Protein AF-0000000074491320 (afdb_homodimer)

Foldseek 3Di:
DDPPPPPPPPPPPPPPPPPPPPPPPPPPPQDLLLQLFQLHAQPQQQDLDFDDDDDDDPQKDFFAKEKEWAFFHAAAALVLLVLVVVLLVLCVVCVVFWQDDPVSVVDDRPGDNVRHGAAAPSRLSRLLSVLQNVLVVPCVPCPLDADDCQAEAAEEEPDNRLVSSRQSSQCNNNFQRADDDPRRGGDDDYDYDHLLPCLQFNLCSVFQVLCVDFVPHPVLVVQLVLLLVPQQVVLQVVLQVNTGDPPGDTRPDDSSSLLSLSVVQSSCCRNVVDNPHSVVSDDSVRSLSSQLSSLSNCCCSQAVVDPVNLLSNLVNLQVVLVVLVCSVVVNGNYRYYYYYHHLSSQRSQCRVLVHQDFPDRDGSPDDPCCSVPGSRGSSQQNHGGWMKMKIKMWGQPVPPVVPPPDDPRPIWMWIAMDTSSHTDDGPPAPDNTRTSVSSSCSNPPSHPDDSCVVSVCPDDSPPPPPPPPDPPPPPPDPPPPPPPPPPDD/DDDDPPPPPPPPPPPPPPPPPPPPPPPPPQDLLLQLFQLHAQPQQQDLDFDDDDDDDPQKDFFAKEKEWAFFHAAAALVLLVLVVVLLVLCVVCVVFWQDDPVSVVDDRPGDNVRHGAAAPSRLSRLLSVLQNVLVVCCVPCPLDADDCQAEAAEEEPDNRLVSSRQSSQCNNNFQRADDDPRRGGDDDYDYDHLLPCLQFNLCRVFQVLCVDAVPHPVLVVQLVLLLVPQQVVLQVVLQVNTGDPPGDTRPDDSSSLLSLSVVQSSCCRNVVDNPHSVVSDDSVRSLSSQLSSLSNCCCSQAVVDPVNLLSNLVNLQVVLVVLVCSVVVNGNYRYYYYYHHLSSQRSQCRVLVHQDFPDRDGSPDDPCCSVPGSRGSSQQNHGGWMKMKIKMWGQPVPPVVPPPDDPRPIWMWIAMDTSSHTDDGPPAPDNGRTSVSSSCSNPPSHPDDNCVVSVCPDDSPPPPPPPPDPPPPPPDPPPDPPPPPPDD

Solvent-accessible surface area (backbone atoms only — not comparable to full-atom values): 52831 Å² total; per-residue (Å²): 139,79,82,75,78,76,79,75,76,75,74,78,73,77,75,74,74,72,72,70,72,70,70,71,73,69,69,78,76,86,61,66,64,64,41,31,16,56,50,10,43,44,92,58,34,87,43,81,68,69,62,80,71,83,77,75,60,87,61,46,40,82,60,33,40,35,35,47,26,25,23,29,36,50,38,59,44,50,70,54,42,52,43,48,52,50,51,53,48,56,50,60,76,38,47,90,30,37,51,65,62,75,64,66,80,70,60,66,84,86,67,55,66,91,50,37,53,32,54,32,65,56,10,36,27,27,23,18,27,49,15,37,41,48,34,63,74,43,36,86,76,50,56,85,62,60,85,44,80,62,34,38,46,37,35,24,37,76,46,55,29,15,22,18,20,44,39,16,18,45,43,25,40,36,57,61,47,28,75,27,68,95,61,13,46,43,52,54,42,51,44,26,46,55,56,63,71,25,43,48,43,34,33,74,73,38,19,61,47,50,51,71,61,43,75,75,30,64,65,60,53,48,36,54,49,53,34,44,68,66,50,34,59,59,53,33,54,52,49,27,58,66,31,22,33,88,92,45,64,61,56,89,69,43,58,68,48,53,53,36,35,54,50,51,19,23,48,35,33,44,66,66,72,40,64,87,56,53,38,66,73,51,51,71,70,55,41,44,52,52,23,40,52,50,28,47,52,42,33,42,62,30,23,78,59,35,74,62,26,24,56,51,15,11,46,36,45,26,50,54,51,49,55,52,50,27,52,77,70,59,58,69,66,58,33,36,38,41,37,17,22,33,58,64,35,54,38,12,39,35,30,32,45,61,55,58,65,52,96,61,82,81,53,53,86,53,52,72,58,54,64,74,66,48,54,64,39,31,31,77,67,32,14,22,48,20,34,36,40,42,35,36,28,45,25,60,57,75,70,71,61,85,71,70,78,79,71,69,84,66,72,45,43,32,32,34,42,21,57,66,65,28,75,39,73,48,82,92,41,94,40,48,65,16,48,45,69,56,49,54,52,37,41,35,90,31,45,75,55,59,57,44,61,73,29,69,41,67,68,65,70,62,76,71,78,67,77,78,62,72,72,70,58,73,72,56,71,75,75,75,76,79,78,72,78,74,76,70,134,140,78,81,79,79,80,77,75,77,77,76,78,73,75,74,73,73,72,72,70,70,70,70,70,74,68,69,77,76,86,60,64,63,64,42,31,16,58,50,10,42,45,91,59,34,86,43,80,68,69,60,82,72,81,77,73,60,88,62,46,41,80,60,33,40,35,37,48,25,26,23,28,36,51,37,58,45,50,70,53,42,51,42,49,52,51,52,52,49,56,50,61,76,38,50,90,29,37,51,66,63,72,65,66,80,69,62,68,85,86,66,54,66,91,50,38,53,33,55,31,65,56,10,36,28,27,24,18,27,49,15,37,43,48,34,63,75,43,38,84,75,48,56,87,62,59,84,44,78,66,35,37,45,38,36,24,35,75,47,56,30,15,22,19,20,44,41,15,18,46,43,25,40,37,58,62,46,27,73,28,68,94,60,13,45,43,53,54,43,50,42,28,44,55,56,63,73,24,43,47,43,34,30,74,73,37,20,60,48,49,51,72,62,43,76,73,31,64,65,61,53,50,37,53,49,53,31,44,68,66,50,35,58,60,52,34,52,49,47,27,58,66,31,21,33,89,93,45,62,63,57,88,68,42,60,68,50,53,53,35,36,53,50,51,19,25,47,34,33,44,65,66,73,37,64,87,57,53,39,66,76,50,51,72,69,54,40,45,52,52,24,39,53,50,29,48,53,43,32,41,63,31,24,78,59,35,74,63,26,24,56,50,16,10,46,36,44,25,51,53,50,49,54,50,51,26,52,75,68,58,59,67,66,58,34,38,39,40,36,18,23,33,58,63,34,54,38,13,38,36,31,32,46,62,55,57,66,51,97,59,84,81,52,54,85,53,51,71,59,54,62,76,64,48,55,63,37,33,31,77,65,33,14,21,49,21,33,36,39,41,34,35,29,45,26,60,57,76,71,70,63,85,72,72,78,80,72,69,85,66,70,46,46,31,32,34,42,19,56,66,66,27,77,40,73,48,83,90,41,93,40,48,65,16,46,47,72,55,48,54,51,37,42,34,90,32,46,76,55,57,58,46,61,74,30,68,42,67,68,65,71,63,77,71,79,64,76,82,59,75,74,70,58,74,72,57,71,73,76,73,74,79,77,73,78,73,76,72,133

pLDDT: mean 84.87, std 22.29, range [22.19, 98.94]

Structure (mmCIF, N/CA/C/O backbone):
data_AF-0000000074491320-model_v1
#
loop_
_entity.id
_entity.type
_entity.pdbx_description
1 polymer 'Multiple inositol polyphosphate phosphatase 1'
#
loop_
_atom_site.group_PDB
_atom_site.id
_atom_site.type_symbol
_atom_site.label_atom_id
_atom_site.label_alt_id
_atom_site.label_comp_id
_atom_site.label_asym_id
_atom_site.label_entity_id
_atom_site.label_seq_id
_atom_site.pdbx_PDB_ins_code
_atom_site.Cartn_x
_atom_site.Cartn_y
_atom_site.Cartn_z
_atom_site.occupancy
_atom_site.B_iso_or_equiv
_atom_site.auth_seq_id
_atom_site.auth_comp_id
_atom_site.auth_asym_id
_atom_site.auth_atom_id
_atom_site.pdbx_PDB_model_num
ATOM 1 N N . MET A 1 1 ? 58.688 92.875 -22.109 1 28.19 1 MET A N 1
ATOM 2 C CA . MET A 1 1 ? 58.562 91.938 -21.016 1 28.19 1 MET A CA 1
ATOM 3 C C . MET A 1 1 ? 57.094 91.688 -20.672 1 28.19 1 MET A C 1
ATOM 5 O O . MET A 1 1 ? 56.688 91.75 -19.5 1 28.19 1 MET A O 1
ATOM 9 N N . GLY A 1 2 ? 56.188 91.812 -21.703 1 28.5 2 GLY A N 1
ATOM 10 C CA . GLY A 1 2 ? 54.75 91.938 -21.797 1 28.5 2 GLY A CA 1
ATOM 11 C C . GLY A 1 2 ? 54 90.75 -21.234 1 28.5 2 GLY A C 1
ATOM 12 O O . GLY A 1 2 ? 54.531 89.625 -21.25 1 28.5 2 GLY A O 1
ATOM 13 N N . PRO A 1 3 ? 53.156 91 -20.281 1 31.7 3 PRO A N 1
ATOM 14 C CA . PRO A 1 3 ? 52.312 90.25 -19.344 1 31.7 3 PRO A CA 1
ATOM 15 C C . PRO A 1 3 ? 51.312 89.312 -20.047 1 31.7 3 PRO A C 1
ATOM 17 O O . PRO A 1 3 ? 50.375 89.812 -20.719 1 31.7 3 PRO A O 1
ATOM 20 N N . MET A 1 4 ? 51.812 88.438 -20.938 1 29.59 4 MET A N 1
ATOM 21 C CA . MET A 1 4 ? 50.906 87.625 -21.734 1 29.59 4 MET A CA 1
ATOM 22 C C . MET A 1 4 ? 49.938 86.875 -20.828 1 29.59 4 MET A C 1
ATOM 24 O O . MET A 1 4 ? 50.375 86.125 -19.953 1 29.59 4 MET A O 1
ATOM 28 N N . VAL A 1 5 ? 48.781 87.438 -20.516 1 29.88 5 VAL A N 1
ATOM 29 C CA . VAL A 1 5 ? 47.625 87.062 -19.703 1 29.88 5 VAL A CA 1
ATOM 30 C C . VAL A 1 5 ? 47.094 85.688 -20.172 1 29.88 5 VAL A C 1
ATOM 32 O O . VAL A 1 5 ? 46.719 85.562 -21.344 1 29.88 5 VAL A O 1
ATOM 35 N N . VAL A 1 6 ? 47.719 84.562 -19.75 1 29.39 6 VAL A N 1
ATOM 36 C CA . VAL A 1 6 ? 47.375 83.188 -20.031 1 29.39 6 VAL A CA 1
ATOM 37 C C . VAL A 1 6 ? 45.938 82.938 -19.672 1 29.39 6 VAL A C 1
ATOM 39 O O . VAL A 1 6 ? 45.5 83.188 -18.547 1 29.39 6 VAL A O 1
ATOM 42 N N . LEU A 1 7 ? 45.031 83.125 -20.656 1 27.45 7 LEU A N 1
ATOM 43 C CA . LEU A 1 7 ? 43.594 82.812 -20.688 1 27.45 7 LEU A CA 1
ATOM 44 C C . LEU A 1 7 ? 43.281 81.438 -20.203 1 27.45 7 LEU A C 1
ATOM 46 O O . LEU A 1 7 ? 43.75 80.438 -20.781 1 27.45 7 LEU A O 1
ATOM 50 N N . PHE A 1 8 ? 43.344 81.25 -18.859 1 27.58 8 PHE A N 1
ATOM 51 C CA . PHE A 1 8 ? 43.031 80 -18.156 1 27.58 8 PHE A CA 1
ATOM 52 C C . PHE A 1 8 ? 41.625 79.562 -18.453 1 27.58 8 PHE A C 1
ATOM 54 O O . PHE A 1 8 ? 40.656 80.188 -18.078 1 27.58 8 PHE A O 1
ATOM 61 N N . LYS A 1 9 ? 41.344 79.125 -19.766 1 25.66 9 LYS A N 1
ATOM 62 C CA . LYS A 1 9 ? 40.031 78.562 -20.078 1 25.66 9 LYS A CA 1
ATOM 63 C C . LYS A 1 9 ? 39.625 77.438 -19.078 1 25.66 9 LYS A C 1
ATOM 65 O O . LYS A 1 9 ? 40.344 76.438 -18.969 1 25.66 9 LYS A O 1
ATOM 70 N N . LEU A 1 10 ? 38.969 77.812 -18 1 26.75 10 LEU A N 1
ATOM 71 C CA . LEU A 1 10 ? 38.281 77 -16.984 1 26.75 10 LEU A CA 1
ATOM 72 C C . LEU A 1 10 ? 37.281 76.062 -17.625 1 26.75 10 LEU A C 1
ATOM 74 O O . LEU A 1 10 ? 36.312 76.5 -18.25 1 26.75 10 LEU A O 1
ATOM 78 N N . ALA A 1 11 ? 37.812 75.062 -18.406 1 27.05 11 ALA A N 1
ATOM 79 C CA . ALA A 1 11 ? 36.875 74.062 -18.922 1 27.05 11 ALA A CA 1
ATOM 80 C C . ALA A 1 11 ? 36.031 73.5 -17.812 1 27.05 11 ALA A C 1
ATOM 82 O O . ALA A 1 11 ? 36.562 73 -16.812 1 27.05 11 ALA A O 1
ATOM 83 N N . LEU A 1 12 ? 34.812 74 -17.641 1 27.59 12 LEU A N 1
ATOM 84 C CA . LEU A 1 12 ? 33.656 73.562 -16.844 1 27.59 12 LEU A CA 1
ATOM 85 C C . LEU A 1 12 ? 33.344 72.062 -17.141 1 27.59 12 LEU A C 1
ATOM 87 O O . LEU A 1 12 ? 32.906 71.75 -18.25 1 27.59 12 LEU A O 1
ATOM 91 N N . LEU A 1 13 ? 34.312 71.188 -16.922 1 28.48 13 LEU A N 1
ATOM 92 C CA . LEU A 1 13 ? 33.875 69.812 -17.031 1 28.48 13 LEU A CA 1
ATOM 93 C C . LEU A 1 13 ? 32.625 69.562 -16.203 1 28.48 13 LEU A C 1
ATOM 95 O O . LEU A 1 13 ? 32.625 69.75 -14.984 1 28.48 13 LEU A O 1
ATOM 99 N N . TRP A 1 14 ? 31.438 69.688 -16.859 1 28.95 14 TRP A N 1
ATOM 100 C CA . TRP A 1 14 ? 30.109 69.312 -16.391 1 28.95 14 TRP A CA 1
ATOM 101 C C . TRP A 1 14 ? 30.125 67.875 -15.891 1 28.95 14 TRP A C 1
ATOM 103 O O . TRP A 1 14 ? 30.406 66.938 -16.656 1 28.95 14 TRP A O 1
ATOM 113 N N . LEU A 1 15 ? 30.656 67.688 -14.625 1 28.55 15 LEU A N 1
ATOM 114 C CA . LEU A 1 15 ? 30.422 66.438 -13.906 1 28.55 15 LEU A CA 1
ATOM 115 C C . LEU A 1 15 ? 28.969 66.062 -13.977 1 28.55 15 LEU A C 1
ATOM 117 O O . LEU A 1 15 ? 28.094 66.75 -13.43 1 28.55 15 LEU A O 1
ATOM 121 N N . LEU A 1 16 ? 28.5 65.625 -15.172 1 32.03 16 LEU A N 1
ATOM 122 C CA . LEU A 1 16 ? 27.219 64.875 -15.18 1 32.03 16 LEU A CA 1
ATOM 123 C C . LEU A 1 16 ? 27.172 63.875 -14.047 1 32.03 16 LEU A C 1
ATOM 125 O O . LEU A 1 16 ? 27.984 62.938 -14.008 1 32.03 16 LEU A O 1
ATOM 129 N N . GLY A 1 17 ? 26.875 64.312 -12.812 1 29.28 17 GLY A N 1
ATOM 130 C CA . GLY A 1 17 ? 26.453 63.469 -11.727 1 29.28 17 GLY A CA 1
ATOM 131 C C . GLY A 1 17 ? 25.422 62.438 -12.148 1 29.28 17 GLY A C 1
ATOM 132 O O . GLY A 1 17 ? 24.297 62.781 -12.531 1 29.28 17 GLY A O 1
ATOM 133 N N . GLY A 1 18 ? 25.859 61.438 -12.93 1 31.81 18 GLY A N 1
ATOM 134 C CA . GLY A 1 18 ? 24.984 60.281 -13.086 1 31.81 18 GLY A CA 1
ATOM 135 C C . GLY A 1 18 ? 24.391 59.812 -11.773 1 31.81 18 GLY A C 1
ATOM 136 O O . GLY A 1 18 ? 25.109 59.5 -10.828 1 31.81 18 GLY A O 1
ATOM 137 N N . SER A 1 19 ? 23.25 60.406 -11.445 1 31.86 19 SER A N 1
ATOM 138 C CA . SER A 1 19 ? 22.422 59.812 -10.406 1 31.86 19 SER A CA 1
ATOM 139 C C . SER A 1 19 ? 22.281 58.312 -10.617 1 31.86 19 SER A C 1
ATOM 141 O O . SER A 1 19 ? 21.766 57.875 -11.656 1 31.86 19 SER A O 1
ATOM 143 N N . SER A 1 20 ? 23.266 57.656 -10.156 1 32.31 20 SER A N 1
ATOM 144 C CA . SER A 1 20 ? 22.984 56.219 -10 1 32.31 20 SER A CA 1
ATOM 145 C C . SER A 1 20 ? 21.625 56 -9.352 1 32.31 20 SER A C 1
ATOM 147 O O . SER A 1 20 ? 21.375 56.469 -8.242 1 32.31 20 SER A O 1
ATOM 149 N N . ALA A 1 21 ? 20.578 55.969 -10.172 1 34.62 21 ALA A N 1
ATOM 150 C CA . ALA A 1 21 ? 19.328 55.375 -9.656 1 34.62 21 ALA A CA 1
ATOM 151 C C . ALA A 1 21 ? 19.609 54.188 -8.766 1 34.62 21 ALA A C 1
ATOM 153 O O . ALA A 1 21 ? 20.141 53.156 -9.234 1 34.62 21 ALA A O 1
ATOM 154 N N . GLU A 1 22 ? 19.984 54.531 -7.539 1 30.23 22 GLU A N 1
ATOM 155 C CA . GLU A 1 22 ? 19.906 53.406 -6.613 1 30.23 22 GLU A CA 1
ATOM 156 C C . GLU A 1 22 ? 18.703 52.531 -6.918 1 30.23 22 GLU A C 1
ATOM 158 O O . GLU A 1 22 ? 17.562 53 -6.938 1 30.23 22 GLU A O 1
ATOM 163 N N . GLN A 1 23 ? 18.859 51.688 -7.84 1 33.72 23 GLN A N 1
ATOM 164 C CA . GLN A 1 23 ? 17.859 50.625 -7.914 1 33.72 23 GLN A CA 1
ATOM 165 C C . GLN A 1 23 ? 17.375 50.219 -6.52 1 33.72 23 GLN A C 1
ATOM 167 O O . GLN A 1 23 ? 18.156 49.75 -5.699 1 33.72 23 GLN A O 1
ATOM 172 N N . GLY A 1 24 ? 16.422 50.969 -5.992 1 32.56 24 GLY A N 1
ATOM 173 C CA . GLY A 1 24 ? 15.766 50.531 -4.773 1 32.56 24 GLY A CA 1
ATOM 174 C C . GLY A 1 24 ? 15.672 49.031 -4.656 1 32.56 24 GLY A C 1
ATOM 175 O O . GLY A 1 24 ? 15.203 48.375 -5.578 1 32.56 24 GLY A O 1
ATOM 176 N N . HIS A 1 25 ? 16.625 48.438 -4.039 1 33.75 25 HIS A N 1
ATOM 177 C CA . HIS A 1 25 ? 16.422 47.062 -3.592 1 33.75 25 HIS A CA 1
ATOM 178 C C . HIS A 1 25 ? 14.977 46.844 -3.141 1 33.75 25 HIS A C 1
ATOM 180 O O . HIS A 1 25 ? 14.547 47.406 -2.119 1 33.75 25 HIS A O 1
ATOM 186 N N . LYS A 1 26 ? 14.008 46.781 -3.982 1 36.06 26 LYS A N 1
ATOM 187 C CA . LYS A 1 26 ? 12.695 46.312 -3.545 1 36.06 26 LYS A CA 1
ATOM 188 C C . LYS A 1 26 ? 12.836 45.25 -2.461 1 36.06 26 LYS A C 1
ATOM 190 O O . LYS A 1 26 ? 13.562 44.281 -2.631 1 36.06 26 LYS A O 1
ATOM 195 N N . ASP A 1 27 ? 12.914 45.594 -1.285 1 40.47 27 ASP A N 1
ATOM 196 C CA . ASP A 1 27 ? 12.789 44.656 -0.187 1 40.47 27 ASP A CA 1
ATOM 197 C C . ASP A 1 27 ? 12.016 43.406 -0.625 1 40.47 27 ASP A C 1
ATOM 199 O O . ASP A 1 27 ? 10.914 43.5 -1.181 1 40.47 27 ASP A O 1
ATOM 203 N N . PRO A 1 28 ? 12.602 42.312 -0.851 1 55.78 28 PRO A N 1
ATOM 204 C CA . PRO A 1 28 ? 11.875 41.125 -1.364 1 55.78 28 PRO A CA 1
ATOM 205 C C . PRO A 1 28 ? 10.531 40.938 -0.666 1 55.78 28 PRO A C 1
ATOM 207 O O . PRO A 1 28 ? 10.414 41.156 0.541 1 55.78 28 PRO A O 1
ATOM 210 N N . ALA A 1 29 ? 9.367 41.125 -1.331 1 76.69 29 ALA A N 1
ATOM 211 C CA . ALA A 1 29 ? 7.969 40.969 -0.928 1 76.69 29 ALA A CA 1
ATOM 212 C C . ALA A 1 29 ? 7.812 39.781 0.012 1 76.69 29 ALA A C 1
ATOM 214 O O . ALA A 1 29 ? 8.461 38.75 -0.173 1 76.69 29 ALA A O 1
ATOM 215 N N . PHE A 1 30 ? 7.398 39.938 1.311 1 91.75 30 PHE A N 1
ATOM 216 C CA . PHE A 1 30 ? 7.105 38.938 2.326 1 91.75 30 PHE A CA 1
ATOM 217 C C . PHE A 1 30 ? 6.328 37.781 1.728 1 91.75 30 PHE A C 1
ATOM 219 O O . PHE A 1 30 ? 5.215 37.969 1.229 1 91.75 30 PHE A O 1
ATOM 226 N N . ASP A 1 31 ? 7.012 36.625 1.617 1 94.31 31 ASP A N 1
ATOM 227 C CA . ASP A 1 31 ? 6.363 35.438 1.11 1 94.31 31 ASP A CA 1
ATOM 228 C C . ASP A 1 31 ? 5.734 34.625 2.246 1 94.31 31 ASP A C 1
ATOM 230 O O . ASP A 1 31 ? 6.406 33.812 2.883 1 94.31 31 ASP A O 1
ATOM 234 N N . VAL A 1 32 ? 4.492 34.75 2.441 1 96.69 32 VAL A N 1
ATOM 235 C CA . VAL A 1 32 ? 3.773 34.125 3.561 1 96.69 32 VAL A CA 1
ATOM 236 C C . VAL A 1 32 ? 3.932 32.625 3.518 1 96.69 32 VAL A C 1
ATOM 238 O O . VAL A 1 32 ? 3.969 31.953 4.559 1 96.69 32 VAL A O 1
ATOM 241 N N . SER A 1 33 ? 4.113 32 2.352 1 96.25 33 SER A N 1
ATOM 242 C CA . SER A 1 33 ? 4.188 30.547 2.197 1 96.25 33 SER A CA 1
ATOM 243 C C . SER A 1 33 ? 5.426 29.984 2.879 1 96.25 33 SER A C 1
ATOM 245 O O . SER A 1 33 ? 5.488 28.781 3.172 1 96.25 33 SER A O 1
ATOM 247 N N . ARG A 1 34 ? 6.355 30.828 3.211 1 95 34 ARG A N 1
ATOM 248 C CA . ARG A 1 34 ? 7.605 30.391 3.826 1 95 34 ARG A CA 1
ATOM 249 C C . ARG A 1 34 ? 7.57 30.594 5.336 1 95 34 ARG A C 1
ATOM 251 O O . ARG A 1 34 ? 8.586 30.422 6.016 1 95 34 ARG A O 1
ATOM 258 N N . HIS A 1 35 ? 6.43 30.906 5.828 1 96.94 35 HIS A N 1
ATOM 259 C CA . HIS A 1 35 ? 6.324 31.219 7.25 1 96.94 35 HIS A CA 1
ATOM 260 C C . HIS A 1 35 ? 5.066 30.609 7.859 1 96.94 35 HIS A C 1
ATOM 262 O O . HIS A 1 35 ? 4.434 31.203 8.727 1 96.94 35 HIS A O 1
ATOM 268 N N . LEU A 1 36 ? 4.73 29.422 7.395 1 98.31 36 LEU A N 1
ATOM 269 C CA . LEU A 1 36 ? 3.498 28.797 7.855 1 98.31 36 LEU A CA 1
ATOM 270 C C . LEU A 1 36 ? 3.803 27.547 8.672 1 98.31 36 LEU A C 1
ATOM 272 O O . LEU A 1 36 ? 2.975 26.641 8.758 1 98.31 36 LEU A O 1
ATOM 276 N N . GLY A 1 37 ? 5.016 27.453 9.219 1 96.88 37 GLY A N 1
ATOM 277 C CA . GLY A 1 37 ? 5.387 26.344 10.07 1 96.88 37 GLY A CA 1
ATOM 278 C C . GLY A 1 37 ? 5.266 25 9.367 1 96.88 37 GLY A C 1
ATOM 279 O O . GLY A 1 37 ? 5.637 24.859 8.203 1 96.88 37 GLY A O 1
ATOM 280 N N . SER A 1 38 ? 4.805 24 10.109 1 97.38 38 SER A N 1
ATOM 281 C CA . SER A 1 38 ? 4.676 22.656 9.578 1 97.38 38 SER A CA 1
ATOM 282 C C . SER A 1 38 ? 3.477 22.547 8.641 1 97.38 38 SER A C 1
ATOM 284 O O . SER A 1 38 ? 3.285 21.516 7.984 1 97.38 38 SER A O 1
ATOM 286 N N . LYS A 1 39 ? 2.686 23.625 8.523 1 98.38 39 LYS A N 1
ATOM 287 C CA . LYS A 1 39 ? 1.502 23.609 7.672 1 98.38 39 LYS A CA 1
ATOM 288 C C . LYS A 1 39 ? 1.753 24.344 6.363 1 98.38 39 LYS A C 1
ATOM 290 O O . LYS A 1 39 ? 0.814 24.641 5.621 1 98.38 39 LYS A O 1
ATOM 295 N N . GLY A 1 40 ? 2.959 24.656 6.148 1 97.94 40 GLY A N 1
ATOM 296 C CA . GLY A 1 40 ? 3.322 25.328 4.91 1 97.94 40 GLY A CA 1
ATOM 297 C C . GLY A 1 40 ? 3.492 24.375 3.74 1 97.94 40 GLY A C 1
ATOM 298 O O . GLY A 1 40 ? 3.676 23.172 3.938 1 97.94 40 GLY A O 1
ATOM 299 N N . PRO A 1 41 ? 3.439 24.859 2.562 1 97.44 41 PRO A N 1
ATOM 300 C CA . PRO A 1 41 ? 3.611 24.047 1.355 1 97.44 41 PRO A CA 1
ATOM 301 C C . PRO A 1 41 ? 5.074 23.734 1.058 1 97.44 41 PRO A C 1
ATOM 303 O O . PRO A 1 41 ? 5.965 24.5 1.436 1 97.44 41 PRO A O 1
ATOM 306 N N . TYR A 1 42 ? 5.262 22.609 0.417 1 96.56 42 TYR A N 1
ATOM 307 C CA . TYR A 1 42 ? 6.594 22.281 -0.08 1 96.56 42 TYR A CA 1
ATOM 308 C C . TYR A 1 42 ? 7.051 23.297 -1.117 1 96.56 42 TYR A C 1
ATOM 310 O O . TYR A 1 42 ? 6.262 23.734 -1.966 1 96.56 42 TYR A O 1
ATOM 318 N N . PRO A 1 43 ? 8.258 23.719 -1.112 1 92.69 43 PRO A N 1
ATOM 319 C CA . PRO A 1 43 ? 8.703 24.781 -2.018 1 92.69 43 PRO A CA 1
ATOM 320 C C . PRO A 1 43 ? 8.703 24.344 -3.48 1 92.69 43 PRO A C 1
ATOM 322 O O . PRO A 1 43 ? 8.508 25.172 -4.375 1 92.69 43 PRO A O 1
ATOM 325 N N . TYR A 1 44 ? 8.945 23.078 -3.799 1 91.44 44 TYR A N 1
ATOM 326 C CA . TYR A 1 44 ? 8.961 22.562 -5.164 1 91.44 44 TYR A CA 1
ATOM 327 C C . TYR A 1 44 ? 7.754 21.672 -5.422 1 91.44 44 TYR A C 1
ATOM 329 O O . TYR A 1 44 ? 7.902 20.5 -5.801 1 91.44 44 TYR A O 1
ATOM 337 N N . ARG A 1 45 ? 6.629 22.094 -5.348 1 88.88 45 ARG A N 1
ATOM 338 C CA . ARG A 1 45 ? 5.395 21.312 -5.289 1 88.88 45 ARG A CA 1
ATOM 339 C C . ARG A 1 45 ? 5.113 20.625 -6.621 1 88.88 45 ARG A C 1
ATOM 341 O O . ARG A 1 45 ? 5.199 19.406 -6.727 1 88.88 45 ARG A O 1
ATOM 348 N N . THR A 1 46 ? 4.73 21.344 -7.715 1 89.75 46 THR A N 1
ATOM 349 C CA . THR A 1 46 ? 4.289 20.766 -8.969 1 89.75 46 THR A CA 1
ATOM 350 C C . THR A 1 46 ? 5.168 21.219 -10.125 1 89.75 46 THR A C 1
ATOM 352 O O . THR A 1 46 ? 4.672 21.797 -11.102 1 89.75 46 THR A O 1
ATOM 355 N N . THR A 1 47 ? 6.465 20.922 -9.867 1 91.25 47 THR A N 1
ATOM 356 C CA . THR A 1 47 ? 7.434 21.375 -10.852 1 91.25 47 THR A CA 1
ATOM 357 C C . THR A 1 47 ? 8.586 20.375 -10.984 1 91.25 47 THR A C 1
ATOM 359 O O . THR A 1 47 ? 8.766 19.516 -10.125 1 91.25 47 THR A O 1
ATOM 362 N N . MET A 1 48 ? 9.312 20.516 -12.109 1 94.19 48 MET A N 1
ATOM 363 C CA . MET A 1 48 ? 10.516 19.703 -12.305 1 94.19 48 MET A CA 1
ATOM 364 C C . MET A 1 48 ? 11.75 20.453 -11.812 1 94.19 48 MET A C 1
ATOM 366 O O . MET A 1 48 ? 12.852 19.906 -11.789 1 94.19 48 MET A O 1
ATOM 370 N N . LYS A 1 49 ? 11.562 21.656 -11.32 1 92.19 49 LYS A N 1
ATOM 371 C CA . LYS A 1 49 ? 12.68 22.422 -10.789 1 92.19 49 LYS A CA 1
ATOM 372 C C . LYS A 1 49 ? 13.195 21.828 -9.484 1 92.19 49 LYS A C 1
ATOM 374 O O . LYS A 1 49 ? 12.414 21.359 -8.656 1 92.19 49 LYS A O 1
ATOM 379 N N . THR A 1 50 ? 14.461 21.719 -9.359 1 90.5 50 THR A N 1
ATOM 380 C CA . THR A 1 50 ? 15.125 21.234 -8.156 1 90.5 50 THR A CA 1
ATOM 381 C C . THR A 1 50 ? 16.281 22.156 -7.77 1 90.5 50 THR A C 1
ATOM 383 O O . THR A 1 50 ? 16.797 22.906 -8.602 1 90.5 50 THR A O 1
ATOM 386 N N . PRO A 1 51 ? 16.609 22.172 -6.48 1 91.62 51 PRO A N 1
ATOM 387 C CA . PRO A 1 51 ? 17.859 22.859 -6.129 1 91.62 51 PRO A CA 1
ATOM 388 C C . PRO A 1 51 ? 19.078 22.281 -6.852 1 91.62 51 PRO A C 1
ATOM 390 O O . PRO A 1 51 ? 19.062 21.125 -7.25 1 91.62 51 PRO A O 1
ATOM 393 N N . PRO A 1 52 ? 20.031 23.156 -7.043 1 92.62 52 PRO A N 1
ATOM 394 C CA . PRO A 1 52 ? 21.25 22.641 -7.656 1 92.62 52 PRO A CA 1
ATOM 395 C C . PRO A 1 52 ? 21.969 21.625 -6.773 1 92.62 52 PRO A C 1
ATOM 397 O O . PRO A 1 52 ? 22 21.781 -5.551 1 92.62 52 PRO A O 1
ATOM 400 N N . LEU A 1 53 ? 22.469 20.609 -7.367 1 94.94 53 LEU A N 1
ATOM 401 C CA . LEU A 1 53 ? 23.219 19.578 -6.664 1 94.94 53 LEU A CA 1
ATOM 402 C C . LEU A 1 53 ? 24.641 19.453 -7.219 1 94.94 53 LEU A C 1
ATOM 404 O O . LEU A 1 53 ? 24.844 19.578 -8.43 1 94.94 53 LEU A O 1
ATOM 408 N N . SER A 1 54 ? 25.531 19.234 -6.359 1 95.12 54 SER A N 1
ATOM 409 C CA . SER A 1 54 ? 26.922 19 -6.773 1 95.12 54 SER A CA 1
ATOM 410 C C . SER A 1 54 ? 27.062 17.641 -7.441 1 95.12 54 SER A C 1
ATOM 412 O O . SER A 1 54 ? 26.375 16.688 -7.094 1 95.12 54 SER A O 1
ATOM 414 N N . ASP A 1 55 ? 27.969 17.625 -8.406 1 93.56 55 ASP A N 1
ATOM 415 C CA . ASP A 1 55 ? 28.312 16.328 -8.992 1 93.56 55 ASP A CA 1
ATOM 416 C C . ASP A 1 55 ? 29.109 15.477 -8.016 1 93.56 55 ASP A C 1
ATOM 418 O O . ASP A 1 55 ? 29.922 15.992 -7.246 1 93.56 55 ASP A O 1
ATOM 422 N N . PRO A 1 56 ? 28.828 14.211 -8.148 1 93.06 56 PRO A N 1
ATOM 423 C CA . PRO A 1 56 ? 29.672 13.352 -7.324 1 93.06 56 PRO A CA 1
ATOM 424 C C . PRO A 1 56 ? 31.141 13.406 -7.73 1 93.06 56 PRO A C 1
ATOM 426 O O . PRO A 1 56 ? 31.453 13.727 -8.883 1 93.06 56 PRO A O 1
ATOM 429 N N . PRO A 1 57 ? 32.031 13.109 -6.781 1 93.56 57 PRO A N 1
ATOM 430 C CA . PRO A 1 57 ? 33.438 13.078 -7.137 1 93.56 57 PRO A CA 1
ATOM 431 C C . PRO A 1 57 ? 33.75 12.094 -8.258 1 93.56 57 PRO A C 1
ATOM 433 O O . PRO A 1 57 ? 33.031 11.094 -8.422 1 93.56 57 PRO A O 1
ATOM 436 N N . LYS A 1 58 ? 34.812 12.383 -8.977 1 91.75 58 LYS A N 1
ATOM 437 C CA . LYS A 1 58 ? 35.219 11.5 -10.062 1 91.75 58 LYS A CA 1
ATOM 438 C C . LYS A 1 58 ? 35.469 10.078 -9.562 1 91.75 58 LYS A C 1
ATOM 440 O O . LYS A 1 58 ? 36.031 9.883 -8.484 1 91.75 58 LYS A O 1
ATOM 445 N N . GLY A 1 59 ? 35.031 9.148 -10.328 1 91.94 59 GLY A N 1
ATOM 446 C CA . GLY A 1 59 ? 35.219 7.746 -9.984 1 91.94 59 GLY A CA 1
ATOM 447 C C . GLY A 1 59 ? 34.156 7.203 -9.062 1 91.94 59 GLY A C 1
ATOM 448 O O . GLY A 1 59 ? 34.156 6.016 -8.719 1 91.94 59 GLY A O 1
ATOM 449 N N . CYS A 1 60 ? 33.281 8.047 -8.641 1 93.88 60 CYS A N 1
ATOM 450 C CA . CYS A 1 60 ? 32.188 7.609 -7.754 1 93.88 60 CYS A CA 1
ATOM 451 C C . CYS A 1 60 ? 30.922 7.316 -8.539 1 93.88 60 CYS A C 1
ATOM 453 O O . CYS A 1 60 ? 30.578 8.047 -9.469 1 93.88 60 CYS A O 1
ATOM 455 N N . ARG A 1 61 ? 30.281 6.207 -8.141 1 92.12 61 ARG A N 1
ATOM 456 C CA . ARG A 1 61 ? 29.031 5.824 -8.789 1 92.12 61 ARG A CA 1
ATOM 457 C C . ARG A 1 61 ? 27.906 5.707 -7.766 1 92.12 61 ARG A C 1
ATOM 459 O O . ARG A 1 61 ? 28.125 5.242 -6.645 1 92.12 61 ARG A O 1
ATOM 466 N N . PHE A 1 62 ? 26.781 6.055 -8.219 1 92.44 62 PHE A N 1
ATOM 467 C CA . PHE A 1 62 ? 25.578 5.984 -7.391 1 92.44 62 PHE A CA 1
ATOM 468 C C . PHE A 1 62 ? 25.203 4.535 -7.113 1 92.44 62 PHE A C 1
ATOM 470 O O . PHE A 1 62 ? 25.172 3.709 -8.031 1 92.44 62 PHE A O 1
ATOM 477 N N . GLN A 1 63 ? 24.891 4.168 -5.852 1 94.31 63 GLN A N 1
ATOM 478 C CA . GLN A 1 63 ? 24.656 2.773 -5.504 1 94.31 63 GLN A CA 1
ATOM 479 C C . GLN A 1 63 ? 23.25 2.586 -4.926 1 94.31 63 GLN A C 1
ATOM 481 O O . GLN A 1 63 ? 22.578 1.591 -5.215 1 94.31 63 GLN A O 1
ATOM 486 N N . GLN A 1 64 ? 22.797 3.477 -4.039 1 96.69 64 GLN A N 1
ATOM 487 C CA . GLN A 1 64 ? 21.547 3.301 -3.326 1 96.69 64 GLN A CA 1
ATOM 488 C C . GLN A 1 64 ? 20.969 4.645 -2.893 1 96.69 64 GLN A C 1
ATOM 490 O O . GLN A 1 64 ? 21.703 5.594 -2.637 1 96.69 64 GLN A O 1
ATOM 495 N N . VAL A 1 65 ? 19.688 4.691 -2.783 1 97.94 65 VAL A N 1
ATOM 496 C CA . VAL A 1 65 ? 19.031 5.875 -2.246 1 97.94 65 VAL A CA 1
ATOM 497 C C . VAL A 1 65 ? 17.969 5.457 -1.238 1 97.94 65 VAL A C 1
ATOM 499 O O . VAL A 1 65 ? 17.266 4.457 -1.437 1 97.94 65 VAL A O 1
ATOM 502 N N . GLN A 1 66 ? 17.891 6.148 -0.161 1 98.5 66 GLN A N 1
ATOM 503 C CA . GLN A 1 66 ? 16.828 6.031 0.82 1 98.5 66 GLN A CA 1
ATOM 504 C C . GLN A 1 66 ? 16.062 7.352 0.967 1 98.5 66 GLN A C 1
ATOM 506 O O . GLN A 1 66 ? 16.672 8.422 0.99 1 98.5 66 GLN A O 1
ATOM 511 N N . LEU A 1 67 ? 14.758 7.227 0.968 1 98.88 67 LEU A N 1
ATOM 512 C CA . LEU A 1 67 ? 13.898 8.391 1.156 1 98.88 67 LEU A CA 1
ATOM 513 C C . LEU A 1 67 ? 13.117 8.281 2.461 1 98.88 67 LEU A C 1
ATOM 515 O O . LEU A 1 67 ? 12.586 7.211 2.783 1 98.88 67 LEU A O 1
ATOM 519 N N . ILE A 1 68 ? 13.125 9.281 3.232 1 98.81 68 ILE A N 1
ATOM 520 C CA . ILE A 1 68 ? 12.195 9.516 4.332 1 98.81 68 ILE A CA 1
ATOM 521 C C . ILE A 1 68 ? 11.344 10.75 4.031 1 98.81 68 ILE A C 1
ATOM 523 O O . ILE A 1 68 ? 11.844 11.875 4.07 1 98.81 68 ILE A O 1
ATOM 527 N N . ALA A 1 69 ? 10.094 10.484 3.736 1 98.88 69 ALA A N 1
ATOM 528 C CA . ALA A 1 69 ? 9.25 11.609 3.314 1 98.88 69 ALA A CA 1
ATOM 529 C C . ALA A 1 69 ? 8.031 11.75 4.227 1 98.88 69 ALA A C 1
ATOM 531 O O . ALA A 1 69 ? 7.43 10.758 4.629 1 98.88 69 ALA A O 1
ATOM 532 N N . ARG A 1 70 ? 7.781 12.984 4.59 1 98.81 70 ARG A N 1
ATOM 533 C CA . ARG A 1 70 ? 6.488 13.344 5.16 1 98.81 70 ARG A CA 1
ATOM 534 C C . ARG A 1 70 ? 5.391 13.297 4.102 1 98.81 70 ARG A C 1
ATOM 536 O O . ARG A 1 70 ? 5.652 13.508 2.916 1 98.81 70 ARG A O 1
ATOM 543 N N . HIS A 1 71 ? 4.207 12.938 4.473 1 98.88 71 HIS A N 1
ATOM 544 C CA . HIS A 1 71 ? 3.08 12.945 3.547 1 98.88 71 HIS A CA 1
ATOM 545 C C . HIS A 1 71 ? 2.902 14.312 2.904 1 98.88 71 HIS A C 1
ATOM 547 O O . HIS A 1 71 ? 3.393 15.32 3.43 1 98.88 71 HIS A O 1
ATOM 553 N N . GLY A 1 72 ? 2.18 14.375 1.793 1 98.75 72 GLY A N 1
ATOM 554 C CA . GLY A 1 72 ? 1.836 15.625 1.132 1 98.75 72 GLY A CA 1
ATOM 555 C C . GLY A 1 72 ? 0.816 16.438 1.899 1 98.75 72 GLY A C 1
ATOM 556 O O . GLY A 1 72 ? 0.413 16.062 3.002 1 98.75 72 GLY A O 1
ATOM 557 N N . THR A 1 73 ? 0.423 17.516 1.306 1 98.81 73 THR A N 1
ATOM 558 C CA . THR A 1 73 ? -0.535 18.422 1.932 1 98.81 73 THR A CA 1
ATOM 559 C C . THR A 1 73 ? -1.838 17.703 2.252 1 98.81 73 THR A C 1
ATOM 561 O O . THR A 1 73 ? -2.404 17.016 1.392 1 98.81 73 THR A O 1
ATOM 564 N N . ARG A 1 74 ? -2.242 17.734 3.449 1 98.75 74 ARG A N 1
ATOM 565 C CA . ARG A 1 74 ? -3.514 17.172 3.885 1 98.75 74 ARG A CA 1
ATOM 566 C C . ARG A 1 74 ? -4.539 18.266 4.152 1 98.75 74 ARG A C 1
ATOM 568 O O . ARG A 1 74 ? -4.188 19.438 4.242 1 98.75 74 ARG A O 1
ATOM 575 N N . TYR A 1 75 ? -5.766 17.875 4.309 1 98.62 75 TYR A N 1
ATOM 576 C CA . TYR A 1 75 ? -6.805 18.797 4.77 1 98.62 75 TYR A CA 1
ATOM 577 C C . TYR A 1 75 ? -6.699 19.031 6.273 1 98.62 75 TYR A C 1
ATOM 579 O O . TYR A 1 75 ? -6.023 18.266 6.977 1 98.62 75 TYR A O 1
ATOM 587 N N . PRO A 1 76 ? -7.293 20.141 6.762 1 98.69 76 PRO A N 1
ATOM 588 C CA . PRO A 1 76 ? -7.211 20.453 8.195 1 98.69 76 PRO A CA 1
ATOM 589 C C . PRO A 1 76 ? -7.918 19.406 9.055 1 98.69 76 PRO A C 1
ATOM 591 O O . PRO A 1 76 ? -8.703 18.594 8.547 1 98.69 76 PRO A O 1
ATOM 594 N N . SER A 1 77 ? -7.582 19.375 10.32 1 98.19 77 SER A N 1
ATOM 595 C CA . SER A 1 77 ? -8.281 18.531 11.289 1 98.19 77 SER A CA 1
ATOM 596 C C . SER A 1 77 ? -9.703 19.031 11.523 1 98.19 77 SER A C 1
ATOM 598 O O . SER A 1 77 ? -10.039 20.156 11.164 1 98.19 77 SER A O 1
ATOM 600 N N . VAL A 1 78 ? -10.477 18.234 12.141 1 97.94 78 VAL A N 1
ATOM 601 C CA . VAL A 1 78 ? -11.859 18.594 12.438 1 97.94 78 VAL A CA 1
ATOM 602 C C . VAL A 1 78 ? -11.883 19.812 13.359 1 97.94 78 VAL A C 1
ATOM 604 O O . VAL A 1 78 ? -12.688 20.734 13.164 1 97.94 78 VAL A O 1
ATOM 607 N N . LYS A 1 79 ? -11.039 19.844 14.344 1 97.75 79 LYS A N 1
ATOM 608 C CA . LYS A 1 79 ? -10.961 20.984 15.258 1 97.75 79 LYS A CA 1
ATOM 609 C C . LYS A 1 79 ? -10.664 22.281 14.516 1 97.75 79 LYS A C 1
ATOM 611 O O . LYS A 1 79 ? -11.266 23.312 14.797 1 97.75 79 LYS A O 1
ATOM 616 N N . GLU A 1 80 ? -9.773 22.219 13.594 1 98.31 80 GLU A N 1
ATOM 617 C CA . GLU A 1 80 ? -9.422 23.391 12.797 1 98.31 80 GLU A CA 1
ATOM 618 C C . GLU A 1 80 ? -10.578 23.828 11.898 1 98.31 80 GLU A C 1
ATOM 620 O O . GLU A 1 80 ? -10.891 25.016 11.812 1 98.31 80 GLU A O 1
ATOM 625 N N . ILE A 1 81 ? -11.164 22.859 11.25 1 98.56 81 ILE A N 1
ATOM 626 C CA . ILE A 1 81 ? -12.281 23.156 10.359 1 98.56 81 ILE A CA 1
ATOM 627 C C . ILE A 1 81 ? -13.391 23.875 11.133 1 98.56 81 ILE A C 1
ATOM 629 O O . ILE A 1 81 ? -13.914 24.891 10.672 1 98.56 81 ILE A O 1
ATOM 633 N N . LEU A 1 82 ? -13.68 23.375 12.289 1 97.94 82 LEU A N 1
ATOM 634 C CA . LEU A 1 82 ? -14.719 23.969 13.125 1 97.94 82 LEU A CA 1
ATOM 635 C C . LEU A 1 82 ? -14.305 25.359 13.578 1 97.94 82 LEU A C 1
ATOM 637 O O . LEU A 1 82 ? -15.156 26.25 13.727 1 97.94 82 LEU A O 1
ATOM 641 N N . SER A 1 83 ? -13.055 25.562 13.859 1 98 83 SER A N 1
ATOM 642 C CA . SER A 1 83 ? -12.578 26.891 14.242 1 98 83 SER A CA 1
ATOM 643 C C . SER A 1 83 ? -12.75 27.891 13.109 1 98 83 SER A C 1
ATOM 645 O O . SER A 1 83 ? -12.992 29.062 13.352 1 98 83 SER A O 1
ATOM 647 N N . PHE A 1 84 ? -12.609 27.469 11.859 1 98.12 84 PHE A N 1
ATOM 648 C CA . PHE A 1 84 ? -12.844 28.328 10.711 1 98.12 84 PHE A CA 1
ATOM 649 C C . PHE A 1 84 ? -14.312 28.734 10.625 1 98.12 84 PHE A C 1
ATOM 651 O O . PHE A 1 84 ? -14.633 29.875 10.297 1 98.12 84 PHE A O 1
ATOM 658 N N . ASP A 1 85 ? -15.133 27.75 10.891 1 96.94 85 ASP A N 1
ATOM 659 C CA . ASP A 1 85 ? -16.562 28.047 10.906 1 96.94 85 ASP A CA 1
ATOM 660 C C . ASP A 1 85 ? -16.906 29.094 11.961 1 96.94 85 ASP A C 1
ATOM 662 O O . ASP A 1 85 ? -17.719 29.984 11.703 1 96.94 85 ASP A O 1
ATOM 666 N N . LYS A 1 86 ? -16.328 28.969 13.094 1 95.88 86 LYS A N 1
ATOM 667 C CA . LYS A 1 86 ? -16.562 29.922 14.18 1 95.88 86 LYS A CA 1
ATOM 668 C C . LYS A 1 86 ? -16.094 31.312 13.797 1 95.88 86 LYS A C 1
ATOM 670 O O . LYS A 1 86 ? -16.703 32.312 14.172 1 95.88 86 LYS A O 1
ATOM 675 N N . LEU A 1 87 ? -14.984 31.359 13.094 1 94.44 87 LEU A N 1
ATOM 676 C CA . LEU A 1 87 ? -14.469 32.625 12.617 1 94.44 87 LEU A CA 1
ATOM 677 C C . LEU A 1 87 ? -15.477 33.312 11.711 1 94.44 87 LEU A C 1
ATOM 679 O O . LEU A 1 87 ? -15.75 34.531 11.867 1 94.44 87 LEU A O 1
ATOM 683 N N . VAL A 1 88 ? -15.977 32.594 10.82 1 92.38 88 VAL A N 1
ATOM 684 C CA . VAL A 1 88 ? -16.938 33.156 9.875 1 92.38 88 VAL A CA 1
ATOM 685 C C . VAL A 1 88 ? -18.203 33.594 10.609 1 92.38 88 VAL A C 1
ATOM 687 O O . VAL A 1 88 ? -18.781 34.625 10.32 1 92.38 88 VAL A O 1
ATOM 690 N N . GLN A 1 89 ? -18.609 32.781 11.531 1 93.56 89 GLN A N 1
ATOM 691 C CA . GLN A 1 89 ? -19.812 33.062 12.297 1 93.56 89 GLN A CA 1
ATOM 692 C C . GLN A 1 89 ? -19.688 34.375 13.078 1 93.56 89 GLN A C 1
ATOM 694 O O . GLN A 1 89 ? -20.625 35.156 13.117 1 93.56 89 GLN A O 1
ATOM 699 N N . ILE A 1 90 ? -18.578 34.594 13.703 1 92.38 90 ILE A N 1
ATOM 700 C CA . ILE A 1 90 ? -18.391 35.812 14.516 1 92.38 90 ILE A CA 1
ATOM 701 C C . ILE A 1 90 ? -18.422 37.031 13.617 1 92.38 90 ILE A C 1
ATOM 703 O O . ILE A 1 90 ? -18.984 38.062 14 1 92.38 90 ILE A O 1
ATOM 707 N N . PHE A 1 91 ? -17.844 36.969 12.469 1 89.69 91 PHE A N 1
ATOM 708 C CA . PHE A 1 91 ? -17.844 38.094 11.547 1 89.69 91 PHE A CA 1
ATOM 709 C C . PHE A 1 91 ? -19.234 38.344 10.992 1 89.69 91 PHE A C 1
ATOM 711 O O . PHE A 1 91 ? -19.641 39.5 10.828 1 89.69 91 PHE A O 1
ATOM 718 N N . HIS A 1 92 ? -19.922 37.344 10.766 1 89.19 92 HIS A N 1
ATOM 719 C CA . HIS A 1 92 ? -21.281 37.469 10.266 1 89.19 92 HIS A CA 1
ATOM 720 C C . HIS A 1 92 ? -22.188 38.094 11.328 1 89.19 92 HIS A C 1
ATOM 722 O O . HIS A 1 92 ? -23.047 38.906 11.016 1 89.19 92 HIS A O 1
ATOM 728 N N . GLN A 1 93 ? -22.047 37.625 12.523 1 91.19 93 GLN A N 1
ATOM 729 C CA . GLN A 1 93 ? -22.859 38.094 13.633 1 91.19 93 GLN A CA 1
ATOM 730 C C . GLN A 1 93 ? -22.641 39.594 13.867 1 91.19 93 GLN A C 1
ATOM 732 O O . GLN A 1 93 ? -23.531 40.312 14.344 1 91.19 93 GLN A O 1
ATOM 737 N N . HIS A 1 94 ? -21.5 40.094 13.508 1 91.31 94 HIS A N 1
ATOM 738 C CA . HIS A 1 94 ? -21.156 41.469 13.773 1 91.31 94 HIS A CA 1
ATOM 739 C C . HIS A 1 94 ? -20.953 42.25 12.484 1 91.31 94 HIS A C 1
ATOM 741 O O . HIS A 1 94 ? -20.172 43.219 12.438 1 91.31 94 HIS A O 1
ATOM 747 N N . ARG A 1 95 ? -21.531 41.781 11.453 1 87.94 95 ARG A N 1
ATOM 748 C CA . ARG A 1 95 ? -21.344 42.312 10.109 1 87.94 95 ARG A CA 1
ATOM 749 C C . ARG A 1 95 ? -21.594 43.812 10.078 1 87.94 95 ARG A C 1
ATOM 751 O O . ARG A 1 95 ? -20.969 44.562 9.305 1 87.94 95 ARG A O 1
ATOM 758 N N . ASP A 1 96 ? -22.5 44.344 10.883 1 87.31 96 ASP A N 1
ATOM 759 C CA . ASP A 1 96 ? -22.859 45.75 10.891 1 87.31 96 ASP A CA 1
ATOM 760 C C . ASP A 1 96 ? -21.797 46.594 11.578 1 87.31 96 ASP A C 1
ATOM 762 O O . ASP A 1 96 ? -21.688 47.812 11.328 1 87.31 96 ASP A O 1
ATOM 766 N N . ASP A 1 97 ? -21.047 45.969 12.367 1 87.88 97 ASP A N 1
ATOM 767 C CA . ASP A 1 97 ? -20.062 46.688 13.172 1 87.88 97 ASP A CA 1
ATOM 768 C C . ASP A 1 97 ? -18.672 46.594 12.539 1 87.88 97 ASP A C 1
ATOM 770 O O . ASP A 1 97 ? -17.766 47.344 12.891 1 87.88 97 ASP A O 1
ATOM 774 N N . VAL A 1 98 ? -18.562 45.688 11.633 1 85.88 98 VAL A N 1
ATOM 775 C CA . VAL A 1 98 ? -17.219 45.344 11.172 1 85.88 98 VAL A CA 1
ATOM 776 C C . VAL A 1 98 ? -16.938 46.031 9.828 1 85.88 98 VAL A C 1
ATOM 778 O O . VAL A 1 98 ? -17.828 46.125 8.992 1 85.88 98 VAL A O 1
ATOM 781 N N . ARG A 1 99 ? -15.773 46.594 9.703 1 86.06 99 ARG A N 1
ATOM 782 C CA . ARG A 1 99 ? -15.211 46.969 8.414 1 86.06 99 ARG A CA 1
ATOM 783 C C . ARG A 1 99 ? -14.5 45.781 7.754 1 86.06 99 ARG A C 1
ATOM 785 O O . ARG A 1 99 ? -13.266 45.75 7.668 1 86.06 99 ARG A O 1
ATOM 792 N N . ALA A 1 100 ? -15.25 44.875 7.375 1 79.12 100 ALA A N 1
ATOM 793 C CA . ALA A 1 100 ? -14.68 43.625 6.871 1 79.12 100 ALA A CA 1
ATOM 794 C C . ALA A 1 100 ? -14.289 43.75 5.402 1 79.12 100 ALA A C 1
ATOM 796 O O . ALA A 1 100 ? -14.977 44.438 4.629 1 79.12 100 ALA A O 1
ATOM 797 N N . PRO A 1 101 ? -13.117 43.188 5.07 1 89.31 101 PRO A N 1
ATOM 798 C CA . PRO A 1 101 ? -12.805 43.125 3.641 1 89.31 101 PRO A CA 1
ATOM 799 C C . PRO A 1 101 ? -13.906 42.438 2.832 1 89.31 101 PRO A C 1
ATOM 801 O O . PRO A 1 101 ? -14.641 41.594 3.363 1 89.31 101 PRO A O 1
ATOM 804 N N . SER A 1 102 ? -14.016 42.75 1.566 1 89 102 SER A N 1
ATOM 805 C CA . SER A 1 102 ? -15.109 42.281 0.72 1 89 102 SER A CA 1
ATOM 806 C C . SER A 1 102 ? -15.141 40.781 0.613 1 89 102 SER A C 1
ATOM 808 O O . SER A 1 102 ? -16.219 40.156 0.566 1 89 102 SER A O 1
ATOM 810 N N . TRP A 1 103 ? -13.961 40.125 0.605 1 92.88 103 TRP A N 1
ATOM 811 C CA . TRP A 1 103 ? -13.891 38.688 0.423 1 92.88 103 TRP A CA 1
ATOM 812 C C . TRP A 1 103 ? -14.586 37.969 1.57 1 92.88 103 TRP A C 1
ATOM 814 O O . TRP A 1 103 ? -15.062 36.844 1.403 1 92.88 103 TRP A O 1
ATOM 824 N N . LEU A 1 104 ? -14.586 38.531 2.754 1 90.81 104 LEU A N 1
ATOM 825 C CA . LEU A 1 104 ? -15.125 37.875 3.943 1 90.81 104 LEU A CA 1
ATOM 826 C C . LEU A 1 104 ? -16.641 37.688 3.836 1 90.81 104 LEU A C 1
ATOM 828 O O . LEU A 1 104 ? -17.188 36.75 4.398 1 90.81 104 LEU A O 1
ATOM 832 N N . ASN A 1 105 ? -17.266 38.625 3.109 1 86.81 105 ASN A N 1
ATOM 833 C CA . ASN A 1 105 ? -18.719 38.531 2.912 1 86.81 105 ASN A CA 1
ATOM 834 C C . ASN A 1 105 ? -19.109 37.312 2.086 1 86.81 105 ASN A C 1
ATOM 836 O O . ASN A 1 105 ? -20.203 36.781 2.246 1 86.81 105 ASN A O 1
ATOM 840 N N . ASP A 1 106 ? -18.172 36.906 1.275 1 89.25 106 ASP A N 1
ATOM 841 C CA . ASP A 1 106 ? -18.469 35.812 0.337 1 89.25 106 ASP A CA 1
ATOM 842 C C . ASP A 1 106 ? -17.734 34.531 0.708 1 89.25 106 ASP A C 1
ATOM 844 O O . ASP A 1 106 ? -17.891 33.5 0.039 1 89.25 106 ASP A O 1
ATOM 848 N N . TRP A 1 107 ? -17.047 34.594 1.778 1 94.19 107 TRP A N 1
ATOM 849 C CA . TRP A 1 107 ? -16.203 33.469 2.098 1 94.19 107 TRP A CA 1
ATOM 850 C C . TRP A 1 107 ? -17.031 32.312 2.65 1 94.19 107 TRP A C 1
ATOM 852 O O . TRP A 1 107 ? -17.812 32.5 3.59 1 94.19 107 TRP A O 1
ATOM 862 N N . VAL A 1 108 ? -16.922 31.141 2.006 1 94.69 108 VAL A N 1
ATOM 863 C CA . VAL A 1 108 ? -17.5 29.875 2.473 1 94.69 108 VAL A CA 1
ATOM 864 C C . VAL A 1 108 ? -16.375 28.891 2.783 1 94.69 108 VAL A C 1
ATOM 866 O O . VAL A 1 108 ? -15.453 28.719 1.986 1 94.69 108 VAL A O 1
ATOM 869 N N . ASN A 1 109 ? -16.516 28.328 4.027 1 97.19 109 ASN A N 1
ATOM 870 C CA . ASN A 1 109 ? -15.484 27.375 4.426 1 97.19 109 ASN A CA 1
ATOM 871 C C . ASN A 1 109 ? -15.359 26.234 3.416 1 97.19 109 ASN A C 1
ATOM 873 O O . ASN A 1 109 ? -16.266 25.406 3.279 1 97.19 109 ASN A O 1
ATOM 877 N N . PRO A 1 110 ? -14.242 26.203 2.721 1 97.38 110 PRO A N 1
ATOM 878 C CA . PRO A 1 110 ? -14.086 25.172 1.692 1 97.38 110 PRO A CA 1
ATOM 879 C C . PRO A 1 110 ? -13.672 23.812 2.268 1 97.38 110 PRO A C 1
ATOM 881 O O . PRO A 1 110 ? -13.602 22.828 1.538 1 97.38 110 PRO A O 1
ATOM 884 N N . PHE A 1 111 ? -13.367 23.703 3.525 1 98 111 PHE A N 1
ATOM 885 C CA . PHE A 1 111 ? -12.938 22.484 4.188 1 98 111 PHE A CA 1
ATOM 886 C C . PHE A 1 111 ? -14.117 21.797 4.863 1 98 111 PHE A C 1
ATOM 888 O O . PHE A 1 111 ? -14.852 22.422 5.633 1 98 111 PHE A O 1
ATOM 895 N N . ILE A 1 112 ? -14.281 20.547 4.57 1 95.5 112 ILE A N 1
ATOM 896 C CA . ILE A 1 112 ? -15.422 19.828 5.125 1 95.5 112 ILE A CA 1
ATOM 897 C C . ILE A 1 112 ? -14.93 18.797 6.148 1 95.5 112 ILE A C 1
ATOM 899 O O . ILE A 1 112 ? -13.891 18.156 5.949 1 95.5 112 ILE A O 1
ATOM 903 N N . PRO A 1 113 ? -15.602 18.641 7.301 1 96.12 113 PRO A N 1
ATOM 904 C CA . PRO A 1 113 ? -15.172 17.75 8.383 1 96.12 113 PRO A CA 1
ATOM 905 C C . PRO A 1 113 ? -14.977 16.312 7.926 1 96.12 113 PRO A C 1
ATOM 907 O O . PRO A 1 113 ? -14.094 15.609 8.438 1 96.12 113 PRO A O 1
ATOM 910 N N . GLU A 1 114 ? -15.688 15.883 6.891 1 92.69 114 GLU A N 1
ATOM 911 C CA . GLU A 1 114 ? -15.602 14.508 6.398 1 92.69 114 GLU A CA 1
ATOM 912 C C . GLU A 1 114 ? -14.234 14.227 5.789 1 92.69 114 GLU A C 1
ATOM 914 O O . GLU A 1 114 ? -13.781 13.078 5.762 1 92.69 114 GLU A O 1
ATOM 919 N N . ASP A 1 115 ? -13.602 15.258 5.379 1 95.12 115 ASP A N 1
ATOM 920 C CA . ASP A 1 115 ? -12.32 15.086 4.699 1 95.12 115 ASP A CA 1
ATOM 921 C C . ASP A 1 115 ? -11.156 15.438 5.625 1 95.12 115 ASP A C 1
ATOM 923 O O . ASP A 1 115 ? -10.023 15.625 5.168 1 95.12 115 ASP A O 1
ATOM 927 N N . ASN A 1 116 ? -11.422 15.5 6.938 1 97.5 116 ASN A N 1
ATOM 928 C CA . ASN A 1 116 ? -10.391 15.93 7.871 1 97.5 116 ASN A CA 1
ATOM 929 C C . ASN A 1 116 ? -9.164 15.023 7.805 1 97.5 116 ASN A C 1
ATOM 931 O O . ASN A 1 116 ? -9.289 13.805 7.785 1 97.5 116 ASN A O 1
ATOM 935 N N . ASN A 1 117 ? -8.039 15.602 7.664 1 97.94 117 ASN A N 1
ATOM 936 C CA . ASN A 1 117 ? -6.727 14.984 7.832 1 97.94 117 ASN A CA 1
ATOM 937 C C . ASN A 1 117 ? -6.406 14.023 6.688 1 97.94 117 ASN A C 1
ATOM 939 O O . ASN A 1 117 ? -5.359 13.375 6.695 1 97.94 117 ASN A O 1
ATOM 943 N N . ILE A 1 118 ? -7.242 13.875 5.695 1 97.88 118 ILE A N 1
ATOM 944 C CA . ILE A 1 118 ? -6.883 13.031 4.562 1 97.88 118 ILE A CA 1
ATOM 945 C C . ILE A 1 118 ? -6.047 13.836 3.568 1 97.88 118 ILE A C 1
ATOM 947 O O . ILE A 1 118 ? -5.973 15.062 3.654 1 97.88 118 ILE A O 1
ATOM 951 N N . LEU A 1 119 ? -5.348 13.133 2.74 1 98.5 119 LEU A N 1
ATOM 952 C CA . LEU A 1 119 ? -4.488 13.766 1.75 1 98.5 119 LEU A CA 1
ATOM 953 C C . LEU A 1 119 ? -5.305 14.625 0.787 1 98.5 119 LEU A C 1
ATOM 955 O O . LEU A 1 119 ? -6.332 14.18 0.273 1 98.5 119 LEU A O 1
ATOM 959 N N . ALA A 1 120 ? -4.926 15.891 0.647 1 97.75 120 ALA A N 1
ATOM 960 C CA . ALA A 1 120 ? -5.578 16.766 -0.322 1 97.75 120 ALA A CA 1
ATOM 961 C C . ALA A 1 120 ? -5.133 16.438 -1.744 1 97.75 120 ALA A C 1
ATOM 963 O O . ALA A 1 120 ? -4.105 15.789 -1.944 1 97.75 120 ALA A O 1
ATOM 964 N N . LEU A 1 121 ? -5.867 16.906 -2.76 1 95.75 121 LEU A N 1
ATOM 965 C CA . LEU A 1 121 ? -5.531 16.641 -4.156 1 95.75 121 LEU A CA 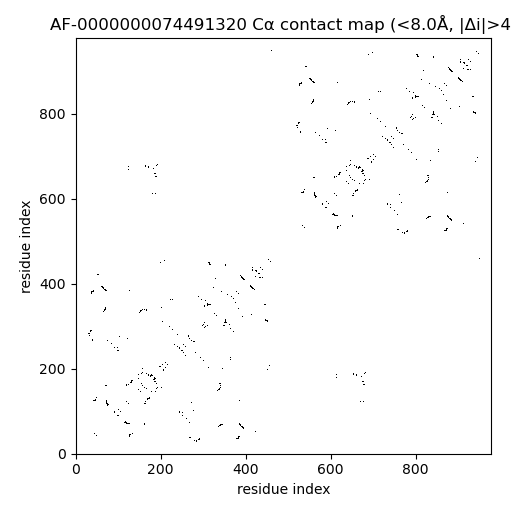1
ATOM 966 C C . LEU A 1 121 ? -4.145 17.188 -4.492 1 95.75 121 LEU A C 1
ATOM 968 O O . LEU A 1 121 ? -3.354 16.5 -5.145 1 95.75 121 LEU A O 1
ATOM 972 N N . ILE A 1 122 ? -3.855 18.375 -3.979 1 97 122 ILE A N 1
ATOM 973 C CA . ILE A 1 122 ? -2.557 18.984 -4.246 1 97 122 ILE A CA 1
ATOM 974 C C . ILE A 1 122 ? -1.456 18.1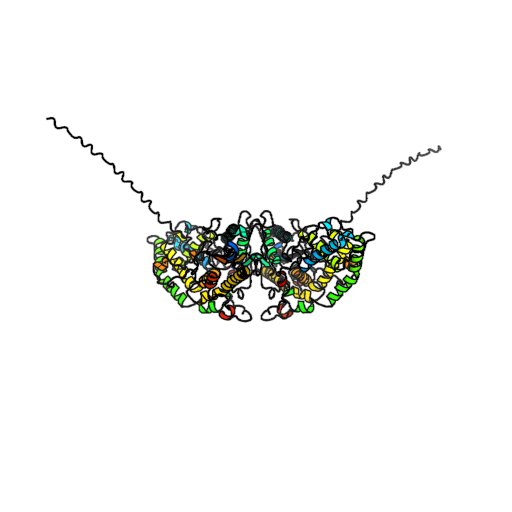56 -3.58 1 97 122 ILE A C 1
ATOM 976 O O . ILE A 1 122 ? -0.336 18.078 -4.09 1 97 122 ILE A O 1
ATOM 980 N N . GLY A 1 123 ? -1.769 17.531 -2.408 1 98.06 123 GLY A N 1
ATOM 981 C CA . GLY A 1 123 ? -0.802 16.688 -1.736 1 98.06 123 GLY A CA 1
ATOM 982 C C . GLY A 1 123 ? -0.396 15.477 -2.562 1 98.06 123 GLY A C 1
ATOM 983 O O . GLY A 1 123 ? 0.769 15.07 -2.551 1 98.06 123 GLY A O 1
ATOM 984 N N . GLU A 1 124 ? -1.341 14.891 -3.27 1 97.5 124 GLU A N 1
ATOM 985 C CA . GLU A 1 124 ? -1.037 13.805 -4.195 1 97.5 124 GLU A CA 1
ATOM 986 C C . GLU A 1 124 ? -0.096 14.266 -5.301 1 97.5 124 GLU A C 1
ATOM 988 O O . GLU A 1 124 ? 0.882 13.586 -5.617 1 97.5 124 GLU A O 1
ATOM 993 N N . ASP A 1 125 ? -0.41 15.367 -5.797 1 96.69 125 ASP A N 1
ATOM 994 C CA . ASP A 1 125 ? 0.368 15.922 -6.902 1 96.69 125 ASP A CA 1
ATOM 995 C C . ASP A 1 125 ? 1.797 16.234 -6.461 1 96.69 125 ASP A C 1
ATOM 997 O O . ASP A 1 125 ? 2.748 15.984 -7.203 1 96.69 125 ASP A O 1
ATOM 1001 N N . GLU A 1 126 ? 1.886 16.812 -5.27 1 97.44 126 GLU A N 1
ATOM 1002 C CA . GLU A 1 126 ? 3.197 17.109 -4.703 1 97.44 126 GLU A CA 1
ATOM 1003 C C . GLU A 1 126 ? 4.074 15.859 -4.668 1 97.44 126 GLU A C 1
ATOM 1005 O O . GLU A 1 126 ? 5.242 15.906 -5.066 1 97.44 126 GLU A O 1
ATOM 1010 N N . MET A 1 127 ? 3.514 14.82 -4.246 1 98.62 127 MET A N 1
ATOM 1011 C CA . MET A 1 127 ? 4.277 13.594 -4.078 1 98.62 127 MET A CA 1
ATOM 1012 C C . MET A 1 127 ? 4.594 12.953 -5.43 1 98.62 127 MET A C 1
ATOM 1014 O O . MET A 1 127 ? 5.672 12.391 -5.617 1 98.62 127 MET A O 1
ATOM 1018 N N . TYR A 1 128 ? 3.643 13.031 -6.363 1 98.25 128 TYR A N 1
ATOM 1019 C CA . TYR A 1 128 ? 3.875 12.578 -7.727 1 98.25 128 TYR A CA 1
ATOM 1020 C C . TYR A 1 128 ? 5.066 13.297 -8.352 1 98.25 128 TYR A C 1
ATOM 1022 O O . TYR A 1 128 ? 5.957 12.656 -8.922 1 98.25 128 TYR A O 1
ATOM 1030 N N . TRP A 1 129 ? 5.121 14.555 -8.18 1 97.94 129 TRP A N 1
ATOM 1031 C CA . TRP A 1 129 ? 6.188 15.352 -8.781 1 97.94 129 TRP A CA 1
ATOM 1032 C C . TRP A 1 129 ? 7.508 15.141 -8.047 1 97.94 129 TRP A C 1
ATOM 1034 O O . TRP A 1 129 ? 8.578 15.195 -8.656 1 97.94 129 TRP A O 1
ATOM 1044 N N . LEU A 1 130 ? 7.418 14.945 -6.746 1 98.44 130 LEU A N 1
ATOM 1045 C CA . LEU A 1 130 ? 8.625 14.539 -6.039 1 98.44 130 LEU A CA 1
ATOM 1046 C C . LEU A 1 130 ? 9.195 13.25 -6.633 1 98.44 130 LEU A C 1
ATOM 1048 O O . LEU A 1 130 ? 10.406 13.133 -6.812 1 98.44 130 LEU A O 1
ATOM 1052 N N . GLY A 1 131 ? 8.281 12.297 -6.934 1 97.88 131 GLY A N 1
ATOM 1053 C CA . GLY A 1 131 ? 8.695 11.07 -7.602 1 97.88 131 GLY A CA 1
ATOM 1054 C C . GLY A 1 131 ? 9.336 11.312 -8.953 1 97.88 131 GLY A C 1
ATOM 1055 O O . GLY A 1 131 ? 10.367 10.719 -9.281 1 97.88 131 GLY A O 1
ATOM 1056 N N . LYS A 1 132 ? 8.773 12.18 -9.719 1 97 132 LYS A N 1
ATOM 1057 C CA . LYS A 1 132 ? 9.297 12.516 -11.039 1 97 132 LYS A CA 1
ATOM 1058 C C . LYS A 1 132 ? 10.703 13.109 -10.938 1 97 132 LYS A C 1
ATOM 1060 O O . LYS A 1 132 ? 11.586 12.75 -11.711 1 97 132 LYS A O 1
ATOM 1065 N N . ARG A 1 133 ? 10.844 14.016 -9.984 1 97.19 133 ARG A N 1
ATOM 1066 C CA . ARG A 1 133 ? 12.148 14.641 -9.805 1 97.19 133 ARG A CA 1
ATOM 1067 C C . ARG A 1 133 ? 13.18 13.617 -9.328 1 97.19 133 ARG A C 1
ATOM 1069 O O . ARG A 1 133 ? 14.328 13.633 -9.789 1 97.19 133 ARG A O 1
ATOM 1076 N N . ALA A 1 134 ? 12.773 12.719 -8.484 1 96.81 134 ALA A N 1
ATOM 1077 C CA . ALA A 1 134 ? 13.672 11.656 -8.047 1 96.81 134 ALA A CA 1
ATOM 1078 C C . ALA A 1 134 ? 14.07 10.758 -9.211 1 96.81 134 ALA A C 1
ATOM 1080 O O . ALA A 1 134 ? 15.234 10.383 -9.344 1 96.81 134 ALA A O 1
ATOM 1081 N N . ALA A 1 135 ? 13.094 10.375 -10.039 1 95.25 135 ALA A N 1
ATOM 1082 C CA . ALA A 1 135 ? 13.359 9.547 -11.211 1 95.25 135 ALA A CA 1
ATOM 1083 C C . ALA A 1 135 ? 14.406 10.188 -12.117 1 95.25 135 ALA A C 1
ATOM 1085 O O . ALA A 1 135 ? 15.305 9.516 -12.617 1 95.25 135 ALA A O 1
ATOM 1086 N N . LYS A 1 136 ? 14.242 11.453 -12.297 1 94.06 136 LYS A N 1
ATOM 1087 C CA . LYS A 1 136 ? 15.195 12.188 -13.125 1 94.06 136 LYS A CA 1
ATOM 1088 C C . LYS A 1 136 ? 16.578 12.219 -12.477 1 94.06 136 LYS A C 1
ATOM 1090 O O . LYS A 1 136 ? 17.594 12 -13.148 1 94.06 136 LYS A O 1
ATOM 1095 N N . ARG A 1 137 ? 16.609 12.461 -11.219 1 93.81 137 ARG A N 1
ATOM 1096 C CA . ARG A 1 137 ? 17.859 12.578 -10.477 1 93.81 137 ARG A CA 1
ATOM 1097 C C . ARG A 1 137 ? 18.625 11.266 -10.5 1 93.81 137 ARG A C 1
ATOM 1099 O O . ARG A 1 137 ? 19.859 11.266 -10.625 1 93.81 137 ARG A O 1
ATOM 1106 N N . TYR A 1 138 ? 17.906 10.164 -10.438 1 93.44 138 TYR A N 1
ATOM 1107 C CA . TYR A 1 138 ? 18.562 8.867 -10.281 1 93.44 138 TYR A CA 1
ATOM 1108 C C . TYR A 1 138 ? 18.422 8.031 -11.547 1 93.44 138 TYR A C 1
ATOM 1110 O O . TYR A 1 138 ? 18.406 6.797 -11.477 1 93.44 138 TYR A O 1
ATOM 1118 N N . LYS A 1 139 ? 18.25 8.562 -12.641 1 89.19 139 LYS A N 1
ATOM 1119 C CA . LYS A 1 139 ? 18 7.898 -13.914 1 89.19 139 LYS A CA 1
ATOM 1120 C C . LYS A 1 139 ? 19.109 6.914 -14.25 1 89.19 139 LYS A C 1
ATOM 1122 O O . LYS A 1 139 ? 18.859 5.891 -14.891 1 89.19 139 LYS A O 1
ATOM 1127 N N . GLU A 1 140 ? 20.312 7.215 -13.82 1 83.19 140 GLU A N 1
ATOM 1128 C CA . GLU A 1 140 ? 21.438 6.355 -14.133 1 83.19 140 GLU A CA 1
ATOM 1129 C C . GLU A 1 140 ? 21.328 5.008 -13.43 1 83.19 140 GLU A C 1
ATOM 1131 O O . GLU A 1 140 ? 21.781 3.984 -13.953 1 83.19 140 GLU A O 1
ATOM 1136 N N . LEU A 1 141 ? 20.812 4.988 -12.258 1 79.94 141 LEU A N 1
ATOM 1137 C CA . LEU A 1 141 ? 20.656 3.764 -11.484 1 79.94 141 LEU A CA 1
ATOM 1138 C C . LEU A 1 141 ? 19.406 2.994 -11.922 1 79.94 141 LEU A C 1
ATOM 1140 O O . LEU A 1 141 ? 19.438 1.766 -12.023 1 79.94 141 LEU A O 1
ATOM 1144 N N . PHE A 1 142 ? 18.391 3.709 -12.086 1 76.38 142 PHE A N 1
ATOM 1145 C CA . PHE A 1 142 ? 17.094 3.055 -12.258 1 76.38 142 PHE A CA 1
ATOM 1146 C C . PHE A 1 142 ? 16.734 2.951 -13.727 1 76.38 142 PHE A C 1
ATOM 1148 O O . PHE A 1 142 ? 15.828 2.205 -14.102 1 76.38 142 PHE A O 1
ATOM 1155 N N . GLY A 1 143 ? 17.594 3.244 -14.578 1 68.81 143 GLY A N 1
ATOM 1156 C CA . GLY A 1 143 ? 17.375 3.176 -16.016 1 68.81 143 GLY A CA 1
ATOM 1157 C C . GLY A 1 143 ? 15.914 2.977 -16.375 1 68.81 143 GLY A C 1
ATOM 1158 O O . GLY A 1 143 ? 15.023 3.48 -15.688 1 68.81 143 GLY A O 1
ATOM 1159 N N . SER A 1 144 ? 15.578 2.322 -17.375 1 67.88 144 SER A N 1
ATOM 1160 C CA . SER A 1 144 ? 14.242 2.031 -17.891 1 67.88 144 SER A CA 1
ATOM 1161 C C . SER A 1 144 ? 13.719 0.704 -17.359 1 67.88 144 SER A C 1
ATOM 1163 O O . SER A 1 144 ? 12.719 0.182 -17.844 1 67.88 144 SER A O 1
ATOM 1165 N N . LYS A 1 145 ? 14.266 0.321 -16.203 1 75.06 145 LYS A N 1
ATOM 1166 C CA . LYS A 1 145 ? 13.828 -0.988 -15.727 1 75.06 145 LYS A CA 1
ATOM 1167 C C . LYS A 1 145 ? 12.523 -0.883 -14.945 1 75.06 145 LYS A C 1
ATOM 1169 O O . LYS A 1 145 ? 12.312 0.084 -14.211 1 75.06 145 LYS A O 1
ATOM 1174 N N . PRO A 1 146 ? 11.727 -1.895 -15.195 1 82.44 146 PRO A N 1
ATOM 1175 C CA . PRO A 1 146 ? 10.477 -1.917 -14.438 1 82.44 146 PRO A CA 1
ATOM 1176 C C . PRO A 1 146 ? 10.695 -2.189 -12.945 1 82.44 146 PRO A C 1
ATOM 1178 O O . PRO A 1 146 ? 11.805 -2.547 -12.539 1 82.44 146 PRO A O 1
ATOM 1181 N N . TYR A 1 147 ? 9.773 -1.945 -12.211 1 94.44 147 TYR A N 1
ATOM 1182 C CA . TYR A 1 147 ? 9.758 -2.168 -10.773 1 94.44 147 TYR A CA 1
ATOM 1183 C C . TYR A 1 147 ? 10.062 -3.623 -10.438 1 94.44 147 TYR A C 1
ATOM 1185 O O . TYR A 1 147 ? 9.633 -4.531 -11.148 1 94.44 147 TYR A O 1
ATOM 1193 N N . SER A 1 148 ? 10.844 -3.832 -9.469 1 94.75 148 SER A N 1
ATOM 1194 C CA . SER A 1 148 ? 11.055 -5.109 -8.797 1 94.75 148 SER A CA 1
ATOM 1195 C C . SER A 1 148 ? 11.055 -4.949 -7.281 1 94.75 148 SER A C 1
ATOM 1197 O O . SER A 1 148 ? 11.734 -4.07 -6.75 1 94.75 148 SER A O 1
ATOM 1199 N N . PRO A 1 149 ? 10.297 -5.805 -6.656 1 96.25 149 PRO A N 1
ATOM 1200 C CA . PRO A 1 149 ? 10.281 -5.695 -5.195 1 96.25 149 PRO A CA 1
ATOM 1201 C C . PRO A 1 149 ? 11.641 -6.008 -4.57 1 96.25 149 PRO A C 1
ATOM 1203 O O . PRO A 1 149 ? 11.867 -5.703 -3.396 1 96.25 149 PRO A O 1
ATOM 1206 N N . HIS A 1 150 ? 12.57 -6.605 -5.32 1 94.38 150 HIS A N 1
ATOM 1207 C CA . HIS A 1 150 ? 13.898 -6.914 -4.812 1 94.38 150 HIS A CA 1
ATOM 1208 C C . HIS A 1 150 ? 14.812 -5.699 -4.891 1 94.38 150 HIS A C 1
ATOM 1210 O O . HIS A 1 150 ? 15.805 -5.613 -4.16 1 94.38 150 HIS A O 1
ATOM 1216 N N . LEU A 1 151 ? 14.469 -4.781 -5.762 1 94.56 151 LEU A N 1
ATOM 1217 C CA . LEU A 1 151 ? 15.312 -3.613 -5.984 1 94.56 151 LEU A CA 1
ATOM 1218 C C . LEU A 1 151 ? 14.781 -2.404 -5.223 1 94.56 151 LEU A C 1
ATOM 1220 O O . LEU A 1 151 ? 15.547 -1.519 -4.836 1 94.56 151 LEU A O 1
ATOM 1224 N N . TYR A 1 152 ? 13.461 -2.375 -5.031 1 96.56 152 TYR A N 1
ATOM 1225 C CA . TYR A 1 152 ? 12.82 -1.202 -4.449 1 96.56 152 TYR A CA 1
ATOM 1226 C C . TYR A 1 152 ? 11.906 -1.599 -3.299 1 96.56 152 TYR A C 1
ATOM 1228 O O . TYR A 1 152 ? 11.086 -2.514 -3.434 1 96.56 152 TYR A O 1
ATOM 1236 N N . LYS A 1 153 ? 12.047 -0.909 -2.211 1 97.69 153 LYS A N 1
ATOM 1237 C CA . LYS A 1 153 ? 11.164 -1.077 -1.059 1 97.69 153 LYS A CA 1
ATOM 1238 C C . LYS A 1 153 ? 10.312 0.169 -0.831 1 97.69 153 LYS A C 1
ATOM 1240 O O . LYS A 1 153 ? 10.836 1.287 -0.81 1 97.69 153 LYS A O 1
ATOM 1245 N N . PHE A 1 154 ? 9.039 -0.044 -0.775 1 98.69 154 PHE A N 1
ATOM 1246 C CA . PHE A 1 154 ? 8.109 1.024 -0.435 1 98.69 154 PHE A CA 1
ATOM 1247 C C . PHE A 1 154 ? 7.383 0.714 0.868 1 98.69 154 PHE A C 1
ATOM 1249 O O . PHE A 1 154 ? 6.852 -0.385 1.044 1 98.69 154 PHE A O 1
ATOM 1256 N N . ARG A 1 155 ? 7.375 1.671 1.75 1 98.44 155 ARG A N 1
ATOM 1257 C CA . ARG A 1 155 ? 6.711 1.508 3.039 1 98.44 155 ARG A CA 1
ATOM 1258 C C . ARG A 1 155 ? 6.062 2.814 3.488 1 98.44 155 ARG A C 1
ATOM 1260 O O . ARG A 1 155 ? 6.613 3.895 3.266 1 98.44 155 ARG A O 1
ATOM 1267 N N . SER A 1 156 ? 4.891 2.719 4.031 1 98.81 156 SER A N 1
ATOM 1268 C CA . SER A 1 156 ? 4.254 3.865 4.672 1 98.81 156 SER A CA 1
ATOM 1269 C C . SER A 1 156 ? 3.729 3.506 6.055 1 98.81 156 SER A C 1
ATOM 1271 O O . SER A 1 156 ? 3.682 2.33 6.422 1 98.81 156 SER A O 1
ATOM 1273 N N . SER A 1 157 ? 3.471 4.547 6.844 1 98.56 157 SER A N 1
ATOM 1274 C CA . SER A 1 157 ? 2.717 4.285 8.062 1 98.56 157 SER A CA 1
ATOM 1275 C C . SER A 1 157 ? 1.297 3.828 7.75 1 98.56 157 SER A C 1
ATOM 1277 O O . SER A 1 157 ? 0.926 3.695 6.582 1 98.56 157 SER A O 1
ATOM 1279 N N . THR A 1 158 ? 0.504 3.602 8.766 1 97.62 158 THR A N 1
ATOM 1280 C CA . THR A 1 158 ? -0.831 3.045 8.578 1 97.62 158 THR A CA 1
ATOM 1281 C C . THR A 1 158 ? -1.866 4.156 8.438 1 97.62 158 THR A C 1
ATOM 1283 O O . THR A 1 158 ? -3.068 3.91 8.555 1 97.62 158 THR A O 1
ATOM 1286 N N . THR A 1 159 ? -1.433 5.375 8.273 1 98.12 159 THR A N 1
ATOM 1287 C CA . THR A 1 159 ? -2.363 6.469 8.008 1 98.12 159 THR A CA 1
ATOM 1288 C C . THR A 1 159 ? -2.615 6.609 6.508 1 98.12 159 THR A C 1
ATOM 1290 O O . THR A 1 159 ? -1.688 6.488 5.703 1 98.12 159 THR A O 1
ATOM 1293 N N . SER A 1 160 ? -3.826 6.883 6.113 1 98.38 160 SER A N 1
ATOM 1294 C CA . SER A 1 160 ? -4.199 6.902 4.703 1 98.38 160 SER A CA 1
ATOM 1295 C C . SER A 1 160 ? -3.379 7.93 3.93 1 98.38 160 SER A C 1
ATOM 1297 O O . SER A 1 160 ? -2.957 7.668 2.801 1 98.38 160 SER A O 1
ATOM 1299 N N . ARG A 1 161 ? -3.17 9.102 4.527 1 98.69 161 ARG A N 1
ATOM 1300 C CA . ARG A 1 161 ? -2.484 10.172 3.807 1 98.69 161 ARG A CA 1
ATOM 1301 C C . ARG A 1 161 ? -1.038 9.789 3.51 1 98.69 161 ARG A C 1
ATOM 1303 O O . ARG A 1 161 ? -0.486 10.18 2.48 1 98.69 161 ARG A O 1
ATOM 1310 N N . THR A 1 162 ? -0.376 8.984 4.395 1 98.88 162 THR A N 1
ATOM 1311 C CA . THR A 1 162 ? 0.993 8.547 4.141 1 98.88 162 THR A CA 1
ATOM 1312 C C . THR A 1 162 ? 1.026 7.477 3.057 1 98.88 162 THR A C 1
ATOM 1314 O O . THR A 1 162 ? 1.896 7.496 2.184 1 98.88 162 THR A O 1
ATOM 1317 N N . GLY A 1 163 ? 0.085 6.555 3.15 1 98.75 163 GLY A N 1
ATOM 1318 C CA . GLY A 1 163 ? 0.002 5.523 2.129 1 98.75 163 GLY A CA 1
ATOM 1319 C C . GLY A 1 163 ? -0.268 6.078 0.743 1 98.75 163 GLY A C 1
ATOM 1320 O O . GLY A 1 163 ? 0.38 5.68 -0.227 1 98.75 163 GLY A O 1
ATOM 1321 N N . GLN A 1 164 ? -1.188 6.996 0.646 1 98.69 164 GLN A N 1
ATOM 1322 C CA . GLN A 1 164 ? -1.497 7.648 -0.623 1 98.69 164 GLN A CA 1
ATOM 1323 C C . GLN A 1 164 ? -0.295 8.43 -1.148 1 98.69 164 GLN A C 1
ATOM 1325 O O . GLN A 1 164 ? -0.062 8.477 -2.357 1 98.69 164 GLN A O 1
ATOM 1330 N N . SER A 1 165 ? 0.397 9.047 -0.218 1 98.88 165 SER A N 1
ATOM 1331 C CA . SER A 1 165 ? 1.587 9.797 -0.61 1 98.88 165 SER A CA 1
ATOM 1332 C C . SER A 1 165 ? 2.639 8.883 -1.227 1 98.88 165 SER A C 1
ATOM 1334 O O . SER A 1 165 ? 3.262 9.234 -2.23 1 98.88 165 SER A O 1
ATOM 1336 N N . GLY A 1 166 ? 2.809 7.723 -0.608 1 98.88 166 GLY A N 1
ATOM 1337 C CA . GLY A 1 166 ? 3.732 6.75 -1.173 1 98.88 166 GLY A CA 1
ATOM 1338 C C . GLY A 1 166 ? 3.324 6.27 -2.551 1 98.88 166 GLY A C 1
ATOM 1339 O O . GLY A 1 166 ? 4.16 6.168 -3.453 1 98.88 166 GLY A O 1
ATOM 1340 N N . SER A 1 167 ? 2.068 5.977 -2.693 1 98.44 167 SER A N 1
ATOM 1341 C CA . SER A 1 167 ? 1.539 5.527 -3.977 1 98.44 167 SER A CA 1
ATOM 1342 C C . SER A 1 167 ? 1.711 6.598 -5.051 1 98.44 167 SER A C 1
ATOM 1344 O O . SER A 1 167 ? 2.057 6.293 -6.191 1 98.44 167 SER A O 1
ATOM 1346 N N . ALA A 1 168 ? 1.475 7.84 -4.723 1 98.5 168 ALA A N 1
ATOM 1347 C CA . ALA A 1 168 ? 1.636 8.945 -5.668 1 98.5 168 ALA A CA 1
ATOM 1348 C C . ALA A 1 168 ? 3.098 9.109 -6.074 1 98.5 168 ALA A C 1
ATOM 1350 O O . ALA A 1 168 ? 3.4 9.289 -7.254 1 98.5 168 ALA A O 1
ATOM 1351 N N . PHE A 1 169 ? 3.951 9.047 -5.055 1 98.69 169 PHE A N 1
ATOM 1352 C CA . PHE A 1 169 ? 5.379 9.125 -5.34 1 98.69 169 PHE A CA 1
ATOM 1353 C C . PHE A 1 169 ? 5.801 8.031 -6.312 1 98.69 169 PHE A C 1
ATOM 1355 O O . PHE A 1 169 ? 6.52 8.297 -7.277 1 98.69 169 PHE A O 1
ATOM 1362 N N . ALA A 1 170 ? 5.371 6.809 -6.051 1 98.19 170 ALA A N 1
ATOM 1363 C CA . ALA A 1 170 ? 5.719 5.668 -6.895 1 98.19 170 ALA A CA 1
ATOM 1364 C C . ALA A 1 170 ? 5.246 5.879 -8.328 1 98.19 170 ALA A C 1
ATOM 1366 O O . ALA A 1 170 ? 5.969 5.57 -9.281 1 98.19 170 ALA A O 1
ATOM 1367 N N . ALA A 1 171 ? 4.055 6.402 -8.469 1 97 171 ALA A N 1
ATOM 1368 C CA . ALA A 1 171 ? 3.51 6.66 -9.805 1 97 171 ALA A CA 1
ATOM 1369 C C . ALA A 1 171 ? 4.375 7.66 -10.562 1 97 171 ALA A C 1
ATOM 1371 O O . ALA A 1 171 ? 4.59 7.508 -11.773 1 97 171 ALA A O 1
ATOM 1372 N N . GLY A 1 172 ? 4.836 8.664 -9.867 1 96.75 172 GLY A N 1
ATOM 1373 C CA . GLY A 1 172 ? 5.734 9.625 -10.492 1 96.75 172 GLY A CA 1
ATOM 1374 C C . GL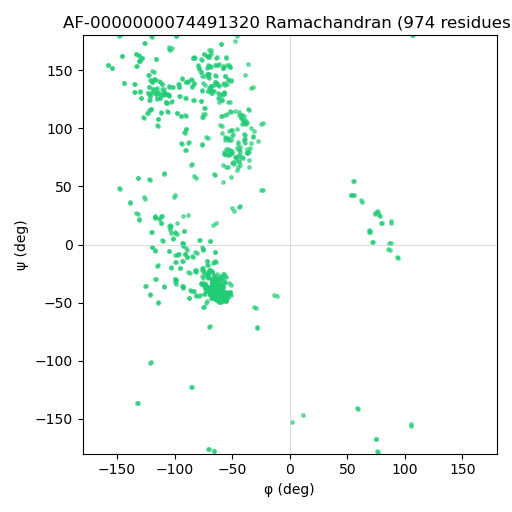Y A 1 172 ? 7.102 9.047 -10.805 1 96.75 172 GLY A C 1
ATOM 1375 O O . GLY A 1 172 ? 7.648 9.266 -11.883 1 96.75 172 GLY A O 1
ATOM 1376 N N . PHE A 1 173 ? 7.613 8.281 -9.844 1 96.56 173 PHE A N 1
ATOM 1377 C CA . PHE A 1 173 ? 8.961 7.73 -9.93 1 96.56 173 PHE A CA 1
ATOM 1378 C C . PHE A 1 173 ? 9.07 6.746 -11.086 1 96.56 173 PHE A C 1
ATOM 1380 O O . PHE A 1 173 ? 10.094 6.684 -11.766 1 96.56 173 PHE A O 1
ATOM 1387 N N . PHE A 1 174 ? 7.973 6.004 -11.344 1 95.69 174 PHE A N 1
ATOM 1388 C CA . PHE A 1 174 ? 7.992 4.977 -12.375 1 95.69 174 PHE A CA 1
ATOM 1389 C C . PHE A 1 174 ? 7.102 5.363 -13.547 1 95.69 174 PHE A C 1
ATOM 1391 O O . PHE A 1 174 ? 6.637 4.5 -14.289 1 95.69 174 PHE A O 1
ATOM 1398 N N . ASP A 1 175 ? 6.805 6.641 -13.617 1 93.25 175 ASP A N 1
ATOM 1399 C CA . ASP A 1 175 ? 5.891 7.129 -14.648 1 93.25 175 ASP A CA 1
ATOM 1400 C C . ASP A 1 175 ? 6.328 6.668 -16.031 1 93.25 175 ASP A C 1
ATOM 1402 O O . ASP A 1 175 ? 7.453 6.945 -16.469 1 93.25 175 ASP A O 1
ATOM 1406 N N . GLY A 1 176 ? 5.391 5.941 -16.719 1 91.5 176 GLY A N 1
ATOM 1407 C CA . GLY A 1 176 ? 5.621 5.516 -18.094 1 91.5 176 GLY A CA 1
ATOM 1408 C C . GLY A 1 176 ? 6.5 4.281 -18.188 1 91.5 176 GLY A C 1
ATOM 1409 O O . GLY A 1 176 ? 6.973 3.938 -19.266 1 91.5 176 GLY A O 1
ATOM 1410 N N . LYS A 1 177 ? 6.652 3.555 -17.172 1 92.06 177 LYS A N 1
ATOM 1411 C CA . LYS A 1 177 ? 7.617 2.463 -17.203 1 92.06 177 LYS A CA 1
ATOM 1412 C C . LYS A 1 177 ? 6.926 1.111 -17.031 1 92.06 177 LYS A C 1
ATOM 1414 O O . LYS A 1 177 ? 7.574 0.065 -17.094 1 92.06 177 LYS A O 1
ATOM 1419 N N . GLY A 1 178 ? 5.633 1.143 -16.797 1 92.5 178 GLY A N 1
ATOM 1420 C CA . GLY A 1 178 ? 4.914 -0.096 -16.547 1 92.5 178 GLY A CA 1
ATOM 1421 C C . GLY A 1 178 ? 4.184 -0.618 -17.766 1 92.5 178 GLY A C 1
ATOM 1422 O O . GLY A 1 178 ? 4.262 -0.023 -18.844 1 92.5 178 GLY A O 1
ATOM 1423 N N . PRO A 1 179 ? 3.514 -1.765 -17.594 1 91.19 179 PRO A N 1
ATOM 1424 C CA . PRO A 1 179 ? 2.848 -2.418 -18.719 1 91.19 179 PRO A CA 1
ATOM 1425 C C . PRO A 1 179 ? 1.398 -1.968 -18.891 1 91.19 179 PRO A C 1
ATOM 1427 O O . PRO A 1 179 ? 0.769 -2.273 -19.906 1 91.19 179 PRO A O 1
ATOM 1430 N N . SER A 1 180 ? 0.88 -1.235 -18 1 90.56 180 SER A N 1
ATOM 1431 C CA . SER A 1 180 ? -0.575 -1.197 -17.891 1 90.56 180 SER A CA 1
ATOM 1432 C C . SER A 1 180 ? -1.138 0.082 -18.5 1 90.56 180 SER A C 1
ATOM 1434 O O . SER A 1 180 ? -0.778 1.186 -18.094 1 90.56 180 SER A O 1
ATOM 1436 N N . GLY A 1 181 ? -2.016 -0.12 -19.453 1 88.62 181 GLY A N 1
ATOM 1437 C CA . GLY A 1 181 ? -2.777 0.989 -20 1 88.62 181 GLY A CA 1
ATOM 1438 C C . GLY A 1 181 ? -1.971 1.847 -20.953 1 88.62 181 GLY A C 1
ATOM 1439 O O . GLY A 1 181 ? -0.788 1.588 -21.188 1 88.62 181 GLY A O 1
ATOM 1440 N N . THR A 1 182 ? -2.668 2.855 -21.406 1 90.19 182 THR A N 1
ATOM 1441 C CA . THR A 1 182 ? -2.078 3.768 -22.391 1 90.19 182 THR A CA 1
ATOM 1442 C C . THR A 1 182 ? -1 4.629 -21.734 1 90.19 182 THR A C 1
ATOM 1444 O O . THR A 1 182 ? -0.044 5.043 -22.391 1 90.19 182 THR A O 1
ATOM 1447 N N . CYS A 1 183 ? -1.095 4.836 -20.438 1 91.94 183 CYS A N 1
ATOM 1448 C CA . CYS A 1 183 ? -0.154 5.691 -19.719 1 91.94 183 CYS A CA 1
ATOM 1449 C C . CYS A 1 183 ? 1.005 4.875 -19.156 1 91.94 183 CYS A C 1
ATOM 1451 O O . CYS A 1 183 ? 1.879 5.414 -18.484 1 91.94 183 CYS A O 1
ATOM 1453 N N . LYS A 1 184 ? 0.958 3.578 -19.438 1 93.44 184 LYS A N 1
ATOM 1454 C CA . LYS A 1 184 ? 2.027 2.67 -19.031 1 93.44 184 LYS A CA 1
ATOM 1455 C C . LYS A 1 184 ? 2.279 2.75 -17.531 1 93.44 184 LYS A C 1
ATOM 1457 O O . LYS A 1 184 ? 3.416 2.953 -17.109 1 93.44 184 LYS A O 1
ATOM 1462 N N . TYR A 1 185 ? 1.292 2.562 -16.766 1 94.06 185 TYR A N 1
ATOM 1463 C CA . TYR A 1 185 ? 1.356 2.605 -15.312 1 94.06 185 TYR A CA 1
ATOM 1464 C C . TYR A 1 185 ? 2.162 1.432 -14.773 1 94.06 185 TYR A C 1
ATOM 1466 O O . TYR A 1 185 ? 2.041 0.307 -15.258 1 94.06 185 TYR A O 1
ATOM 1474 N N . GLN A 1 186 ? 3.01 1.715 -13.812 1 96.31 186 GLN A N 1
ATOM 1475 C CA . GLN A 1 186 ? 3.76 0.707 -13.07 1 96.31 186 GLN A CA 1
ATOM 1476 C C . GLN A 1 186 ? 3.205 0.537 -11.656 1 96.31 186 GLN A C 1
ATOM 1478 O O . GLN A 1 186 ? 3.244 1.471 -10.852 1 96.31 186 GLN A O 1
ATOM 1483 N N . SER A 1 187 ? 2.652 -0.644 -11.367 1 97.38 187 SER A N 1
ATOM 1484 C CA . SER A 1 187 ? 2.219 -0.936 -10.008 1 97.38 187 SER A CA 1
ATOM 1485 C C . SER A 1 187 ? 3.404 -1.285 -9.109 1 97.38 187 SER A C 1
ATOM 1487 O O . SER A 1 187 ? 4.418 -1.798 -9.586 1 97.38 187 SER A O 1
ATOM 1489 N N . VAL A 1 188 ? 3.305 -0.95 -7.781 1 98.12 188 VAL A N 1
ATOM 1490 C CA . VAL A 1 188 ? 4.348 -1.258 -6.809 1 98.12 188 VAL A CA 1
ATOM 1491 C C . VAL A 1 188 ? 3.732 -1.926 -5.582 1 98.12 188 VAL A C 1
ATOM 1493 O O . VAL A 1 188 ? 2.518 -1.872 -5.383 1 98.12 188 VAL A O 1
ATOM 1496 N N . TYR A 1 189 ? 4.57 -2.617 -4.914 1 98.44 189 TYR A N 1
ATOM 1497 C CA . TYR A 1 189 ? 4.203 -3.158 -3.609 1 98.44 189 TYR A CA 1
ATOM 1498 C C . TYR A 1 189 ? 4.641 -2.223 -2.488 1 98.44 189 TYR A C 1
ATOM 1500 O O . TYR A 1 189 ? 5.836 -2.002 -2.287 1 98.44 189 TYR A O 1
ATOM 1508 N N . GLN A 1 190 ? 3.668 -1.625 -1.848 1 98.69 190 GLN A N 1
ATOM 1509 C CA . GLN A 1 190 ? 3.879 -0.819 -0.65 1 98.69 190 GLN A CA 1
ATOM 1510 C C . GLN A 1 190 ? 3.266 -1.486 0.578 1 98.69 190 GLN A C 1
ATOM 1512 O O . GLN A 1 190 ? 2.096 -1.873 0.56 1 98.69 190 GLN A O 1
ATOM 1517 N N . TYR A 1 191 ? 4.066 -1.628 1.668 1 98.25 191 TYR A N 1
ATOM 1518 C CA . TYR A 1 191 ? 3.518 -2.332 2.822 1 98.25 191 TYR A CA 1
ATOM 1519 C C . TYR A 1 191 ? 3.408 -1.404 4.027 1 98.25 191 TYR A C 1
ATOM 1521 O O . TYR A 1 191 ? 4.004 -0.323 4.039 1 98.25 191 TYR A O 1
ATOM 1529 N N . THR A 1 192 ? 2.59 -1.772 4.945 1 98.44 192 THR A N 1
ATOM 1530 C CA . THR A 1 192 ? 2.402 -1.137 6.242 1 98.44 192 THR A CA 1
ATOM 1531 C C . THR A 1 192 ? 2.494 -2.166 7.367 1 98.44 192 THR A C 1
ATOM 1533 O O . THR A 1 192 ? 2.43 -3.371 7.121 1 98.44 192 THR A O 1
ATOM 1536 N N . ILE A 1 193 ? 2.727 -1.708 8.547 1 95.81 193 ILE A N 1
ATOM 1537 C CA . ILE A 1 193 ? 2.613 -2.525 9.75 1 95.81 193 ILE A CA 1
ATOM 1538 C C . ILE A 1 193 ? 1.771 -1.794 10.789 1 95.81 193 ILE A C 1
ATOM 1540 O O . ILE A 1 193 ? 1.613 -0.573 10.727 1 95.81 193 ILE A O 1
ATOM 1544 N N . PRO A 1 194 ? 1.232 -2.516 11.695 1 94.31 194 PRO A N 1
ATOM 1545 C CA . PRO A 1 194 ? 0.385 -1.875 12.703 1 94.31 194 PRO A CA 1
ATOM 1546 C C . PRO A 1 194 ? 1.108 -0.765 13.469 1 94.31 194 PRO A C 1
ATOM 1548 O O . PRO A 1 194 ? 2.297 -0.892 13.766 1 94.31 194 PRO A O 1
ATOM 1551 N N . GLN A 1 195 ? 0.353 0.249 13.797 1 94.62 195 GLN A N 1
ATOM 1552 C CA . GLN A 1 195 ? 0.863 1.461 14.43 1 94.62 195 GLN A CA 1
ATOM 1553 C C . GLN A 1 195 ? 1.698 1.129 15.664 1 94.62 195 GLN A C 1
ATOM 1555 O O . GLN A 1 195 ? 2.787 1.677 15.852 1 94.62 195 GLN A O 1
ATOM 1560 N N . VAL A 1 196 ? 1.305 0.211 16.469 1 90 196 VAL A N 1
ATOM 1561 C CA . VAL A 1 196 ? 1.928 -0.096 17.75 1 90 196 VAL A CA 1
ATOM 1562 C C . VAL A 1 196 ? 3.281 -0.765 17.531 1 90 196 VAL A C 1
ATOM 1564 O O . VAL A 1 196 ? 4.145 -0.75 18.406 1 90 196 VAL A O 1
ATOM 1567 N N . MET A 1 197 ? 3.461 -1.267 16.312 1 91.56 197 MET A N 1
ATOM 1568 C CA . MET A 1 197 ? 4.695 -1.975 15.984 1 91.56 197 MET A CA 1
ATOM 1569 C C . MET A 1 197 ? 5.602 -1.11 15.117 1 91.56 197 MET A C 1
ATOM 1571 O O . MET A 1 197 ? 6.73 -1.499 14.812 1 91.56 197 MET A O 1
ATOM 1575 N N . ASP A 1 198 ? 5.125 0.003 14.734 1 95.56 198 ASP A N 1
ATOM 1576 C CA . ASP A 1 198 ? 5.848 0.82 13.766 1 95.56 198 ASP A CA 1
ATOM 1577 C C . ASP A 1 198 ? 6.797 1.791 14.469 1 95.56 198 ASP A C 1
ATOM 1579 O O . ASP A 1 198 ? 6.566 3.002 14.461 1 95.56 198 ASP A O 1
ATOM 1583 N N . TYR A 1 199 ? 7.973 1.329 14.875 1 95 199 TYR A N 1
ATOM 1584 C CA . TYR A 1 199 ? 8.945 2.088 15.648 1 95 199 TYR A CA 1
ATOM 1585 C C . TYR A 1 199 ? 9.656 3.113 14.773 1 95 199 TYR A C 1
ATOM 1587 O O . TYR A 1 199 ? 10.203 4.098 15.281 1 95 199 TYR A O 1
ATOM 1595 N N . GLU A 1 200 ? 9.672 2.854 13.484 1 97.12 200 GLU A N 1
ATOM 1596 C CA . GLU A 1 200 ? 10.453 3.688 12.57 1 97.12 200 GLU A CA 1
ATOM 1597 C C . GLU A 1 200 ? 9.641 4.887 12.094 1 97.12 200 GLU A C 1
ATOM 1599 O O . GLU A 1 200 ? 10.125 6.023 12.125 1 97.12 200 GLU A O 1
ATOM 1604 N N . LEU A 1 201 ? 8.352 4.621 11.688 1 98.38 201 LEU A N 1
ATOM 1605 C CA . LEU A 1 201 ? 7.613 5.688 11.016 1 98.38 201 LEU A CA 1
ATOM 1606 C C . LEU A 1 201 ? 6.609 6.336 11.961 1 98.38 201 LEU A C 1
ATOM 1608 O O . LEU A 1 201 ? 6.137 7.445 11.703 1 98.38 201 LEU A O 1
ATOM 1612 N N . MET A 1 202 ? 6.277 5.582 13.047 1 97 202 MET A N 1
ATOM 1613 C CA . MET A 1 202 ? 5.305 6.133 13.992 1 97 202 MET A CA 1
ATOM 1614 C C . MET A 1 202 ? 5.805 6.012 15.422 1 97 202 MET A C 1
ATOM 1616 O O . MET A 1 202 ? 5.094 5.504 16.297 1 97 202 MET A O 1
ATOM 1620 N N . PRO A 1 203 ? 6.953 6.566 15.695 1 93.88 203 PRO A N 1
ATOM 1621 C CA . PRO A 1 203 ? 7.551 6.371 17.016 1 93.88 203 PRO A CA 1
ATOM 1622 C C . PRO A 1 203 ? 6.754 7.043 18.125 1 93.88 203 PRO A C 1
ATOM 1624 O O . PRO A 1 203 ? 6.715 6.547 19.25 1 93.88 203 PRO A O 1
ATOM 1627 N N . LYS A 1 204 ? 6.113 8.148 17.828 1 92.06 204 LYS A N 1
ATOM 1628 C CA . LYS A 1 204 ? 5.297 8.852 18.812 1 92.06 204 LYS A CA 1
ATOM 1629 C C . LYS A 1 204 ? 4.172 7.965 19.328 1 92.06 204 LYS A C 1
ATOM 1631 O O . LYS A 1 204 ? 3.836 8.008 20.516 1 92.06 204 LYS A O 1
ATOM 1636 N N . TRP A 1 205 ? 3.648 7.164 18.531 1 91 205 TRP A N 1
ATOM 1637 C CA . TRP A 1 205 ? 2.479 6.359 18.859 1 91 205 TRP A CA 1
ATOM 1638 C C . TRP A 1 205 ? 2.891 4.973 19.344 1 91 205 TRP A C 1
ATOM 1640 O O . TRP A 1 205 ? 2.129 4.297 20.031 1 91 205 TRP A O 1
ATOM 1650 N N . SER A 1 206 ? 4.086 4.605 19.016 1 92.12 206 SER A N 1
ATOM 1651 C CA . SER A 1 206 ? 4.523 3.254 19.359 1 92.12 206 SER A CA 1
ATOM 1652 C C . SER A 1 206 ? 5.324 3.242 20.656 1 92.12 206 SER A C 1
ATOM 1654 O O . SER A 1 206 ? 5.652 2.176 21.172 1 92.12 206 SER A O 1
ATOM 1656 N N . CYS A 1 207 ? 5.664 4.43 21.219 1 92.81 207 CYS A N 1
ATOM 1657 C CA . CYS A 1 207 ? 6.438 4.523 22.453 1 92.81 207 CYS A CA 1
ATOM 1658 C C . CYS A 1 207 ? 5.609 5.145 23.562 1 92.81 207 CYS A C 1
ATOM 1660 O O . CYS A 1 207 ? 5.547 6.367 23.703 1 92.81 207 CYS A O 1
ATOM 1662 N N . PRO A 1 208 ? 5.117 4.359 24.453 1 90.44 208 PRO A N 1
ATOM 1663 C CA . PRO A 1 208 ? 4.332 4.891 25.562 1 90.44 208 PRO A CA 1
ATOM 1664 C C . PRO A 1 208 ? 5.141 5.824 26.469 1 90.44 208 PRO A C 1
ATOM 1666 O O . PRO A 1 208 ? 4.59 6.766 27.031 1 90.44 208 PRO A O 1
ATOM 1669 N N . LEU A 1 209 ? 6.395 5.594 26.547 1 91.75 209 LEU A N 1
ATOM 1670 C CA . LEU A 1 209 ? 7.25 6.457 27.359 1 91.75 209 LEU A CA 1
ATOM 1671 C C . LEU A 1 209 ? 7.211 7.895 26.859 1 91.75 209 LEU A C 1
ATOM 1673 O O . LEU A 1 209 ? 7.211 8.836 27.641 1 91.75 209 LEU A O 1
ATOM 1677 N N . TRP A 1 210 ? 7.199 8.094 25.609 1 93.75 210 TRP A N 1
ATOM 1678 C CA . TRP A 1 210 ? 7.152 9.438 25.031 1 93.75 210 TRP A CA 1
ATOM 1679 C C . TRP A 1 210 ? 5.867 10.148 25.422 1 93.75 210 TRP A C 1
ATOM 1681 O O . TRP A 1 210 ? 5.895 11.328 25.812 1 93.75 210 TRP A O 1
ATOM 1691 N N . SER A 1 211 ? 4.77 9.445 25.266 1 89.81 211 SER A N 1
ATOM 1692 C CA . SER A 1 211 ? 3.48 10.023 25.625 1 89.81 211 SER A CA 1
ATOM 1693 C C . SER A 1 211 ? 3.449 10.438 27.094 1 89.81 211 SER A C 1
ATOM 1695 O O . SER A 1 211 ? 2.863 11.469 27.438 1 89.81 211 SER A O 1
ATOM 1697 N N . GLU A 1 212 ? 4.051 9.703 27.875 1 89.44 212 GLU A N 1
ATOM 1698 C CA . GLU A 1 212 ? 4.051 9.953 29.312 1 89.44 212 GLU A CA 1
ATOM 1699 C C . GLU A 1 212 ? 4.945 11.133 29.672 1 89.44 212 GLU A C 1
ATOM 1701 O O . GLU A 1 212 ? 4.598 11.945 30.531 1 89.44 212 GLU A O 1
ATOM 1706 N N . VAL A 1 213 ? 6.02 11.25 28.953 1 90.88 213 VAL A N 1
ATOM 1707 C CA . VAL A 1 213 ? 7.062 12.172 29.406 1 90.88 213 VAL A CA 1
ATOM 1708 C C . VAL A 1 213 ? 6.941 13.492 28.641 1 90.88 213 VAL A C 1
ATOM 1710 O O . VAL A 1 213 ? 7.215 14.562 29.203 1 90.88 213 VAL A O 1
ATOM 1713 N N . VAL A 1 214 ? 6.473 13.461 27.422 1 92 214 VAL A N 1
ATOM 1714 C CA . VAL A 1 214 ? 6.648 14.633 26.562 1 92 214 VAL A CA 1
ATOM 1715 C C . VAL A 1 214 ? 5.285 15.242 26.25 1 92 214 VAL A C 1
ATOM 1717 O O . VAL A 1 214 ? 5.094 16.453 26.375 1 92 214 VAL A O 1
ATOM 1720 N N . GLU A 1 215 ? 4.289 14.469 25.797 1 85.81 215 GLU A N 1
ATOM 1721 C CA . GLU A 1 215 ? 3.049 14.922 25.172 1 85.81 215 GLU A CA 1
ATOM 1722 C C . GLU A 1 215 ? 2.355 15.977 26.031 1 85.81 215 GLU A C 1
ATOM 1724 O O . GLU A 1 215 ? 1.929 17.016 25.516 1 85.81 215 GLU A O 1
ATOM 1729 N N . ASP A 1 216 ? 2.311 15.844 27.312 1 84.88 216 ASP A N 1
ATOM 1730 C CA . ASP A 1 216 ? 1.617 16.797 28.188 1 84.88 216 ASP A CA 1
ATOM 1731 C C . ASP A 1 216 ? 2.543 17.297 29.297 1 84.88 216 ASP A C 1
ATOM 1733 O O . ASP A 1 216 ? 2.115 17.484 30.438 1 84.88 216 ASP A O 1
ATOM 1737 N N . HIS A 1 217 ? 3.703 17.516 28.859 1 91.69 217 HIS A N 1
ATOM 1738 C CA . HIS A 1 217 ? 4.637 18 29.875 1 91.69 217 HIS A CA 1
ATOM 1739 C C . HIS A 1 217 ? 4.285 19.406 30.328 1 91.69 217 HIS A C 1
ATOM 1741 O O . HIS A 1 217 ? 4.082 20.297 29.484 1 91.69 217 HIS A O 1
ATOM 1747 N N . PRO A 1 218 ? 4.289 19.672 31.562 1 93.81 218 PRO A N 1
ATOM 1748 C CA . PRO A 1 218 ? 3.869 20.969 32.062 1 93.81 218 PRO A CA 1
ATOM 1749 C C . PRO A 1 218 ? 4.766 22.109 31.609 1 93.81 218 PRO A C 1
ATOM 1751 O O . PRO A 1 218 ? 4.293 23.234 31.406 1 93.81 218 PRO A O 1
ATOM 1754 N N . PHE A 1 219 ? 5.965 21.812 31.469 1 94.69 219 PHE A N 1
ATOM 1755 C CA . PHE A 1 219 ? 6.895 22.859 31.031 1 94.69 219 PHE A CA 1
ATOM 1756 C C . PHE A 1 219 ? 6.53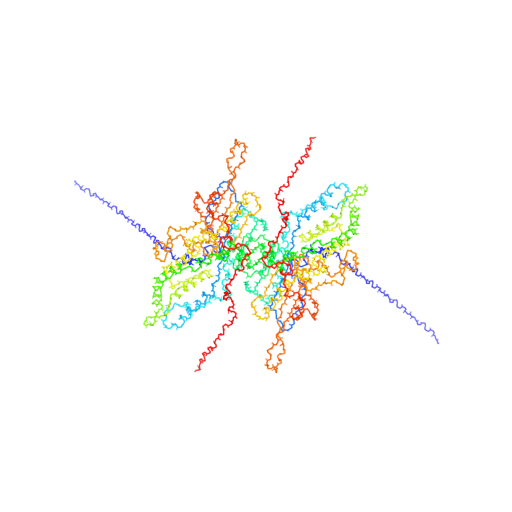5 23.344 29.625 1 94.69 219 PHE A C 1
ATOM 1758 O O . PHE A 1 219 ? 6.562 24.547 29.359 1 94.69 219 PHE A O 1
ATOM 1765 N N . LEU A 1 220 ? 6.305 22.453 28.734 1 94.38 220 LEU A N 1
ATOM 1766 C CA . LEU A 1 220 ? 5.898 22.828 27.391 1 94.38 220 LEU A CA 1
ATOM 1767 C C . LEU A 1 220 ? 4.645 23.703 27.422 1 94.38 220 LEU A C 1
ATOM 1769 O O . LEU A 1 220 ? 4.598 24.75 26.781 1 94.38 220 LEU A O 1
ATOM 1773 N N . SER A 1 221 ? 3.689 23.266 28.188 1 94.38 221 SER A N 1
ATOM 1774 C CA . SER A 1 221 ? 2.455 24.047 28.297 1 94.38 221 SER A CA 1
ATOM 1775 C C . SER A 1 221 ? 2.725 25.438 28.844 1 94.38 221 SER A C 1
ATOM 1777 O O . SER A 1 221 ? 2.129 26.422 28.375 1 94.38 221 SER A O 1
ATOM 1779 N N . SER A 1 222 ? 3.547 25.516 29.812 1 96.31 222 SER A N 1
ATOM 1780 C CA . SER A 1 222 ? 3.867 26.797 30.422 1 96.31 222 SER A CA 1
ATOM 1781 C C . SER A 1 222 ? 4.535 27.734 29.406 1 96.31 222 SER A C 1
ATOM 1783 O O . SER A 1 222 ? 4.266 28.938 29.391 1 96.31 222 SER A O 1
ATOM 1785 N N . GLN A 1 223 ? 5.48 27.188 28.609 1 95.5 223 GLN A N 1
ATOM 1786 C CA . GLN A 1 223 ? 6.148 27.984 27.578 1 95.5 223 GLN A CA 1
ATOM 1787 C C . GLN A 1 223 ? 5.148 28.516 26.562 1 95.5 223 GLN A C 1
ATOM 1789 O O . GLN A 1 223 ? 5.219 29.688 26.172 1 95.5 223 GLN A O 1
ATOM 1794 N N . LEU A 1 224 ? 4.215 27.734 26.188 1 95.56 224 LEU A N 1
ATOM 1795 C CA . LEU A 1 224 ? 3.213 28.141 25.203 1 95.56 224 LEU A CA 1
ATOM 1796 C C . LEU A 1 224 ? 2.273 29.188 25.797 1 95.56 224 LEU A C 1
ATOM 1798 O O . LEU A 1 224 ? 1.91 30.156 25.109 1 95.56 224 LEU A O 1
ATOM 1802 N N . ASP A 1 225 ? 1.926 29.016 27.016 1 95.88 225 ASP A N 1
ATOM 1803 C CA . ASP A 1 225 ? 1.048 29.969 27.688 1 95.88 225 ASP A CA 1
ATOM 1804 C C . ASP A 1 225 ? 1.728 31.328 27.844 1 95.88 225 ASP A C 1
ATOM 1806 O O . ASP A 1 225 ? 1.1 32.375 27.641 1 95.88 225 ASP A O 1
ATOM 1810 N N . GLU A 1 226 ? 2.928 31.234 28.266 1 96.44 226 GLU A N 1
ATOM 1811 C CA . GLU A 1 226 ? 3.68 32.469 28.453 1 96.44 226 GLU A CA 1
ATOM 1812 C C . GLU A 1 226 ? 3.797 33.25 27.141 1 96.44 226 GLU A C 1
ATOM 1814 O O . GLU A 1 226 ? 3.578 34.469 27.109 1 96.44 226 GLU A O 1
ATOM 1819 N N . TRP A 1 227 ? 4.191 32.562 26.094 1 95.5 227 TRP A N 1
ATOM 1820 C CA . TRP A 1 227 ? 4.285 33.219 24.797 1 95.5 227 TRP A CA 1
ATOM 1821 C C . TRP A 1 227 ? 2.943 33.812 24.375 1 95.5 227 TRP A C 1
ATOM 1823 O O . TRP A 1 227 ? 2.877 34.938 23.906 1 95.5 227 TRP A O 1
ATOM 1833 N N . THR A 1 228 ? 1.882 33.062 24.516 1 96.12 228 THR A N 1
ATOM 1834 C CA . THR A 1 228 ? 0.53 33.469 24.125 1 96.12 228 THR A CA 1
ATOM 1835 C C . THR A 1 228 ? 0.094 34.719 24.891 1 96.12 228 THR A C 1
ATOM 1837 O O . THR A 1 228 ? -0.459 35.656 24.297 1 96.12 228 THR A O 1
ATOM 1840 N N . ALA A 1 229 ? 0.351 34.75 26.156 1 95.56 229 ALA A N 1
ATOM 1841 C CA . ALA A 1 229 ? -0.041 35.875 27.016 1 95.56 229 ALA A CA 1
ATOM 1842 C C . ALA A 1 229 ? 0.7 37.156 26.609 1 95.56 229 ALA A C 1
ATOM 1844 O O . ALA A 1 229 ? 0.166 38.25 26.75 1 95.56 229 ALA A O 1
ATOM 1845 N N . GLU A 1 230 ? 1.806 36.938 26.125 1 94.19 230 GLU A N 1
ATOM 1846 C CA . GLU A 1 230 ? 2.639 38.094 25.781 1 94.19 230 GLU A CA 1
ATOM 1847 C C . GLU A 1 230 ? 2.268 38.656 24.422 1 94.19 230 GLU A C 1
ATOM 1849 O O . GLU A 1 230 ? 2.23 39.875 24.25 1 94.19 230 GLU A O 1
ATOM 1854 N N . HIS A 1 231 ? 1.993 37.844 23.469 1 94.62 231 HIS A N 1
ATOM 1855 C CA . HIS A 1 231 ? 1.996 38.312 22.094 1 94.62 231 HIS A CA 1
ATOM 1856 C C . HIS A 1 231 ? 0.579 38.375 21.531 1 94.62 231 HIS A C 1
ATOM 1858 O O . HIS A 1 231 ? 0.251 39.312 20.781 1 94.62 231 HIS A O 1
ATOM 1864 N N . LEU A 1 232 ? -0.337 37.469 21.844 1 97.5 232 LEU A N 1
ATOM 1865 C CA . LEU A 1 232 ? -1.622 37.344 21.156 1 97.5 232 LEU A CA 1
ATOM 1866 C C . LEU A 1 232 ? -2.537 38.531 21.516 1 97.5 232 LEU A C 1
ATOM 1868 O O . LEU A 1 232 ? -3.277 39 20.656 1 97.5 232 LEU A O 1
ATOM 1872 N N . PRO A 1 233 ? -2.527 39.031 22.812 1 97.56 233 PRO A N 1
ATOM 1873 C CA . PRO A 1 233 ? -3.406 40.156 23.125 1 97.56 233 PRO A CA 1
ATOM 1874 C C . PRO A 1 233 ? -3.123 41.375 22.25 1 97.56 233 PRO A C 1
ATOM 1876 O O . PRO A 1 233 ? -4.051 42.094 21.859 1 97.56 233 PRO A O 1
ATOM 1879 N N . LYS A 1 234 ? -1.889 41.594 21.953 1 97.19 234 LYS A N 1
ATOM 1880 C CA . LYS A 1 234 ? -1.526 42.719 21.078 1 97.19 234 LYS A CA 1
ATOM 1881 C C . LYS A 1 234 ? -2.094 42.531 19.672 1 97.19 234 LYS A C 1
ATOM 1883 O O . LYS A 1 234 ? -2.559 43.469 19.047 1 97.19 234 LYS A O 1
ATOM 1888 N N . MET A 1 235 ? -2.043 41.344 19.156 1 97.75 235 MET A N 1
ATOM 1889 C CA . MET A 1 235 ? -2.588 41.031 17.844 1 97.75 235 MET A CA 1
ATOM 1890 C C . MET A 1 235 ? -4.109 41.156 17.828 1 97.75 235 MET A C 1
ATOM 1892 O O . MET A 1 235 ? -4.684 41.688 16.875 1 97.75 235 MET A O 1
ATOM 1896 N N . VAL A 1 236 ? -4.699 40.656 18.906 1 97.94 236 VAL A N 1
ATOM 1897 C CA . VAL A 1 236 ? -6.152 40.719 19.047 1 97.94 236 VAL A CA 1
ATOM 1898 C C . VAL A 1 236 ? -6.59 42.188 19.047 1 97.94 236 VAL A C 1
ATOM 1900 O O . VAL A 1 236 ? -7.52 42.562 18.328 1 97.94 236 VAL A O 1
ATOM 1903 N N . SER A 1 237 ? -5.906 43.031 19.859 1 97.12 237 SER A N 1
ATOM 1904 C CA . SER A 1 237 ? -6.242 44.469 19.938 1 97.12 237 SER A CA 1
ATOM 1905 C C . SER A 1 237 ? -6.125 45.156 18.594 1 97.12 237 SER A C 1
ATOM 1907 O O . SER A 1 237 ? -7.008 45.906 18.188 1 97.12 237 SER A O 1
ATOM 1909 N N . ARG A 1 238 ? -5.086 44.844 17.891 1 96.69 238 ARG A N 1
ATOM 1910 C CA . ARG A 1 238 ? -4.887 45.438 16.578 1 96.69 238 ARG A CA 1
ATOM 1911 C C . ARG A 1 238 ? -5.992 45.031 15.609 1 96.69 238 ARG A C 1
ATOM 1913 O O . ARG A 1 238 ? -6.527 45.875 14.875 1 96.69 238 ARG A O 1
ATOM 1920 N N . LEU A 1 239 ? -6.309 43.781 15.539 1 95.75 239 LEU A N 1
ATOM 1921 C CA . LEU A 1 239 ? -7.312 43.25 14.617 1 95.75 239 LEU A CA 1
ATOM 1922 C C . LEU A 1 239 ? -8.688 43.812 14.938 1 95.75 239 LEU A C 1
ATOM 1924 O O . LEU A 1 239 ? -9.461 44.125 14.023 1 95.75 239 LEU A O 1
ATOM 1928 N N . ARG A 1 240 ? -8.961 43.906 16.266 1 94.88 240 ARG A N 1
ATOM 1929 C CA . ARG A 1 240 ? -10.234 44.469 16.672 1 94.88 240 ARG A CA 1
ATOM 1930 C C . ARG A 1 240 ? -10.367 45.906 16.172 1 94.88 240 ARG A C 1
ATOM 1932 O O . ARG A 1 240 ? -11.398 46.281 15.625 1 94.88 240 ARG A O 1
ATOM 1939 N N . LYS A 1 241 ? -9.359 46.656 16.344 1 93.56 241 LYS A N 1
ATOM 1940 C CA . LYS A 1 241 ? -9.375 48.062 15.922 1 93.56 241 LYS A CA 1
ATOM 1941 C C . LYS A 1 241 ? -9.461 48.156 14.398 1 93.56 241 LYS A C 1
ATOM 1943 O O . LYS A 1 241 ? -10.203 48.969 13.867 1 93.56 241 LYS A O 1
ATOM 1948 N N . ALA A 1 242 ? -8.734 47.344 13.75 1 91.69 242 ALA A N 1
ATOM 1949 C CA . ALA A 1 242 ? -8.664 47.375 12.297 1 91.69 242 ALA A CA 1
ATOM 1950 C C . ALA A 1 242 ? -9.984 46.969 11.664 1 91.69 242 ALA A C 1
ATOM 1952 O O . ALA A 1 242 ? -10.367 47.469 10.602 1 91.69 242 ALA A O 1
ATOM 1953 N N . MET A 1 243 ? -10.695 46.062 12.352 1 91.25 243 MET A N 1
ATOM 1954 C CA . MET A 1 243 ? -11.852 45.438 11.727 1 91.25 243 MET A CA 1
ATOM 1955 C C . MET A 1 243 ? -13.148 46.125 12.164 1 91.25 243 MET A C 1
ATOM 1957 O O . MET A 1 243 ? -14.219 45.844 11.633 1 91.25 243 MET A O 1
ATOM 1961 N N . THR A 1 244 ? -13.031 46.969 13.109 1 90.56 244 THR A N 1
ATOM 1962 C CA . THR A 1 244 ? -14.234 47.625 13.641 1 90.56 244 THR A CA 1
ATOM 1963 C C . THR A 1 244 ? -14.445 48.969 12.992 1 90.56 244 THR A C 1
ATOM 1965 O O . THR A 1 244 ? -13.5 49.75 12.836 1 90.56 244 THR A O 1
ATOM 1968 N N . LYS A 1 245 ? -15.672 49.25 12.617 1 90.5 245 LYS A N 1
ATOM 1969 C CA . LYS A 1 245 ? -16.047 50.562 12.102 1 90.5 245 LYS A CA 1
ATOM 1970 C C . LYS A 1 245 ? -15.891 51.625 13.164 1 90.5 245 LYS A C 1
ATOM 1972 O O . LYS A 1 245 ? -16.141 51.375 14.344 1 90.5 245 LYS A O 1
ATOM 1977 N N . PRO A 1 246 ? -15.516 52.781 12.641 1 89.12 246 PRO A N 1
ATOM 1978 C CA . PRO A 1 246 ? -15.414 53.875 13.609 1 89.12 246 PRO A CA 1
ATOM 1979 C C . PRO A 1 246 ? -16.719 54.125 14.359 1 89.12 246 PRO A C 1
ATOM 1981 O O . PRO A 1 246 ? -17.781 54.188 13.75 1 89.12 246 PRO A O 1
ATOM 1984 N N . GLY A 1 247 ? -16.656 54.219 15.602 1 89.44 247 GLY A N 1
ATOM 1985 C CA . GLY A 1 247 ? -17.797 54.531 16.422 1 89.44 247 GLY A CA 1
ATOM 1986 C C . GLY A 1 247 ? -18.625 53.344 16.812 1 89.44 247 GLY A C 1
ATOM 1987 O O . GLY A 1 247 ? -19.609 53.469 17.547 1 89.44 247 GLY A O 1
ATOM 1988 N N . HIS A 1 248 ? -18.172 52.281 16.375 1 91.25 248 HIS A N 1
ATOM 1989 C CA . HIS A 1 248 ? -18.938 51.062 16.672 1 91.25 248 HIS A CA 1
ATOM 1990 C C . HIS A 1 248 ? -18.25 50.25 17.766 1 91.25 248 HIS A C 1
ATOM 1992 O O . HIS A 1 248 ? -17.094 50.531 18.125 1 91.25 248 HIS A O 1
ATOM 1998 N N . GLU A 1 249 ? -18.938 49.281 18.234 1 90.38 249 GLU A N 1
ATOM 1999 C CA . GLU A 1 249 ? -18.375 48.375 19.219 1 90.38 249 GLU A CA 1
ATOM 2000 C C . GLU A 1 249 ? -17.391 47.406 18.562 1 90.38 249 GLU A C 1
ATOM 2002 O O . GLU A 1 249 ? -17.625 46.906 17.453 1 90.38 249 GLU A O 1
ATOM 2007 N N . GLU A 1 250 ? -16.375 47.219 19.25 1 91.31 250 GLU A N 1
ATOM 2008 C CA . GLU A 1 250 ? -15.336 46.344 18.719 1 91.31 250 GLU A CA 1
ATOM 2009 C C . GLU A 1 250 ? -15.828 44.906 18.609 1 91.31 250 GLU A C 1
ATOM 2011 O O . GLU A 1 250 ? -16.547 44.438 19.484 1 91.31 250 GLU A O 1
ATOM 2016 N N . ILE A 1 251 ? -15.5 44.281 17.531 1 91.38 251 ILE A N 1
ATOM 2017 C CA . ILE A 1 251 ? -15.805 42.844 17.344 1 91.38 251 ILE A CA 1
ATOM 2018 C C . ILE A 1 251 ? -15.086 42.031 18.422 1 91.38 251 ILE A C 1
ATOM 2020 O O . ILE A 1 251 ? -13.93 42.312 18.734 1 91.38 251 ILE A O 1
ATOM 2024 N N . PRO A 1 252 ? -15.727 41.031 19.062 1 93.56 252 PRO A N 1
ATOM 2025 C CA . PRO A 1 252 ? -15.156 40.312 20.203 1 93.56 252 PRO A CA 1
ATOM 2026 C C . PRO A 1 252 ? -14.203 39.188 19.766 1 93.56 252 PRO A C 1
ATOM 2028 O O . PRO A 1 252 ? -14.414 38.031 20.109 1 93.56 252 PRO A O 1
ATOM 2031 N N . LEU A 1 253 ? -13.195 39.531 19.062 1 95.19 253 LEU A N 1
ATOM 2032 C CA . LEU A 1 253 ? -12.156 38.562 18.703 1 95.19 253 LEU A CA 1
ATOM 2033 C C . LEU A 1 253 ? -11.32 38.188 19.922 1 95.19 253 LEU A C 1
ATOM 2035 O O . LEU A 1 253 ? -11.094 39.031 20.812 1 95.19 253 LEU A O 1
ATOM 2039 N N . THR A 1 254 ? -10.922 36.938 19.953 1 96.56 254 THR A N 1
ATOM 2040 C CA . THR A 1 254 ? -10.078 36.438 21.031 1 96.56 254 THR A CA 1
ATOM 2041 C C . THR A 1 254 ? -8.758 35.906 20.469 1 96.56 254 THR A C 1
ATOM 2043 O O . THR A 1 254 ? -8.539 35.938 19.25 1 96.56 254 THR A O 1
ATOM 2046 N N . SER A 1 255 ? -7.898 35.438 21.406 1 96.69 255 SER A N 1
ATOM 2047 C CA . SER A 1 255 ? -6.625 34.844 21.016 1 96.69 255 SER A CA 1
ATOM 2048 C C . SER A 1 255 ? -6.836 33.594 20.141 1 96.69 255 SER A C 1
ATOM 2050 O O . SER A 1 255 ? -6.07 33.375 19.188 1 96.69 255 SER A O 1
ATOM 2052 N N . SER A 1 256 ? -7.859 32.844 20.422 1 96.25 256 SER A N 1
ATOM 2053 C CA . SER A 1 256 ? -8.164 31.641 19.656 1 96.25 256 SER A CA 1
ATOM 2054 C C . SER A 1 256 ? -8.531 31.984 18.219 1 96.25 256 SER A C 1
ATOM 2056 O O . SER A 1 256 ? -8.219 31.234 17.281 1 96.25 256 SER A O 1
ATOM 2058 N N . HIS A 1 257 ? -9.141 33.125 18.062 1 97.06 257 HIS A N 1
ATOM 2059 C CA . HIS A 1 257 ? -9.508 33.562 16.719 1 97.06 257 HIS A CA 1
ATOM 2060 C C . HIS A 1 257 ? -8.273 33.938 15.906 1 97.06 257 HIS A C 1
ATOM 2062 O O . HIS A 1 257 ? -8.219 33.656 14.703 1 97.06 257 HIS A O 1
ATOM 2068 N N . VAL A 1 258 ? -7.344 34.562 16.562 1 97.81 258 VAL A N 1
ATOM 2069 C CA . VAL A 1 258 ? -6.113 34.938 15.883 1 97.81 258 VAL A CA 1
ATOM 2070 C C . VAL A 1 258 ? -5.387 33.688 15.406 1 97.81 258 VAL A C 1
ATOM 2072 O O . VAL A 1 258 ? -4.914 33.625 14.266 1 97.81 258 VAL A O 1
ATOM 2075 N N . LYS A 1 259 ? -5.301 32.656 16.25 1 97.88 259 LYS A N 1
ATOM 2076 C CA . LYS A 1 259 ? -4.688 31.406 15.875 1 97.88 259 LYS A CA 1
ATOM 2077 C C . LYS A 1 259 ? -5.434 30.75 14.719 1 97.88 259 LYS A C 1
ATOM 2079 O O . LYS A 1 259 ? -4.812 30.203 13.805 1 97.88 259 LYS A O 1
ATOM 2084 N N . ALA A 1 260 ? -6.715 30.781 14.797 1 98.31 260 ALA A N 1
ATOM 2085 C CA . ALA A 1 260 ? -7.539 30.219 13.734 1 98.31 260 ALA A CA 1
ATOM 2086 C C . ALA A 1 260 ? -7.316 30.938 12.414 1 98.31 260 ALA A C 1
ATOM 2088 O O . ALA A 1 260 ? -7.332 30.328 11.344 1 98.31 260 ALA A O 1
ATOM 2089 N N . ILE A 1 261 ? -7.191 32.281 12.477 1 98.25 261 ILE A N 1
ATOM 2090 C CA . ILE A 1 261 ? -6.926 33.062 11.281 1 98.25 261 ILE A CA 1
ATOM 2091 C C . ILE A 1 261 ? -5.617 32.625 10.641 1 98.25 261 ILE A C 1
ATOM 2093 O O . ILE A 1 261 ? -5.551 32.406 9.43 1 98.25 261 ILE A O 1
ATOM 2097 N N . TYR A 1 262 ? -4.605 32.438 11.453 1 98.56 262 TYR A N 1
ATOM 2098 C CA . TYR A 1 262 ? -3.307 31.969 10.961 1 98.56 262 TYR A CA 1
ATOM 2099 C C . TYR A 1 262 ? -3.414 30.578 10.344 1 98.56 262 TYR A C 1
ATOM 2101 O O . TYR A 1 262 ? -2.83 30.312 9.289 1 98.56 262 TYR A O 1
ATOM 2109 N N . ARG A 1 263 ? -4.164 29.75 10.953 1 98.69 263 ARG A N 1
ATOM 2110 C CA . ARG A 1 263 ? -4.34 28.391 10.453 1 98.69 263 ARG A CA 1
ATOM 2111 C C . ARG A 1 263 ? -5.141 28.375 9.156 1 98.69 263 ARG A C 1
ATOM 2113 O O . ARG A 1 263 ? -4.828 27.625 8.234 1 98.69 263 ARG A O 1
ATOM 2120 N N . ALA A 1 264 ? -6.172 29.156 9.125 1 98.62 264 ALA A N 1
ATOM 2121 C CA . ALA A 1 264 ? -6.941 29.281 7.891 1 98.62 264 ALA A CA 1
ATOM 2122 C C . ALA A 1 264 ? -6.066 29.781 6.746 1 98.62 264 ALA A C 1
ATOM 2124 O O . ALA A 1 264 ? -6.156 29.297 5.621 1 98.62 264 ALA A O 1
ATOM 2125 N N . CYS A 1 265 ? -5.277 30.812 7.105 1 98.56 265 CYS A N 1
ATOM 2126 C CA . CYS A 1 265 ? -4.312 31.328 6.137 1 98.56 265 CYS A CA 1
ATOM 2127 C C . CYS A 1 265 ? -3.4 30.203 5.637 1 98.56 265 CYS A C 1
ATOM 2129 O O . CYS A 1 265 ? -3.256 30.016 4.43 1 98.56 265 CYS A O 1
ATOM 2131 N N . ALA A 1 266 ? -2.842 29.406 6.508 1 98.81 266 ALA A N 1
ATOM 2132 C CA . ALA A 1 266 ? -1.9 28.328 6.172 1 98.81 266 ALA A CA 1
ATOM 2133 C C . ALA A 1 266 ? -2.543 27.312 5.246 1 98.81 266 ALA A C 1
ATOM 2135 O O . ALA A 1 266 ? -1.964 26.938 4.223 1 98.81 266 ALA A O 1
ATOM 2136 N N . PHE A 1 267 ? -3.709 26.891 5.516 1 98.81 267 PHE A N 1
ATOM 2137 C CA . PHE A 1 267 ? -4.336 25.828 4.75 1 98.81 267 PHE A CA 1
ATOM 2138 C C . PHE A 1 267 ? -4.836 26.344 3.406 1 98.81 267 PHE A C 1
ATOM 2140 O O . PHE A 1 267 ? -4.82 25.609 2.412 1 98.81 267 PHE A O 1
ATOM 2147 N N . GLU A 1 268 ? -5.266 27.609 3.385 1 98.5 268 GLU A N 1
ATOM 2148 C CA . GLU A 1 268 ? -5.645 28.156 2.082 1 98.5 268 GLU A CA 1
ATOM 2149 C C . GLU A 1 268 ? -4.434 28.266 1.16 1 98.5 268 GLU A C 1
ATOM 2151 O O . GLU A 1 268 ? -4.531 28.016 -0.041 1 98.5 268 GLU A O 1
ATOM 2156 N N . VAL A 1 269 ? -3.334 28.656 1.765 1 98.5 269 VAL A N 1
ATOM 2157 C CA . VAL A 1 269 ? -2.105 28.734 0.98 1 98.5 269 VAL A CA 1
ATOM 2158 C C . VAL A 1 269 ? -1.679 27.344 0.528 1 98.5 269 VAL A C 1
ATOM 2160 O O . VAL A 1 269 ? -1.396 27.125 -0.653 1 98.5 269 VAL A O 1
ATOM 2163 N N . SER A 1 270 ? -1.691 26.406 1.395 1 98.56 270 SER A N 1
ATOM 2164 C CA . SER A 1 270 ? -1.122 25.094 1.133 1 98.56 270 SER A CA 1
ATOM 2165 C C . SER A 1 270 ? -2.043 24.266 0.25 1 98.56 270 SER A C 1
ATOM 2167 O O . SER A 1 270 ? -1.575 23.469 -0.569 1 98.56 270 SER A O 1
ATOM 2169 N N . VAL A 1 271 ? -3.354 24.391 0.357 1 98.31 271 VAL A N 1
ATOM 2170 C CA . VAL A 1 271 ? -4.285 23.531 -0.375 1 98.31 271 VAL A CA 1
ATOM 2171 C C . VAL A 1 271 ? -4.676 24.203 -1.69 1 98.31 271 VAL A C 1
ATOM 2173 O O . VAL A 1 271 ? -4.793 23.531 -2.723 1 98.31 271 VAL A O 1
ATOM 2176 N N . PHE A 1 272 ? -4.801 25.609 -1.667 1 97.44 272 PHE A N 1
ATOM 2177 C CA . PHE A 1 272 ? -5.391 26.281 -2.822 1 97.44 272 PHE A CA 1
ATOM 2178 C C . PHE A 1 272 ? -4.406 27.266 -3.439 1 97.44 272 PHE A C 1
ATOM 2180 O O . PHE A 1 272 ? -4.711 27.906 -4.445 1 97.44 272 PHE A O 1
ATOM 2187 N N . SER A 1 273 ? -3.254 27.422 -2.885 1 96.12 273 SER A N 1
ATOM 2188 C CA . SER A 1 273 ? -2.289 28.438 -3.32 1 96.12 273 SER A CA 1
ATOM 2189 C C . SER A 1 273 ? -2.9 29.828 -3.297 1 96.12 273 SER A C 1
ATOM 2191 O O . SER A 1 273 ? -2.719 30.609 -4.234 1 96.12 273 SER A O 1
ATOM 2193 N N . ARG A 1 274 ? -3.615 30.047 -2.244 1 95.94 274 ARG A N 1
ATOM 2194 C CA . ARG A 1 274 ? -4.324 31.312 -2.074 1 95.94 274 ARG A CA 1
ATOM 2195 C C . ARG A 1 274 ? -3.883 32.031 -0.798 1 95.94 274 ARG A C 1
ATOM 2197 O O . ARG A 1 274 ? -3.887 31.438 0.281 1 95.94 274 ARG A O 1
ATOM 2204 N N . ASN A 1 275 ? -3.492 33.312 -0.908 1 96.5 275 ASN A N 1
ATOM 2205 C CA . ASN A 1 275 ? -3.094 34.094 0.271 1 96.5 275 ASN A CA 1
ATOM 2206 C C . ASN A 1 275 ? -3.789 35.438 0.323 1 96.5 275 ASN A C 1
ATOM 2208 O O . ASN A 1 275 ? -3.322 36.344 1 1 96.5 275 ASN A O 1
ATOM 2212 N N . ASP A 1 276 ? -4.918 35.656 -0.35 1 96.56 276 ASP A N 1
ATOM 2213 C CA . ASP A 1 276 ? -5.59 36.938 -0.487 1 96.56 276 ASP A CA 1
ATOM 2214 C C . ASP A 1 276 ? -6.824 37.031 0.408 1 96.56 276 ASP A C 1
ATOM 2216 O O . ASP A 1 276 ? -7.676 37.875 0.23 1 96.56 276 ASP A O 1
ATOM 2220 N N . THR A 1 277 ? -6.949 36.125 1.343 1 96.69 277 THR A N 1
ATOM 2221 C CA . THR A 1 277 ? -8.07 36.156 2.277 1 96.69 277 THR A CA 1
ATOM 2222 C C . THR A 1 277 ? -7.574 36.281 3.715 1 96.69 277 THR A C 1
ATOM 2224 O O . THR A 1 277 ? -7.168 37.344 4.145 1 96.69 277 THR A O 1
ATOM 2227 N N . TRP A 1 278 ? -7.559 35.156 4.426 1 97.44 278 TRP A N 1
ATOM 2228 C CA . TRP A 1 278 ? -7.266 35.188 5.855 1 97.44 278 TRP A CA 1
ATOM 2229 C C . TRP A 1 278 ? -5.859 35.688 6.121 1 97.44 278 TRP A C 1
ATOM 2231 O O . TRP A 1 278 ? -5.605 36.344 7.148 1 97.44 278 TRP A O 1
ATOM 2241 N N . CYS A 1 279 ? -4.969 35.438 5.242 1 97.94 279 CYS A N 1
ATOM 2242 C CA . CYS A 1 279 ? -3.59 35.875 5.41 1 97.94 279 CYS A CA 1
ATOM 2243 C C . CYS A 1 279 ? -3.508 37.406 5.441 1 97.94 279 CYS A C 1
ATOM 2245 O O . CYS A 1 279 ? -2.619 37.969 6.086 1 97.94 279 CYS A O 1
ATOM 2247 N N . THR A 1 280 ? -4.395 38.125 4.801 1 96.56 280 THR A N 1
ATOM 2248 C CA . THR A 1 280 ? -4.355 39.562 4.68 1 96.56 280 THR A CA 1
ATOM 2249 C C . THR A 1 280 ? -4.695 40.219 6.012 1 96.56 280 THR A C 1
ATOM 2251 O O . THR A 1 280 ? -4.465 41.438 6.188 1 96.56 280 THR A O 1
ATOM 2254 N N . LEU A 1 281 ? -5.23 39.469 6.91 1 96.12 281 LEU A N 1
ATOM 2255 C CA . LEU A 1 281 ? -5.641 40.031 8.188 1 96.12 281 LEU A CA 1
ATOM 2256 C C . LEU A 1 281 ? -4.465 40.094 9.156 1 96.12 281 LEU A C 1
ATOM 2258 O O . LEU A 1 281 ? -4.543 40.781 10.188 1 96.12 281 LEU A O 1
ATOM 2262 N N . LEU A 1 282 ? -3.412 39.469 8.773 1 97.56 282 LEU A N 1
ATOM 2263 C CA . LEU A 1 282 ? -2.242 39.438 9.648 1 97.56 282 LEU A CA 1
ATOM 2264 C C . LEU A 1 282 ? -1.087 40.219 9.031 1 97.56 282 LEU A C 1
ATOM 2266 O O . LEU A 1 282 ? -0.871 40.188 7.816 1 97.56 282 LEU A O 1
ATOM 2270 N N . GLU A 1 283 ? -0.376 40.938 9.828 1 96.38 283 GLU A N 1
ATOM 2271 C CA . GLU A 1 283 ? 0.843 41.625 9.398 1 96.38 283 GLU A CA 1
ATOM 2272 C C . GLU A 1 283 ? 2.023 40.656 9.352 1 96.38 283 GLU A C 1
ATOM 2274 O O . GLU A 1 283 ? 2.039 39.656 10.055 1 96.38 283 GLU A O 1
ATOM 2279 N N . PRO A 1 284 ? 3.025 40.938 8.5 1 95.38 284 PRO A N 1
ATOM 2280 C CA . PRO A 1 284 ? 4.184 40.062 8.375 1 95.38 284 PRO A CA 1
ATOM 2281 C C . PRO A 1 284 ? 4.824 39.719 9.727 1 95.38 284 PRO A C 1
ATOM 2283 O O . PRO A 1 284 ? 5.172 38.562 9.977 1 95.38 284 PRO A O 1
ATOM 2286 N N . GLY A 1 285 ? 4.961 40.719 10.555 1 94 285 GLY A N 1
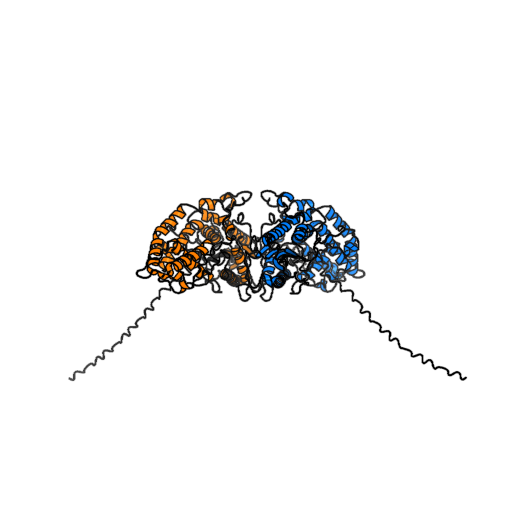ATOM 2287 C CA . GLY A 1 285 ? 5.523 40.469 11.867 1 94 285 GLY A CA 1
ATOM 2288 C C . GLY A 1 285 ? 4.699 39.5 12.703 1 94 285 GLY A C 1
ATOM 2289 O O . GLY A 1 285 ? 5.25 38.688 13.453 1 94 285 GLY A O 1
ATOM 2290 N N . GLU A 1 286 ? 3.371 39.656 12.609 1 96.12 286 GLU A N 1
ATOM 2291 C CA . GLU A 1 286 ? 2.473 38.75 13.344 1 96.12 286 GLU A CA 1
ATOM 2292 C C . GLU A 1 286 ? 2.578 37.312 12.828 1 96.12 286 GLU A C 1
ATOM 2294 O O . GLU A 1 286 ? 2.561 36.375 13.609 1 96.12 286 GLU A O 1
ATOM 2299 N N . ILE A 1 287 ? 2.715 37.188 11.531 1 96.88 287 ILE A N 1
ATOM 2300 C CA . ILE A 1 287 ? 2.875 35.875 10.914 1 96.88 287 ILE A CA 1
ATOM 2301 C C . ILE A 1 287 ? 4.156 35.219 11.43 1 96.88 287 ILE A C 1
ATOM 2303 O O . ILE A 1 287 ? 4.156 34.031 11.781 1 96.88 287 ILE A O 1
ATOM 2307 N N . MET A 1 288 ? 5.199 35.938 11.484 1 95.75 288 MET A N 1
ATOM 2308 C CA . MET A 1 288 ? 6.477 35.406 11.945 1 95.75 288 MET A CA 1
ATOM 2309 C C . MET A 1 288 ? 6.402 35 13.422 1 95.75 288 MET A C 1
ATOM 2311 O O . MET A 1 288 ? 7.008 34 13.828 1 95.75 288 MET A O 1
ATOM 2315 N N . LEU A 1 289 ? 5.688 35.812 14.195 1 95.06 289 LEU A N 1
ATOM 2316 C CA . LEU A 1 289 ? 5.508 35.469 15.609 1 95.06 289 LEU A CA 1
ATOM 2317 C C . LEU A 1 289 ? 4.684 34.219 15.758 1 95.06 289 LEU A C 1
ATOM 2319 O O . LEU A 1 289 ? 4.992 33.344 16.594 1 95.06 289 LEU A O 1
ATOM 2323 N N . LEU A 1 290 ? 3.674 34.062 14.977 1 96.88 290 LEU A N 1
ATOM 2324 C CA . LEU A 1 290 ? 2.832 32.875 15.039 1 96.88 290 LEU A CA 1
ATOM 2325 C C . LEU A 1 290 ? 3.59 31.656 14.539 1 96.88 290 LEU A C 1
ATOM 2327 O O . LEU A 1 290 ? 3.402 30.562 15.055 1 96.88 290 LEU A O 1
ATOM 2331 N N . GLU A 1 291 ? 4.402 31.828 13.547 1 97.06 291 GLU A N 1
ATOM 2332 C CA . GLU A 1 291 ? 5.305 30.766 13.117 1 97.06 291 GLU A CA 1
ATOM 2333 C C . GLU A 1 291 ? 6.184 30.297 14.273 1 97.06 291 GLU A C 1
ATOM 2335 O O . GLU A 1 291 ? 6.387 29.094 14.445 1 97.06 291 GLU A O 1
ATOM 2340 N N . TYR A 1 292 ? 6.691 31.25 14.992 1 96.69 292 TYR A N 1
ATOM 2341 C CA . TYR A 1 292 ? 7.543 30.906 16.125 1 96.69 292 TYR A CA 1
ATOM 2342 C C . TYR A 1 292 ? 6.773 30.078 17.156 1 96.69 292 TYR A C 1
ATOM 2344 O O . TYR A 1 292 ? 7.336 29.188 17.797 1 96.69 292 TYR A O 1
ATOM 2352 N N . LEU A 1 293 ? 5.535 30.422 17.359 1 96.25 293 LEU A N 1
ATOM 2353 C CA . LEU A 1 293 ? 4.73 29.656 18.297 1 96.25 293 LEU A CA 1
ATOM 2354 C C . LEU A 1 293 ? 4.688 28.172 17.891 1 96.25 293 LEU A C 1
ATOM 2356 O O . LEU A 1 293 ? 4.82 27.297 18.75 1 96.25 293 LEU A O 1
ATOM 2360 N N . ASP A 1 294 ? 4.492 27.938 16.594 1 95.88 294 ASP A N 1
ATOM 2361 C CA . ASP A 1 294 ? 4.504 26.578 16.078 1 95.88 294 ASP A CA 1
ATOM 2362 C C . ASP A 1 294 ? 5.859 25.906 16.312 1 95.88 294 ASP A C 1
ATOM 2364 O O . ASP A 1 294 ? 5.93 24.75 16.734 1 95.88 294 ASP A O 1
ATOM 2368 N N . ASP A 1 295 ? 6.906 26.625 16.031 1 97.12 295 ASP A N 1
ATOM 2369 C CA . ASP A 1 295 ? 8.258 26.109 16.188 1 97.12 295 ASP A CA 1
ATOM 2370 C C . ASP A 1 295 ? 8.57 25.828 17.656 1 97.12 295 ASP A C 1
ATOM 2372 O O . ASP A 1 295 ? 9.227 24.844 17.984 1 97.12 295 ASP A O 1
ATOM 2376 N N . LEU A 1 296 ? 8.102 26.766 18.516 1 96.19 296 LEU A N 1
ATOM 2377 C CA . LEU A 1 296 ? 8.297 26.594 19.953 1 96.19 296 LEU A CA 1
ATOM 2378 C C . LEU A 1 296 ? 7.668 25.297 20.438 1 96.19 296 LEU A C 1
ATOM 2380 O O . LEU A 1 296 ? 8.297 24.531 21.172 1 96.19 296 LEU A O 1
ATOM 2384 N N . LYS A 1 297 ? 6.535 25.062 20.031 1 96.62 297 LYS A N 1
ATOM 2385 C CA . LYS A 1 297 ? 5.84 23.828 20.422 1 96.62 297 LYS A CA 1
ATOM 2386 C C . LYS A 1 297 ? 6.605 22.594 19.969 1 96.62 297 LYS A C 1
ATOM 2388 O O . LYS A 1 297 ? 6.891 21.703 20.766 1 96.62 297 LYS A O 1
ATOM 2393 N N . HIS A 1 298 ? 6.996 22.578 18.703 1 97.06 298 HIS A N 1
ATOM 2394 C CA . HIS A 1 298 ? 7.547 21.359 18.125 1 97.06 298 HIS A CA 1
ATOM 2395 C C . HIS A 1 298 ? 9.023 21.203 18.469 1 97.06 298 HIS A C 1
ATOM 2397 O O . HIS A 1 298 ? 9.562 20.094 18.422 1 97.06 298 HIS A O 1
ATOM 2403 N N . TYR A 1 299 ? 9.664 22.312 18.781 1 96.5 299 TYR A N 1
ATOM 2404 C CA . TYR A 1 299 ? 11 22.203 19.344 1 96.5 299 TYR A CA 1
ATOM 2405 C C . TYR A 1 299 ? 10.984 21.344 20.609 1 96.5 299 TYR A C 1
ATOM 2407 O O . TYR A 1 299 ? 11.867 20.516 20.812 1 96.5 299 TYR A O 1
ATOM 2415 N N . TRP A 1 300 ? 10.016 21.516 21.391 1 96.12 300 TRP A N 1
ATOM 2416 C CA . TRP A 1 300 ? 9.961 20.844 22.688 1 96.12 300 TRP A CA 1
ATOM 2417 C C . TRP A 1 300 ? 9.344 19.453 22.547 1 96.12 300 TRP A C 1
ATOM 2419 O O . TRP A 1 300 ? 9.836 18.484 23.125 1 96.12 300 TRP A O 1
ATOM 2429 N N . ASP A 1 301 ? 8.336 19.297 21.766 1 96.19 301 ASP A N 1
ATOM 2430 C CA . ASP A 1 301 ? 7.676 18 21.75 1 96.19 301 ASP A CA 1
ATOM 2431 C C . ASP A 1 301 ? 8.336 17.047 20.766 1 96.19 301 ASP A C 1
ATOM 2433 O O . ASP A 1 301 ? 8.234 15.828 20.906 1 96.19 301 ASP A O 1
ATOM 2437 N N . LEU A 1 302 ? 9.031 17.562 19.734 1 96.62 302 LEU A N 1
ATOM 2438 C CA . LEU A 1 302 ? 9.586 16.672 18.719 1 96.62 302 LEU A CA 1
ATOM 2439 C C . LEU A 1 302 ? 11.086 16.906 18.562 1 96.62 302 LEU A C 1
ATOM 2441 O O . LEU A 1 302 ? 11.82 15.977 18.203 1 96.62 302 LEU A O 1
ATOM 2445 N N . GLY A 1 303 ? 11.492 18.094 18.688 1 96.5 303 GLY A N 1
ATOM 2446 C CA . GLY A 1 303 ? 12.875 18.469 18.406 1 96.5 303 GLY A CA 1
ATOM 2447 C C . GLY A 1 303 ? 13.805 18.25 19.594 1 96.5 303 GLY A C 1
ATOM 2448 O O . GLY A 1 303 ? 13.852 17.156 20.156 1 96.5 303 GLY A O 1
ATOM 2449 N N . TYR A 1 304 ? 14.492 19.344 20.031 1 95.69 304 TYR A N 1
ATOM 2450 C CA . TYR A 1 304 ? 15.609 19.219 20.969 1 95.69 304 TYR A CA 1
ATOM 2451 C C . TYR A 1 304 ? 15.164 19.578 22.391 1 95.69 304 TYR A C 1
ATOM 2453 O O . TYR A 1 304 ? 15.984 19.609 23.312 1 95.69 304 TYR A O 1
ATOM 2461 N N . GLY A 1 305 ? 13.906 19.812 22.594 1 94.94 305 GLY A N 1
ATOM 2462 C CA . GLY A 1 305 ? 13.406 20.219 23.891 1 94.94 305 GLY A CA 1
ATOM 2463 C C . GLY A 1 305 ? 13.625 19.172 24.969 1 94.94 305 GLY A C 1
ATOM 2464 O O . GLY A 1 305 ? 14.031 19.484 26.094 1 94.94 305 GLY A O 1
ATOM 2465 N N . PHE A 1 306 ? 13.305 17.969 24.641 1 94.5 306 PHE A N 1
ATOM 2466 C CA . PHE A 1 306 ? 13.523 16.859 25.547 1 94.5 306 PHE A CA 1
ATOM 2467 C C . PHE A 1 306 ? 14.492 15.852 24.938 1 94.5 306 PHE A C 1
ATOM 2469 O O . PHE A 1 306 ? 14.398 15.523 23.75 1 94.5 306 PHE A O 1
ATOM 2476 N N . ASP A 1 307 ? 15.328 15.289 25.75 1 90.5 307 ASP A N 1
ATOM 2477 C CA . ASP A 1 307 ? 16.344 14.352 25.297 1 90.5 307 ASP A CA 1
ATOM 2478 C C . ASP A 1 307 ? 15.719 13.102 24.688 1 90.5 307 ASP A C 1
ATOM 2480 O O . ASP A 1 307 ? 16.266 12.516 23.75 1 90.5 307 ASP A O 1
ATOM 2484 N N . LEU A 1 308 ? 14.609 12.758 25.188 1 92.38 308 LEU A N 1
ATOM 2485 C CA . LEU A 1 308 ? 13.914 11.562 24.734 1 92.38 308 LEU A CA 1
ATOM 2486 C C . LEU A 1 308 ? 13.562 11.656 23.25 1 92.38 308 LEU A C 1
ATOM 2488 O O . LEU A 1 308 ? 13.5 10.641 22.562 1 92.38 308 LEU A O 1
ATOM 2492 N N . ASN A 1 309 ? 13.352 12.883 22.766 1 93.31 309 ASN A N 1
ATOM 2493 C CA . ASN A 1 309 ? 12.953 13.07 21.375 1 93.31 309 ASN A CA 1
ATOM 2494 C C . ASN A 1 309 ? 14 12.523 20.406 1 93.31 309 ASN A C 1
ATOM 2496 O O . ASN A 1 309 ? 13.656 11.859 19.438 1 93.31 309 ASN A O 1
ATOM 2500 N N . ALA A 1 310 ? 15.242 12.773 20.688 1 90.19 310 ALA A N 1
ATOM 2501 C CA . ALA A 1 310 ? 16.312 12.25 19.859 1 90.19 310 ALA A CA 1
ATOM 2502 C C . ALA A 1 310 ? 16.406 10.727 19.953 1 90.19 310 ALA A C 1
ATOM 2504 O O . ALA A 1 310 ? 16.703 10.047 18.969 1 90.19 310 ALA A O 1
ATOM 2505 N N . LYS A 1 311 ? 16.078 10.195 21.078 1 91.19 311 LYS A N 1
ATOM 2506 C CA . LYS A 1 311 ? 16.172 8.758 21.328 1 91.19 311 LYS A CA 1
ATOM 2507 C C . LYS A 1 311 ? 15.062 8.008 20.594 1 91.19 311 LYS A C 1
ATOM 2509 O O . LYS A 1 311 ? 15.266 6.883 20.125 1 91.19 311 LYS A O 1
ATOM 2514 N N . VAL A 1 312 ? 14 8.609 20.516 1 92.38 312 VAL A N 1
ATOM 2515 C CA . VAL A 1 312 ? 12.852 7.965 19.906 1 92.38 312 VAL A CA 1
ATOM 2516 C C . VAL A 1 312 ? 13.078 7.832 18.391 1 92.38 312 VAL A C 1
ATOM 2518 O O . VAL A 1 312 ? 12.492 6.961 17.75 1 92.38 312 VAL A O 1
ATOM 2521 N N . GLY A 1 313 ? 13.93 8.633 17.812 1 93 313 GLY A N 1
ATOM 2522 C CA . GLY A 1 313 ? 14.289 8.523 16.406 1 93 313 GLY A CA 1
ATOM 2523 C C . GLY A 1 313 ? 15.281 7.418 16.125 1 93 313 GLY A C 1
ATOM 2524 O O . GLY A 1 313 ? 15.641 7.172 14.977 1 93 313 GLY A O 1
ATOM 2525 N N . CYS A 1 314 ? 15.648 6.637 17.109 1 92.12 314 CYS A N 1
ATOM 2526 C CA . CYS A 1 314 ? 16.766 5.691 17.016 1 92.12 314 CYS A CA 1
ATOM 2527 C C . CYS A 1 314 ? 16.406 4.512 16.125 1 92.12 314 CYS A C 1
ATOM 2529 O O . CYS A 1 314 ? 17.25 3.98 15.414 1 92.12 314 CYS A O 1
ATOM 2531 N N . ALA A 1 315 ? 15.125 4.098 16.188 1 94 315 ALA A N 1
ATOM 2532 C CA . ALA A 1 315 ? 14.727 2.941 15.375 1 94 315 ALA A CA 1
ATOM 2533 C C . ALA A 1 315 ? 14.906 3.223 13.891 1 94 315 ALA A C 1
ATOM 2535 O O . ALA A 1 315 ? 15.445 2.393 13.148 1 94 315 ALA A O 1
ATOM 2536 N N . LEU A 1 316 ? 14.453 4.371 13.43 1 96.44 316 LEU A N 1
ATOM 2537 C CA . LEU A 1 316 ? 14.586 4.746 12.031 1 96.44 316 LEU A CA 1
ATOM 2538 C C . LEU A 1 316 ? 16.062 4.926 11.656 1 96.44 316 LEU A C 1
ATOM 2540 O O . LEU A 1 316 ? 16.484 4.488 10.586 1 96.44 316 LEU A O 1
ATOM 2544 N N . ALA A 1 317 ? 16.828 5.566 12.523 1 95.12 317 ALA A N 1
ATOM 2545 C CA . ALA A 1 317 ? 18.266 5.734 12.289 1 95.12 317 ALA A CA 1
ATOM 2546 C C . ALA A 1 317 ? 18.953 4.383 12.133 1 95.12 317 ALA A C 1
ATOM 2548 O O . ALA A 1 317 ? 19.812 4.215 11.266 1 95.12 317 ALA A O 1
ATOM 2549 N N . THR A 1 318 ? 18.578 3.475 12.977 1 94.75 318 THR A N 1
ATOM 2550 C CA . THR A 1 318 ? 19.141 2.131 12.93 1 94.75 318 THR A CA 1
ATOM 2551 C C . THR A 1 318 ? 18.797 1.444 11.617 1 94.75 318 THR A C 1
ATOM 2553 O O . THR A 1 318 ? 19.641 0.785 11.016 1 94.75 318 THR A O 1
ATOM 2556 N N . ASP A 1 319 ? 17.578 1.576 11.242 1 95.75 319 ASP A N 1
ATOM 2557 C CA . ASP A 1 319 ? 17.141 0.977 9.984 1 95.75 319 ASP A CA 1
ATOM 2558 C C . ASP A 1 319 ? 17.891 1.565 8.797 1 95.75 319 ASP A C 1
ATOM 2560 O O . ASP A 1 319 ? 18.297 0.838 7.883 1 95.75 319 ASP A O 1
ATOM 2564 N N . VAL A 1 320 ? 18.078 2.855 8.727 1 96.88 320 VAL A N 1
ATOM 2565 C CA . VAL A 1 320 ? 18.828 3.533 7.68 1 96.88 320 VAL A CA 1
ATOM 2566 C C . VAL A 1 320 ? 20.266 2.998 7.648 1 96.88 320 VAL A C 1
ATOM 2568 O O . VAL A 1 320 ? 20.781 2.66 6.582 1 96.88 320 VAL A O 1
ATOM 2571 N N . ALA A 1 321 ? 20.875 2.906 8.789 1 95.38 321 ALA A N 1
ATOM 2572 C CA . ALA A 1 321 ? 22.25 2.418 8.883 1 95.38 321 ALA A CA 1
ATOM 2573 C C . ALA A 1 321 ? 22.359 0.977 8.391 1 95.38 321 ALA A C 1
ATOM 2575 O O . ALA A 1 321 ? 23.312 0.619 7.699 1 95.38 321 ALA A O 1
ATOM 2576 N N . LYS A 1 322 ? 21.406 0.201 8.781 1 95.38 322 LYS A N 1
ATOM 2577 C CA . LYS A 1 322 ? 21.406 -1.203 8.383 1 95.38 322 LYS A CA 1
ATOM 2578 C C . LYS A 1 322 ? 21.328 -1.34 6.863 1 95.38 322 LYS A C 1
ATOM 2580 O O . LYS A 1 322 ? 22.031 -2.154 6.27 1 95.38 322 LYS A O 1
ATOM 2585 N N . GLU A 1 323 ? 20.469 -0.574 6.234 1 96.62 323 GLU A N 1
ATOM 2586 C CA . GLU A 1 323 ? 20.328 -0.627 4.781 1 96.62 323 GLU A CA 1
ATOM 2587 C C . GLU A 1 323 ? 21.609 -0.197 4.082 1 96.62 323 GLU A C 1
ATOM 2589 O O . GLU A 1 323 ? 21.969 -0.756 3.047 1 96.62 323 GLU A O 1
ATOM 2594 N N . LEU A 1 324 ? 22.266 0.784 4.625 1 96.31 324 LEU A N 1
ATOM 2595 C CA . LEU A 1 324 ? 23.547 1.216 4.066 1 96.31 324 LEU A CA 1
ATOM 2596 C C . LEU A 1 324 ? 24.594 0.11 4.184 1 96.31 324 LEU A C 1
ATOM 2598 O O . LEU A 1 324 ? 25.297 -0.193 3.213 1 96.31 324 LEU A O 1
ATOM 2602 N N . THR A 1 325 ? 24.656 -0.47 5.348 1 94.56 325 THR A N 1
ATOM 2603 C CA . THR A 1 325 ? 25.609 -1.536 5.59 1 94.56 325 THR A CA 1
ATOM 2604 C C . THR A 1 325 ? 25.359 -2.723 4.664 1 94.56 325 THR A C 1
ATOM 2606 O O . THR A 1 325 ? 26.281 -3.277 4.082 1 94.56 325 THR A O 1
ATOM 2609 N N . ASP A 1 326 ? 24.094 -3.084 4.566 1 96.12 326 ASP A N 1
ATOM 2610 C CA . ASP A 1 326 ? 23.719 -4.195 3.695 1 96.12 326 ASP A CA 1
ATOM 2611 C C . ASP A 1 326 ? 24.125 -3.92 2.25 1 96.12 326 ASP A C 1
ATOM 2613 O O . ASP A 1 326 ? 24.625 -4.812 1.556 1 96.12 326 ASP A O 1
ATOM 2617 N N . ALA A 1 327 ? 23.938 -2.727 1.786 1 95.75 327 ALA A N 1
ATOM 2618 C CA . ALA A 1 327 ? 24.312 -2.352 0.426 1 95.75 327 ALA A CA 1
ATOM 2619 C C . ALA A 1 327 ? 25.828 -2.422 0.235 1 95.75 327 ALA A C 1
ATOM 2621 O O . ALA A 1 327 ? 26.312 -2.934 -0.779 1 95.75 327 ALA A O 1
ATOM 2622 N N . ILE A 1 328 ? 26.578 -1.978 1.165 1 95.06 328 ILE A N 1
ATOM 2623 C CA . ILE A 1 328 ? 28.031 -1.928 1.1 1 95.06 328 ILE A CA 1
ATOM 2624 C C . ILE A 1 328 ? 28.594 -3.346 1.105 1 95.06 328 ILE A C 1
ATOM 2626 O O . ILE A 1 328 ? 29.531 -3.65 0.363 1 95.06 328 ILE A O 1
ATOM 2630 N N . GLU A 1 329 ? 27.938 -4.164 1.88 1 94.75 329 GLU A N 1
ATOM 2631 C CA . GLU A 1 329 ? 28.453 -5.523 2.045 1 94.75 329 GLU A CA 1
ATOM 2632 C C . GLU A 1 329 ? 27.859 -6.457 0.989 1 94.75 329 GLU A C 1
ATOM 2634 O O . GLU A 1 329 ? 28.156 -7.656 0.985 1 94.75 329 GLU A O 1
ATOM 2639 N N . GLY A 1 330 ? 27.031 -5.961 0.227 1 92.44 330 GLY A N 1
ATOM 2640 C CA . GLY A 1 330 ? 26.469 -6.754 -0.853 1 92.44 330 GLY A CA 1
ATOM 2641 C C . GLY A 1 330 ? 25.406 -7.734 -0.382 1 92.44 330 GLY A C 1
ATOM 2642 O O . GLY A 1 330 ? 25.234 -8.805 -0.972 1 92.44 330 GLY A O 1
ATOM 2643 N N . ARG A 1 331 ? 24.812 -7.312 0.776 1 91.94 331 ARG A N 1
ATOM 2644 C CA . ARG A 1 331 ? 23.734 -8.141 1.297 1 91.94 331 ARG A CA 1
ATOM 2645 C C . ARG A 1 331 ? 22.391 -7.73 0.701 1 91.94 331 ARG A C 1
ATOM 2647 O O . ARG A 1 331 ? 21.75 -6.801 1.193 1 91.94 331 ARG A O 1
ATOM 2654 N N . GLY A 1 332 ? 22.078 -8.289 -0.413 1 86.06 332 GLY A N 1
ATOM 2655 C CA . GLY A 1 332 ? 20.828 -7.98 -1.092 1 86.06 332 GLY A CA 1
ATOM 2656 C C . GLY A 1 332 ? 21.016 -7.125 -2.33 1 86.06 332 GLY A C 1
ATOM 2657 O O . GLY A 1 332 ? 22.141 -6.75 -2.664 1 86.06 332 GLY A O 1
ATOM 2658 N N . ARG A 1 333 ? 19.906 -6.809 -2.998 1 89.06 333 ARG A N 1
ATOM 2659 C CA . ARG A 1 333 ? 19.969 -6.098 -4.273 1 89.06 333 ARG A CA 1
ATOM 2660 C C . ARG A 1 333 ? 19.234 -4.766 -4.195 1 89.06 333 ARG A C 1
ATOM 2662 O O . ARG A 1 333 ? 19.078 -4.078 -5.203 1 89.06 333 ARG A O 1
ATOM 2669 N N . THR A 1 334 ? 18.875 -4.371 -2.982 1 94.38 334 THR A N 1
ATOM 2670 C CA . THR A 1 334 ? 18.016 -3.197 -2.838 1 94.38 334 THR A CA 1
ATOM 2671 C C . THR A 1 334 ? 18.766 -1.929 -3.236 1 94.38 334 THR A C 1
ATOM 2673 O O . THR A 1 334 ? 19.875 -1.682 -2.762 1 94.38 334 THR A O 1
ATOM 2676 N N . GLN A 1 335 ? 18.172 -1.131 -4.074 1 94.62 335 GLN A N 1
ATOM 2677 C CA . GLN A 1 335 ? 18.781 0.1 -4.566 1 94.62 335 GLN A CA 1
ATOM 2678 C C . GLN A 1 335 ? 17.984 1.323 -4.125 1 94.62 335 GLN A C 1
ATOM 2680 O O . GLN A 1 335 ? 18.531 2.424 -4.023 1 94.62 335 GLN A O 1
ATOM 2685 N N . GLY A 1 336 ? 16.688 1.156 -3.953 1 96.62 336 GLY A N 1
ATOM 2686 C CA . GLY A 1 336 ? 15.828 2.23 -3.494 1 96.62 336 GLY A CA 1
ATOM 2687 C C . GLY A 1 336 ? 14.953 1.83 -2.322 1 96.62 336 GLY A C 1
ATOM 2688 O O . GLY A 1 336 ? 14.297 0.786 -2.357 1 96.62 336 GLY A O 1
ATOM 2689 N N . ILE A 1 337 ? 15.008 2.592 -1.259 1 98.44 337 ILE A N 1
ATOM 2690 C CA . ILE A 1 337 ? 14.156 2.402 -0.09 1 98.44 337 ILE A CA 1
ATOM 2691 C C . ILE A 1 337 ? 13.344 3.668 0.168 1 98.44 337 ILE A C 1
ATOM 2693 O O . ILE A 1 337 ? 13.906 4.73 0.449 1 98.44 337 ILE A O 1
ATOM 2697 N N . PHE A 1 338 ? 12.086 3.582 0.061 1 98.88 338 PHE A N 1
ATOM 2698 C CA . PHE A 1 338 ? 11.227 4.754 0.14 1 98.88 338 PHE A CA 1
ATOM 2699 C C . PHE A 1 338 ? 10.234 4.625 1.291 1 98.88 338 PHE A C 1
ATOM 2701 O O . PHE A 1 338 ? 9.406 3.713 1.302 1 98.88 338 PHE A O 1
ATOM 2708 N N . ARG A 1 339 ? 10.359 5.535 2.262 1 98.94 339 ARG A N 1
ATOM 2709 C CA . ARG A 1 339 ? 9.531 5.539 3.463 1 98.94 339 ARG A CA 1
ATOM 2710 C C . ARG A 1 339 ? 8.664 6.789 3.527 1 98.94 339 ARG A C 1
ATOM 2712 O O . ARG A 1 339 ? 9.148 7.902 3.311 1 98.94 339 ARG A O 1
ATOM 2719 N N . PHE A 1 340 ? 7.395 6.586 3.85 1 98.94 340 PHE A N 1
ATOM 2720 C CA . PHE A 1 340 ? 6.465 7.707 3.912 1 98.94 340 PHE A CA 1
ATOM 2721 C C . PHE A 1 340 ? 5.801 7.785 5.281 1 98.94 340 PHE A C 1
ATOM 2723 O O . PHE A 1 340 ? 5.066 6.875 5.676 1 98.94 340 PHE A O 1
ATOM 2730 N N . GLY A 1 341 ? 6.117 8.797 5.973 1 98.75 341 GLY A N 1
ATOM 2731 C CA . GLY A 1 341 ? 5.621 8.977 7.328 1 98.75 341 GLY A CA 1
ATOM 2732 C C . GLY A 1 341 ? 5.059 10.359 7.582 1 98.75 341 GLY A C 1
ATOM 2733 O O . GLY A 1 341 ? 4.293 10.883 6.77 1 98.75 341 GLY A O 1
ATOM 2734 N N . HIS A 1 342 ? 5.414 10.891 8.711 1 98.56 342 HIS A N 1
ATOM 2735 C CA . HIS A 1 342 ? 4.816 12.125 9.219 1 98.56 342 HIS A CA 1
ATOM 2736 C C . HIS A 1 342 ? 5.883 13.156 9.562 1 98.56 342 HIS A C 1
ATOM 2738 O O . HIS A 1 342 ? 7.078 12.883 9.43 1 98.56 342 HIS A O 1
ATOM 2744 N N . ALA A 1 343 ? 5.363 14.359 9.898 1 98 343 ALA A N 1
ATOM 2745 C CA . ALA A 1 343 ? 6.289 15.391 10.367 1 98 343 ALA A CA 1
ATOM 2746 C C . ALA A 1 343 ? 7.121 14.891 11.539 1 98 343 ALA A C 1
ATOM 2748 O O . ALA A 1 343 ? 8.32 15.164 11.625 1 98 343 ALA A O 1
ATOM 2749 N N . GLU A 1 344 ? 6.465 14.164 12.43 1 97.12 344 GLU A N 1
ATOM 2750 C CA . GLU A 1 344 ? 7.152 13.633 13.602 1 97.12 344 GLU A CA 1
ATOM 2751 C C . GLU A 1 344 ? 8.273 12.68 13.195 1 97.12 344 GLU A C 1
ATOM 2753 O O . GLU A 1 344 ? 9.344 12.688 13.805 1 97.12 344 GLU A O 1
ATOM 2758 N N . THR A 1 345 ? 7.984 11.844 12.148 1 97.88 345 THR A N 1
ATOM 2759 C CA . THR A 1 345 ? 9 10.93 11.641 1 97.88 345 THR A CA 1
ATOM 2760 C C . THR A 1 345 ? 10.266 11.695 11.242 1 97.88 345 THR A C 1
ATOM 2762 O O . THR A 1 345 ? 11.367 11.344 11.672 1 97.88 345 THR A O 1
ATOM 2765 N N . ASN A 1 346 ? 10.062 12.758 10.523 1 97.75 346 ASN A N 1
ATOM 2766 C CA . ASN A 1 346 ? 11.172 13.555 10.016 1 97.75 346 ASN A CA 1
ATOM 2767 C C . ASN A 1 346 ? 11.906 14.273 11.148 1 97.75 346 ASN A C 1
ATOM 2769 O O . ASN A 1 346 ? 13.133 14.242 11.211 1 97.75 346 ASN A O 1
ATOM 2773 N N . VAL A 1 347 ? 11.18 14.875 12.039 1 97.75 347 VAL A N 1
ATOM 2774 C CA . VAL A 1 347 ? 11.781 15.75 13.047 1 97.75 347 VAL A CA 1
ATOM 2775 C C . VAL A 1 347 ? 12.516 14.906 14.086 1 97.75 347 VAL A C 1
ATOM 2777 O O . VAL A 1 347 ? 13.602 15.273 14.547 1 97.75 347 VAL A O 1
ATOM 2780 N N . PHE A 1 348 ? 11.938 13.742 14.492 1 96.44 348 PHE A N 1
ATOM 2781 C CA . PHE A 1 348 ? 12.641 12.836 15.391 1 96.44 348 PHE A CA 1
ATOM 2782 C C . PHE A 1 348 ? 13.953 12.367 14.773 1 96.44 348 PHE A C 1
ATOM 2784 O O . PHE A 1 348 ? 14.969 12.281 15.461 1 96.44 348 PHE A O 1
ATOM 2791 N N . PHE A 1 349 ? 13.906 12.023 13.5 1 96.12 349 PHE A N 1
ATOM 2792 C CA . PHE A 1 349 ? 15.109 11.586 12.812 1 96.12 349 PHE A CA 1
ATOM 2793 C C . PHE A 1 349 ? 16.141 12.703 12.758 1 96.12 349 PHE A C 1
ATOM 2795 O O . PHE A 1 349 ? 17.328 12.469 13.008 1 96.12 349 PHE A O 1
ATOM 2802 N N . MET A 1 350 ? 15.68 13.867 12.438 1 94.88 350 MET A N 1
ATOM 2803 C CA . MET A 1 350 ? 16.547 15.047 12.406 1 94.88 350 MET A CA 1
ATOM 2804 C C . MET A 1 350 ? 17.203 15.273 13.766 1 94.88 350 MET A C 1
ATOM 2806 O O . MET A 1 350 ? 18.406 15.531 13.844 1 94.88 350 MET A O 1
ATOM 2810 N N . ALA A 1 351 ? 16.375 15.203 14.781 1 93.81 351 ALA A N 1
ATOM 2811 C CA . ALA A 1 351 ? 16.891 15.391 16.141 1 93.81 351 ALA A CA 1
ATOM 2812 C C . ALA A 1 351 ? 17.906 14.305 16.484 1 93.81 351 ALA A C 1
ATOM 2814 O O . ALA A 1 351 ? 18.922 14.586 17.141 1 93.81 351 ALA A O 1
ATOM 2815 N N . ALA A 1 352 ? 17.578 13.102 16.062 1 92.12 352 ALA A N 1
ATOM 2816 C CA . ALA A 1 352 ? 18.5 11.992 16.312 1 92.12 352 ALA A CA 1
ATOM 2817 C C . ALA A 1 352 ? 19.859 12.25 15.648 1 92.12 352 ALA A C 1
ATOM 2819 O O . ALA A 1 352 ? 20.891 11.844 16.172 1 92.12 352 ALA A O 1
ATOM 2820 N N . MET A 1 353 ? 19.844 12.969 14.555 1 91.19 353 MET A N 1
ATOM 2821 C CA . MET A 1 353 ? 21.078 13.242 13.805 1 91.19 353 MET A CA 1
ATOM 2822 C C . MET A 1 353 ? 21.75 14.508 14.312 1 91.19 353 MET A C 1
ATOM 2824 O O . MET A 1 353 ? 22.875 14.828 13.898 1 91.19 353 MET A O 1
ATOM 2828 N N . GLY A 1 354 ? 21.062 15.25 15.133 1 89.75 354 GLY A N 1
ATOM 2829 C CA . GLY A 1 354 ? 21.641 16.469 15.664 1 89.75 354 GLY A CA 1
ATOM 2830 C C . GLY A 1 354 ? 21.656 17.609 14.664 1 89.75 354 GLY A C 1
ATOM 2831 O O . GLY A 1 354 ? 22.516 18.5 14.742 1 89.75 354 GLY A O 1
ATOM 2832 N N . LEU A 1 355 ? 20.703 17.562 13.75 1 93.19 355 LEU A N 1
ATOM 2833 C CA . LEU A 1 355 ? 20.688 18.562 12.688 1 93.19 355 LEU A CA 1
ATOM 2834 C C . LEU A 1 355 ? 19.859 19.781 13.094 1 93.19 355 LEU A C 1
ATOM 2836 O O . LEU A 1 355 ? 18.828 19.641 13.766 1 93.19 355 LEU A O 1
ATOM 2840 N N . TYR A 1 356 ? 20.375 21.016 12.727 1 94.62 356 TYR A N 1
ATOM 2841 C CA . TYR A 1 356 ? 19.672 22.281 12.859 1 94.62 356 TYR A CA 1
ATOM 2842 C C . TYR A 1 356 ? 19.344 22.578 14.32 1 94.62 356 TYR A C 1
ATOM 2844 O O . TYR A 1 356 ? 18.234 23.016 14.641 1 94.62 356 TYR A O 1
ATOM 2852 N N . ARG A 1 357 ? 20.234 22.25 15.125 1 93.25 357 ARG A N 1
ATOM 2853 C CA . ARG A 1 357 ? 20.109 22.547 16.547 1 93.25 357 ARG A CA 1
ATOM 2854 C C . ARG A 1 357 ? 20.578 23.969 16.859 1 93.25 357 ARG A C 1
ATOM 2856 O O . ARG A 1 357 ? 21.734 24.312 16.562 1 93.25 357 ARG A O 1
ATOM 2863 N N . ASP A 1 358 ? 19.734 24.688 17.453 1 93.44 358 ASP A N 1
ATOM 2864 C CA . ASP A 1 358 ? 20.125 26.031 17.875 1 93.44 358 ASP A CA 1
ATOM 2865 C C . ASP A 1 358 ? 21.094 25.984 19.031 1 93.44 358 ASP A C 1
ATOM 2867 O O . ASP A 1 358 ? 21.094 25.031 19.812 1 93.44 358 ASP A O 1
ATOM 2871 N N . LYS A 1 359 ? 21.891 27.047 19.141 1 90.56 359 LYS A N 1
ATOM 2872 C CA . LYS A 1 359 ? 22.828 27.156 20.25 1 90.56 359 LYS A CA 1
ATOM 2873 C C . LYS A 1 359 ? 22.109 27.328 21.578 1 90.56 359 LYS A C 1
ATOM 2875 O O . LYS A 1 359 ? 22.562 26.844 22.609 1 90.56 359 LYS A O 1
ATOM 2880 N N . VAL A 1 360 ? 21 28.016 21.453 1 91.5 360 VAL A N 1
ATOM 2881 C CA . VAL A 1 360 ? 20.156 28.219 22.609 1 91.5 360 VAL A CA 1
ATOM 2882 C C . VAL A 1 360 ? 18.781 27.625 22.359 1 91.5 360 VAL A C 1
ATOM 2884 O O . VAL A 1 360 ? 18.234 27.734 21.25 1 91.5 360 VAL A O 1
ATOM 2887 N N . PRO A 1 361 ? 18.219 26.969 23.422 1 93.19 361 PRO A N 1
ATOM 2888 C CA . PRO A 1 361 ? 16.875 26.422 23.234 1 93.19 361 PRO A CA 1
ATOM 2889 C C . PRO A 1 361 ? 15.828 27.5 22.938 1 93.19 361 PRO A C 1
ATOM 2891 O O . PRO A 1 361 ? 16.031 28.672 23.266 1 93.19 361 PRO A O 1
ATOM 2894 N N . LEU A 1 362 ? 14.812 27.109 22.297 1 95.25 362 LEU A N 1
ATOM 2895 C CA . LEU A 1 362 ? 13.711 28.031 22.078 1 95.25 362 LEU A CA 1
ATOM 2896 C C . LEU A 1 362 ? 12.883 28.203 23.344 1 95.25 362 LEU A C 1
ATOM 2898 O O . LEU A 1 362 ? 12.531 27.219 24 1 95.25 362 LEU A O 1
ATOM 2902 N N . TYR A 1 363 ? 12.586 29.438 23.688 1 94.94 363 TYR A N 1
ATOM 2903 C CA . TYR A 1 363 ? 11.75 29.75 24.828 1 94.94 363 TYR A CA 1
ATOM 2904 C C . TYR A 1 363 ? 10.695 30.797 24.469 1 94.94 363 TYR A C 1
ATOM 2906 O O . TYR A 1 363 ? 10.773 31.422 23.422 1 94.94 363 TYR A O 1
ATOM 2914 N N . ALA A 1 364 ? 9.719 30.844 25.359 1 93.88 364 ALA A N 1
ATOM 2915 C CA . ALA A 1 364 ? 8.648 31.812 25.172 1 93.88 364 ALA A CA 1
ATOM 2916 C C . ALA A 1 364 ? 9.219 33.219 25.047 1 93.88 364 ALA A C 1
ATOM 2918 O O . ALA A 1 364 ? 8.758 34.031 24.234 1 93.88 364 ALA A O 1
ATOM 2919 N N . ASN A 1 365 ? 10.234 33.594 25.891 1 88.56 365 ASN A N 1
ATOM 2920 C CA . ASN A 1 365 ? 10.836 34.938 25.922 1 88.56 365 ASN A CA 1
ATOM 2921 C C . ASN A 1 365 ? 12.156 34.969 25.156 1 88.56 365 ASN A C 1
ATOM 2923 O O . ASN A 1 365 ? 13.125 35.562 25.609 1 88.56 365 ASN A O 1
ATOM 2927 N N . SER A 1 366 ? 12.133 34.344 24.047 1 81 366 SER A N 1
ATOM 2928 C CA . SER A 1 366 ? 13.367 34.25 23.266 1 81 366 SER A CA 1
ATOM 2929 C C . SER A 1 366 ? 13.711 35.625 22.656 1 81 366 SER A C 1
ATOM 2931 O O . SER A 1 366 ? 12.859 36.5 22.547 1 81 366 SER A O 1
ATOM 2933 N N . THR A 1 367 ? 14.906 35.781 22.25 1 76.19 367 THR A N 1
ATOM 2934 C CA . THR A 1 367 ? 15.422 37 21.656 1 76.19 367 THR A CA 1
ATOM 2935 C C . THR A 1 367 ? 14.867 37.219 20.25 1 76.19 367 THR A C 1
ATOM 2937 O O . THR A 1 367 ? 14.344 36.281 19.641 1 76.19 367 THR A O 1
ATOM 2940 N N . GLU A 1 368 ? 15 38.406 19.859 1 80.06 368 GLU A N 1
ATOM 2941 C CA . GLU A 1 368 ? 14.617 38.75 18.484 1 80.06 368 GLU A CA 1
ATOM 2942 C C . GLU A 1 368 ? 15.398 37.906 17.484 1 80.06 368 GLU A C 1
ATOM 2944 O O . GLU A 1 368 ? 14.875 37.531 16.438 1 80.06 368 GLU A O 1
ATOM 2949 N N . ARG A 1 369 ? 16.547 37.656 17.891 1 77.75 369 ARG A N 1
ATOM 2950 C CA . ARG A 1 369 ? 17.391 36.844 17.016 1 77.75 369 ARG A CA 1
ATOM 2951 C C . ARG A 1 369 ? 16.781 35.469 16.781 1 77.75 369 ARG A C 1
ATOM 2953 O O . ARG A 1 369 ? 16.734 35 15.648 1 77.75 369 ARG A O 1
ATOM 2960 N N . LEU A 1 370 ? 16.312 34.812 17.812 1 80.94 370 LEU A N 1
ATOM 2961 C CA . LEU A 1 370 ? 15.75 33.5 17.688 1 80.94 370 LEU A CA 1
ATOM 2962 C C . LEU A 1 370 ? 14.398 33.531 16.969 1 80.94 370 LEU A C 1
ATOM 2964 O O . LEU A 1 370 ? 14.031 32.594 16.281 1 80.94 370 LEU A O 1
ATOM 2968 N N . LEU A 1 371 ? 13.797 34.594 17.125 1 77.38 371 LEU A N 1
ATOM 2969 C CA . LEU A 1 371 ? 12.508 34.75 16.453 1 77.38 371 LEU A CA 1
ATOM 2970 C C . LEU A 1 371 ? 12.68 34.781 14.945 1 77.38 371 LEU A C 1
ATOM 2972 O O . LEU A 1 371 ? 11.867 34.188 14.219 1 77.38 371 LEU A O 1
ATOM 2976 N N . TYR A 1 372 ? 13.852 35.344 14.547 1 79.19 372 TYR A N 1
ATOM 2977 C CA . TYR A 1 372 ? 13.93 35.594 13.117 1 79.19 372 TYR A CA 1
ATOM 2978 C C . TYR A 1 372 ? 15.016 34.75 12.461 1 79.19 372 TYR A C 1
ATOM 2980 O O . TYR A 1 372 ? 14.977 34.5 11.258 1 79.19 372 TYR A O 1
ATOM 2988 N N . ASP A 1 373 ? 16.016 34.188 13.289 1 85.81 373 ASP A N 1
ATOM 2989 C CA . ASP A 1 373 ? 17.156 33.531 12.672 1 85.81 373 ASP A CA 1
ATOM 2990 C C . ASP A 1 373 ? 17.406 32.156 13.312 1 85.81 373 ASP A C 1
ATOM 2992 O O . ASP A 1 373 ? 18.547 31.656 13.305 1 85.81 373 ASP A O 1
ATOM 2996 N N . ARG A 1 374 ? 16.375 31.578 13.852 1 93.75 374 ARG A N 1
ATOM 2997 C CA . ARG A 1 374 ? 16.562 30.281 14.469 1 93.75 374 ARG A CA 1
ATOM 2998 C C . ARG A 1 374 ? 16.844 29.203 13.414 1 93.75 374 ARG A C 1
ATOM 3000 O O . ARG A 1 374 ? 16.422 29.328 12.266 1 93.75 374 ARG A O 1
ATOM 3007 N N . GLU A 1 375 ? 17.547 28.156 13.82 1 94.38 375 GLU A N 1
ATOM 3008 C CA . GLU A 1 375 ? 17.812 27 12.953 1 94.38 375 GLU A CA 1
ATOM 3009 C C . GLU A 1 375 ? 16.609 26.078 12.875 1 94.38 375 GLU A C 1
ATOM 3011 O O . GLU A 1 375 ? 16.25 25.609 11.797 1 94.38 375 GLU A O 1
ATOM 3016 N N . PHE A 1 376 ? 16.031 25.859 14.078 1 96.31 376 PHE A N 1
ATOM 3017 C CA . PHE A 1 376 ? 14.844 25 14.148 1 96.31 376 PHE A CA 1
ATOM 3018 C C . PHE A 1 376 ? 13.609 25.75 13.641 1 96.31 376 PHE A C 1
ATOM 3020 O O . PHE A 1 376 ? 12.844 26.297 14.43 1 96.31 376 PHE A O 1
ATOM 3027 N N . ARG A 1 377 ? 13.375 25.734 12.359 1 96.62 377 ARG A N 1
ATOM 3028 C CA . ARG A 1 377 ? 12.266 26.406 11.695 1 96.62 377 ARG A CA 1
ATOM 3029 C C . ARG A 1 377 ? 11.5 25.422 10.805 1 96.62 377 ARG A C 1
ATOM 3031 O O . ARG A 1 377 ? 11.93 25.109 9.703 1 96.62 377 ARG A O 1
ATOM 3038 N N . LEU A 1 378 ? 10.352 25.094 11.188 1 97.44 378 LEU A N 1
ATOM 3039 C CA . LEU A 1 378 ? 9.625 23.984 10.578 1 97.44 378 LEU A CA 1
ATOM 3040 C C . LEU A 1 378 ? 9.172 24.359 9.164 1 97.44 378 LEU A C 1
ATOM 3042 O O . LEU A 1 378 ? 8.992 23.469 8.32 1 97.44 378 LEU A O 1
ATOM 3046 N N . SER A 1 379 ? 8.961 25.688 8.914 1 96.94 379 SER A N 1
ATOM 3047 C CA . SER A 1 379 ? 8.617 26.094 7.551 1 96.94 379 SER A CA 1
ATOM 3048 C C . SER A 1 379 ? 9.688 25.656 6.559 1 96.94 379 SER A C 1
ATOM 3050 O O . SER A 1 379 ? 9.398 25.422 5.387 1 96.94 379 SER A O 1
ATOM 3052 N N . ASP A 1 380 ? 10.898 25.5 7.055 1 95.31 380 ASP A N 1
ATOM 3053 C CA . ASP A 1 380 ? 12.016 25.062 6.227 1 95.31 380 ASP A CA 1
ATOM 3054 C C . ASP A 1 380 ? 12.281 23.578 6.398 1 95.31 380 ASP A C 1
ATOM 3056 O O . ASP A 1 380 ? 12.672 22.891 5.449 1 95.31 380 ASP A O 1
ATOM 3060 N N . LEU A 1 381 ? 12.031 23.125 7.562 1 97 381 LEU A N 1
ATOM 3061 C CA . LEU A 1 381 ? 12.523 21.797 7.914 1 97 381 LEU A CA 1
ATOM 3062 C C . LEU A 1 381 ? 11.469 20.734 7.633 1 97 381 LEU A C 1
ATOM 3064 O O . LEU A 1 381 ? 11.797 19.625 7.215 1 97 381 LEU A O 1
ATOM 3068 N N . SER A 1 382 ? 10.242 21.078 7.875 1 97.88 382 SER A N 1
ATOM 3069 C CA . SER A 1 382 ? 9.242 20.016 7.777 1 97.88 382 SER A CA 1
ATOM 3070 C C . SER A 1 382 ? 7.902 20.562 7.309 1 97.88 382 SER A C 1
ATOM 3072 O O . SER A 1 382 ? 6.875 20.359 7.961 1 97.88 382 SER A O 1
ATOM 3074 N N . PRO A 1 383 ? 7.891 21.375 6.215 1 98.19 383 PRO A N 1
ATOM 3075 C CA . PRO A 1 383 ? 6.602 21.641 5.566 1 98.19 383 PRO A CA 1
ATOM 3076 C C . PRO A 1 383 ? 5.93 20.359 5.062 1 98.19 383 PRO A C 1
ATOM 3078 O O . PRO A 1 383 ? 6.5 19.266 5.18 1 98.19 383 PRO A O 1
ATOM 3081 N N . PHE A 1 384 ? 4.719 20.453 4.598 1 98.62 384 PHE A N 1
ATOM 3082 C CA . PHE A 1 384 ? 4.148 19.297 3.9 1 98.62 384 PHE A CA 1
ATOM 3083 C C . PHE A 1 384 ? 5.098 18.797 2.82 1 98.62 384 PHE A C 1
ATOM 3085 O O . PHE A 1 384 ? 5.793 19.594 2.182 1 98.62 384 PHE A O 1
ATOM 3092 N N . ALA A 1 385 ? 5.184 17.422 2.676 1 98.62 385 ALA A N 1
ATOM 3093 C CA . ALA A 1 385 ? 5.969 16.75 1.654 1 98.62 385 ALA A CA 1
ATOM 3094 C C . ALA A 1 385 ? 7.465 16.906 1.912 1 98.62 385 ALA A C 1
ATOM 3096 O O . ALA A 1 385 ? 8.281 16.688 1.018 1 98.62 385 ALA A O 1
ATOM 3097 N N . ALA A 1 386 ? 7.805 17.406 3.117 1 98.5 386 ALA A N 1
ATOM 3098 C CA . ALA A 1 386 ? 9.219 17.453 3.477 1 98.5 386 ALA A CA 1
ATOM 3099 C C . ALA A 1 386 ? 9.875 16.094 3.287 1 98.5 386 ALA A C 1
ATOM 3101 O O . ALA A 1 386 ? 9.219 15.055 3.379 1 98.5 386 ALA A O 1
ATOM 3102 N N . ASN A 1 387 ? 11.18 16.109 3.035 1 98.56 387 ASN A N 1
ATOM 3103 C CA . ASN A 1 387 ? 11.82 14.836 2.719 1 98.56 387 ASN A CA 1
ATOM 3104 C C . ASN A 1 387 ? 13.32 14.883 2.982 1 98.56 387 ASN A C 1
ATOM 3106 O O . ASN A 1 387 ? 13.922 15.961 2.973 1 98.56 387 ASN A O 1
ATOM 3110 N N . TYR A 1 388 ? 13.852 13.695 3.244 1 98.5 388 TYR A N 1
ATOM 3111 C CA . TYR A 1 388 ? 15.281 13.43 3.332 1 98.5 388 TYR A CA 1
ATOM 3112 C C . TYR A 1 388 ? 15.695 12.359 2.332 1 98.5 388 TYR A C 1
ATOM 3114 O O . TYR A 1 388 ? 15.094 11.281 2.275 1 98.5 388 TYR A O 1
ATOM 3122 N N . PHE A 1 389 ? 16.656 12.68 1.496 1 98.5 389 PHE A N 1
ATOM 3123 C CA . PHE A 1 389 ? 17.297 11.672 0.661 1 98.5 389 PHE A CA 1
ATOM 3124 C C . PHE A 1 389 ? 18.688 11.336 1.196 1 98.5 389 PHE A C 1
ATOM 3126 O O . PHE A 1 389 ? 19.469 12.227 1.521 1 98.5 389 PHE A O 1
ATOM 3133 N N . ILE A 1 390 ? 18.891 10.094 1.354 1 98.31 390 ILE A N 1
ATOM 3134 C CA . ILE A 1 390 ? 20.203 9.562 1.717 1 98.31 390 ILE A CA 1
ATOM 3135 C C . ILE A 1 390 ? 20.781 8.766 0.549 1 98.31 390 ILE A C 1
ATOM 3137 O O . ILE A 1 390 ? 20.266 7.699 0.201 1 98.31 390 ILE A O 1
ATOM 3141 N N . GLU A 1 391 ? 21.844 9.266 -0.013 1 98 391 GLU A N 1
ATOM 3142 C CA . GLU A 1 391 ? 22.453 8.695 -1.217 1 98 391 GLU A CA 1
ATOM 3143 C C . GLU A 1 391 ? 23.781 8.023 -0.904 1 98 391 GLU A C 1
ATOM 3145 O O . GLU A 1 391 ? 24.656 8.625 -0.282 1 98 391 GLU A O 1
ATOM 3150 N N . LEU A 1 392 ? 23.891 6.809 -1.354 1 97.56 392 LEU A N 1
ATOM 3151 C CA . LEU A 1 392 ? 25.141 6.066 -1.182 1 97.56 392 LEU A CA 1
ATOM 3152 C C . LEU A 1 392 ? 25.906 5.98 -2.496 1 97.56 392 LEU A C 1
ATOM 3154 O O . LEU A 1 392 ? 25.344 5.617 -3.529 1 97.56 392 LEU A O 1
ATOM 3158 N N . TYR A 1 393 ? 27.156 6.344 -2.422 1 96.38 393 TYR A N 1
ATOM 3159 C CA . TYR A 1 393 ? 28.062 6.254 -3.562 1 96.38 393 TYR A CA 1
ATOM 3160 C C . TYR A 1 393 ? 29.203 5.289 -3.273 1 96.38 393 TYR A C 1
ATOM 3162 O O . TYR A 1 393 ? 29.703 5.23 -2.15 1 96.38 393 TYR A O 1
ATOM 3170 N N . THR A 1 394 ? 29.547 4.566 -4.305 1 95.06 394 THR A N 1
ATOM 3171 C CA . THR A 1 394 ? 30.75 3.744 -4.281 1 95.06 394 THR A CA 1
ATOM 3172 C C . THR A 1 394 ? 31.828 4.352 -5.168 1 95.06 394 THR A C 1
ATOM 3174 O O . THR A 1 394 ? 31.562 4.723 -6.316 1 95.06 394 THR A O 1
ATOM 3177 N N . CYS A 1 395 ? 33.031 4.5 -4.605 1 93.5 395 CYS A N 1
ATOM 3178 C CA . CYS A 1 395 ? 34.125 5.18 -5.32 1 93.5 395 CYS A CA 1
ATOM 3179 C C . CYS A 1 395 ? 35.312 4.254 -5.52 1 93.5 395 CYS A C 1
ATOM 3181 O O . CYS A 1 395 ? 35.656 3.498 -4.617 1 93.5 395 CYS A O 1
ATOM 3183 N N . ASP A 1 396 ? 35.812 4.223 -6.777 1 83.44 396 ASP A N 1
ATOM 3184 C CA . ASP A 1 396 ? 37 3.469 -7.109 1 83.44 396 ASP A CA 1
ATOM 3185 C C . ASP A 1 396 ? 38.25 4.184 -6.609 1 83.44 396 ASP A C 1
ATOM 3187 O O . ASP A 1 396 ? 38.375 5.406 -6.715 1 83.44 396 ASP A O 1
ATOM 3191 N N . ASP A 1 397 ? 38.969 3.732 -5.688 1 69.44 397 ASP A N 1
ATOM 3192 C CA . ASP A 1 397 ? 40.219 4.379 -5.246 1 69.44 397 ASP A CA 1
ATOM 3193 C C . ASP A 1 397 ? 41.188 4.539 -6.406 1 69.44 397 ASP A C 1
ATOM 3195 O O . ASP A 1 397 ? 41.438 3.59 -7.152 1 69.44 397 ASP A O 1
ATOM 3199 N N . GLY A 1 398 ? 41.125 5.398 -7.27 1 52.53 398 GLY A N 1
ATOM 3200 C CA . GLY A 1 398 ? 42.125 5.711 -8.273 1 52.53 398 GLY A CA 1
ATOM 3201 C C . GLY A 1 398 ? 43.438 5.035 -8.008 1 52.53 398 GLY A C 1
ATOM 3202 O O . GLY A 1 398 ? 44.375 5.164 -8.805 1 52.53 398 GLY A O 1
ATOM 3203 N N . THR A 1 399 ? 43.875 5.055 -6.832 1 45.91 399 THR A N 1
ATOM 3204 C CA . THR A 1 399 ? 45.25 4.609 -6.66 1 45.91 399 THR A CA 1
ATOM 3205 C C . THR A 1 399 ? 45.375 3.131 -7.02 1 45.91 399 THR A C 1
ATOM 3207 O O . THR A 1 399 ? 45 2.258 -6.238 1 45.91 399 THR A O 1
ATOM 3210 N N . SER A 1 400 ? 45.031 2.857 -8.25 1 40.69 400 SER A N 1
ATOM 3211 C CA . SER A 1 400 ? 45.719 1.613 -8.625 1 40.69 400 SER A CA 1
ATOM 3212 C C . SER A 1 400 ? 47.188 1.656 -8.281 1 40.69 400 SER A C 1
ATOM 3214 O O . SER A 1 400 ? 48 2.09 -9.102 1 40.69 400 SER A O 1
ATOM 3216 N N . ASP A 1 401 ? 47.75 2.289 -7.359 1 36.53 401 ASP A N 1
ATOM 3217 C CA . ASP A 1 401 ? 49.156 1.94 -7.195 1 36.53 401 ASP A CA 1
ATOM 3218 C C . ASP A 1 401 ? 49.344 0.428 -7.262 1 36.53 401 ASP A C 1
ATOM 3220 O O . ASP A 1 401 ? 48.656 -0.328 -6.586 1 36.53 401 ASP A O 1
ATOM 3224 N N . SER A 1 402 ? 50.094 -0.072 -8.391 1 38.69 402 SER A N 1
ATOM 3225 C CA . SER A 1 402 ? 50.656 -1.382 -8.703 1 38.69 402 SER A CA 1
ATOM 3226 C C . SER A 1 402 ? 51.062 -2.115 -7.441 1 38.69 402 SER A C 1
ATOM 3228 O O . SER A 1 402 ? 51.375 -3.312 -7.48 1 38.69 402 SER A O 1
ATOM 3230 N N . GLN A 1 403 ? 51.906 -1.465 -6.586 1 35.94 403 GLN A N 1
ATOM 3231 C CA . GLN A 1 403 ? 52.781 -2.219 -5.684 1 35.94 403 GLN A CA 1
ATOM 3232 C C . GLN A 1 403 ? 51.969 -2.863 -4.559 1 35.94 403 GLN A C 1
ATOM 3234 O O . GLN A 1 403 ? 52.531 -3.604 -3.74 1 35.94 403 GLN A O 1
ATOM 3239 N N . SER A 1 404 ? 51.094 -2.219 -3.855 1 35.5 404 SER A N 1
ATOM 3240 C CA . SER A 1 404 ? 50.781 -3.004 -2.67 1 35.5 404 SER A CA 1
ATOM 3241 C C . SER A 1 404 ? 49.938 -4.227 -3.029 1 35.5 404 SER A C 1
ATOM 3243 O O . SER A 1 404 ? 48.844 -4.094 -3.584 1 35.5 404 SER A O 1
ATOM 3245 N N . LYS A 1 405 ? 50.594 -5.367 -3.281 1 38.84 405 LYS A N 1
ATOM 3246 C CA . LYS A 1 405 ? 50.219 -6.754 -3.521 1 38.84 405 LYS A CA 1
ATOM 3247 C C . LYS A 1 405 ? 48.906 -7.086 -2.826 1 38.84 405 LYS A C 1
ATOM 3249 O O . LYS A 1 405 ? 48.156 -7.969 -3.27 1 38.84 405 LYS A O 1
ATOM 3254 N N . SER A 1 406 ? 48.969 -7.16 -1.528 1 38.59 406 SER A N 1
ATOM 3255 C CA . SER A 1 406 ? 48.062 -8.008 -0.742 1 38.59 406 SER A CA 1
ATOM 3256 C C . SER A 1 406 ? 46.656 -7.406 -0.64 1 38.59 406 SER A C 1
ATOM 3258 O O . SER A 1 406 ? 45.688 -8.117 -0.391 1 38.59 406 SER A O 1
ATOM 3260 N N . GLY A 1 407 ? 46.5 -6.008 -0.135 1 39.38 407 GLY A N 1
ATOM 3261 C CA . GLY A 1 407 ? 45.125 -5.688 0.273 1 39.38 407 GLY A CA 1
ATOM 3262 C C . GLY A 1 407 ? 44.281 -5.117 -0.852 1 39.38 407 GLY A C 1
ATOM 3263 O O . GLY A 1 407 ? 44.781 -4.344 -1.676 1 39.38 407 GLY A O 1
ATOM 3264 N N . GLY A 1 408 ? 43.312 -5.719 -1.408 1 43.38 408 GLY A N 1
ATOM 3265 C CA . GLY A 1 408 ? 42.344 -5.398 -2.449 1 43.38 408 GLY A CA 1
ATOM 3266 C C . GLY A 1 408 ? 41.969 -3.928 -2.49 1 43.38 408 GLY A C 1
ATOM 3267 O O . GLY A 1 408 ? 42.219 -3.193 -1.53 1 43.38 408 GLY A O 1
ATOM 3268 N N . PRO A 1 409 ? 41.906 -3.305 -3.645 1 48.44 409 PRO A N 1
ATOM 3269 C CA . PRO A 1 409 ? 41.531 -1.904 -3.809 1 48.44 409 PRO A CA 1
ATOM 3270 C C . PRO A 1 409 ? 40.5 -1.46 -2.775 1 48.44 409 PRO A C 1
ATOM 3272 O O . PRO A 1 409 ? 39.531 -2.178 -2.516 1 48.44 409 PRO A O 1
ATOM 3275 N N . THR A 1 410 ? 40.844 -0.777 -1.702 1 59.41 410 THR A N 1
ATOM 3276 C CA . THR A 1 410 ? 39.969 -0.32 -0.644 1 59.41 410 THR A CA 1
ATOM 3277 C C . THR A 1 410 ? 38.844 0.537 -1.218 1 59.41 410 THR A C 1
ATOM 3279 O O . THR A 1 410 ? 39.094 1.541 -1.886 1 59.41 410 THR A O 1
ATOM 3282 N N . THR A 1 411 ? 37.594 0.124 -1.607 1 70.5 411 THR A N 1
ATOM 3283 C CA . THR A 1 411 ? 36.375 0.815 -2.045 1 70.5 411 THR A CA 1
ATOM 3284 C C . THR A 1 411 ? 35.875 1.761 -0.959 1 70.5 411 THR A C 1
ATOM 3286 O O . THR A 1 411 ? 35.75 1.366 0.201 1 70.5 411 THR A O 1
ATOM 3289 N N . LYS A 1 412 ? 36.031 3.15 -1.337 1 90.69 412 LYS A N 1
ATOM 3290 C CA . LYS A 1 412 ? 35.5 4.164 -0.435 1 90.69 412 LYS A CA 1
ATOM 3291 C C . LYS A 1 412 ? 34.031 4.41 -0.702 1 90.69 412 LYS A C 1
ATOM 3293 O O . LYS A 1 412 ? 33.562 4.324 -1.846 1 90.69 412 LYS A O 1
ATOM 3298 N N . HIS A 1 413 ? 33.281 4.484 0.364 1 96.75 413 HIS A N 1
ATOM 3299 C CA . HIS A 1 413 ? 31.859 4.793 0.252 1 96.75 413 HIS A CA 1
ATOM 3300 C C . HIS A 1 413 ? 31.562 6.188 0.789 1 96.75 413 HIS A C 1
ATOM 3302 O O . HIS A 1 413 ? 32.125 6.598 1.812 1 96.75 413 HIS A O 1
ATOM 3308 N N . LEU A 1 414 ? 30.781 6.941 0.039 1 97.38 414 LEU A N 1
ATOM 3309 C CA . LEU A 1 414 ? 30.359 8.281 0.412 1 97.38 414 LEU A CA 1
ATOM 3310 C C . LEU A 1 414 ? 28.844 8.359 0.52 1 97.38 414 LEU A C 1
ATOM 3312 O O . LEU A 1 414 ? 28.125 7.629 -0.168 1 97.38 414 LEU A O 1
ATOM 3316 N N . VAL A 1 415 ? 28.422 9.219 1.405 1 97.75 415 VAL A N 1
ATOM 3317 C CA . VAL A 1 415 ? 26.984 9.453 1.578 1 97.75 415 VAL A CA 1
ATOM 3318 C C . VAL A 1 415 ? 26.688 10.938 1.375 1 97.75 415 VAL A C 1
ATOM 3320 O O . VAL A 1 415 ? 27.375 11.797 1.914 1 97.75 415 VAL A O 1
ATOM 3323 N N . ARG A 1 416 ? 25.734 11.227 0.58 1 98 416 ARG A N 1
ATOM 3324 C CA . ARG A 1 416 ? 25.188 12.578 0.477 1 98 416 ARG A CA 1
ATOM 3325 C C . ARG A 1 416 ? 23.781 12.648 1.069 1 98 416 ARG A C 1
ATOM 3327 O O . ARG A 1 416 ? 22.953 11.773 0.82 1 98 416 ARG A O 1
ATOM 3334 N N . PHE A 1 417 ? 23.594 13.633 1.889 1 97.38 417 PHE A N 1
ATOM 3335 C CA . PHE A 1 417 ? 22.297 13.867 2.533 1 97.38 417 PHE A CA 1
ATOM 3336 C C . PHE A 1 417 ? 21.609 15.078 1.934 1 97.38 417 PHE A C 1
ATOM 3338 O O . PHE A 1 417 ? 22.188 16.172 1.889 1 97.38 417 PHE A O 1
ATOM 3345 N N . LEU A 1 418 ? 20.391 14.836 1.427 1 98.12 418 LEU A N 1
ATOM 3346 C CA . LEU A 1 418 ? 19.578 15.945 0.933 1 98.12 418 LEU A CA 1
ATOM 3347 C C . LEU A 1 418 ? 18.422 16.234 1.883 1 98.12 418 LEU A C 1
ATOM 3349 O O . LEU A 1 418 ? 17.625 15.344 2.197 1 98.12 418 LEU A O 1
ATOM 3353 N N . MET A 1 419 ? 18.359 17.438 2.359 1 97.19 419 MET A N 1
ATOM 3354 C CA . MET A 1 419 ? 17.203 17.969 3.092 1 97.19 419 MET A CA 1
ATOM 3355 C C . MET A 1 419 ? 16.297 18.781 2.178 1 97.19 419 MET A C 1
ATOM 3357 O O . MET A 1 419 ? 16.703 19.859 1.709 1 97.19 419 MET A O 1
ATOM 3361 N N . ASN A 1 420 ? 15.062 18.234 1.949 1 97.44 420 ASN A N 1
ATOM 3362 C CA . ASN A 1 420 ? 14.148 18.875 1.016 1 97.44 420 ASN A CA 1
ATOM 3363 C C . ASN A 1 420 ? 14.805 19.109 -0.339 1 97.44 420 ASN A C 1
ATOM 3365 O O . ASN A 1 420 ? 14.719 20.219 -0.882 1 97.44 420 ASN A O 1
ATOM 3369 N N . GLU A 1 421 ? 15.555 18.062 -0.788 1 97.62 421 GLU A N 1
ATOM 3370 C CA . GLU A 1 421 ? 16.203 17.953 -2.094 1 97.62 421 GLU A CA 1
ATOM 3371 C C . GLU A 1 421 ? 17.359 18.938 -2.225 1 97.62 421 GLU A C 1
ATOM 3373 O O . GLU A 1 421 ? 17.906 19.125 -3.312 1 97.62 421 GLU A O 1
ATOM 3378 N N . LYS A 1 422 ? 17.734 19.547 -1.119 1 96.81 422 LYS A N 1
ATOM 3379 C CA . LYS A 1 422 ? 18.922 20.406 -1.065 1 96.81 422 LYS A CA 1
ATOM 3380 C C . LYS A 1 422 ? 20.078 19.703 -0.352 1 96.81 422 LYS A C 1
ATOM 3382 O O . LYS A 1 422 ? 19.859 19.031 0.667 1 96.81 422 LYS A O 1
ATOM 3387 N N . GLU A 1 423 ? 21.266 19.812 -0.942 1 96.69 423 GLU A N 1
ATOM 3388 C CA . GLU A 1 423 ? 22.422 19.172 -0.314 1 96.69 423 GLU A CA 1
ATOM 3389 C C . GLU A 1 423 ? 22.75 19.828 1.029 1 96.69 423 GLU A C 1
ATOM 3391 O O . GLU A 1 423 ? 22.703 21.047 1.163 1 96.69 423 GLU A O 1
ATOM 3396 N N . GLU A 1 424 ? 22.938 19.047 1.986 1 94.38 424 GLU A N 1
ATOM 3397 C CA . GLU A 1 424 ? 23.25 19.5 3.338 1 94.38 424 GLU A CA 1
ATOM 3398 C C . GLU A 1 424 ? 24.641 19.047 3.762 1 94.38 424 GLU A C 1
ATOM 3400 O O . GLU A 1 424 ? 24.984 17.875 3.623 1 94.38 424 GLU A O 1
ATOM 3405 N N . LEU A 1 425 ? 25.469 20 4.188 1 94.5 425 LEU A N 1
ATOM 3406 C CA . LEU A 1 425 ? 26.734 19.641 4.805 1 94.5 425 LEU A CA 1
ATOM 3407 C C . LEU A 1 425 ? 26.531 19.156 6.234 1 94.5 425 LEU A C 1
ATOM 3409 O O . LEU A 1 425 ? 26.188 19.953 7.117 1 94.5 425 LEU A O 1
ATOM 3413 N N . LEU A 1 426 ? 26.719 17.891 6.453 1 93.56 426 LEU A N 1
ATOM 3414 C CA . LEU A 1 426 ? 26.484 17.297 7.766 1 93.56 426 LEU A CA 1
ATOM 3415 C C . LEU A 1 426 ? 27.609 17.641 8.727 1 93.56 426 LEU A C 1
ATOM 3417 O O . LEU A 1 426 ? 28.781 17.719 8.328 1 93.56 426 LEU A O 1
ATOM 3421 N N . PRO A 1 427 ? 27.203 17.812 9.969 1 87.94 427 PRO A N 1
ATOM 3422 C CA . PRO A 1 427 ? 28.25 18.094 10.945 1 87.94 427 PRO A CA 1
ATOM 3423 C C . PRO A 1 427 ? 29.328 17.016 10.992 1 87.94 427 PRO A C 1
ATOM 3425 O O . PRO A 1 427 ? 29 15.82 11.031 1 87.94 427 PRO A O 1
ATOM 3428 N N . GLY A 1 428 ? 30.594 17.469 10.922 1 89 428 GLY A N 1
ATOM 3429 C CA . GLY A 1 428 ? 31.703 16.531 11.008 1 89 428 GLY A CA 1
ATOM 3430 C C . GLY A 1 428 ? 32.188 16.062 9.648 1 89 428 GLY A C 1
ATOM 3431 O O . GLY A 1 428 ? 33.281 15.492 9.547 1 89 428 GLY A O 1
ATOM 3432 N N . CYS A 1 429 ? 31.484 16.344 8.68 1 93.94 429 CYS A N 1
ATOM 3433 C CA . CYS A 1 429 ? 31.859 15.914 7.336 1 93.94 429 CYS A CA 1
ATOM 3434 C C . CYS A 1 429 ? 32.656 17 6.621 1 93.94 429 CYS A C 1
ATOM 3436 O O . CYS A 1 429 ? 32.344 18.188 6.758 1 93.94 429 CYS A O 1
ATOM 3438 N N . PRO A 1 430 ? 33.625 16.656 5.859 1 94.69 430 PRO A N 1
ATOM 3439 C CA . PRO A 1 430 ? 34.469 17.641 5.164 1 94.69 430 PRO A CA 1
ATOM 3440 C C . PRO A 1 430 ? 33.75 18.266 3.965 1 94.69 430 PRO A C 1
ATOM 3442 O O . PRO A 1 430 ? 34.094 19.375 3.543 1 94.69 430 PRO A O 1
ATOM 3445 N N . SER A 1 431 ? 32.875 17.594 3.371 1 95.56 431 SER A N 1
ATOM 3446 C CA . SER A 1 431 ? 32.062 18.047 2.238 1 95.56 431 SER A CA 1
ATOM 3447 C C . SER A 1 431 ? 30.672 17.422 2.25 1 95.56 431 SER A C 1
ATOM 3449 O O . SER A 1 431 ? 30.344 16.641 3.146 1 95.56 431 SER A O 1
ATOM 3451 N N . VAL A 1 432 ? 29.906 17.797 1.255 1 96.88 432 VAL A N 1
ATOM 3452 C CA . VAL A 1 432 ? 28.547 17.281 1.172 1 96.88 432 VAL A CA 1
ATOM 3453 C C . VAL A 1 432 ? 28.562 15.789 0.847 1 96.88 432 VAL A C 1
ATOM 3455 O O . VAL A 1 432 ? 27.562 15.094 1.028 1 96.88 432 VAL A O 1
ATOM 3458 N N . PHE A 1 433 ? 29.656 15.352 0.283 1 97.31 433 PHE A N 1
ATOM 3459 C CA . PHE A 1 433 ? 29.891 13.922 0.143 1 97.31 433 PHE A CA 1
ATOM 3460 C C . PHE A 1 433 ? 30.656 13.383 1.34 1 97.31 433 PHE A C 1
ATOM 3462 O O . PHE A 1 433 ? 31.891 13.453 1.375 1 97.31 433 PHE A O 1
ATOM 3469 N N . CYS A 1 434 ? 29.938 12.836 2.258 1 96.5 434 CYS A N 1
ATOM 3470 C CA . CYS A 1 434 ? 30.438 12.445 3.568 1 96.5 434 CYS A CA 1
ATOM 3471 C C . CYS A 1 434 ? 30.922 11 3.557 1 96.5 434 CYS A C 1
ATOM 3473 O O . CYS A 1 434 ? 30.188 10.094 3.174 1 96.5 434 CYS A O 1
ATOM 3475 N N . PRO A 1 435 ? 32.156 10.773 3.986 1 95.81 435 PRO A N 1
ATOM 3476 C CA . PRO A 1 435 ? 32.594 9.383 4.145 1 95.81 435 PRO A CA 1
ATOM 3477 C C . PRO A 1 435 ? 31.641 8.578 5.031 1 95.81 435 PRO A C 1
ATOM 3479 O O . PRO A 1 435 ? 31.141 9.086 6.039 1 95.81 435 PRO A O 1
ATOM 3482 N N . ILE A 1 436 ? 31.406 7.344 4.699 1 94.69 436 ILE A N 1
ATOM 3483 C CA . ILE A 1 436 ? 30.391 6.5 5.305 1 94.69 436 ILE A CA 1
ATOM 3484 C C . ILE A 1 436 ? 30.641 6.379 6.809 1 94.69 436 ILE A C 1
ATOM 3486 O O . ILE A 1 436 ? 29.688 6.332 7.598 1 94.69 436 ILE A O 1
ATOM 3490 N N . ASP A 1 437 ? 31.859 6.332 7.219 1 91.81 437 ASP A N 1
ATOM 3491 C CA . ASP A 1 437 ? 32.188 6.184 8.633 1 91.81 437 ASP A CA 1
ATOM 3492 C C . ASP A 1 437 ? 31.766 7.418 9.43 1 91.81 437 ASP A C 1
ATOM 3494 O O . ASP A 1 437 ? 31.266 7.297 10.547 1 91.81 437 ASP A O 1
ATOM 3498 N N . LEU A 1 438 ? 31.969 8.562 8.82 1 92.5 438 LEU A N 1
ATOM 3499 C CA . LEU A 1 438 ? 31.578 9.805 9.477 1 92.5 438 LEU A CA 1
ATOM 3500 C C . LEU A 1 438 ? 30.062 9.953 9.508 1 92.5 438 LEU A C 1
ATOM 3502 O O . LEU A 1 438 ? 29.5 10.422 10.5 1 92.5 438 LEU A O 1
ATOM 3506 N N . PHE A 1 439 ? 29.438 9.578 8.461 1 93.25 439 PHE A N 1
ATOM 3507 C CA . PHE A 1 439 ? 27.984 9.641 8.414 1 93.25 439 PHE A CA 1
ATOM 3508 C C . PHE A 1 439 ? 27.375 8.742 9.492 1 93.25 439 PHE A C 1
ATOM 3510 O O . PHE A 1 439 ? 26.438 9.148 10.18 1 93.25 439 PHE A O 1
ATOM 3517 N N . GLN A 1 440 ? 27.875 7.551 9.586 1 88.25 440 GLN A N 1
ATOM 3518 C CA . GLN A 1 440 ? 27.359 6.602 10.562 1 88.25 440 GLN A CA 1
ATOM 3519 C C . GLN A 1 440 ? 27.578 7.109 11.984 1 88.25 440 GLN A C 1
ATOM 3521 O O . GLN A 1 440 ? 26.75 6.871 12.867 1 88.25 440 GLN A O 1
ATOM 3526 N N . ARG A 1 441 ? 28.625 7.809 12.172 1 84.25 441 ARG A N 1
ATOM 3527 C CA . ARG A 1 441 ? 28.859 8.445 13.461 1 84.25 441 ARG A CA 1
ATOM 3528 C C . ARG A 1 441 ? 27.828 9.539 13.727 1 84.25 441 ARG A C 1
ATOM 3530 O O . ARG A 1 441 ? 27.375 9.711 14.859 1 84.25 441 ARG A O 1
ATOM 3537 N N . ALA A 1 442 ? 27.578 10.188 12.664 1 83.44 442 ALA A N 1
ATOM 3538 C CA . ALA A 1 442 ? 26.562 11.242 12.781 1 83.44 442 ALA A CA 1
ATOM 3539 C C . ALA A 1 442 ? 25.203 10.664 13.164 1 83.44 442 ALA A C 1
ATOM 3541 O O . ALA A 1 442 ? 24.422 11.32 13.852 1 83.44 442 ALA A O 1
ATOM 3542 N N . LEU A 1 443 ? 24.922 9.484 12.633 1 84.94 443 LEU A N 1
ATOM 3543 C CA . LEU A 1 443 ? 23.672 8.82 13.031 1 84.94 443 LEU A CA 1
ATOM 3544 C C . LEU A 1 443 ? 23.703 8.461 14.508 1 84.94 443 LEU A C 1
ATOM 3546 O O . LEU A 1 443 ? 22.656 8.359 15.148 1 84.94 443 LEU A O 1
ATOM 3550 N N . GLY A 1 444 ? 24.891 8.695 15.094 1 69.31 444 GLY A N 1
ATOM 3551 C CA . GLY A 1 444 ? 25.094 8.828 16.531 1 69.31 444 GLY A CA 1
ATOM 3552 C C . GLY A 1 444 ? 25.031 7.496 17.266 1 69.31 444 GLY A C 1
ATOM 3553 O O . GLY A 1 444 ? 25.078 6.434 16.641 1 69.31 444 GLY A O 1
ATOM 3554 N N . GLU A 1 445 ? 24.953 7.707 18.547 1 68.94 445 GLU A N 1
ATOM 3555 C CA . GLU A 1 445 ? 24.797 6.715 19.609 1 68.94 445 GLU A CA 1
ATOM 3556 C C . GLU A 1 445 ? 23.406 6.078 19.562 1 68.94 445 GLU A C 1
ATOM 3558 O O . GLU A 1 445 ? 23.141 5.102 20.266 1 68.94 445 GLU A O 1
ATOM 3563 N N . ASN A 1 446 ? 22.766 6.621 18.469 1 73.38 446 ASN A N 1
ATOM 3564 C CA . ASN A 1 446 ? 21.391 6.168 18.438 1 73.38 446 ASN A CA 1
ATOM 3565 C C . ASN A 1 446 ? 21.234 4.91 17.578 1 73.38 446 ASN A C 1
ATOM 3567 O O . ASN A 1 446 ? 20.188 4.238 17.641 1 73.38 446 ASN A O 1
ATOM 3571 N N . VAL A 1 447 ? 22.188 4.605 16.812 1 83.25 447 VAL A N 1
ATOM 3572 C CA . VAL A 1 447 ? 22.109 3.393 16 1 83.25 447 VAL A CA 1
ATOM 3573 C C . VAL A 1 447 ? 22.25 2.164 16.906 1 83.25 447 VAL A C 1
ATOM 3575 O O . VAL A 1 447 ? 23.094 2.139 17.797 1 83.25 447 VAL A O 1
ATOM 3578 N N . GLY A 1 448 ? 21.375 1.269 16.703 1 82.31 448 GLY A N 1
ATOM 3579 C CA . GLY A 1 448 ? 21.438 0.014 17.438 1 82.31 448 GLY A CA 1
ATOM 3580 C C . GLY A 1 448 ? 20.719 0.056 18.766 1 82.31 448 GLY A C 1
ATOM 3581 O O . GLY A 1 448 ? 20.953 -0.788 19.625 1 82.31 448 GLY A O 1
ATOM 3582 N N . CYS A 1 449 ? 19.844 1.015 18.859 1 84.56 449 CYS A N 1
ATOM 3583 C CA . CYS A 1 449 ? 19.078 1.12 20.094 1 84.56 449 CYS A CA 1
ATOM 3584 C C . CYS A 1 449 ? 18.062 -0.005 20.203 1 84.56 449 CYS A C 1
ATOM 3586 O O . CYS A 1 449 ? 17.672 -0.599 19.203 1 84.56 449 CYS A O 1
ATOM 3588 N N . ASP A 1 450 ? 17.797 -0.292 21.469 1 86.06 450 ASP A N 1
ATOM 3589 C CA . ASP A 1 450 ? 16.641 -1.159 21.719 1 86.06 450 ASP A CA 1
ATOM 3590 C C . ASP A 1 450 ? 15.391 -0.34 22 1 86.06 450 ASP A C 1
ATOM 3592 O O . ASP A 1 450 ? 15.055 -0.083 23.156 1 86.06 450 ASP A O 1
ATOM 3596 N N . PHE A 1 451 ? 14.719 0.001 21 1 90.06 451 PHE A N 1
ATOM 3597 C CA . PHE A 1 451 ? 13.547 0.868 21.062 1 90.06 451 PHE A CA 1
ATOM 3598 C C . PHE A 1 451 ? 12.492 0.286 21.984 1 90.06 451 PHE A C 1
ATOM 3600 O O . PHE A 1 451 ? 11.898 1.01 22.781 1 90.06 451 PHE A O 1
ATOM 3607 N N . ALA A 1 452 ? 12.242 -0.996 21.859 1 86.31 452 ALA A N 1
ATOM 3608 C CA . ALA A 1 452 ? 11.211 -1.649 22.656 1 86.31 452 ALA A CA 1
ATOM 3609 C C . ALA A 1 452 ? 11.547 -1.587 24.141 1 86.31 452 ALA A C 1
ATOM 3611 O O . ALA A 1 452 ? 10.664 -1.364 24.984 1 86.31 452 ALA A O 1
ATOM 3612 N N . ASP A 1 453 ? 12.781 -1.764 24.438 1 87.19 453 ASP A N 1
ATOM 3613 C CA . ASP A 1 453 ? 13.219 -1.681 25.828 1 87.19 453 ASP A CA 1
ATOM 3614 C C . ASP A 1 453 ? 13.094 -0.254 26.359 1 87.19 453 ASP A C 1
ATOM 3616 O O . ASP A 1 453 ? 12.578 -0.037 27.453 1 87.19 453 ASP A O 1
ATOM 3620 N N . MET A 1 454 ? 13.523 0.63 25.562 1 87.69 454 MET A N 1
ATOM 3621 C CA . MET A 1 454 ? 13.484 2.035 25.953 1 87.69 454 MET A CA 1
ATOM 3622 C C . MET A 1 454 ? 12.055 2.494 26.219 1 87.69 454 MET A C 1
ATOM 3624 O O . MET A 1 454 ? 11.797 3.234 27.172 1 87.69 454 MET A O 1
ATOM 3628 N N . CYS A 1 455 ? 11.164 1.993 25.406 1 90.56 455 CYS A N 1
ATOM 3629 C CA . CYS A 1 455 ? 9.781 2.451 25.484 1 90.56 455 CYS A CA 1
ATOM 3630 C C . CYS A 1 455 ? 8.953 1.557 26.391 1 90.56 455 CYS A C 1
ATOM 3632 O O . CYS A 1 455 ? 7.75 1.761 26.547 1 90.56 455 CYS A O 1
ATOM 3634 N N . GLY A 1 456 ? 9.57 0.531 27 1 84 456 GLY A N 1
ATOM 3635 C CA . GLY A 1 456 ? 8.914 -0.329 27.969 1 84 456 GLY A CA 1
ATOM 3636 C C . GLY A 1 456 ? 7.934 -1.301 27.344 1 84 456 GLY A C 1
ATOM 3637 O O . GLY A 1 456 ? 6.898 -1.613 27.922 1 84 456 GLY A O 1
ATOM 3638 N N . ILE A 1 457 ? 8.062 -1.707 26.125 1 79.31 457 ILE A N 1
ATOM 3639 C CA . ILE A 1 457 ? 7.102 -2.572 25.453 1 79.31 457 ILE A CA 1
ATOM 3640 C C . ILE A 1 457 ? 7.77 -3.895 25.078 1 79.31 457 ILE A C 1
ATOM 3642 O O . ILE A 1 457 ? 7.32 -4.586 24.172 1 79.31 457 ILE A O 1
ATOM 3646 N N . LYS A 1 458 ? 8.773 -4.113 25.859 1 71.69 458 LYS A N 1
ATOM 3647 C CA . LYS A 1 458 ? 9.406 -5.406 25.625 1 71.69 458 LYS A CA 1
ATOM 3648 C C . LYS A 1 458 ? 8.445 -6.555 25.906 1 71.69 458 LYS A C 1
ATOM 3650 O O . LYS A 1 458 ? 7.715 -6.516 26.906 1 71.69 458 LYS A O 1
ATOM 3655 N N . GLY A 1 459 ? 8.281 -7.504 25.062 1 61.97 459 GLY A N 1
ATOM 3656 C CA . GLY A 1 459 ? 7.352 -8.625 25.109 1 61.97 459 GLY A CA 1
ATOM 3657 C C . GLY A 1 459 ? 6.18 -8.461 24.156 1 61.97 459 GLY A C 1
ATOM 3658 O O . GLY A 1 459 ? 6.266 -7.719 23.188 1 61.97 459 GLY A O 1
ATOM 3659 N N . CYS A 1 460 ? 5.02 -9.07 24.344 1 56.62 460 CYS A N 1
ATOM 3660 C CA . CYS A 1 460 ? 3.875 -8.953 23.453 1 56.62 460 CYS A CA 1
ATOM 3661 C C . CYS A 1 460 ? 3.422 -7.5 23.328 1 56.62 460 CYS A C 1
ATOM 3663 O O . CYS A 1 460 ? 3.152 -6.848 24.344 1 56.62 460 CYS A O 1
ATOM 3665 N N . PRO A 1 461 ? 3.85 -6.895 22.141 1 50.94 461 PRO A N 1
ATOM 3666 C CA . PRO A 1 461 ? 3.428 -5.496 22.016 1 50.94 461 PRO A CA 1
ATOM 3667 C C . PRO A 1 461 ? 2.02 -5.254 22.547 1 50.94 461 PRO A C 1
ATOM 3669 O O . PRO A 1 461 ? 1.103 -6.027 22.266 1 50.94 461 PRO A O 1
ATOM 3672 N N . ARG A 1 462 ? 1.9 -4.672 23.719 1 45.34 462 ARG A N 1
ATOM 3673 C CA . ARG A 1 462 ? 0.646 -4.297 24.375 1 45.34 462 ARG A CA 1
ATOM 3674 C C . ARG A 1 462 ? -0.234 -3.484 23.422 1 45.34 462 ARG A C 1
ATOM 3676 O O . ARG A 1 462 ? 0.271 -2.723 22.594 1 45.34 462 ARG A O 1
ATOM 3683 N N . GLU A 1 463 ? -1.391 -4.059 23.047 1 42.59 463 GLU A N 1
ATOM 3684 C CA . GLU A 1 463 ? -2.389 -3.244 22.359 1 42.59 463 GLU A CA 1
ATOM 3685 C C . GLU A 1 463 ? -2.461 -1.841 22.953 1 42.59 463 GLU A C 1
ATOM 3687 O O . GLU A 1 463 ? -2.602 -1.683 24.172 1 42.59 463 GLU A O 1
ATOM 3692 N N . ALA A 1 464 ? -1.74 -0.972 22.469 1 37.97 464 ALA A N 1
ATOM 3693 C CA . ALA A 1 464 ? -1.891 0.392 22.969 1 37.97 464 ALA A CA 1
ATOM 3694 C C . ALA A 1 464 ? -3.355 0.713 23.266 1 37.97 464 ALA A C 1
ATOM 3696 O O . ALA A 1 464 ? -4.227 0.453 22.422 1 37.97 464 ALA A O 1
ATOM 3697 N N . THR A 1 465 ? -3.801 0.767 24.562 1 32.5 465 THR A N 1
ATOM 3698 C CA . THR A 1 465 ? -5.105 1.305 24.922 1 32.5 465 THR A CA 1
ATOM 3699 C C . THR A 1 465 ? -5.414 2.57 24.125 1 32.5 465 THR A C 1
ATOM 3701 O O . THR A 1 465 ? -4.754 3.598 24.312 1 32.5 465 THR A O 1
ATOM 3704 N N . ARG A 1 466 ? -5.73 2.523 22.969 1 31.86 466 ARG A N 1
ATOM 3705 C CA . ARG A 1 466 ? -6.297 3.723 22.359 1 31.86 466 ARG A CA 1
ATOM 3706 C C . ARG A 1 466 ? -7.277 4.402 23.297 1 31.86 466 ARG A C 1
ATOM 3708 O O . ARG A 1 466 ? -8.242 3.783 23.75 1 31.86 466 ARG A O 1
ATOM 3715 N N . LYS A 1 467 ? -7.004 5.457 23.953 1 28.66 467 LYS A N 1
ATOM 3716 C CA . LYS A 1 467 ? -8.125 6.363 24.188 1 28.66 467 LYS A CA 1
ATOM 3717 C C . LYS A 1 467 ? -8.938 6.566 22.906 1 28.66 467 LYS A C 1
ATOM 3719 O O . LYS A 1 467 ? -8.383 6.84 21.844 1 28.66 467 LYS A O 1
ATOM 3724 N N . LYS A 1 468 ? -10.102 5.879 22.703 1 33.16 468 LYS A N 1
ATOM 3725 C CA . LYS A 1 468 ? -11.195 6.098 21.766 1 33.16 468 LYS A CA 1
ATOM 3726 C C . LYS A 1 468 ? -11.25 7.551 21.297 1 33.16 468 LYS A C 1
ATOM 3728 O O . LYS A 1 468 ? -11.82 8.406 21.984 1 33.16 468 LYS A O 1
ATOM 3733 N N . GLY A 1 469 ? -10.312 8.141 20.938 1 26.56 469 GLY A N 1
ATOM 3734 C CA . GLY A 1 469 ? -10.727 9.469 20.516 1 26.56 469 GLY A CA 1
ATOM 3735 C C . GLY A 1 469 ? -11.93 9.453 19.594 1 26.56 469 GLY A C 1
ATOM 3736 O O . GLY A 1 469 ? -12.32 8.398 19.078 1 26.56 469 GLY A O 1
ATOM 3737 N N . LEU A 1 470 ? -12.453 10.781 19.234 1 26.83 470 LEU A N 1
ATOM 3738 C CA . LEU A 1 470 ? -13.703 11.336 18.75 1 26.83 470 LEU A CA 1
ATOM 3739 C C . LEU A 1 470 ? -14.023 10.805 17.359 1 26.83 470 LEU A C 1
ATOM 3741 O O . LEU A 1 470 ? -14.852 11.375 16.641 1 26.83 470 LEU A O 1
ATOM 3745 N N . VAL A 1 471 ? -13.469 9.805 16.969 1 27.16 471 VAL A N 1
ATOM 3746 C CA . VAL A 1 471 ? -13.984 9.539 15.633 1 27.16 471 VAL A CA 1
ATOM 3747 C C . VAL A 1 471 ? -15.453 9.141 15.711 1 27.16 471 VAL A C 1
ATOM 3749 O O . VAL A 1 471 ? -16.156 9.109 14.695 1 27.16 471 VAL A O 1
ATOM 3752 N N . GLU A 1 472 ? -15.875 8.656 16.859 1 28.84 472 GLU A N 1
ATOM 3753 C CA . GLU A 1 472 ? -17.25 8.164 16.844 1 28.84 472 GLU A CA 1
ATOM 3754 C C . GLU A 1 472 ? -18.234 9.281 16.547 1 28.84 472 GLU A C 1
ATOM 3756 O O . GLU A 1 472 ? -19.375 9.023 16.172 1 28.84 472 GLU A O 1
ATOM 3761 N N . GLU A 1 473 ? -17.891 10.477 17.062 1 26.97 473 GLU A N 1
ATOM 3762 C CA . GLU A 1 473 ? -19.062 11.336 17.266 1 26.97 473 GLU A CA 1
ATOM 3763 C C . GLU A 1 473 ? -19.609 11.836 15.93 1 26.97 473 GLU A C 1
ATOM 3765 O O . GLU A 1 473 ? -20.719 12.383 15.867 1 26.97 473 GLU A O 1
ATOM 3770 N N . PHE A 1 474 ? -18.781 11.898 14.938 1 26.67 474 PHE A N 1
ATOM 3771 C CA . PHE A 1 474 ? -19.359 12.766 13.922 1 26.67 474 PHE A CA 1
ATOM 3772 C C . PHE A 1 474 ? -20.469 12.047 13.164 1 26.67 474 PHE A C 1
ATOM 3774 O O . PHE A 1 474 ? -21.016 12.586 12.195 1 26.67 474 PHE A O 1
ATOM 3781 N N . GLY A 1 475 ? -20.719 10.805 13.461 1 27.12 475 GLY A N 1
ATOM 3782 C CA . GLY A 1 475 ? -21.828 10.258 12.672 1 27.12 475 GLY A CA 1
ATOM 3783 C C . GLY A 1 475 ? -23.188 10.727 13.156 1 27.12 475 GLY A C 1
ATOM 3784 O O . GLY A 1 475 ? -24.219 10.266 12.656 1 27.12 475 GLY A O 1
ATOM 3785 N N . LYS A 1 476 ? -23.172 11.195 14.445 1 29.28 476 LYS A N 1
ATOM 3786 C CA . LYS A 1 476 ? -24.547 11.586 14.695 1 29.28 476 LYS A CA 1
ATOM 3787 C C . LYS A 1 476 ? -24.891 12.891 13.977 1 29.28 476 LYS A C 1
ATOM 3789 O O . LYS A 1 476 ? -24.109 13.852 14.016 1 29.28 476 LYS A O 1
ATOM 3794 N N . LYS A 1 477 ? -25.781 12.867 13.102 1 27.56 477 LYS A N 1
ATOM 3795 C CA . LYS A 1 477 ? -26.375 14.023 12.438 1 27.56 477 LYS A CA 1
ATOM 3796 C C . LYS A 1 477 ? -26.578 15.18 13.414 1 27.56 477 LYS A C 1
ATOM 3798 O O . LYS A 1 477 ? -27.141 14.992 14.492 1 27.56 477 LYS A O 1
ATOM 3803 N N . PRO A 1 478 ? -25.641 16.141 13.539 1 25.3 478 PRO A N 1
ATOM 3804 C CA . PRO A 1 478 ? -26.156 17.219 14.367 1 25.3 478 PRO A CA 1
ATOM 3805 C C . PRO A 1 478 ? -27.625 17.531 14.086 1 25.3 478 PRO A C 1
ATOM 3807 O O . PRO A 1 478 ? -28.062 17.484 12.93 1 25.3 478 PRO A O 1
ATOM 3810 N N . GLU A 1 479 ? -28.484 17.141 14.992 1 25.38 479 GLU A N 1
ATOM 3811 C CA . GLU A 1 479 ? -29.844 17.641 14.922 1 25.38 479 GLU A CA 1
ATOM 3812 C C . GLU A 1 479 ? -29.875 19.141 14.641 1 25.38 479 GLU A C 1
ATOM 3814 O O . GLU A 1 479 ? -29.359 19.938 15.43 1 25.38 479 GLU A O 1
ATOM 3819 N N . LEU A 1 480 ? -29.625 19.547 13.414 1 25.19 480 LEU A N 1
ATOM 3820 C CA . LEU A 1 480 ? -29.984 20.906 13.07 1 25.19 480 LEU A CA 1
ATOM 3821 C C . LEU A 1 480 ? -31.312 21.297 13.719 1 25.19 480 LEU A C 1
ATOM 3823 O O . LEU A 1 480 ? -32.344 20.641 13.5 1 25.19 480 LEU A O 1
ATOM 3827 N N . ARG A 1 481 ? -31.297 21.781 14.914 1 24.92 481 ARG A N 1
ATOM 3828 C CA . ARG A 1 481 ? -32.438 22.5 15.461 1 24.92 481 ARG A CA 1
ATOM 3829 C C . ARG A 1 481 ? -33.094 23.391 14.406 1 24.92 481 ARG A C 1
ATOM 3831 O O . ARG A 1 481 ? -32.375 24.094 13.672 1 24.92 481 ARG A O 1
ATOM 3838 N N . ASP A 1 482 ? -34.281 23.062 13.875 1 24.97 482 ASP A N 1
ATOM 3839 C CA . ASP A 1 482 ? -35.312 23.734 13.086 1 24.97 482 ASP A CA 1
ATOM 3840 C C . ASP A 1 482 ? -35.562 25.141 13.641 1 24.97 482 ASP A C 1
ATOM 3842 O O . ASP A 1 482 ? -36.281 25.281 14.625 1 24.97 482 ASP A O 1
ATOM 3846 N N . SER A 1 483 ? -34.625 25.922 14.211 1 22.59 483 SER A N 1
ATOM 3847 C CA . SER A 1 483 ? -35.156 27.25 14.477 1 22.59 483 SER A CA 1
ATOM 3848 C C . SER A 1 483 ? -35.781 27.859 13.227 1 22.59 483 SER A C 1
ATOM 3850 O O . SER A 1 483 ? -35.094 28.203 12.281 1 22.59 483 SER A O 1
ATOM 3852 N N . VAL A 1 484 ? -37.031 27.438 12.812 1 25.7 484 VAL A N 1
ATOM 3853 C CA . VAL A 1 484 ? -38.031 28.031 11.93 1 25.7 484 VAL A CA 1
ATOM 3854 C C . VAL A 1 484 ? -38.281 29.484 12.305 1 25.7 484 VAL A C 1
ATOM 3856 O O . VAL A 1 484 ? -38.75 29.781 13.398 1 25.7 484 VAL A O 1
ATOM 3859 N N . LEU A 1 485 ? -37.375 30.438 12.117 1 22.56 485 LEU A N 1
ATOM 3860 C CA . LEU A 1 485 ? -37.875 31.797 12.062 1 22.56 485 LEU A CA 1
ATOM 3861 C C . LEU A 1 485 ? -39.031 31.922 11.094 1 22.56 485 LEU A C 1
ATOM 3863 O O . LEU A 1 485 ? -38.875 31.688 9.891 1 22.56 485 LEU A O 1
ATOM 3867 N N . VAL A 1 486 ? -40.25 31.484 11.555 1 24.39 486 VAL A N 1
ATOM 3868 C CA . VAL A 1 486 ? -41.562 31.812 11.055 1 24.39 486 VAL A CA 1
ATOM 3869 C C . VAL A 1 486 ? -41.656 33.312 10.805 1 24.39 486 VAL A C 1
ATOM 3871 O O . VAL A 1 486 ? -41.594 34.125 11.742 1 24.39 486 VAL A O 1
ATOM 3874 N N . MET A 1 487 ? -40.906 33.844 9.828 1 22.36 487 MET A N 1
ATOM 3875 C CA . MET A 1 487 ? -41.344 35.188 9.375 1 22.36 487 MET A CA 1
ATOM 3876 C C . MET A 1 487 ? -42.844 35.188 9.086 1 22.36 487 MET A C 1
ATOM 3878 O O . MET A 1 487 ? -43.344 34.344 8.375 1 22.36 487 MET A O 1
ATOM 3882 N N . GLN A 1 488 ? -43.719 35.594 10.055 1 25.44 488 GLN A N 1
ATOM 3883 C CA . GLN A 1 488 ? -45.094 36.062 9.867 1 25.44 488 GLN A CA 1
ATOM 3884 C C . GLN A 1 488 ? -45.219 36.875 8.594 1 25.44 488 GLN A C 1
ATOM 3886 O O . GLN A 1 488 ? -44.25 37.5 8.156 1 25.44 488 GLN A O 1
ATOM 3891 N N . PRO A 1 489 ? -46.5 36.938 7.988 1 27.86 489 PRO A N 1
ATOM 3892 C CA . PRO A 1 489 ? -46.75 37.906 6.93 1 27.86 489 PRO A CA 1
ATOM 3893 C C . PRO A 1 489 ? -46.375 39.344 7.332 1 27.86 489 PRO A C 1
ATOM 3895 O O . PRO A 1 489 ? -46.406 39.688 8.523 1 27.86 489 PRO A O 1
ATOM 3898 N N . MET B 1 1 ? -62 -45.969 -84 1 28.41 1 MET B N 1
ATOM 3899 C CA . MET B 1 1 ? -62 -46.188 -82.562 1 28.41 1 MET B CA 1
ATOM 3900 C C . MET B 1 1 ? -60.625 -46.062 -81.938 1 28.41 1 MET B C 1
ATOM 3902 O O . MET B 1 1 ? -59.844 -47.031 -82 1 28.41 1 MET B O 1
ATOM 3906 N N . GLY B 1 2 ? -59.875 -45.031 -82.375 1 29.98 2 GLY B N 1
ATOM 3907 C CA . GLY B 1 2 ? -58.531 -44.5 -82.312 1 29.98 2 GLY B CA 1
ATOM 3908 C C . GLY B 1 2 ? -58 -44.25 -80.938 1 29.98 2 GLY B C 1
ATOM 3909 O O . GLY B 1 2 ? -58.688 -43.562 -80.125 1 29.98 2 GLY B O 1
ATOM 3910 N N . PRO B 1 3 ? -57.344 -45.281 -80.375 1 32.84 3 PRO B N 1
ATOM 3911 C CA . PRO B 1 3 ? -56.844 -45.438 -79.062 1 32.84 3 PRO B CA 1
ATOM 3912 C C . PRO B 1 3 ? -55.938 -44.281 -78.625 1 32.84 3 PRO B C 1
ATOM 3914 O O . PRO B 1 3 ? -55.062 -43.875 -79.375 1 32.84 3 PRO B O 1
ATOM 3917 N N . MET B 1 4 ? -56.562 -43.219 -78 1 30.11 4 MET B N 1
ATOM 3918 C CA . MET B 1 4 ? -56 -41.969 -77.5 1 30.11 4 MET B CA 1
ATOM 3919 C C . MET B 1 4 ? -54.906 -42.281 -76.438 1 30.11 4 MET B C 1
ATOM 3921 O O . MET B 1 4 ? -55.125 -43 -75.5 1 30.11 4 MET B O 1
ATOM 3925 N N . VAL B 1 5 ? -53.625 -42.312 -76.812 1 29.78 5 VAL B N 1
ATOM 3926 C CA . VAL B 1 5 ? -52.281 -42.5 -76.25 1 29.78 5 VAL B CA 1
ATOM 3927 C C . VAL B 1 5 ? -52.094 -41.5 -75.125 1 29.78 5 VAL B C 1
ATOM 3929 O O . VAL B 1 5 ? -52.094 -40.281 -75.312 1 29.78 5 VAL B O 1
ATOM 3932 N N . VAL B 1 6 ? -52.688 -41.75 -73.938 1 28.95 6 VAL B N 1
ATOM 3933 C CA . VAL B 1 6 ? -52.594 -40.969 -72.688 1 28.95 6 VAL B CA 1
ATOM 3934 C C . VAL B 1 6 ? -51.125 -40.812 -72.312 1 28.95 6 VAL B C 1
ATOM 3936 O O . VAL B 1 6 ? -50.438 -41.812 -72.062 1 28.95 6 VAL B O 1
ATOM 3939 N N . LEU B 1 7 ? -50.375 -39.875 -72.875 1 27.34 7 LEU B N 1
ATOM 3940 C CA . LEU B 1 7 ? -49 -39.469 -72.625 1 27.34 7 LEU B CA 1
ATOM 3941 C C . LEU B 1 7 ? -48.781 -39.094 -71.188 1 27.34 7 LEU B C 1
ATOM 3943 O O . LEU B 1 7 ? -49.344 -38.125 -70.688 1 27.34 7 LEU B O 1
ATOM 3947 N N . PHE B 1 8 ? -48.875 -40.094 -70.25 1 27.23 8 PHE B N 1
ATOM 3948 C CA . PHE B 1 8 ? -48.625 -39.875 -68.875 1 27.23 8 PHE B CA 1
ATOM 3949 C C . PHE B 1 8 ? -47.219 -39.312 -68.625 1 27.23 8 PHE B C 1
ATOM 3951 O O . PHE B 1 8 ? -46.219 -39.969 -68.938 1 27.23 8 PHE B O 1
ATOM 3958 N N . LYS B 1 9 ? -47 -37.969 -68.875 1 25.55 9 LYS B N 1
ATOM 3959 C CA . LYS B 1 9 ? -45.75 -37.281 -68.562 1 25.55 9 LYS B CA 1
ATOM 3960 C C . LYS B 1 9 ? -45.344 -37.469 -67.125 1 25.55 9 LYS B C 1
ATOM 3962 O O . LYS B 1 9 ? -46.094 -37.062 -66.25 1 25.55 9 LYS B O 1
ATOM 3967 N N . LEU B 1 10 ? -44.719 -38.531 -66.75 1 26.58 10 LEU B N 1
ATOM 3968 C CA . LEU B 1 10 ? -44.062 -38.812 -65.438 1 26.58 10 LEU B CA 1
ATOM 3969 C C . LEU B 1 10 ? -43.094 -37.688 -65.062 1 26.58 10 LEU B C 1
ATOM 3971 O O . LEU B 1 10 ? -42.156 -37.406 -65.812 1 26.58 10 LEU B O 1
ATOM 3975 N N . ALA B 1 11 ? -43.656 -36.562 -64.562 1 27.11 11 ALA B N 1
ATOM 3976 C CA . ALA B 1 11 ? -42.875 -35.469 -64 1 27.11 11 ALA B CA 1
ATOM 3977 C C . ALA B 1 11 ? -41.875 -36 -62.969 1 27.11 11 ALA B C 1
ATOM 3979 O O . ALA B 1 11 ? -42.25 -36.688 -62.031 1 27.11 11 ALA B O 1
ATOM 3980 N N . LEU B 1 12 ? -40.594 -36.188 -63.406 1 27.05 12 LEU B N 1
ATOM 3981 C CA . LEU B 1 12 ? -39.375 -36.438 -62.656 1 27.05 12 LEU B CA 1
ATOM 3982 C C . LEU B 1 12 ? -39.188 -35.438 -61.531 1 27.05 12 LEU B C 1
ATOM 3984 O O . LEU B 1 12 ? -39 -34.25 -61.781 1 27.05 12 LEU B O 1
ATOM 3988 N N . LEU B 1 13 ? -40.031 -35.531 -60.5 1 27.98 13 LEU B N 1
ATOM 3989 C CA . LEU B 1 13 ? -39.719 -34.781 -59.281 1 27.98 13 LEU B CA 1
ATOM 3990 C C . LEU B 1 13 ? -38.281 -35.031 -58.844 1 27.98 13 LEU B C 1
ATOM 3992 O O . LEU B 1 13 ? -37.906 -36.156 -58.5 1 27.98 13 LEU B O 1
ATOM 3996 N N . TRP B 1 14 ? -37.312 -34.312 -59.5 1 27.77 14 TRP B N 1
ATOM 3997 C CA . TRP B 1 14 ? -35.938 -34.219 -59.031 1 27.77 14 TRP B CA 1
ATOM 3998 C C . TRP B 1 14 ? -35.875 -33.906 -57.531 1 27.77 14 TRP B C 1
ATOM 4000 O O . TRP B 1 14 ? -36.312 -32.844 -57.125 1 27.77 14 TRP B O 1
ATOM 4010 N N . LEU B 1 15 ? -36.156 -34.938 -56.719 1 28.39 15 LEU B N 1
ATOM 4011 C CA . LEU B 1 15 ? -35.75 -34.844 -55.312 1 28.39 15 LEU B CA 1
ATOM 4012 C C . LEU B 1 15 ? -34.344 -34.312 -55.156 1 28.39 15 LEU B C 1
ATOM 4014 O O . LEU B 1 15 ? -33.375 -34.938 -55.594 1 28.39 15 LEU B O 1
ATOM 4018 N N . LEU B 1 16 ? -34.188 -33 -55.406 1 31.47 16 LEU B N 1
ATOM 4019 C CA . LEU B 1 16 ? -32.938 -32.344 -54.938 1 31.47 16 LEU B CA 1
ATOM 4020 C C . LEU B 1 16 ? -32.625 -32.781 -53.531 1 31.47 16 LEU B C 1
ATOM 4022 O O . LEU B 1 16 ? -33.406 -32.531 -52.594 1 31.47 16 LEU B O 1
ATOM 4026 N N . GLY B 1 17 ? -32.094 -34 -53.312 1 29.33 17 GLY B N 1
ATOM 4027 C CA . GLY B 1 17 ? -31.422 -34.375 -52.094 1 29.33 17 GLY B CA 1
ATOM 4028 C C . GLY B 1 17 ? -30.516 -33.25 -51.562 1 29.33 17 GLY B C 1
ATOM 4029 O O . GLY B 1 17 ? -29.547 -32.875 -52.219 1 29.33 17 GLY B O 1
ATOM 4030 N N . GLY B 1 18 ? -31.141 -32.219 -51 1 31.64 18 GLY B N 1
ATOM 4031 C CA . GLY B 1 18 ? -30.328 -31.328 -50.188 1 31.64 18 GLY B CA 1
ATOM 4032 C C . GLY B 1 18 ? -29.375 -32.031 -49.25 1 31.64 18 GLY B C 1
ATOM 4033 O O . GLY B 1 18 ? -29.812 -32.844 -48.406 1 31.64 18 GLY B O 1
ATOM 4034 N N . SER B 1 19 ? -28.25 -32.438 -49.781 1 32 19 SER B N 1
ATOM 4035 C CA . SER B 1 19 ? -27.172 -32.812 -48.844 1 32 19 SER B CA 1
ATOM 4036 C C . SER B 1 19 ? -27.062 -31.781 -47.719 1 32 19 SER B C 1
ATOM 4038 O O . SER B 1 19 ? -26.812 -30.594 -47.969 1 32 19 SER B O 1
ATOM 4040 N N . SER B 1 20 ? -27.922 -31.969 -46.781 1 32.06 20 SER B N 1
ATOM 4041 C CA . SER B 1 20 ? -27.562 -31.281 -45.562 1 32.06 20 SER B CA 1
ATOM 4042 C C . SER B 1 20 ? -26.078 -31.422 -45.25 1 32.06 20 SER B C 1
ATOM 4044 O O . SER B 1 20 ? -25.578 -32.531 -45.094 1 32.06 20 SER B O 1
ATOM 4046 N N . ALA B 1 21 ? -25.266 -30.578 -45.844 1 35.91 21 ALA B N 1
ATOM 4047 C CA . ALA B 1 21 ? -23.938 -30.438 -45.281 1 35.91 21 ALA B CA 1
ATOM 4048 C C . ALA B 1 21 ? -23.984 -30.516 -43.75 1 35.91 21 ALA B C 1
ATOM 4050 O O . ALA B 1 21 ? -24.562 -29.656 -43.094 1 35.91 21 ALA B O 1
ATOM 4051 N N . GLU B 1 22 ? -24.094 -31.766 -43.312 1 30.72 22 GLU B N 1
ATOM 4052 C CA . GLU B 1 22 ? -23.75 -31.844 -41.906 1 30.72 22 GLU B CA 1
ATOM 4053 C C . GLU B 1 22 ? -22.594 -30.906 -41.562 1 30.72 22 GLU B C 1
ATOM 4055 O O . GLU B 1 22 ? -21.5 -31.031 -42.125 1 30.72 22 GLU B O 1
ATOM 4060 N N . GLN B 1 23 ? -22.891 -29.688 -41.406 1 34.81 23 GLN B N 1
ATOM 4061 C CA . GLN B 1 23 ? -21.875 -28.875 -40.75 1 34.81 23 GLN B CA 1
ATOM 4062 C C . GLN B 1 23 ? -21.141 -29.688 -39.688 1 34.81 23 GLN B C 1
ATOM 4064 O O . GLN B 1 23 ? -21.75 -30.109 -38.688 1 34.81 23 GLN B O 1
ATOM 4069 N N . GLY B 1 24 ? -20.203 -30.5 -40.062 1 33.16 24 GLY B N 1
ATOM 4070 C CA . GLY B 1 24 ? -19.297 -31.094 -39.094 1 33.16 24 GLY B CA 1
ATOM 4071 C C . GLY B 1 24 ? -19.109 -30.219 -37.844 1 33.16 24 GLY B C 1
ATOM 4072 O O . GLY B 1 24 ? -18.75 -29.047 -37.969 1 33.16 24 GLY B O 1
ATOM 4073 N N . HIS B 1 25 ? -19.922 -30.406 -36.875 1 34.56 25 HIS B N 1
ATOM 4074 C CA . HIS B 1 25 ? -19.547 -29.891 -35.562 1 34.56 25 HIS B CA 1
ATOM 4075 C C . HIS B 1 25 ? -18.047 -30 -35.344 1 34.56 25 HIS B C 1
ATOM 4077 O O . HIS B 1 25 ? -17.516 -31.094 -35.156 1 34.56 25 HIS B O 1
ATOM 4083 N N . LYS B 1 26 ? -17.234 -29.266 -36.094 1 39.19 26 LYS B N 1
ATOM 4084 C CA . LYS B 1 26 ? -15.836 -29.203 -35.656 1 39.19 26 LYS B CA 1
ATOM 4085 C C . LYS B 1 26 ? -15.719 -29.281 -34.156 1 39.19 26 LYS B C 1
ATOM 4087 O O . LYS B 1 26 ? -16.406 -28.562 -33.406 1 39.19 26 LYS B O 1
ATOM 4092 N N . ASP B 1 27 ? -15.539 -30.359 -33.5 1 42.47 27 ASP B N 1
ATOM 4093 C CA . ASP B 1 27 ? -15.164 -30.516 -32.094 1 42.47 27 ASP B CA 1
ATOM 4094 C C . ASP B 1 27 ? -14.414 -29.297 -31.594 1 42.47 27 ASP B C 1
ATOM 4096 O O . ASP B 1 27 ? -13.445 -28.859 -32.219 1 42.47 27 ASP B O 1
ATOM 4100 N N . PRO B 1 28 ? -15.016 -28.453 -30.859 1 56.16 28 PRO B N 1
ATOM 4101 C CA . PRO B 1 28 ? -14.297 -27.25 -30.422 1 56.16 28 PRO B CA 1
ATOM 4102 C C . PRO B 1 28 ? -12.844 -27.531 -30.047 1 56.16 28 PRO B C 1
ATOM 4104 O O . PRO B 1 28 ? -12.555 -28.594 -29.469 1 56.16 28 PRO B O 1
ATOM 4107 N N . ALA B 1 29 ? -11.836 -27.078 -30.797 1 76.38 29 ALA B N 1
ATOM 4108 C CA . ALA B 1 29 ? -10.383 -27.172 -30.625 1 76.38 29 ALA B CA 1
ATOM 4109 C C . ALA B 1 29 ? -10.008 -27.094 -29.141 1 76.38 29 ALA B C 1
ATOM 4111 O O . ALA B 1 29 ? -10.594 -26.328 -28.375 1 76.38 29 ALA B O 1
ATOM 4112 N N . PHE B 1 30 ? -9.414 -28.172 -28.5 1 91.69 30 PHE B N 1
ATOM 4113 C CA . PHE B 1 30 ? -8.906 -28.266 -27.141 1 91.69 30 PHE B CA 1
ATOM 4114 C C . PHE B 1 30 ? -8.141 -27 -26.766 1 91.69 30 PHE B C 1
ATOM 4116 O O . PHE B 1 30 ? -7.129 -26.672 -27.375 1 91.69 30 PHE B O 1
ATOM 4123 N N . ASP B 1 31 ? -8.766 -26.219 -25.859 1 94.19 31 ASP B N 1
ATOM 4124 C CA . ASP B 1 31 ? -8.117 -25.016 -25.375 1 94.19 31 ASP B CA 1
ATOM 4125 C C . ASP B 1 31 ? -7.277 -25.297 -24.141 1 94.19 31 ASP B C 1
ATOM 4127 O O . ASP B 1 31 ? -7.793 -25.297 -23.016 1 94.19 31 ASP B O 1
ATOM 4131 N N . VAL B 1 32 ? -6.027 -25.438 -24.281 1 96.69 32 VAL B N 1
ATOM 4132 C CA . VAL B 1 32 ? -5.117 -25.844 -23.219 1 96.69 32 VAL B CA 1
ATOM 4133 C C . VAL B 1 32 ? -5.18 -24.828 -22.078 1 96.69 32 VAL B C 1
ATOM 4135 O O . VAL B 1 32 ? -5.02 -25.188 -20.906 1 96.69 32 VAL B O 1
ATOM 4138 N N . SER B 1 33 ? -5.492 -23.562 -22.328 1 96.25 33 SER B N 1
ATOM 4139 C CA . SER B 1 33 ? -5.484 -22.5 -21.328 1 96.25 33 SER B CA 1
ATOM 4140 C C . SER B 1 33 ? -6.57 -22.734 -20.281 1 96.25 33 SER B C 1
ATOM 4142 O O . SER B 1 33 ? -6.508 -22.172 -19.188 1 96.25 33 SER B O 1
ATOM 4144 N N . ARG B 1 34 ? -7.5 -23.594 -20.578 1 95 34 ARG B N 1
ATOM 4145 C CA . ARG B 1 34 ? -8.609 -23.844 -19.672 1 95 34 ARG B CA 1
ATOM 4146 C C . ARG B 1 34 ? -8.375 -25.125 -18.859 1 95 34 ARG B C 1
ATOM 4148 O O . ARG B 1 34 ? -9.266 -25.578 -18.141 1 95 34 ARG B O 1
ATOM 4155 N N . HIS B 1 35 ? -7.191 -25.625 -18.938 1 96.88 35 HIS B N 1
ATOM 4156 C CA . HIS B 1 35 ? -6.902 -26.891 -18.281 1 96.88 35 HIS B CA 1
ATOM 4157 C C . HIS B 1 35 ? -5.531 -26.859 -17.609 1 96.88 35 HIS B C 1
ATOM 4159 O O . HIS B 1 35 ? -4.82 -27.875 -17.609 1 96.88 35 HIS B O 1
ATOM 4165 N N . LEU B 1 36 ? -5.188 -25.719 -17.078 1 98.31 36 LEU B N 1
ATOM 4166 C CA . LEU B 1 36 ? -3.861 -25.578 -16.484 1 98.31 36 LEU B CA 1
ATOM 4167 C C . LEU B 1 36 ? -3.957 -25.391 -14.977 1 98.31 36 LEU B C 1
ATOM 4169 O O . LEU B 1 36 ? -3.068 -24.797 -14.359 1 98.31 36 LEU B O 1
ATOM 4173 N N . GLY B 1 37 ? -5.07 -25.828 -14.375 1 96.88 37 GLY B N 1
ATOM 4174 C CA . GLY B 1 37 ? -5.238 -25.75 -12.93 1 96.88 37 GLY B CA 1
ATOM 4175 C C . GLY B 1 37 ? -5.129 -24.344 -12.391 1 96.88 37 GLY B C 1
ATOM 4176 O O . GLY B 1 37 ? -5.66 -23.406 -12.977 1 96.88 37 GLY B O 1
ATOM 4177 N N . SER B 1 38 ? -4.488 -24.234 -11.227 1 97.44 38 SER B N 1
ATOM 4178 C CA . SER B 1 38 ? -4.352 -22.938 -10.57 1 97.44 38 SER B CA 1
ATOM 4179 C C . SER B 1 38 ? -3.297 -22.078 -11.258 1 97.44 38 SER B C 1
ATOM 4181 O O . SER B 1 38 ? -3.135 -20.906 -10.93 1 97.44 38 SER B O 1
ATOM 4183 N N . LYS B 1 39 ? -2.611 -22.656 -12.273 1 98.38 39 LYS B N 1
ATOM 4184 C CA . LYS B 1 39 ? -1.567 -21.906 -12.969 1 98.38 39 LYS B CA 1
ATOM 4185 C C . LYS B 1 39 ? -2.057 -21.422 -14.336 1 98.38 39 LYS B C 1
ATOM 4187 O O . LYS B 1 39 ? -1.257 -21.016 -15.172 1 98.38 39 LYS B O 1
ATOM 4192 N N . GLY B 1 40 ? -3.297 -21.531 -14.516 1 97.94 40 GLY B N 1
ATOM 4193 C CA . GLY B 1 40 ? -3.881 -21.062 -15.766 1 97.94 40 GLY B CA 1
ATOM 4194 C C . GLY B 1 40 ? -4.16 -19.578 -15.773 1 97.94 40 GLY B C 1
ATOM 4195 O O . GLY B 1 40 ? -4.23 -18.938 -14.711 1 97.94 40 GLY B O 1
ATOM 4196 N N . PRO B 1 41 ? -4.312 -19.016 -16.906 1 97.44 41 PRO B N 1
ATOM 4197 C CA . PRO B 1 41 ? -4.605 -17.594 -17.047 1 97.44 41 PRO B CA 1
ATOM 4198 C C . PRO B 1 41 ? -6.074 -17.266 -16.781 1 97.44 41 PRO B C 1
ATOM 4200 O O . PRO B 1 41 ? -6.945 -18.109 -16.984 1 97.44 41 PRO B O 1
ATOM 4203 N N . TYR B 1 42 ? -6.273 -16.047 -16.328 1 96.56 42 TYR B N 1
ATOM 4204 C CA . TYR B 1 42 ? -7.641 -15.547 -16.203 1 96.56 42 TYR B CA 1
ATOM 4205 C C . TYR B 1 42 ? -8.305 -15.453 -17.578 1 96.56 42 TYR B C 1
ATOM 4207 O O . TYR B 1 42 ? -7.68 -15.039 -18.547 1 96.56 42 TYR B O 1
ATOM 4215 N N . PRO B 1 43 ? -9.523 -15.812 -17.719 1 92.69 43 PRO B N 1
ATOM 4216 C CA . PRO B 1 43 ? -10.164 -15.852 -19.031 1 92.69 43 PRO B CA 1
ATOM 4217 C C . PRO B 1 43 ? -10.352 -14.461 -19.641 1 92.69 43 PRO B C 1
ATOM 4219 O O . PRO B 1 43 ? -10.336 -14.312 -20.859 1 92.69 43 PRO B O 1
ATOM 4222 N N . TYR B 1 44 ? -10.555 -13.406 -18.844 1 91.5 44 TYR B N 1
ATOM 4223 C CA . TYR B 1 44 ? -10.742 -12.039 -19.312 1 91.5 44 TYR B CA 1
ATOM 4224 C C . TYR B 1 44 ? -9.523 -11.18 -18.984 1 91.5 44 TYR B C 1
ATOM 4226 O O . TYR B 1 44 ? -9.656 -10.141 -18.344 1 91.5 44 TYR B O 1
ATOM 4234 N N . ARG B 1 45 ? -8.43 -11.445 -19.422 1 89.06 45 ARG B N 1
ATOM 4235 C CA . ARG B 1 45 ? -7.152 -10.898 -18.969 1 89.06 45 ARG B CA 1
ATOM 4236 C C . ARG B 1 45 ? -7.023 -9.43 -19.344 1 89.06 45 ARG B C 1
ATOM 4238 O O . ARG B 1 45 ? -7.027 -8.555 -18.484 1 89.06 45 ARG B O 1
ATOM 4245 N N . THR B 1 46 ? -6.867 -9.055 -20.656 1 89.81 46 THR B N 1
ATOM 4246 C CA . THR B 1 46 ? -6.57 -7.695 -21.078 1 89.81 46 THR B CA 1
ATOM 4247 C C . THR B 1 46 ? -7.641 -7.184 -22.047 1 89.81 46 THR B C 1
ATOM 4249 O O . THR B 1 46 ? -7.328 -6.773 -23.156 1 89.81 46 THR B O 1
ATOM 4252 N N . THR B 1 47 ? -8.852 -7.273 -21.469 1 91.44 47 THR B N 1
ATOM 4253 C CA . THR B 1 47 ? -9.984 -6.887 -22.312 1 91.44 47 THR B CA 1
ATOM 4254 C C . THR B 1 47 ? -11.07 -6.211 -21.469 1 91.44 47 THR B C 1
ATOM 4256 O O . THR B 1 47 ? -11.062 -6.309 -20.234 1 91.44 47 THR B O 1
ATOM 4259 N N . MET B 1 48 ? -11.961 -5.5 -22.172 1 94.31 48 MET B N 1
ATOM 4260 C CA . MET B 1 48 ? -13.117 -4.91 -21.516 1 94.31 48 MET B CA 1
ATOM 4261 C C . MET B 1 48 ? -14.32 -5.852 -21.578 1 94.31 48 MET B C 1
ATOM 4263 O O . MET B 1 48 ? -15.359 -5.578 -20.984 1 94.31 48 MET B O 1
ATOM 4267 N N . LYS B 1 49 ? -14.141 -6.988 -22.203 1 92.31 49 LYS B N 1
ATOM 4268 C CA . LYS B 1 49 ? -15.219 -7.965 -22.281 1 92.31 49 LYS B CA 1
ATOM 4269 C C . LYS B 1 49 ? -15.5 -8.586 -20.906 1 92.31 49 LYS B C 1
ATOM 4271 O O . LYS B 1 49 ? -14.57 -8.859 -20.141 1 92.31 49 LYS B O 1
ATOM 4276 N N . THR B 1 50 ? -16.719 -8.703 -20.578 1 90.5 50 THR B N 1
ATOM 4277 C CA . THR B 1 50 ? -17.172 -9.344 -19.344 1 90.5 50 THR B CA 1
ATOM 4278 C C . THR B 1 50 ? -18.312 -10.312 -19.609 1 90.5 50 THR B C 1
ATOM 4280 O O . THR B 1 50 ? -18.984 -10.211 -20.641 1 90.5 50 THR B O 1
ATOM 4283 N N . PRO B 1 51 ? -18.453 -11.305 -18.75 1 91.69 51 PRO B N 1
ATOM 4284 C CA . PRO B 1 51 ? -19.672 -12.109 -18.859 1 91.69 51 PRO B CA 1
ATOM 4285 C C . PRO B 1 51 ? -20.938 -11.273 -18.719 1 91.69 51 PRO B C 1
ATOM 4287 O O . PRO B 1 51 ? -20.922 -10.211 -18.094 1 91.69 51 PRO B O 1
ATOM 4290 N N . PRO B 1 52 ? -21.984 -11.773 -19.359 1 92.62 52 PRO B N 1
ATOM 4291 C CA . PRO B 1 52 ? -23.25 -11.055 -19.188 1 92.62 52 PRO B CA 1
ATOM 4292 C C . PRO B 1 52 ? -23.75 -11.102 -17.75 1 92.62 52 PRO B C 1
ATOM 4294 O O . PRO B 1 52 ? -23.625 -12.125 -17.062 1 92.62 52 PRO B O 1
ATOM 4297 N N . LEU B 1 53 ? -24.266 -10.031 -17.297 1 94.94 53 LEU B N 1
ATOM 4298 C CA . LEU B 1 53 ? -24.828 -9.93 -15.953 1 94.94 53 LEU B CA 1
ATOM 4299 C C . LEU B 1 53 ? -26.297 -9.523 -16.016 1 94.94 53 LEU B C 1
ATOM 4301 O O . LEU B 1 53 ? -26.688 -8.703 -16.844 1 94.94 53 LEU B O 1
ATOM 4305 N N . SER B 1 54 ? -27.062 -10.086 -15.164 1 95.12 54 SER B N 1
ATOM 4306 C CA . SER B 1 54 ? -28.469 -9.711 -15.055 1 95.12 54 SER B CA 1
ATOM 4307 C C . SER B 1 54 ? -28.609 -8.32 -14.43 1 95.12 54 SER B C 1
ATOM 4309 O O . SER B 1 54 ? -27.812 -7.918 -13.594 1 95.12 54 SER B O 1
ATOM 4311 N N . ASP B 1 55 ? -29.656 -7.648 -14.906 1 93.5 55 ASP B N 1
ATOM 4312 C CA . ASP B 1 55 ? -29.984 -6.383 -14.266 1 93.5 55 ASP B CA 1
ATOM 4313 C C . ASP B 1 55 ? -30.562 -6.613 -12.875 1 93.5 55 ASP B C 1
ATOM 4315 O O . ASP B 1 55 ? -31.297 -7.582 -12.648 1 93.5 55 ASP B O 1
ATOM 4319 N N . PRO B 1 56 ? -30.219 -5.66 -12.047 1 93.12 56 PRO B N 1
ATOM 4320 C CA . PRO B 1 56 ? -30.875 -5.777 -10.742 1 93.12 56 PRO B CA 1
ATOM 4321 C C . PRO B 1 56 ? -32.406 -5.609 -10.828 1 93.12 56 PRO B C 1
ATOM 4323 O O . PRO B 1 56 ? -32.906 -4.973 -11.758 1 93.12 56 PRO B O 1
ATOM 4326 N N . PRO B 1 57 ? -33.094 -6.199 -9.875 1 93.56 57 PRO B N 1
ATOM 4327 C CA . PRO B 1 57 ? -34.562 -6.012 -9.867 1 93.56 57 PRO B CA 1
ATOM 4328 C C . PRO B 1 57 ? -34.969 -4.539 -9.805 1 93.56 57 PRO B C 1
ATOM 4330 O O . PRO B 1 57 ? -34.219 -3.717 -9.258 1 93.56 57 PRO B O 1
ATOM 4333 N N . LYS B 1 58 ? -36.125 -4.254 -10.328 1 91.75 58 LYS B N 1
ATOM 4334 C CA . LYS B 1 58 ? -36.625 -2.885 -10.305 1 91.75 58 LYS B CA 1
ATOM 4335 C C . LYS B 1 58 ? -36.719 -2.352 -8.875 1 91.75 58 LYS B C 1
ATOM 4337 O O . LYS B 1 58 ? -37.094 -3.072 -7.953 1 91.75 58 LYS B O 1
ATOM 4342 N N . GLY B 1 59 ? -36.312 -1.127 -8.719 1 91.88 59 GLY B N 1
ATOM 4343 C CA . GLY B 1 59 ? -36.375 -0.487 -7.41 1 91.88 59 GLY B CA 1
ATOM 4344 C C . GLY B 1 59 ? -35.156 -0.755 -6.566 1 91.88 59 GLY B C 1
ATOM 4345 O O . GLY B 1 59 ? -35.031 -0.233 -5.457 1 91.88 59 GLY B O 1
ATOM 4346 N N . CYS B 1 60 ? -34.281 -1.569 -7.07 1 93.94 60 CYS B N 1
ATOM 4347 C CA . CYS B 1 60 ? -33.062 -1.877 -6.328 1 93.94 60 CYS B CA 1
ATOM 4348 C C . CYS B 1 60 ? -31.891 -1.01 -6.797 1 93.94 60 CYS B C 1
ATOM 4350 O O . CYS B 1 60 ? -31.734 -0.762 -7.992 1 93.94 60 CYS B O 1
ATOM 4352 N N . ARG B 1 61 ? -31.125 -0.538 -5.801 1 92.19 61 ARG B N 1
ATOM 4353 C CA . ARG B 1 61 ? -29.953 0.282 -6.105 1 92.19 61 ARG B CA 1
ATOM 4354 C C . ARG B 1 61 ? -28.688 -0.337 -5.527 1 92.19 61 ARG B C 1
ATOM 4356 O O . ARG B 1 61 ? -28.703 -0.889 -4.426 1 92.19 61 ARG B O 1
ATOM 4363 N N . PHE B 1 62 ? -27.672 -0.153 -6.234 1 92.56 62 PHE B N 1
ATOM 4364 C CA . PHE B 1 62 ? -26.359 -0.65 -5.828 1 92.56 62 PHE B CA 1
ATOM 4365 C C . PHE B 1 62 ? -25.844 0.116 -4.613 1 92.56 62 PHE B C 1
ATOM 4367 O O . PHE B 1 62 ? -25.891 1.348 -4.586 1 92.56 62 PHE B O 1
ATOM 4374 N N . GLN B 1 63 ? -25.328 -0.573 -3.578 1 94.44 63 GLN B N 1
ATOM 4375 C CA . GLN B 1 63 ? -24.938 0.095 -2.338 1 94.44 63 GLN B CA 1
ATOM 4376 C C . GLN B 1 63 ? -23.469 -0.124 -2.029 1 94.44 63 GLN B C 1
ATOM 4378 O O . GLN B 1 63 ? -22.781 0.789 -1.561 1 94.44 63 GLN B O 1
ATOM 4383 N N . GLN B 1 64 ? -22.953 -1.344 -2.199 1 96.75 64 GLN B N 1
ATOM 4384 C CA . GLN B 1 64 ? -21.594 -1.682 -1.793 1 96.75 64 GLN B CA 1
ATOM 4385 C C . GLN B 1 64 ? -21.047 -2.85 -2.611 1 96.75 64 GLN B C 1
ATOM 4387 O O . GLN B 1 64 ? -21.812 -3.709 -3.057 1 96.75 64 GLN B O 1
ATOM 4392 N N . VAL B 1 65 ? -19.781 -2.881 -2.764 1 97.94 65 VAL B N 1
ATOM 4393 C CA . VAL B 1 65 ? -19.141 -4.016 -3.408 1 97.94 65 VAL B CA 1
ATOM 4394 C C . VAL B 1 65 ? -17.906 -4.434 -2.604 1 97.94 65 VAL B C 1
ATOM 4396 O O . VAL B 1 65 ? -17.188 -3.582 -2.078 1 97.94 65 VAL B O 1
ATOM 4399 N N . GLN B 1 66 ? -17.719 -5.695 -2.441 1 98.5 66 GLN B N 1
ATOM 4400 C CA . GLN B 1 66 ? -16.516 -6.289 -1.882 1 98.5 66 GLN B CA 1
ATOM 4401 C C . GLN B 1 66 ? -15.836 -7.211 -2.891 1 98.5 66 GLN B C 1
ATOM 4403 O O . GLN B 1 66 ? -16.516 -7.969 -3.594 1 98.5 66 GLN B O 1
ATOM 4408 N N . LEU B 1 67 ? -14.547 -7.043 -2.996 1 98.88 67 LEU B N 1
ATOM 4409 C CA . LEU B 1 67 ? -13.742 -7.887 -3.877 1 98.88 67 LEU B CA 1
ATOM 4410 C C . LEU B 1 67 ? -12.773 -8.742 -3.072 1 98.88 67 LEU B C 1
ATOM 4412 O O . LEU B 1 67 ? -12.133 -8.258 -2.137 1 98.88 67 LEU B O 1
ATOM 4416 N N . ILE B 1 68 ? -12.734 -9.977 -3.324 1 98.81 68 ILE B N 1
ATOM 4417 C CA . ILE B 1 68 ? -11.672 -10.898 -2.934 1 98.81 68 ILE B CA 1
ATOM 4418 C C . ILE B 1 68 ? -10.961 -11.422 -4.18 1 98.81 68 ILE B C 1
ATOM 4420 O O . ILE B 1 68 ? -11.523 -12.219 -4.938 1 98.81 68 ILE B O 1
ATOM 4424 N N . ALA B 1 69 ? -9.75 -10.945 -4.355 1 98.88 69 ALA B N 1
ATOM 4425 C CA . ALA B 1 69 ? -9.055 -11.305 -5.594 1 98.88 69 ALA B CA 1
ATOM 4426 C C . ALA B 1 69 ? -7.73 -12 -5.297 1 98.88 69 ALA B C 1
ATOM 4428 O O . ALA B 1 69 ? -7.008 -11.617 -4.375 1 98.88 69 ALA B O 1
ATOM 4429 N N . ARG B 1 70 ? -7.508 -13.055 -6.031 1 98.81 70 ARG B N 1
ATOM 4430 C CA . ARG B 1 70 ? -6.176 -13.641 -6.125 1 98.81 70 ARG B CA 1
ATOM 4431 C C . ARG B 1 70 ? -5.242 -12.734 -6.93 1 98.81 70 ARG B C 1
ATOM 4433 O O . ARG B 1 70 ? -5.688 -12 -7.812 1 98.81 70 ARG B O 1
ATOM 4440 N N . HIS B 1 71 ? -4 -12.719 -6.59 1 98.88 71 HIS B N 1
ATOM 4441 C CA . HIS B 1 71 ? -3.021 -11.953 -7.352 1 98.88 71 HIS B CA 1
ATOM 4442 C C . HIS B 1 71 ? -3.031 -12.352 -8.82 1 98.88 71 HIS B C 1
ATOM 4444 O O . HIS B 1 71 ? -3.51 -13.43 -9.172 1 98.88 71 HIS B O 1
ATOM 4450 N N . GLY B 1 72 ? -2.488 -11.484 -9.688 1 98.75 72 GLY B N 1
ATOM 4451 C CA . GLY B 1 72 ? -2.328 -11.781 -11.102 1 98.75 72 GLY B CA 1
ATOM 4452 C C . GLY B 1 72 ? -1.265 -12.828 -11.375 1 98.75 72 GLY B C 1
ATOM 4453 O O . GLY B 1 72 ? -0.68 -13.383 -10.445 1 98.75 72 GLY B O 1
ATOM 4454 N N . THR B 1 73 ? -1.03 -13.062 -12.625 1 98.81 73 THR B N 1
ATOM 4455 C CA . THR B 1 73 ? -0.056 -14.062 -13.047 1 98.81 73 THR B CA 1
ATOM 4456 C C . THR B 1 73 ? 1.326 -13.742 -12.484 1 98.81 73 THR B C 1
ATOM 4458 O O . THR B 1 73 ? 1.809 -12.609 -12.609 1 98.81 73 THR B O 1
ATOM 4461 N N . ARG B 1 74 ? 1.892 -14.648 -11.789 1 98.75 74 ARG B N 1
ATOM 4462 C CA . ARG B 1 74 ? 3.248 -14.523 -11.273 1 98.75 74 ARG B CA 1
ATOM 4463 C C . ARG B 1 74 ? 4.227 -15.367 -12.078 1 98.75 74 ARG B C 1
ATOM 4465 O O . ARG B 1 74 ? 3.812 -16.234 -12.859 1 98.75 74 ARG B O 1
ATOM 4472 N N . TYR B 1 75 ? 5.492 -15.148 -11.875 1 98.62 75 TYR B N 1
ATOM 4473 C CA . TYR B 1 75 ? 6.523 -16.031 -12.414 1 98.62 75 TYR B CA 1
ATOM 4474 C C . TYR B 1 75 ? 6.621 -17.312 -11.609 1 98.62 75 TYR B C 1
ATOM 4476 O O . TYR B 1 75 ? 6.105 -17.406 -10.492 1 98.62 75 TYR B O 1
ATOM 4484 N N . PRO B 1 76 ? 7.199 -18.391 -12.227 1 98.69 76 PRO B N 1
ATOM 4485 C CA . PRO B 1 76 ? 7.309 -19.672 -11.523 1 98.69 76 PRO B CA 1
ATOM 4486 C C . PRO B 1 76 ? 8.195 -19.578 -10.289 1 98.69 76 PRO B C 1
ATOM 4488 O O . PRO B 1 76 ? 8.945 -18.625 -10.125 1 98.69 76 PRO B O 1
ATOM 4491 N N . SER B 1 77 ? 8.055 -20.547 -9.406 1 98.19 77 SER B N 1
ATOM 4492 C CA . SER B 1 77 ? 8.938 -20.672 -8.258 1 98.19 77 SER B CA 1
ATOM 4493 C C . SER B 1 77 ? 10.344 -21.094 -8.688 1 98.19 77 SER B C 1
ATOM 4495 O O . SER B 1 77 ? 10.547 -21.531 -9.812 1 98.19 77 SER B O 1
ATOM 4497 N N . VAL B 1 78 ? 11.25 -20.984 -7.801 1 97.94 78 VAL B N 1
ATOM 4498 C CA . VAL B 1 78 ? 12.633 -21.344 -8.086 1 97.94 78 VAL B CA 1
ATOM 4499 C C . VAL B 1 78 ? 12.711 -22.844 -8.422 1 97.94 78 VAL B C 1
ATOM 4501 O O . VAL B 1 78 ? 13.414 -23.234 -9.359 1 97.94 78 VAL B O 1
ATOM 4504 N N . LYS B 1 79 ? 12.016 -23.656 -7.703 1 97.75 79 LYS B N 1
ATOM 4505 C CA . LYS B 1 79 ? 12 -25.094 -7.957 1 97.75 79 LYS B CA 1
ATOM 4506 C C . LYS B 1 79 ? 11.5 -25.406 -9.367 1 97.75 79 LYS B C 1
ATOM 4508 O O . LYS B 1 79 ? 12.07 -26.25 -10.062 1 97.75 79 LYS B O 1
ATOM 4513 N N . GLU B 1 80 ? 10.5 -24.719 -9.781 1 98.31 80 GLU B N 1
ATOM 4514 C CA . GLU B 1 80 ? 9.953 -24.906 -11.125 1 98.31 80 GLU B CA 1
ATOM 4515 C C . GLU B 1 80 ? 10.938 -24.438 -12.188 1 98.31 80 GLU B C 1
ATOM 4517 O O . GLU B 1 80 ? 11.148 -25.125 -13.195 1 98.31 80 GLU B O 1
ATOM 4522 N N . ILE B 1 81 ? 11.492 -23.281 -11.961 1 98.56 81 ILE B N 1
ATOM 4523 C CA . ILE B 1 81 ? 12.445 -22.734 -12.922 1 98.56 81 ILE B CA 1
ATOM 4524 C C . ILE B 1 81 ? 13.602 -23.703 -13.125 1 98.56 81 ILE B C 1
ATOM 4526 O O . ILE B 1 81 ? 13.984 -23.984 -14.266 1 98.56 81 ILE B O 1
ATOM 4530 N N . LEU B 1 82 ? 14.086 -24.234 -12.047 1 97.94 82 LEU B N 1
ATOM 4531 C CA . LEU B 1 82 ? 15.188 -25.188 -12.125 1 97.94 82 LEU B CA 1
ATOM 4532 C C . LEU B 1 82 ? 14.758 -26.484 -12.82 1 97.94 82 LEU B C 1
ATOM 4534 O O . LEU B 1 82 ? 15.547 -27.109 -13.523 1 97.94 82 LEU B O 1
ATOM 4538 N N . SER B 1 83 ? 13.555 -26.891 -12.609 1 98 83 SER B N 1
ATOM 4539 C CA . SER B 1 83 ? 13.047 -28.078 -13.289 1 98 83 SER B CA 1
ATOM 4540 C C . SER B 1 83 ? 12.984 -27.859 -14.797 1 98 83 SER B C 1
ATOM 4542 O O . SER B 1 83 ? 13.18 -28.812 -15.57 1 98 83 SER B O 1
ATOM 4544 N N . PHE B 1 84 ? 12.703 -26.656 -15.258 1 98.12 84 PHE B N 1
ATOM 4545 C CA . PHE B 1 84 ? 12.703 -26.344 -16.688 1 98.12 84 PHE B CA 1
ATOM 4546 C C . PHE B 1 84 ? 14.117 -26.453 -17.25 1 98.12 84 PHE B C 1
ATOM 4548 O O . PHE B 1 84 ? 14.312 -26.922 -18.375 1 98.12 84 PHE B O 1
ATOM 4555 N N . ASP B 1 85 ? 15.031 -25.953 -16.453 1 96.88 85 ASP B N 1
ATOM 4556 C CA . ASP B 1 85 ? 16.438 -26.062 -16.875 1 96.88 85 ASP B CA 1
ATOM 4557 C C . ASP B 1 85 ? 16.844 -27.516 -17.047 1 96.88 85 ASP B C 1
ATOM 4559 O O . ASP B 1 85 ? 17.547 -27.859 -18 1 96.88 85 ASP B O 1
ATOM 4563 N N . LYS B 1 86 ? 16.453 -28.328 -16.141 1 95.88 86 LYS B N 1
ATOM 4564 C CA . LYS B 1 86 ? 16.766 -29.766 -16.188 1 95.88 86 LYS B CA 1
ATOM 4565 C C . LYS B 1 86 ? 16.156 -30.406 -17.422 1 95.88 86 LYS B C 1
ATOM 4567 O O . LYS B 1 86 ? 16.75 -31.312 -18.016 1 95.88 86 LYS B O 1
ATOM 4572 N N . LEU B 1 87 ? 14.961 -29.984 -17.734 1 94.44 87 LEU B N 1
ATOM 4573 C CA . LEU B 1 87 ? 14.297 -30.484 -18.938 1 94.44 87 LEU B CA 1
ATOM 4574 C C . LEU B 1 87 ? 15.117 -30.188 -20.188 1 94.44 87 LEU B C 1
ATOM 4576 O O . LEU B 1 87 ? 15.328 -31.078 -21.016 1 94.44 87 LEU B O 1
ATOM 4580 N N . VAL B 1 88 ? 15.531 -29.016 -20.281 1 92.44 88 VAL B N 1
ATOM 4581 C CA . VAL B 1 88 ? 16.297 -28.609 -21.438 1 92.44 88 VAL B CA 1
ATOM 4582 C C . VAL B 1 88 ? 17.641 -29.359 -21.469 1 92.44 88 VAL B C 1
ATOM 4584 O O . VAL B 1 88 ? 18.094 -29.797 -22.531 1 92.44 88 VAL B O 1
ATOM 4587 N N . GLN B 1 89 ? 18.219 -29.5 -20.344 1 93.5 89 GLN B N 1
ATOM 4588 C CA . GLN B 1 89 ? 19.5 -30.188 -20.234 1 93.5 89 GLN B CA 1
ATOM 4589 C C . GLN B 1 89 ? 19.406 -31.641 -20.703 1 93.5 89 GLN B C 1
ATOM 4591 O O . GLN B 1 89 ? 20.281 -32.125 -21.406 1 93.5 89 GLN B O 1
ATOM 4596 N N . ILE B 1 90 ? 18.375 -32.344 -20.312 1 92.38 90 ILE B N 1
ATOM 4597 C CA . ILE B 1 90 ? 18.234 -33.75 -20.672 1 92.38 90 ILE B CA 1
ATOM 4598 C C . ILE B 1 90 ? 18.047 -33.875 -22.172 1 92.38 90 ILE B C 1
ATOM 4600 O O . ILE B 1 90 ? 18.594 -34.781 -22.797 1 92.38 90 ILE B O 1
ATOM 4604 N N . PHE B 1 91 ? 17.312 -33 -22.781 1 89.62 91 PHE B N 1
ATOM 4605 C CA . PHE B 1 91 ? 17.094 -33.031 -24.234 1 89.62 91 PHE B CA 1
ATOM 4606 C C . PHE B 1 91 ? 18.391 -32.688 -24.969 1 89.62 91 PHE B C 1
ATOM 4608 O O . PHE B 1 91 ? 18.688 -33.281 -26.016 1 89.62 91 PHE B O 1
ATOM 4615 N N . HIS B 1 92 ? 19.094 -31.812 -24.438 1 89.12 92 HIS B N 1
ATOM 4616 C CA . HIS B 1 92 ? 20.359 -31.438 -25.062 1 89.12 92 HIS B CA 1
ATOM 4617 C C . HIS B 1 92 ? 21.375 -32.562 -24.969 1 89.12 92 HIS B C 1
ATOM 4619 O O . HIS B 1 92 ? 22.125 -32.844 -25.922 1 89.12 92 HIS B O 1
ATOM 4625 N N . GLN B 1 93 ? 21.438 -33.188 -23.844 1 91.19 93 GLN B N 1
ATOM 4626 C CA . GLN B 1 93 ? 22.375 -34.281 -23.625 1 91.19 93 GLN B CA 1
ATOM 4627 C C . GLN B 1 93 ? 22.078 -35.469 -24.562 1 91.19 93 GLN B C 1
ATOM 4629 O O . GLN B 1 93 ? 22.984 -36.219 -24.922 1 91.19 93 GLN B O 1
ATOM 4634 N N . HIS B 1 94 ? 20.859 -35.562 -24.984 1 91.25 94 HIS B N 1
ATOM 4635 C CA . HIS B 1 94 ? 20.469 -36.719 -25.812 1 91.25 94 HIS B CA 1
ATOM 4636 C C . HIS B 1 94 ? 20.047 -36.25 -27.203 1 91.25 94 HIS B C 1
ATOM 4638 O O . HIS B 1 94 ? 19.188 -36.906 -27.828 1 91.25 94 HIS B O 1
ATOM 4644 N N . ARG B 1 95 ? 20.484 -35.125 -27.594 1 88 95 ARG B N 1
ATOM 4645 C CA . ARG B 1 95 ? 20.078 -34.469 -28.828 1 88 95 ARG B CA 1
ATOM 4646 C C . ARG B 1 95 ? 20.219 -35.438 -30.016 1 88 95 ARG B C 1
ATOM 4648 O O . ARG B 1 95 ? 19.453 -35.344 -30.969 1 88 95 ARG B O 1
ATOM 4655 N N . ASP B 1 96 ? 21.188 -36.312 -30.031 1 87.31 96 ASP B N 1
ATOM 4656 C CA . ASP B 1 96 ? 21.453 -37.219 -31.156 1 87.31 96 ASP B CA 1
ATOM 4657 C C . ASP B 1 96 ? 20.438 -38.344 -31.188 1 87.31 96 ASP B C 1
ATOM 4659 O O . ASP B 1 96 ? 20.219 -38.969 -32.25 1 87.31 96 ASP B O 1
ATOM 4663 N N . ASP B 1 97 ? 19.859 -38.594 -30.109 1 87.81 97 ASP B N 1
ATOM 4664 C CA . ASP B 1 97 ? 18.953 -39.719 -29.984 1 87.81 97 ASP B CA 1
ATOM 4665 C C . ASP B 1 97 ? 17.5 -39.281 -30.109 1 87.81 97 ASP B C 1
ATOM 4667 O O . ASP B 1 97 ? 16.609 -40.094 -30.328 1 87.81 97 ASP B O 1
ATOM 4671 N N . VAL B 1 98 ? 17.312 -38.031 -30 1 85.88 98 VAL B N 1
ATOM 4672 C CA . VAL B 1 98 ? 15.953 -37.531 -29.828 1 85.88 98 VAL B CA 1
ATOM 4673 C C . VAL B 1 98 ? 15.438 -36.969 -31.156 1 85.88 98 VAL B C 1
ATOM 4675 O O . VAL B 1 98 ? 16.188 -36.375 -31.922 1 85.88 98 VAL B O 1
ATOM 4678 N N . ARG B 1 99 ? 14.227 -37.312 -31.484 1 86.19 99 ARG B N 1
ATOM 4679 C CA . ARG B 1 99 ? 13.453 -36.656 -32.531 1 86.19 99 ARG B CA 1
ATOM 4680 C C . ARG B 1 99 ? 12.727 -35.438 -31.953 1 86.19 99 ARG B C 1
ATOM 4682 O O . ARG B 1 99 ? 11.508 -35.438 -31.828 1 86.19 99 ARG B O 1
ATOM 4689 N N . ALA B 1 100 ? 13.477 -34.5 -31.609 1 78.94 100 ALA B N 1
ATOM 4690 C CA . ALA B 1 100 ? 12.922 -33.344 -30.906 1 78.94 100 ALA B CA 1
ATOM 4691 C C . ALA B 1 100 ? 12.32 -32.344 -31.891 1 78.94 100 ALA B C 1
ATOM 4693 O O . ALA B 1 100 ? 12.844 -32.156 -33 1 78.94 100 ALA B O 1
ATOM 4694 N N . PRO B 1 101 ? 11.156 -31.797 -31.516 1 89.25 101 PRO B N 1
ATOM 4695 C CA . PRO B 1 101 ? 10.648 -30.688 -32.312 1 89.25 101 PRO B CA 1
ATOM 4696 C C . PRO B 1 101 ? 11.672 -29.562 -32.5 1 89.25 101 PRO B C 1
ATOM 4698 O O . PRO B 1 101 ? 12.523 -29.375 -31.625 1 89.25 101 PRO B O 1
ATOM 4701 N N . SER B 1 102 ? 11.57 -28.797 -33.531 1 88.94 102 SER B N 1
ATOM 4702 C CA . SER B 1 102 ? 12.57 -27.797 -33.906 1 88.94 102 SER B CA 1
ATOM 4703 C C . SER B 1 102 ? 12.688 -26.719 -32.844 1 88.94 102 SER B C 1
ATOM 4705 O O . SER B 1 102 ? 13.781 -26.219 -32.562 1 88.94 102 SER B O 1
ATOM 4707 N N . TRP B 1 103 ? 11.562 -26.375 -32.188 1 92.88 103 TRP B N 1
ATOM 4708 C CA . TRP B 1 103 ? 11.57 -25.281 -31.219 1 92.88 103 TRP B CA 1
ATOM 4709 C C . TRP B 1 103 ? 12.469 -25.625 -30.031 1 92.88 103 TRP B C 1
ATOM 4711 O O . TRP B 1 103 ? 12.992 -24.734 -29.359 1 92.88 103 TRP B O 1
ATOM 4721 N N . LEU B 1 104 ? 12.602 -26.891 -29.703 1 90.81 104 LEU B N 1
ATOM 4722 C CA . LEU B 1 104 ? 13.344 -27.328 -28.516 1 90.81 104 LEU B CA 1
ATOM 4723 C C . LEU B 1 104 ? 14.828 -27.031 -28.672 1 90.81 104 LEU B C 1
ATOM 4725 O O . LEU B 1 104 ? 15.523 -26.797 -27.688 1 90.81 104 LEU B O 1
ATOM 4729 N N . ASN B 1 105 ? 15.297 -27.047 -29.922 1 86.75 105 ASN B N 1
ATOM 4730 C CA . ASN B 1 105 ? 16.703 -26.75 -30.203 1 86.75 105 ASN B CA 1
ATOM 4731 C C . ASN B 1 105 ? 17.047 -25.312 -29.859 1 86.75 105 ASN B C 1
ATOM 4733 O O . ASN B 1 105 ? 18.188 -25 -29.516 1 86.75 105 ASN B O 1
ATOM 4737 N N . ASP B 1 106 ? 16.016 -24.484 -29.938 1 89.25 106 ASP B N 1
ATOM 4738 C CA . ASP B 1 106 ? 16.266 -23.062 -29.781 1 89.25 106 ASP B CA 1
ATOM 4739 C C . ASP B 1 106 ? 15.672 -22.547 -28.469 1 89.25 106 ASP B C 1
ATOM 4741 O O . ASP B 1 106 ? 15.789 -21.359 -28.156 1 89.25 106 ASP B O 1
ATOM 4745 N N . TRP B 1 107 ? 15.148 -23.438 -27.734 1 94.25 107 TRP B N 1
ATOM 4746 C CA . TRP B 1 107 ? 14.438 -22.984 -26.547 1 94.25 107 TRP B CA 1
ATOM 4747 C C . TRP B 1 107 ? 15.414 -22.594 -25.438 1 94.25 107 TRP B C 1
ATOM 4749 O O . TRP B 1 107 ? 16.312 -23.359 -25.094 1 94.25 107 TRP B O 1
ATOM 4759 N N . VAL B 1 108 ? 15.281 -21.344 -24.969 1 94.69 108 VAL B N 1
ATOM 4760 C CA . VAL B 1 108 ? 16 -20.844 -23.797 1 94.69 108 VAL B CA 1
ATOM 4761 C C . VAL B 1 108 ? 15.008 -20.5 -22.688 1 94.69 108 VAL B C 1
ATOM 4763 O O . VAL B 1 108 ? 13.984 -19.859 -22.938 1 94.69 108 VAL B O 1
ATOM 4766 N N . ASN B 1 109 ? 15.344 -21.062 -21.484 1 97.19 109 ASN B N 1
ATOM 4767 C CA . ASN B 1 109 ? 14.461 -20.797 -20.359 1 97.19 109 ASN B CA 1
ATOM 4768 C C . ASN B 1 109 ? 14.266 -19.297 -20.141 1 97.19 109 ASN B C 1
ATOM 4770 O O . ASN B 1 109 ? 15.203 -18.609 -19.734 1 97.19 109 ASN B O 1
ATOM 4774 N N . PRO B 1 110 ? 13.07 -18.828 -20.375 1 97.38 110 PRO B N 1
ATOM 4775 C CA . PRO B 1 110 ? 12.844 -17.391 -20.25 1 97.38 110 PRO B CA 1
ATOM 4776 C C . PRO B 1 110 ? 12.602 -16.969 -18.797 1 97.38 110 PRO B C 1
ATOM 4778 O O . PRO B 1 110 ? 12.492 -15.773 -18.516 1 97.38 110 PRO B O 1
ATOM 4781 N N . PHE B 1 111 ? 12.492 -17.859 -17.875 1 98 111 PHE B N 1
ATOM 4782 C CA . PHE B 1 111 ? 12.242 -17.594 -16.453 1 98 111 PHE B CA 1
ATOM 4783 C C . PHE B 1 111 ? 13.555 -17.562 -15.68 1 98 111 PHE B C 1
ATOM 4785 O O . PHE B 1 111 ? 14.344 -18.5 -15.758 1 98 111 PHE B O 1
ATOM 4792 N N . ILE B 1 112 ? 13.758 -16.516 -14.953 1 95.5 112 ILE B N 1
ATOM 4793 C CA . ILE B 1 112 ? 15.008 -16.391 -14.219 1 95.5 112 ILE B CA 1
ATOM 4794 C C . ILE B 1 112 ? 14.742 -16.516 -12.719 1 95.5 112 ILE B C 1
ATOM 4796 O O . ILE B 1 112 ? 13.734 -16.031 -12.211 1 95.5 112 ILE B O 1
ATOM 4800 N N . PRO B 1 113 ? 15.586 -17.25 -11.953 1 96.12 113 PRO B N 1
ATOM 4801 C CA . PRO B 1 113 ? 15.367 -17.531 -10.531 1 96.12 113 PRO B CA 1
ATOM 4802 C C . PRO B 1 113 ? 15.211 -16.25 -9.711 1 96.12 113 PRO B C 1
ATOM 4804 O O . PRO B 1 113 ? 14.461 -16.234 -8.727 1 96.12 113 PRO B O 1
ATOM 4807 N N . GLU B 1 114 ? 15.789 -15.133 -10.148 1 92.81 114 GLU B N 1
ATOM 4808 C CA . GLU B 1 114 ? 15.727 -13.875 -9.414 1 92.81 114 GLU B CA 1
ATOM 4809 C C . GLU B 1 114 ? 14.305 -13.32 -9.391 1 92.81 114 GLU B C 1
ATOM 4811 O O . GLU B 1 114 ? 13.938 -12.586 -8.469 1 92.81 114 GLU B O 1
ATOM 4816 N N . ASP B 1 115 ? 13.562 -13.719 -10.344 1 95.19 115 ASP B N 1
ATOM 4817 C CA . ASP B 1 115 ? 12.211 -13.18 -10.469 1 95.19 115 ASP B CA 1
ATOM 4818 C C . ASP B 1 115 ? 11.172 -14.188 -9.961 1 95.19 115 ASP B C 1
ATOM 4820 O O . ASP B 1 115 ? 9.977 -14.039 -10.234 1 95.19 115 ASP B O 1
ATOM 4824 N N . ASN B 1 116 ? 11.617 -15.195 -9.219 1 97.5 116 ASN B N 1
ATOM 4825 C CA . ASN B 1 116 ? 10.703 -16.25 -8.789 1 97.5 116 ASN B CA 1
ATOM 4826 C C . ASN B 1 116 ? 9.547 -15.688 -7.977 1 97.5 116 ASN B C 1
ATOM 4828 O O . ASN B 1 116 ? 9.742 -14.867 -7.086 1 97.5 116 ASN B O 1
ATOM 4832 N N . ASN B 1 117 ? 8.367 -16.031 -8.336 1 97.94 117 ASN B N 1
ATOM 4833 C CA . ASN B 1 117 ? 7.141 -15.852 -7.57 1 97.94 117 ASN B CA 1
ATOM 4834 C C . ASN B 1 117 ? 6.723 -14.383 -7.527 1 97.94 117 ASN B C 1
ATOM 4836 O O . ASN B 1 117 ? 5.727 -14.031 -6.887 1 97.94 117 ASN B O 1
ATOM 4840 N N . ILE B 1 118 ? 7.414 -13.484 -8.164 1 97.88 118 ILE B N 1
ATOM 4841 C CA . ILE B 1 118 ? 6.953 -12.102 -8.203 1 97.88 118 ILE B CA 1
ATOM 4842 C C . ILE B 1 118 ? 5.926 -11.93 -9.328 1 97.88 118 ILE B C 1
ATOM 4844 O O . ILE B 1 118 ? 5.789 -12.805 -10.188 1 97.88 118 ILE B O 1
ATOM 4848 N N . LEU B 1 119 ? 5.156 -10.891 -9.234 1 98.5 119 LEU B N 1
ATOM 4849 C CA . LEU B 1 119 ? 4.121 -10.617 -10.219 1 98.5 119 LEU B CA 1
ATOM 4850 C C . LEU B 1 119 ? 4.734 -10.398 -11.602 1 98.5 119 LEU B C 1
ATOM 4852 O O . LEU B 1 119 ? 5.703 -9.648 -11.742 1 98.5 119 LEU B O 1
ATOM 4856 N N . ALA B 1 120 ? 4.266 -11.141 -12.594 1 97.81 120 ALA B N 1
ATOM 4857 C CA . ALA B 1 120 ? 4.711 -10.938 -13.969 1 97.81 120 ALA B CA 1
ATOM 4858 C C . ALA B 1 120 ? 4.086 -9.68 -14.562 1 97.81 120 ALA B C 1
ATOM 4860 O O . ALA B 1 120 ? 3.084 -9.172 -14.055 1 97.81 120 ALA B O 1
ATOM 4861 N N . LEU B 1 121 ? 4.629 -9.172 -15.672 1 95.75 121 LEU B N 1
ATOM 4862 C CA . LEU B 1 121 ? 4.113 -7.973 -16.328 1 95.75 121 LEU B CA 1
ATOM 4863 C C . LEU B 1 121 ? 2.66 -8.164 -16.734 1 95.75 121 LEU B C 1
ATOM 4865 O O . LEU B 1 121 ? 1.828 -7.281 -16.531 1 95.75 121 LEU B O 1
ATOM 4869 N N . ILE B 1 122 ? 2.371 -9.344 -17.266 1 97.12 122 ILE B N 1
ATOM 4870 C CA . ILE B 1 122 ? 1.007 -9.625 -17.703 1 97.12 122 ILE B CA 1
ATOM 4871 C C . ILE B 1 122 ? 0.075 -9.656 -16.5 1 97.12 122 ILE B C 1
ATOM 4873 O O . ILE B 1 122 ? -1.099 -9.297 -16.594 1 97.12 122 ILE B O 1
ATOM 4877 N N . GLY B 1 123 ? 0.593 -10.125 -15.328 1 98.06 123 GLY B N 1
ATOM 4878 C CA . GLY B 1 123 ? -0.204 -10.133 -14.109 1 98.06 123 GLY B CA 1
ATOM 4879 C C . GLY B 1 123 ? -0.645 -8.75 -13.672 1 98.06 123 GLY B C 1
ATOM 4880 O O . GLY B 1 123 ? -1.766 -8.578 -13.188 1 98.06 123 GLY B O 1
ATOM 4881 N N . GLU B 1 124 ? 0.218 -7.773 -13.82 1 97.56 124 GLU B N 1
ATOM 4882 C CA . GLU B 1 124 ? -0.146 -6.383 -13.547 1 97.56 124 GLU B CA 1
ATOM 4883 C C . GLU B 1 124 ? -1.268 -5.918 -14.477 1 97.56 124 GLU B C 1
ATOM 4885 O O . GLU B 1 124 ? -2.234 -5.301 -14.023 1 97.56 124 GLU B O 1
ATOM 4890 N N . ASP B 1 125 ? -1.1 -6.238 -15.672 1 96.75 125 ASP B N 1
ATOM 4891 C CA . ASP B 1 125 ? -2.066 -5.82 -16.672 1 96.75 125 ASP B CA 1
ATOM 4892 C C . ASP B 1 125 ? -3.432 -6.453 -16.422 1 96.75 125 ASP B C 1
ATOM 4894 O O . ASP B 1 125 ? -4.465 -5.797 -16.578 1 96.75 125 ASP B O 1
ATOM 4898 N N . GLU B 1 126 ? -3.383 -7.727 -16.094 1 97.56 126 GLU B N 1
ATOM 4899 C CA . GLU B 1 126 ? -4.613 -8.438 -15.758 1 97.56 126 GLU B CA 1
ATOM 4900 C C . GLU B 1 126 ? -5.395 -7.711 -14.664 1 97.56 126 GLU B C 1
ATOM 4902 O O . GLU B 1 126 ? -6.605 -7.516 -14.789 1 97.56 126 GLU B O 1
ATOM 4907 N N . MET B 1 127 ? -4.711 -7.309 -13.695 1 98.62 127 MET B N 1
ATOM 4908 C CA . MET B 1 127 ? -5.359 -6.684 -12.547 1 98.62 127 MET B CA 1
ATOM 4909 C C . MET B 1 127 ? -5.824 -5.273 -12.891 1 98.62 127 MET B C 1
ATOM 4911 O O . MET B 1 127 ? -6.879 -4.832 -12.422 1 98.62 127 MET B O 1
ATOM 4915 N N . TYR B 1 128 ? -5.027 -4.555 -13.68 1 98.25 128 TYR B N 1
ATOM 4916 C CA . TYR B 1 128 ? -5.43 -3.242 -14.172 1 98.25 128 TYR B CA 1
ATOM 4917 C C . TYR B 1 128 ? -6.742 -3.324 -14.945 1 98.25 128 TYR B C 1
ATOM 4919 O O . TYR B 1 128 ? -7.66 -2.541 -14.703 1 98.25 128 TYR B O 1
ATOM 4927 N N . TRP B 1 129 ? -6.855 -4.285 -15.781 1 98 129 TRP B N 1
ATOM 4928 C CA . TRP B 1 129 ? -8.047 -4.422 -16.609 1 98 129 TRP B CA 1
ATOM 4929 C C . TRP B 1 129 ? -9.234 -4.922 -15.789 1 98 129 TRP B C 1
ATOM 4931 O O . TRP B 1 129 ? -10.383 -4.57 -16.062 1 98 129 TRP B O 1
ATOM 4941 N N . LEU B 1 130 ? -8.945 -5.773 -14.82 1 98.44 130 LEU B N 1
ATOM 4942 C CA . LEU B 1 130 ? -10.008 -6.121 -13.883 1 98.44 130 LEU B CA 1
ATOM 4943 C C . LEU B 1 130 ? -10.57 -4.871 -13.211 1 98.44 130 LEU B C 1
ATOM 4945 O O . LEU B 1 130 ? -11.781 -4.738 -13.062 1 98.44 130 LEU B O 1
ATOM 4949 N N . GLY B 1 131 ? -9.648 -3.957 -12.812 1 97.88 131 GLY B N 1
ATOM 4950 C CA . GLY B 1 131 ? -10.07 -2.682 -12.25 1 97.88 131 GLY B CA 1
ATOM 4951 C C . GLY B 1 131 ? -10.914 -1.861 -13.211 1 97.88 131 GLY B C 1
ATOM 4952 O O . GLY B 1 131 ? -11.938 -1.301 -12.812 1 97.88 131 GLY B O 1
ATOM 4953 N N . LYS B 1 132 ? -10.523 -1.826 -14.438 1 97 132 LYS B N 1
ATOM 4954 C CA . LYS B 1 132 ? -11.258 -1.083 -15.453 1 97 132 LYS B CA 1
ATOM 4955 C C . LYS B 1 132 ? -12.672 -1.641 -15.633 1 97 132 LYS B C 1
ATOM 4957 O O . LYS B 1 132 ? -13.633 -0.881 -15.734 1 97 132 LYS B O 1
ATOM 4962 N N . ARG B 1 133 ? -12.734 -2.959 -15.688 1 97.19 133 ARG B N 1
ATOM 4963 C CA . ARG B 1 133 ? -14.039 -3.59 -15.852 1 97.19 133 ARG B CA 1
ATOM 4964 C C . ARG B 1 133 ? -14.922 -3.35 -14.625 1 97.19 133 ARG B C 1
ATOM 4966 O O . ARG B 1 133 ? -16.125 -3.092 -14.758 1 97.19 133 ARG B O 1
ATOM 4973 N N . ALA B 1 134 ? -14.336 -3.377 -13.461 1 96.81 134 ALA B N 1
ATOM 4974 C CA . ALA B 1 134 ? -15.086 -3.078 -12.25 1 96.81 134 ALA B CA 1
ATOM 4975 C C . ALA B 1 134 ? -15.586 -1.636 -12.258 1 96.81 134 ALA B C 1
ATOM 4977 O O . ALA B 1 134 ? -16.734 -1.368 -11.891 1 96.81 134 ALA B O 1
ATOM 4978 N N . ALA B 1 135 ? -14.719 -0.69 -12.648 1 95.25 135 ALA B N 1
ATOM 4979 C CA . ALA B 1 135 ? -15.109 0.717 -12.727 1 95.25 135 ALA B CA 1
ATOM 4980 C C . ALA B 1 135 ? -16.312 0.906 -13.641 1 95.25 135 ALA B C 1
ATOM 4982 O O . ALA B 1 135 ? -17.234 1.663 -13.32 1 95.25 135 ALA B O 1
ATOM 4983 N N . LYS B 1 136 ? -16.266 0.229 -14.734 1 94.06 136 LYS B N 1
ATOM 4984 C CA . LYS B 1 136 ? -17.375 0.312 -15.68 1 94.06 136 LYS B CA 1
ATOM 4985 C C . LYS B 1 136 ? -18.641 -0.295 -15.086 1 94.06 136 LYS B C 1
ATOM 4987 O O . LYS B 1 136 ? -19.734 0.281 -15.203 1 94.06 136 LYS B O 1
ATOM 4992 N N . ARG B 1 137 ? -18.5 -1.399 -14.461 1 93.81 137 ARG B N 1
ATOM 4993 C CA . ARG B 1 137 ? -19.625 -2.123 -13.891 1 93.81 137 ARG B CA 1
ATOM 4994 C C . ARG B 1 137 ? -20.312 -1.303 -12.805 1 93.81 137 ARG B C 1
ATOM 4996 O O . ARG B 1 137 ? -21.547 -1.291 -12.703 1 93.81 137 ARG B O 1
ATOM 5003 N N . TYR B 1 138 ? -19.531 -0.583 -12.039 1 93.44 138 TYR B N 1
ATOM 5004 C CA . TYR B 1 138 ? -20.062 0.099 -10.867 1 93.44 138 TYR B CA 1
ATOM 5005 C C . TYR B 1 138 ? -20.047 1.61 -11.055 1 93.44 138 TYR B C 1
ATOM 5007 O O . TYR B 1 138 ? -19.938 2.363 -10.086 1 93.44 138 TYR B O 1
ATOM 5015 N N . LYS B 1 139 ? -20.062 2.094 -12.18 1 89.12 139 LYS B N 1
ATOM 5016 C CA . LYS B 1 139 ? -19.969 3.506 -12.531 1 89.12 139 LYS B CA 1
ATOM 5017 C C . LYS B 1 139 ? -21.047 4.328 -11.844 1 89.12 139 LYS B C 1
ATOM 5019 O O . LYS B 1 139 ? -20.844 5.496 -11.516 1 89.12 139 LYS B O 1
ATOM 5024 N N . GLU B 1 140 ? -22.188 3.727 -11.625 1 83.25 140 GLU B N 1
ATOM 5025 C CA . GLU B 1 140 ? -23.297 4.449 -11.008 1 83.25 140 GLU B CA 1
ATOM 5026 C C . GLU B 1 140 ? -23 4.801 -9.555 1 83.25 140 GLU B C 1
ATOM 5028 O O . GLU B 1 140 ? -23.453 5.828 -9.047 1 83.25 140 GLU B O 1
ATOM 5033 N N . LEU B 1 141 ? -22.312 3.957 -8.875 1 79.88 141 LEU B N 1
ATOM 5034 C CA . LEU B 1 141 ? -21.953 4.18 -7.473 1 79.88 141 LEU B CA 1
ATOM 5035 C C . LEU B 1 141 ? -20.734 5.09 -7.355 1 79.88 141 LEU B C 1
ATOM 5037 O O . LEU B 1 141 ? -20.688 5.953 -6.48 1 79.88 141 LEU B O 1
ATOM 5041 N N . PHE B 1 142 ? -19.812 4.809 -8.18 1 76.31 142 PHE B N 1
ATOM 5042 C CA . PHE B 1 142 ? -18.516 5.449 -8 1 76.31 142 PHE B CA 1
ATOM 5043 C C . PHE B 1 142 ? -18.375 6.652 -8.922 1 76.31 142 PHE B C 1
ATOM 5045 O O . PHE B 1 142 ? -17.406 7.41 -8.82 1 76.31 142 PHE B O 1
ATOM 5052 N N . GLY B 1 143 ? -19.375 7.148 -9.414 1 68.44 143 GLY B N 1
ATOM 5053 C CA . GLY B 1 143 ? -19.359 8.297 -10.305 1 68.44 143 GLY B CA 1
ATOM 5054 C C . GLY B 1 143 ? -17.953 8.789 -10.609 1 68.44 143 GLY B C 1
ATOM 5055 O O . GLY B 1 143 ? -17 8.008 -10.586 1 68.44 143 GLY B O 1
ATOM 5056 N N . SER B 1 144 ? -17.719 9.961 -10.898 1 67.56 144 SER B N 1
ATOM 5057 C CA . SER B 1 144 ? -16.453 10.617 -11.211 1 67.56 144 SER B CA 1
ATOM 5058 C C . SER B 1 144 ? -15.773 11.133 -9.953 1 67.56 144 SER B C 1
ATOM 5060 O O . SER B 1 144 ? -14.828 11.914 -10.031 1 67.56 144 SER B O 1
ATOM 5062 N N . LYS B 1 145 ? -16.109 10.469 -8.844 1 74.81 145 LYS B N 1
ATOM 5063 C CA . LYS B 1 145 ? -15.516 11.008 -7.621 1 74.81 145 LYS B CA 1
ATOM 5064 C C . LYS B 1 145 ? -14.117 10.43 -7.383 1 74.81 145 LYS B C 1
ATOM 5066 O O . LYS B 1 145 ? -13.875 9.25 -7.66 1 74.81 145 LYS B O 1
ATOM 5071 N N . PRO B 1 146 ? -13.305 11.312 -6.898 1 82.31 146 PRO B N 1
ATOM 5072 C CA . PRO B 1 146 ? -11.953 10.844 -6.578 1 82.31 146 PRO B CA 1
ATOM 5073 C C . PRO B 1 146 ? -11.938 9.891 -5.387 1 82.31 146 PRO B C 1
ATOM 5075 O O . PRO B 1 146 ? -12.938 9.742 -4.688 1 82.31 146 PRO B O 1
ATOM 5078 N N . TYR B 1 147 ? -10.945 9.211 -5.238 1 94.38 147 TYR B N 1
ATOM 5079 C CA . TYR B 1 147 ? -10.703 8.273 -4.152 1 94.38 147 TYR B CA 1
ATOM 5080 C C . TYR B 1 147 ? -10.859 8.953 -2.795 1 94.38 147 TYR B C 1
ATOM 5082 O O . TYR B 1 147 ? -10.469 10.109 -2.627 1 94.38 147 TYR B O 1
ATOM 5090 N N . SER B 1 148 ? -11.461 8.32 -1.902 1 94.75 148 SER B N 1
ATOM 5091 C CA . SER B 1 148 ? -11.477 8.641 -0.478 1 94.75 148 SER B CA 1
ATOM 5092 C C . SER B 1 148 ? -11.273 7.387 0.369 1 94.75 148 SER B C 1
ATOM 5094 O O . SER B 1 148 ? -11.93 6.367 0.148 1 94.75 148 SER B O 1
ATOM 5096 N N . PRO B 1 149 ? -10.375 7.512 1.29 1 96.25 149 PRO B N 1
ATOM 5097 C CA . PRO B 1 149 ? -10.156 6.34 2.139 1 96.25 149 PRO B CA 1
ATOM 5098 C C . PRO B 1 149 ? -11.383 5.98 2.977 1 96.25 149 PRO B C 1
ATOM 5100 O O . PRO B 1 149 ? -11.453 4.883 3.531 1 96.25 149 PRO B O 1
ATOM 5103 N N . HIS B 1 150 ? -12.359 6.887 3.088 1 94.38 150 HIS B N 1
ATOM 5104 C CA . HIS B 1 150 ? -13.578 6.617 3.84 1 94.38 150 HIS B CA 1
ATOM 5105 C C . HIS B 1 150 ? -14.578 5.82 3.004 1 94.38 150 HIS B C 1
ATOM 5107 O O . HIS B 1 150 ? -15.453 5.148 3.551 1 94.38 150 HIS B O 1
ATOM 5113 N N . LEU B 1 151 ? -14.43 5.898 1.707 1 94.56 151 LEU B N 1
ATOM 5114 C CA . LEU B 1 151 ? -15.367 5.246 0.805 1 94.56 151 LEU B CA 1
ATOM 5115 C C . LEU B 1 151 ? -14.812 3.92 0.301 1 94.56 151 LEU B C 1
ATOM 5117 O O . LEU B 1 151 ? -15.57 3 -0.007 1 94.56 151 LEU B O 1
ATOM 5121 N N . TYR B 1 152 ? -13.492 3.852 0.206 1 96.62 152 TYR B N 1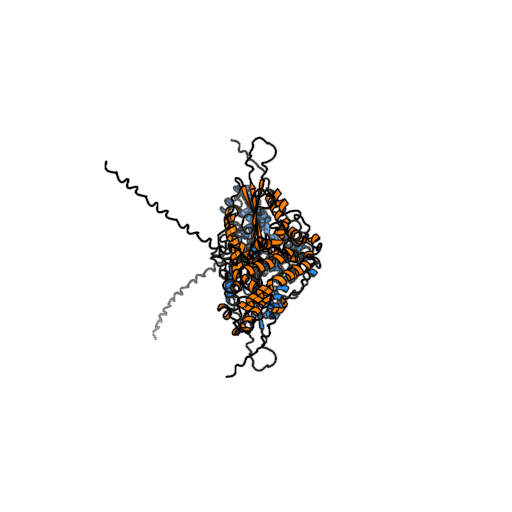
ATOM 5122 C CA . TYR B 1 152 ? -12.852 2.688 -0.398 1 96.62 152 TYR B CA 1
ATOM 5123 C C . TYR B 1 152 ? -11.75 2.141 0.504 1 96.62 152 TYR B C 1
ATOM 5125 O O . TYR B 1 152 ? -10.906 2.895 0.989 1 96.62 152 TYR B O 1
ATOM 5133 N N . LYS B 1 153 ? -11.781 0.857 0.71 1 97.69 153 LYS B N 1
ATOM 5134 C CA . LYS B 1 153 ? -10.734 0.156 1.45 1 97.69 153 LYS B CA 1
ATOM 5135 C C . LYS B 1 153 ? -9.945 -0.776 0.536 1 97.69 153 LYS B C 1
ATOM 5137 O O . LYS B 1 153 ? -10.531 -1.559 -0.216 1 97.69 153 LYS B O 1
ATOM 5142 N N . PHE B 1 154 ? -8.664 -0.594 0.544 1 98.69 154 PHE B N 1
ATOM 5143 C CA . PHE B 1 154 ? -7.766 -1.486 -0.178 1 98.69 154 PHE B CA 1
ATOM 5144 C C . PHE B 1 154 ? -6.844 -2.219 0.786 1 98.69 154 PHE B C 1
ATOM 5146 O O . PHE B 1 154 ? -6.227 -1.601 1.655 1 98.69 154 PHE B O 1
ATOM 5153 N N . ARG B 1 155 ? -6.77 -3.506 0.631 1 98.44 155 ARG B N 1
ATOM 5154 C CA . ARG B 1 155 ? -5.914 -4.328 1.482 1 98.44 155 ARG B CA 1
ATOM 5155 C C . ARG B 1 155 ? -5.297 -5.477 0.693 1 98.44 155 ARG B C 1
ATOM 5157 O O . ARG B 1 155 ? -5.941 -6.051 -0.184 1 98.44 155 ARG B O 1
ATOM 5164 N N . SER B 1 156 ? -4.055 -5.75 0.938 1 98.81 156 SER B N 1
ATOM 5165 C CA . SER B 1 156 ? -3.41 -6.938 0.39 1 98.81 156 SER B CA 1
ATOM 5166 C C . SER B 1 156 ? -2.666 -7.711 1.473 1 98.81 156 SER B C 1
ATOM 5168 O O . SER B 1 156 ? -2.48 -7.211 2.584 1 98.81 156 SER B O 1
ATOM 5170 N N . SER B 1 157 ? -2.355 -8.969 1.161 1 98.56 157 SER B N 1
ATOM 5171 C CA . SER B 1 157 ? -1.415 -9.664 2.029 1 98.56 157 SER B CA 1
ATOM 5172 C C . SER B 1 157 ? -0.028 -9.039 1.962 1 98.56 157 SER B C 1
ATOM 5174 O O . SER B 1 157 ? 0.177 -8.047 1.254 1 98.56 157 SER B O 1
ATOM 5176 N N . THR B 1 158 ? 0.915 -9.594 2.664 1 97.62 158 THR B N 1
ATOM 5177 C CA . THR B 1 158 ? 2.242 -9 2.768 1 97.62 158 THR B CA 1
ATOM 5178 C C . THR B 1 158 ? 3.168 -9.555 1.688 1 97.62 158 THR B C 1
ATOM 5180 O O . THR B 1 158 ? 4.387 -9.398 1.769 1 97.62 158 THR B O 1
ATOM 5183 N N . THR B 1 159 ? 2.631 -10.25 0.727 1 98.12 159 THR B N 1
ATOM 5184 C CA . THR B 1 159 ? 3.438 -10.703 -0.402 1 98.12 159 THR B CA 1
ATOM 5185 C C . THR B 1 159 ? 3.459 -9.648 -1.506 1 98.12 159 THR B C 1
ATOM 5187 O O . THR B 1 159 ? 2.436 -9.023 -1.798 1 98.12 159 THR B O 1
ATOM 5190 N N . SER B 1 160 ? 4.582 -9.445 -2.133 1 98.38 160 SER B N 1
ATOM 5191 C CA . SER B 1 160 ? 4.746 -8.375 -3.107 1 98.38 160 SER B CA 1
ATOM 5192 C C . SER B 1 160 ? 3.754 -8.516 -4.258 1 98.38 160 SER B C 1
ATOM 5194 O O . SER B 1 160 ? 3.186 -7.52 -4.719 1 98.38 160 SER B O 1
ATOM 5196 N N . ARG B 1 161 ? 3.555 -9.75 -4.73 1 98.69 161 ARG B N 1
ATOM 5197 C CA . ARG B 1 161 ? 2.701 -9.945 -5.898 1 98.69 161 ARG B CA 1
ATOM 5198 C C . ARG B 1 161 ? 1.256 -9.57 -5.59 1 98.69 161 ARG B C 1
ATOM 5200 O O . ARG B 1 161 ? 0.533 -9.094 -6.465 1 98.69 161 ARG B O 1
ATOM 5207 N N . THR B 1 162 ? 0.789 -9.758 -4.32 1 98.88 162 THR B N 1
ATOM 5208 C CA . THR B 1 162 ? -0.571 -9.375 -3.955 1 98.88 162 THR B CA 1
ATOM 5209 C C . THR B 1 162 ? -0.694 -7.859 -3.836 1 98.88 162 THR B C 1
ATOM 5211 O O . THR B 1 162 ? -1.682 -7.277 -4.285 1 98.88 162 THR B O 1
ATOM 5214 N N . GLY B 1 163 ? 0.309 -7.262 -3.219 1 98.75 163 GLY B N 1
ATOM 5215 C CA . GLY B 1 163 ? 0.307 -5.812 -3.109 1 98.75 163 GLY B CA 1
ATOM 5216 C C . GLY B 1 163 ? 0.334 -5.113 -4.457 1 98.75 163 GLY B C 1
ATOM 5217 O O . GLY B 1 163 ? -0.42 -4.164 -4.684 1 98.75 163 GLY B O 1
ATOM 5218 N N . GLN B 1 164 ? 1.17 -5.574 -5.348 1 98.69 164 GLN B N 1
ATOM 5219 C CA . GLN B 1 164 ? 1.245 -5.027 -6.695 1 98.69 164 GLN B CA 1
ATOM 5220 C C . GLN B 1 164 ? -0.07 -5.223 -7.445 1 98.69 164 GLN B C 1
ATOM 5222 O O . GLN B 1 164 ? -0.479 -4.363 -8.227 1 98.69 164 GLN B O 1
ATOM 5227 N N . SER B 1 165 ? -0.66 -6.371 -7.219 1 98.88 165 SER B N 1
ATOM 5228 C CA . SER B 1 165 ? -1.941 -6.648 -7.859 1 98.88 165 SER B CA 1
ATOM 5229 C C . SER B 1 165 ? -3.008 -5.652 -7.41 1 98.88 165 SER B C 1
ATOM 5231 O O . SER B 1 165 ? -3.791 -5.164 -8.227 1 98.88 165 SER B O 1
ATOM 5233 N N . GLY B 1 166 ? -3.008 -5.371 -6.113 1 98.88 166 GLY B N 1
ATOM 5234 C CA . GLY B 1 166 ? -3.936 -4.371 -5.609 1 98.88 166 GLY B CA 1
ATOM 5235 C C . GLY B 1 166 ? -3.697 -2.99 -6.188 1 98.88 166 GLY B C 1
ATOM 5236 O O . GLY B 1 166 ? -4.645 -2.297 -6.566 1 98.88 166 GLY B O 1
ATOM 5237 N N . SER B 1 167 ? -2.457 -2.615 -6.242 1 98.44 167 SER B N 1
ATOM 5238 C CA . SER B 1 167 ? -2.084 -1.322 -6.809 1 98.44 167 SER B CA 1
ATOM 5239 C C . SER B 1 167 ? -2.486 -1.224 -8.273 1 98.44 167 SER B C 1
ATOM 5241 O O . SER B 1 167 ? -2.973 -0.183 -8.719 1 98.44 167 SER B O 1
ATOM 5243 N N . ALA B 1 168 ? -2.295 -2.264 -9.039 1 98.5 168 ALA B N 1
ATOM 5244 C CA . ALA B 1 168 ? -2.666 -2.283 -10.445 1 98.5 168 ALA B CA 1
ATOM 5245 C C . ALA B 1 168 ? -4.18 -2.178 -10.617 1 98.5 168 ALA B C 1
ATOM 5247 O O . ALA B 1 168 ? -4.664 -1.428 -11.469 1 98.5 168 ALA B O 1
ATOM 5248 N N . PHE B 1 169 ? -4.879 -2.963 -9.797 1 98.69 169 PHE B N 1
ATOM 5249 C CA . PHE B 1 169 ? -6.332 -2.898 -9.828 1 98.69 169 PHE B CA 1
ATOM 5250 C C . PHE B 1 169 ? -6.816 -1.477 -9.57 1 98.69 169 PHE B C 1
ATOM 5252 O O . PHE B 1 169 ? -7.688 -0.97 -10.281 1 98.69 169 PHE B O 1
ATOM 5259 N N . ALA B 1 170 ? -6.273 -0.843 -8.539 1 98.19 170 ALA B N 1
ATOM 5260 C CA . ALA B 1 170 ? -6.66 0.515 -8.164 1 98.19 170 ALA B CA 1
ATOM 5261 C C . ALA B 1 170 ? -6.418 1.489 -9.312 1 98.19 170 ALA B C 1
ATOM 5263 O O . ALA B 1 170 ? -7.246 2.359 -9.586 1 98.19 170 ALA B O 1
ATOM 5264 N N . ALA B 1 171 ? -5.297 1.331 -9.977 1 97.06 171 ALA B N 1
ATOM 5265 C CA . ALA B 1 171 ? -4.973 2.203 -11.094 1 97.06 171 ALA B CA 1
ATOM 5266 C C . ALA B 1 171 ? -6.004 2.07 -12.211 1 97.06 171 ALA B C 1
ATOM 5268 O O . ALA B 1 171 ? -6.379 3.062 -12.844 1 97.06 171 ALA B O 1
ATOM 5269 N N . GLY B 1 172 ? -6.422 0.857 -12.461 1 96.75 172 GLY B N 1
ATOM 5270 C CA . GLY B 1 172 ? -7.465 0.645 -13.453 1 96.75 172 GLY B CA 1
ATOM 5271 C C . GLY B 1 172 ? -8.82 1.162 -13.016 1 96.75 172 GLY B C 1
ATOM 5272 O O . GLY B 1 172 ? -9.531 1.79 -13.805 1 96.75 172 GLY B O 1
ATOM 5273 N N . PHE B 1 173 ? -9.141 0.904 -11.75 1 96.56 173 PHE B N 1
ATOM 5274 C CA . PHE B 1 173 ? -10.445 1.24 -11.195 1 96.56 173 PHE B CA 1
ATOM 5275 C C . PHE B 1 173 ? -10.648 2.75 -11.18 1 96.56 173 PHE B C 1
ATOM 5277 O O . PHE B 1 173 ? -11.758 3.232 -11.414 1 96.56 173 PHE B O 1
ATOM 5284 N N . PHE B 1 174 ? -9.555 3.498 -10.945 1 95.75 174 PHE B N 1
ATOM 5285 C CA . PHE B 1 174 ? -9.656 4.949 -10.82 1 95.75 174 PHE B CA 1
ATOM 5286 C C . PHE B 1 174 ? -8.977 5.637 -12 1 95.75 174 PHE B C 1
ATOM 5288 O O . PHE B 1 174 ? -8.562 6.793 -11.891 1 95.75 174 PHE B O 1
ATOM 5295 N N . ASP B 1 175 ? -8.789 4.883 -13.055 1 93.31 175 ASP B N 1
ATOM 5296 C CA . ASP B 1 175 ? -8.062 5.395 -14.211 1 93.31 175 ASP B CA 1
ATOM 5297 C C . ASP B 1 175 ? -8.664 6.715 -14.695 1 93.31 175 ASP B C 1
ATOM 5299 O O . ASP B 1 175 ? -9.852 6.785 -15.016 1 93.31 175 ASP B O 1
ATOM 5303 N N . GLY B 1 176 ? -7.777 7.762 -14.727 1 91.5 176 GLY B N 1
ATOM 5304 C CA . GLY B 1 176 ? -8.18 9.062 -15.242 1 91.5 176 GLY B CA 1
ATOM 5305 C C . GLY B 1 176 ? -8.977 9.883 -14.25 1 91.5 176 GLY B C 1
ATOM 5306 O O . GLY B 1 176 ? -9.578 10.891 -14.617 1 91.5 176 GLY B O 1
ATOM 5307 N N . LYS B 1 177 ? -8.93 9.578 -13.023 1 92.12 177 LYS B N 1
ATOM 5308 C CA . LYS B 1 177 ? -9.812 10.242 -12.078 1 92.12 177 LYS B CA 1
ATOM 5309 C C . LYS B 1 177 ? -9.016 11.047 -11.055 1 92.12 177 LYS B C 1
ATOM 5311 O O . LYS B 1 177 ? -9.602 11.727 -10.203 1 92.12 177 LYS B O 1
ATOM 5316 N N . GLY B 1 178 ? -7.715 10.938 -11.109 1 92.62 178 GLY B N 1
ATOM 5317 C CA . GLY B 1 178 ? -6.883 11.602 -10.117 1 92.62 178 GLY B CA 1
ATOM 5318 C C . GLY B 1 178 ? -6.309 12.922 -10.609 1 92.62 178 GLY B C 1
ATOM 5319 O O . GLY B 1 178 ? -6.586 13.336 -11.734 1 92.62 178 GLY B O 1
ATOM 5320 N N . PRO B 1 179 ? -5.535 13.578 -9.727 1 91.31 179 PRO B N 1
ATOM 5321 C CA . PRO B 1 179 ? -4.996 14.898 -10.055 1 91.31 179 PRO B CA 1
ATOM 5322 C C . PRO B 1 179 ? -3.617 14.828 -10.711 1 91.31 179 PRO B C 1
ATOM 5324 O O . PRO B 1 179 ? -3.119 15.836 -11.219 1 91.31 179 PRO B O 1
ATOM 5327 N N . SER B 1 180 ? -3.031 13.711 -10.766 1 90.56 180 SER B N 1
ATOM 5328 C CA . SER B 1 180 ? -1.582 13.695 -10.945 1 90.56 180 SER B CA 1
ATOM 5329 C C . SER B 1 180 ? -1.201 13.367 -12.383 1 90.56 180 SER B C 1
ATOM 5331 O O . SER B 1 180 ? -1.568 12.305 -12.898 1 90.56 180 SER B O 1
ATOM 5333 N N . GLY B 1 181 ? -0.453 14.273 -12.961 1 88.56 181 GLY B N 1
ATOM 5334 C CA . GLY B 1 181 ? 0.143 14.023 -14.266 1 88.56 181 GLY B CA 1
ATOM 5335 C C . GLY B 1 181 ? -0.85 14.133 -15.406 1 88.56 181 GLY B C 1
ATOM 5336 O O . GLY B 1 181 ? -2.033 14.391 -15.18 1 88.56 181 GLY B O 1
ATOM 5337 N N . THR B 1 182 ? -0.302 13.859 -16.547 1 90.19 182 THR B N 1
ATOM 5338 C CA . THR B 1 182 ? -1.089 13.953 -17.781 1 90.19 182 THR B CA 1
ATOM 5339 C C . THR B 1 182 ? -2.115 12.828 -17.859 1 90.19 182 THR B C 1
ATOM 5341 O O . THR B 1 182 ? -3.182 12.992 -18.453 1 90.19 182 THR B O 1
ATOM 5344 N N . CYS B 1 183 ? -1.847 11.727 -17.188 1 92.06 183 CYS B N 1
ATOM 5345 C CA . CYS B 1 183 ? -2.727 10.562 -17.234 1 92.06 183 CYS B CA 1
ATOM 5346 C C . CYS B 1 183 ? -3.736 10.594 -16.094 1 92.06 183 CYS B C 1
ATOM 5348 O O . CYS B 1 183 ? -4.539 9.672 -15.945 1 92.06 183 CYS B O 1
ATOM 5350 N N . LYS B 1 184 ? -3.641 11.656 -15.297 1 93.44 184 LYS B N 1
ATOM 5351 C CA . LYS B 1 184 ? -4.578 11.867 -14.203 1 93.44 184 LYS B CA 1
ATOM 5352 C C . LYS B 1 184 ? -4.617 10.664 -13.266 1 93.44 184 LYS B C 1
ATOM 5354 O O . LYS B 1 184 ? -5.688 10.125 -12.984 1 93.44 184 LYS B O 1
ATOM 5359 N N . TYR B 1 185 ? -3.516 10.281 -12.781 1 94.06 185 TYR B N 1
ATOM 5360 C CA . TYR B 1 185 ? -3.371 9.148 -11.875 1 94.06 185 TYR B CA 1
ATOM 5361 C C . TYR B 1 185 ? -4.008 9.445 -10.523 1 94.06 185 TYR B C 1
ATOM 5363 O O . TYR B 1 185 ? -3.889 10.562 -10.008 1 94.06 185 TYR B O 1
ATOM 5371 N N . GLN B 1 186 ? -4.734 8.484 -9.992 1 96.25 186 GLN B N 1
ATOM 5372 C CA . GLN B 1 186 ? -5.297 8.531 -8.648 1 96.25 186 GLN B CA 1
ATOM 5373 C C . GLN B 1 186 ? -4.535 7.613 -7.703 1 96.25 186 GLN B C 1
ATOM 5375 O O . GLN B 1 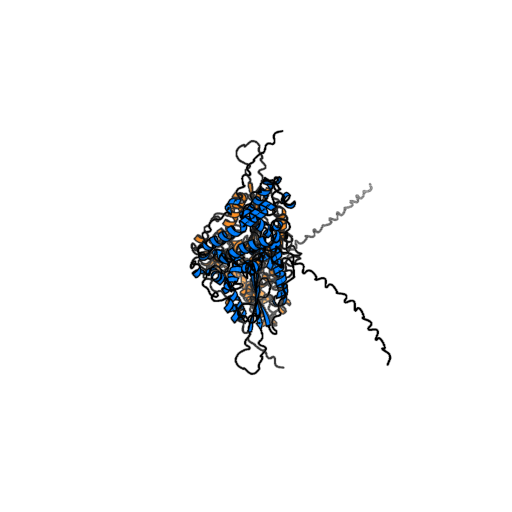186 ? -4.531 6.391 -7.879 1 96.25 186 GLN B O 1
ATOM 5380 N N . SER B 1 187 ? -3.855 8.195 -6.719 1 97.38 187 SER B N 1
ATOM 5381 C CA . SER B 1 187 ? -3.209 7.387 -5.691 1 97.38 187 SER B CA 1
ATOM 5382 C C . SER B 1 187 ? -4.223 6.867 -4.676 1 97.38 187 SER B C 1
ATOM 5384 O O . SER B 1 187 ? -5.254 7.5 -4.445 1 97.38 187 SER B O 1
ATOM 5386 N N . VAL B 1 188 ? -3.965 5.652 -4.086 1 98.12 188 VAL B N 1
ATOM 5387 C CA . VAL B 1 188 ? -4.832 5.055 -3.078 1 98.12 188 VAL B CA 1
ATOM 5388 C C . VAL B 1 188 ? -4 4.609 -1.877 1 98.12 188 VAL B C 1
ATOM 5390 O O . VAL B 1 188 ? -2.773 4.52 -1.964 1 98.12 188 VAL B O 1
ATOM 5393 N N . TYR B 1 189 ? -4.676 4.496 -0.808 1 98.44 189 TYR B N 1
ATOM 5394 C CA . TYR B 1 189 ? -4.082 3.893 0.381 1 98.44 189 TYR B CA 1
ATOM 5395 C C . TYR B 1 189 ? -4.414 2.406 0.461 1 98.44 189 TYR B C 1
ATOM 5397 O O . TYR B 1 189 ? -5.578 2.029 0.602 1 98.44 189 TYR B O 1
ATOM 5405 N N . GLN B 1 190 ? -3.404 1.6 0.27 1 98.69 190 GLN B N 1
ATOM 5406 C CA . GLN B 1 190 ? -3.494 0.156 0.464 1 98.69 190 GLN B CA 1
ATOM 5407 C C . GLN B 1 190 ? -2.664 -0.29 1.665 1 98.69 190 GLN B C 1
ATOM 5409 O O . GLN B 1 190 ? -1.486 0.058 1.775 1 98.69 190 GLN B O 1
ATOM 5414 N N . TYR B 1 191 ? -3.287 -1.069 2.586 1 98.25 191 TYR B N 1
ATOM 5415 C CA . TYR B 1 191 ? -2.529 -1.439 3.775 1 98.25 191 TYR B CA 1
ATOM 5416 C C . TYR B 1 191 ? -2.309 -2.945 3.834 1 98.25 191 TYR B C 1
ATOM 5418 O O . TYR B 1 191 ? -2.973 -3.705 3.123 1 98.25 191 TYR B O 1
ATOM 5426 N N . THR B 1 192 ? -1.339 -3.344 4.582 1 98.5 192 THR B N 1
ATOM 5427 C CA . THR B 1 192 ? -1.005 -4.727 4.906 1 98.5 192 THR B CA 1
ATOM 5428 C C . THR B 1 192 ? -0.863 -4.906 6.414 1 98.5 192 THR B C 1
ATOM 5430 O O . THR B 1 192 ? -0.755 -3.926 7.156 1 98.5 192 THR B O 1
ATOM 5433 N N . ILE B 1 193 ? -0.958 -6.102 6.855 1 95.94 193 ILE B N 1
ATOM 5434 C CA . ILE B 1 193 ? -0.619 -6.473 8.227 1 95.94 193 ILE B CA 1
ATOM 5435 C C . ILE B 1 193 ? 0.316 -7.68 8.219 1 95.94 193 ILE B C 1
ATOM 5437 O O . ILE B 1 193 ? 0.386 -8.414 7.23 1 95.94 193 ILE B O 1
ATOM 5441 N N . PRO B 1 194 ? 1.034 -7.855 9.266 1 94.31 194 PRO B N 1
ATOM 5442 C CA . PRO B 1 194 ? 1.975 -8.977 9.305 1 94.31 194 PRO B CA 1
ATOM 5443 C C . PRO B 1 194 ? 1.297 -10.32 9.055 1 94.31 194 PRO B C 1
ATOM 5445 O O . PRO B 1 194 ? 0.175 -10.547 9.516 1 94.31 194 PRO B O 1
ATOM 5448 N N . GLN B 1 195 ? 2.016 -11.188 8.391 1 94.81 195 GLN B N 1
ATOM 5449 C CA . GLN B 1 195 ? 1.524 -12.492 7.957 1 94.81 195 GLN B CA 1
ATOM 5450 C C . GLN B 1 195 ? 0.903 -13.266 9.117 1 94.81 195 GLN B C 1
ATOM 5452 O O . GLN B 1 195 ? -0.182 -13.836 8.984 1 94.81 195 GLN B O 1
ATOM 5457 N N . VAL B 1 196 ? 1.478 -13.242 10.273 1 90.12 196 VAL B N 1
ATOM 5458 C CA . VAL B 1 196 ? 1.069 -14.062 11.414 1 90.12 196 VAL B CA 1
ATOM 5459 C C . VAL B 1 196 ? -0.253 -13.539 11.969 1 90.12 196 VAL B C 1
ATOM 5461 O O . VAL B 1 196 ? -0.976 -14.266 12.656 1 90.12 196 VAL B O 1
ATOM 5464 N N . MET B 1 197 ? -0.577 -12.305 11.602 1 91.62 197 MET B N 1
ATOM 5465 C CA . MET B 1 197 ? -1.793 -11.672 12.109 1 91.62 197 MET B CA 1
ATOM 5466 C C . MET B 1 197 ? -2.877 -11.648 11.031 1 91.62 197 MET B C 1
ATOM 5468 O O . MET B 1 197 ? -4.008 -11.242 11.297 1 91.62 197 MET B O 1
ATOM 5472 N N . ASP B 1 198 ? -2.543 -12.055 9.875 1 95.62 198 ASP B N 1
ATOM 5473 C CA . ASP B 1 198 ? -3.457 -11.906 8.75 1 95.62 198 ASP B CA 1
ATOM 5474 C C . ASP B 1 198 ? -4.355 -13.133 8.602 1 95.62 198 ASP B C 1
ATOM 5476 O O . ASP B 1 198 ? -4.207 -13.906 7.66 1 95.62 198 ASP B O 1
ATOM 5480 N N . TYR B 1 199 ? -5.422 -13.211 9.375 1 95 199 TYR B N 1
ATOM 5481 C CA . TYR B 1 199 ? -6.316 -14.352 9.438 1 95 199 TYR B CA 1
ATOM 5482 C C . TYR B 1 199 ? -7.219 -14.414 8.211 1 95 199 TYR B C 1
ATOM 5484 O O . TYR B 1 199 ? -7.746 -15.477 7.871 1 95 199 TYR B O 1
ATOM 5492 N N . GLU B 1 200 ? -7.402 -13.281 7.582 1 97.12 200 GLU B N 1
ATOM 5493 C CA . GLU B 1 200 ? -8.359 -13.188 6.484 1 97.12 200 GLU B CA 1
ATOM 5494 C C . GLU B 1 200 ? -7.711 -13.555 5.152 1 97.12 200 GLU B C 1
ATOM 5496 O O . GLU B 1 200 ? -8.258 -14.352 4.387 1 97.12 200 GLU B O 1
ATOM 5501 N N . LEU B 1 201 ? -6.473 -12.992 4.902 1 98.38 201 LEU B N 1
ATOM 5502 C CA . LEU B 1 201 ? -5.918 -13.133 3.562 1 98.38 201 LEU B CA 1
ATOM 5503 C C . LEU B 1 201 ? -4.832 -14.203 3.533 1 98.38 201 LEU B C 1
ATOM 5505 O O . LEU B 1 201 ? -4.477 -14.703 2.465 1 98.38 201 LEU B O 1
ATOM 5509 N N . MET B 1 202 ? -4.297 -14.516 4.75 1 97.06 202 MET B N 1
ATOM 5510 C CA . MET B 1 202 ? -3.236 -15.516 4.797 1 97.06 202 MET B CA 1
ATOM 5511 C C . MET B 1 202 ? -3.516 -16.547 5.883 1 97.06 202 MET B C 1
ATOM 5513 O O . MET B 1 202 ? -2.652 -16.828 6.719 1 97.06 202 MET B O 1
ATOM 5517 N N . PRO B 1 203 ? -4.648 -17.188 5.801 1 93.94 203 PRO B N 1
ATOM 5518 C CA . PRO B 1 203 ? -5.031 -18.109 6.883 1 93.94 203 PRO B CA 1
ATOM 5519 C C . PRO B 1 203 ? -4.125 -19.328 6.973 1 93.94 203 PRO B C 1
ATOM 5521 O O . PRO B 1 203 ? -3.895 -19.859 8.062 1 93.94 203 PRO B O 1
ATOM 5524 N N . LYS B 1 204 ? -3.607 -19.766 5.852 1 92.19 204 LYS B N 1
ATOM 5525 C CA . LYS B 1 204 ? -2.705 -20.922 5.832 1 92.19 204 LYS B CA 1
ATOM 5526 C C . LYS B 1 204 ? -1.461 -20.656 6.676 1 92.19 204 LYS B C 1
ATOM 5528 O O . LYS B 1 204 ? -0.959 -21.562 7.352 1 92.19 204 LYS B O 1
ATOM 5533 N N . TRP B 1 205 ? -1.016 -19.5 6.695 1 91.06 205 TRP B N 1
ATOM 5534 C CA . TRP B 1 205 ? 0.24 -19.141 7.348 1 91.06 205 TRP B CA 1
ATOM 5535 C C . TRP B 1 205 ? -0.009 -18.625 8.766 1 91.06 205 TRP B C 1
ATOM 5537 O O . TRP B 1 205 ? 0.886 -18.656 9.609 1 91.06 205 TRP B O 1
ATOM 5547 N N . SER B 1 206 ? -1.205 -18.203 9 1 92.25 206 SER B N 1
ATOM 5548 C CA . SER B 1 206 ? -1.5 -17.609 10.305 1 92.25 206 SER B CA 1
ATOM 5549 C C . SER B 1 206 ? -2.102 -18.641 11.258 1 92.25 206 SER B C 1
ATOM 5551 O O . SER B 1 206 ? -2.271 -18.359 12.445 1 92.25 206 SER B O 1
ATOM 5553 N N . CYS B 1 207 ? -2.434 -19.859 10.773 1 92.94 207 CYS B N 1
ATOM 5554 C CA . CYS B 1 207 ? -3.023 -20.906 11.602 1 92.94 207 CYS B CA 1
ATOM 5555 C C . CYS B 1 207 ? -2.084 -22.094 11.727 1 92.94 207 CYS B C 1
ATOM 5557 O O . CYS B 1 207 ? -2.084 -22.984 10.875 1 92.94 207 CYS B O 1
ATOM 5559 N N . PRO B 1 208 ? -1.422 -22.203 12.812 1 90.56 208 PRO B N 1
ATOM 5560 C CA . PRO B 1 208 ? -0.518 -23.344 13.008 1 90.56 208 PRO B CA 1
ATOM 5561 C C . PRO B 1 208 ? -1.245 -24.688 13 1 90.56 208 PRO B C 1
ATOM 5563 O O . PRO B 1 208 ? -0.68 -25.703 12.578 1 90.56 208 PRO B O 1
ATOM 5566 N N . LEU B 1 209 ? -2.459 -24.688 13.414 1 91.81 209 LEU B N 1
ATOM 5567 C CA . LEU B 1 209 ? -3.242 -25.922 13.406 1 91.81 209 LEU B CA 1
ATOM 5568 C C . LEU B 1 209 ? -3.373 -26.484 11.992 1 91.81 209 LEU B C 1
ATOM 5570 O O . LEU B 1 209 ? -3.32 -27.703 11.797 1 91.81 209 LEU B O 1
ATOM 5574 N N . TRP B 1 210 ? -3.553 -25.672 11.047 1 93.75 210 TRP B N 1
ATOM 5575 C CA . TRP B 1 210 ? -3.682 -26.109 9.656 1 93.75 210 TRP B CA 1
ATOM 5576 C C . TRP B 1 210 ? -2.404 -26.797 9.188 1 93.75 210 TRP B C 1
ATOM 5578 O O . TRP B 1 210 ? -2.457 -27.859 8.555 1 93.75 210 TRP B O 1
ATOM 5588 N N . SER B 1 211 ? -1.293 -26.141 9.453 1 89.94 211 SER B N 1
ATOM 5589 C CA . SER B 1 211 ? -0.008 -26.703 9.055 1 89.94 211 SER B CA 1
ATOM 5590 C C . SER B 1 211 ? 0.204 -28.078 9.68 1 89.94 211 SER B C 1
ATOM 5592 O O . SER B 1 211 ? 0.756 -28.984 9.039 1 89.94 211 SER B O 1
ATOM 5594 N N . GLU B 1 212 ? -0.228 -28.219 10.828 1 89.5 212 GLU B N 1
ATOM 5595 C CA . GLU B 1 212 ? -0.037 -29.469 11.562 1 89.5 212 GLU B CA 1
ATOM 5596 C C . GLU B 1 212 ? -0.948 -30.578 11.031 1 89.5 212 GLU B C 1
ATOM 5598 O O . GLU B 1 212 ? -0.532 -31.734 10.922 1 89.5 212 GLU B O 1
ATOM 5603 N N . VAL B 1 213 ? -2.121 -30.188 10.633 1 90.94 213 VAL B N 1
ATOM 5604 C CA . VAL B 1 213 ? -3.148 -31.188 10.375 1 90.94 213 VAL B CA 1
ATOM 5605 C C . VAL B 1 213 ? -3.227 -31.469 8.883 1 90.94 213 VAL B C 1
ATOM 5607 O O . VAL B 1 213 ? -3.486 -32.594 8.469 1 90.94 213 VAL B O 1
ATOM 5610 N N . VAL B 1 214 ? -2.936 -30.484 8.055 1 92.12 214 VAL B N 1
ATOM 5611 C CA . VAL B 1 214 ? -3.311 -30.625 6.648 1 92.12 214 VAL B CA 1
ATOM 5612 C C . VAL B 1 214 ? -2.057 -30.688 5.781 1 92.12 214 VAL B C 1
ATOM 5614 O O . VAL B 1 214 ? -1.932 -31.562 4.922 1 92.12 214 VAL B O 1
ATOM 5617 N N . GLU B 1 215 ? -1.087 -29.797 5.914 1 85.94 215 GLU B N 1
ATOM 5618 C CA . GLU B 1 215 ? 0.013 -29.531 4.992 1 85.94 215 GLU B CA 1
ATOM 5619 C C . GLU B 1 215 ? 0.751 -30.828 4.641 1 85.94 215 GLU B C 1
ATOM 5621 O O . GLU B 1 215 ? 1.022 -31.094 3.467 1 85.94 215 GLU B O 1
ATOM 5626 N N . ASP B 1 216 ? 0.996 -31.703 5.57 1 85 216 ASP B N 1
ATOM 5627 C CA . ASP B 1 216 ? 1.745 -32.938 5.316 1 85 216 ASP B CA 1
ATOM 5628 C C . ASP B 1 216 ? 0.959 -34.156 5.773 1 85 216 ASP B C 1
ATOM 5630 O O . ASP B 1 216 ? 1.536 -35.094 6.297 1 85 216 ASP B O 1
ATOM 5634 N N . HIS B 1 217 ? -0.267 -34.031 5.508 1 91.69 217 HIS B N 1
ATOM 5635 C CA . HIS B 1 217 ? -1.07 -35.188 5.941 1 91.69 217 HIS B CA 1
ATOM 5636 C C . HIS B 1 217 ? -0.752 -36.438 5.113 1 91.69 217 HIS B C 1
ATOM 5638 O O . HIS B 1 217 ? -0.729 -36.375 3.883 1 91.69 217 HIS B O 1
ATOM 5644 N N . PRO B 1 218 ? -0.596 -37.531 5.715 1 93.81 218 PRO B N 1
ATOM 5645 C CA . PRO B 1 218 ? -0.191 -38.75 5.004 1 93.81 218 PRO B CA 1
ATOM 5646 C C . PRO B 1 218 ? -1.224 -39.188 3.973 1 93.81 218 PRO B C 1
ATOM 5648 O O . PRO B 1 218 ? -0.861 -39.75 2.934 1 93.81 218 PRO B O 1
ATOM 5651 N N . PHE B 1 219 ? -2.404 -38.969 4.281 1 94.62 219 PHE B N 1
ATOM 5652 C CA . PHE B 1 219 ? -3.451 -39.406 3.354 1 94.62 219 PHE B CA 1
ATOM 5653 C C . PHE B 1 219 ? -3.338 -38.625 2.035 1 94.62 219 PHE B C 1
ATOM 5655 O O . PHE B 1 219 ? -3.48 -39.219 0.961 1 94.62 219 PHE B O 1
ATOM 5662 N N . LEU B 1 220 ? -3.182 -37.375 2.1 1 94.38 220 LEU B N 1
ATOM 5663 C CA . LEU B 1 220 ? -3.002 -36.562 0.893 1 94.38 220 LEU B CA 1
ATOM 5664 C C . LEU B 1 220 ? -1.819 -37.062 0.075 1 94.38 220 LEU B C 1
ATOM 5666 O O . LEU B 1 220 ? -1.935 -37.281 -1.137 1 94.38 220 LEU B O 1
ATOM 5670 N N . SER B 1 221 ? -0.741 -37.312 0.743 1 94.38 221 SER B N 1
ATOM 5671 C CA . SER B 1 221 ? 0.443 -37.812 0.053 1 94.38 221 SER B CA 1
ATOM 5672 C C . SER B 1 221 ? 0.165 -39.156 -0.614 1 94.38 221 SER B C 1
ATOM 5674 O O . SER B 1 221 ? 0.62 -39.406 -1.732 1 94.38 221 SER B O 1
ATOM 5676 N N . SER B 1 222 ? -0.508 -40 0.069 1 96.31 222 SER B N 1
ATOM 5677 C CA . SER B 1 222 ? -0.82 -41.312 -0.469 1 96.31 222 SER B CA 1
ATOM 5678 C C . SER B 1 222 ? -1.689 -41.219 -1.717 1 96.31 222 SER B C 1
ATOM 5680 O O . SER B 1 222 ? -1.505 -41.969 -2.674 1 96.31 222 SER B O 1
ATOM 5682 N N . GLN B 1 223 ? -2.703 -40.312 -1.679 1 95.5 223 GLN B N 1
ATOM 5683 C CA . GLN B 1 223 ? -3.564 -40.094 -2.838 1 95.5 223 GLN B CA 1
ATOM 5684 C C . GLN B 1 223 ? -2.76 -39.625 -4.043 1 95.5 223 GLN B C 1
ATOM 5686 O O . GLN B 1 223 ? -2.965 -40.094 -5.16 1 95.5 223 GLN B O 1
ATOM 5691 N N . LEU B 1 224 ? -1.847 -38.75 -3.836 1 95.5 224 LEU B N 1
ATOM 5692 C CA . LEU B 1 224 ? -1.027 -38.219 -4.918 1 95.5 224 LEU B CA 1
ATOM 5693 C C . LEU B 1 224 ? -0.082 -39.281 -5.465 1 95.5 224 LEU B C 1
ATOM 5695 O O . LEU B 1 224 ? 0.115 -39.375 -6.676 1 95.5 224 LEU B O 1
ATOM 5699 N N . ASP B 1 225 ? 0.451 -40.062 -4.594 1 95.94 225 ASP B N 1
ATOM 5700 C CA . ASP B 1 225 ? 1.354 -41.125 -5.004 1 95.94 225 ASP B CA 1
ATOM 5701 C C . ASP B 1 225 ? 0.616 -42.188 -5.824 1 95.94 225 ASP B C 1
ATOM 5703 O O . ASP B 1 225 ? 1.137 -42.656 -6.832 1 95.94 225 ASP B O 1
ATOM 5707 N N . GLU B 1 226 ? -0.498 -42.531 -5.32 1 96.38 226 GLU B N 1
ATOM 5708 C CA . GLU B 1 226 ? -1.297 -43.531 -6.027 1 96.38 226 GLU B CA 1
ATOM 5709 C C . GLU B 1 226 ? -1.654 -43.062 -7.434 1 96.38 226 GLU B C 1
ATOM 5711 O O . GLU B 1 226 ? -1.521 -43.812 -8.398 1 96.38 226 GLU B O 1
ATOM 5716 N N . TRP B 1 227 ? -2.154 -41.844 -7.527 1 95.5 227 TRP B N 1
ATOM 5717 C CA . TRP B 1 227 ? -2.48 -41.281 -8.836 1 95.5 227 TRP B CA 1
ATOM 5718 C C . TRP B 1 227 ? -1.254 -41.281 -9.742 1 95.5 227 TRP B C 1
ATOM 5720 O O . TRP B 1 227 ? -1.332 -41.656 -10.906 1 95.5 227 TRP B O 1
ATOM 5730 N N . THR B 1 228 ? -0.144 -40.812 -9.258 1 96.12 228 THR B N 1
ATOM 5731 C CA . THR B 1 228 ? 1.108 -40.688 -10 1 96.12 228 THR B CA 1
ATOM 5732 C C . THR B 1 228 ? 1.565 -42.062 -10.516 1 96.12 228 THR B C 1
ATOM 5734 O O . THR B 1 228 ? 1.961 -42.188 -11.68 1 96.12 228 THR B O 1
ATOM 5737 N N . ALA B 1 229 ? 1.49 -43.062 -9.688 1 95.56 229 ALA B N 1
ATOM 5738 C CA . ALA B 1 229 ? 1.925 -44.406 -10.047 1 95.56 229 ALA B CA 1
ATOM 5739 C C . ALA B 1 229 ? 1.05 -45 -11.148 1 95.56 229 ALA B C 1
ATOM 5741 O O . ALA B 1 229 ? 1.522 -45.781 -11.977 1 95.56 229 ALA B O 1
ATOM 5742 N N . GLU B 1 230 ? -0.099 -44.562 -11.156 1 94.12 230 GLU B N 1
ATOM 5743 C CA . GLU B 1 230 ? -1.048 -45.125 -12.109 1 94.12 230 GLU B CA 1
ATOM 5744 C C . GLU B 1 230 ? -0.917 -44.438 -13.477 1 94.12 230 GLU B C 1
ATOM 5746 O O . GLU B 1 230 ? -0.983 -45.094 -14.508 1 94.12 230 GLU B O 1
ATOM 5751 N N . HIS B 1 231 ? -0.725 -43.156 -13.492 1 94.56 231 HIS B N 1
ATOM 5752 C CA . HIS B 1 231 ? -0.959 -42.438 -14.734 1 94.56 231 HIS B CA 1
ATOM 5753 C C . HIS B 1 231 ? 0.353 -41.969 -15.352 1 94.56 231 HIS B C 1
ATOM 5755 O O . HIS B 1 231 ? 0.504 -41.969 -16.578 1 94.56 231 HIS B O 1
ATOM 5761 N N . LEU B 1 232 ? 1.372 -41.562 -14.609 1 97.5 232 LEU B N 1
ATOM 5762 C CA . LEU B 1 232 ? 2.551 -40.875 -15.141 1 97.5 232 LEU B CA 1
ATOM 5763 C C . LEU B 1 232 ? 3.426 -41.844 -15.93 1 97.5 232 LEU B C 1
ATOM 5765 O O . LEU B 1 232 ? 3.998 -41.469 -16.953 1 97.5 232 LEU B O 1
ATOM 5769 N N . PRO B 1 233 ? 3.568 -43.156 -15.469 1 97.56 233 PRO B N 1
ATOM 5770 C CA . PRO B 1 233 ? 4.406 -44.062 -16.25 1 97.56 233 PRO B CA 1
ATOM 5771 C C . PRO B 1 233 ? 3.914 -44.219 -17.688 1 97.56 233 PRO B C 1
ATOM 5773 O O . PRO B 1 233 ? 4.727 -44.344 -18.609 1 97.56 233 PRO B O 1
ATOM 5776 N N . LYS B 1 234 ? 2.637 -44.219 -17.875 1 97.19 234 LYS B N 1
ATOM 5777 C CA . LYS B 1 234 ? 2.078 -44.312 -19.219 1 97.19 234 LYS B CA 1
ATOM 5778 C C . LYS B 1 234 ? 2.449 -43.094 -20.062 1 97.19 234 LYS B C 1
ATOM 5780 O O . LYS B 1 234 ? 2.756 -43.219 -21.25 1 97.19 234 LYS B O 1
ATOM 5785 N N . MET B 1 235 ? 2.395 -41.938 -19.484 1 97.75 235 MET B N 1
ATOM 5786 C CA . MET B 1 235 ? 2.762 -40.719 -20.172 1 97.75 235 MET B CA 1
ATOM 5787 C C . MET B 1 235 ? 4.254 -40.688 -20.5 1 97.75 235 MET B C 1
ATOM 5789 O O . MET B 1 235 ? 4.648 -40.281 -21.594 1 97.75 235 MET B O 1
ATOM 5793 N N . VAL B 1 236 ? 5.035 -41.125 -19.516 1 97.94 236 VAL B N 1
ATOM 5794 C CA . VAL B 1 236 ? 6.484 -41.188 -19.688 1 97.94 236 VAL B CA 1
ATOM 5795 C C . VAL B 1 236 ? 6.816 -42.094 -20.859 1 97.94 236 VAL B C 1
ATOM 5797 O O . VAL B 1 236 ? 7.602 -41.75 -21.734 1 97.94 236 VAL B O 1
ATOM 5800 N N . SER B 1 237 ? 6.211 -43.312 -20.891 1 97.12 237 SER B N 1
ATOM 5801 C CA . SER B 1 237 ? 6.465 -44.281 -21.953 1 97.12 237 SER B CA 1
ATOM 5802 C C . SER B 1 237 ? 6.102 -43.719 -23.312 1 97.12 237 SER B C 1
ATOM 5804 O O . SER B 1 237 ? 6.863 -43.875 -24.281 1 97.12 237 SER B O 1
ATOM 5806 N N . ARG B 1 238 ? 4.996 -43.062 -23.391 1 96.69 238 ARG B N 1
ATOM 5807 C CA . ARG B 1 238 ? 4.566 -42.469 -24.656 1 96.69 238 ARG B CA 1
ATOM 5808 C C . ARG B 1 238 ? 5.547 -41.406 -25.125 1 96.69 238 ARG B C 1
ATOM 5810 O O . ARG B 1 238 ? 5.91 -41.344 -26.297 1 96.69 238 ARG B O 1
ATOM 5817 N N . LEU B 1 239 ? 5.934 -40.531 -24.266 1 95.81 239 LEU B N 1
ATOM 5818 C CA . LEU B 1 239 ? 6.828 -39.406 -24.609 1 95.81 239 LEU B CA 1
ATOM 5819 C C . LEU B 1 239 ? 8.195 -39.938 -25.031 1 95.81 239 LEU B C 1
ATOM 5821 O O . LEU B 1 239 ? 8.805 -39.406 -25.969 1 95.81 239 LEU B O 1
ATOM 5825 N N . ARG B 1 240 ? 8.641 -40.969 -24.281 1 94.88 240 ARG B N 1
ATOM 5826 C CA . ARG B 1 240 ? 9.922 -41.562 -24.641 1 94.88 240 ARG B CA 1
ATOM 5827 C C . ARG B 1 240 ? 9.883 -42.125 -26.062 1 94.88 240 ARG B C 1
ATOM 5829 O O . ARG B 1 240 ? 10.797 -41.906 -26.859 1 94.88 240 ARG B O 1
ATOM 5836 N N . LYS B 1 241 ? 8.875 -42.812 -26.359 1 93.62 241 LYS B N 1
ATOM 5837 C CA . LYS B 1 241 ? 8.727 -43.375 -27.688 1 93.62 241 LYS B CA 1
ATOM 5838 C C . LYS B 1 241 ? 8.586 -42.312 -28.75 1 93.62 241 LYS B C 1
ATOM 5840 O O . LYS B 1 241 ? 9.188 -42.406 -29.828 1 93.62 241 LYS B O 1
ATOM 5845 N N . ALA B 1 242 ? 7.824 -41.344 -28.453 1 91.69 242 ALA B N 1
ATOM 5846 C CA . ALA B 1 242 ? 7.539 -40.281 -29.406 1 91.69 242 ALA B CA 1
ATOM 5847 C C . ALA B 1 242 ? 8.781 -39.438 -29.688 1 91.69 242 ALA B C 1
ATOM 5849 O O . ALA B 1 242 ? 8.961 -38.906 -30.797 1 91.69 242 ALA B O 1
ATOM 5850 N N . MET B 1 243 ? 9.641 -39.344 -28.688 1 91.12 243 MET B N 1
ATOM 5851 C CA . MET B 1 243 ? 10.734 -38.375 -28.781 1 91.12 243 MET B CA 1
ATOM 5852 C C . MET B 1 243 ? 12.031 -39.062 -29.203 1 91.12 243 MET B C 1
ATOM 5854 O O . MET B 1 243 ? 13.031 -38.406 -29.484 1 91.12 243 MET B O 1
ATOM 5858 N N . THR B 1 244 ? 11.977 -40.344 -29.219 1 90.5 244 THR B N 1
ATOM 5859 C CA . THR B 1 244 ? 13.195 -41.094 -29.547 1 90.5 244 THR B CA 1
ATOM 5860 C C . THR B 1 244 ? 13.227 -41.469 -31.016 1 90.5 244 THR B C 1
ATOM 5862 O O . THR B 1 244 ? 12.219 -41.938 -31.562 1 90.5 244 THR B O 1
ATOM 5865 N N . LYS B 1 245 ? 14.375 -41.281 -31.641 1 90.5 245 LYS B N 1
ATOM 5866 C CA . LYS B 1 245 ? 14.586 -41.719 -33 1 90.5 245 LYS B CA 1
ATOM 5867 C C . LYS B 1 245 ? 14.508 -43.219 -33.125 1 90.5 245 LYS B C 1
ATOM 5869 O O . LYS B 1 245 ? 14.945 -43.938 -32.219 1 90.5 245 LYS B O 1
ATOM 5874 N N . PRO B 1 246 ? 13.977 -43.625 -34.25 1 89.19 246 PRO B N 1
ATOM 5875 C CA . PRO B 1 246 ? 13.945 -45.062 -34.438 1 89.19 246 PRO B CA 1
ATOM 5876 C C . PRO B 1 246 ? 15.328 -45.719 -34.344 1 89.19 246 PRO B C 1
ATOM 5878 O O . PRO B 1 246 ? 16.297 -45.219 -34.938 1 89.19 246 PRO B O 1
ATOM 5881 N N . GLY B 1 247 ? 15.453 -46.688 -33.594 1 89.38 247 GLY B N 1
ATOM 5882 C CA . GLY B 1 247 ? 16.688 -47.469 -33.469 1 89.38 247 GLY B CA 1
ATOM 5883 C C . GLY B 1 247 ? 17.641 -46.906 -32.438 1 89.38 247 GLY B C 1
ATOM 5884 O O . GLY B 1 247 ? 18.719 -47.469 -32.219 1 89.38 247 GLY B O 1
ATOM 5885 N N . HIS B 1 248 ? 17.203 -45.906 -31.875 1 91.19 248 HIS B N 1
ATOM 5886 C CA . HIS B 1 248 ? 18.062 -45.281 -30.875 1 91.19 248 HIS B CA 1
ATOM 5887 C C . HIS B 1 248 ? 17.609 -45.625 -29.453 1 91.19 248 HIS B C 1
ATOM 5889 O O . HIS B 1 248 ? 16.5 -46.156 -29.266 1 91.19 248 HIS B O 1
ATOM 5895 N N . GLU B 1 249 ? 18.422 -45.312 -28.531 1 90.31 249 GLU B N 1
ATOM 5896 C CA . GLU B 1 249 ? 18.062 -45.469 -27.125 1 90.31 249 GLU B CA 1
ATOM 5897 C C . GLU B 1 249 ? 17.062 -44.406 -26.672 1 90.31 249 GLU B C 1
ATOM 5899 O O . GLU B 1 249 ? 17.156 -43.25 -27.047 1 90.31 249 GLU B O 1
ATOM 5904 N N . GLU B 1 250 ? 16.156 -44.906 -25.953 1 91.31 250 GLU B N 1
ATOM 5905 C CA . GLU B 1 250 ? 15.117 -44 -25.484 1 91.31 250 GLU B CA 1
ATOM 5906 C C . GLU B 1 250 ? 15.688 -42.938 -24.547 1 91.31 250 GLU B C 1
ATOM 5908 O O . GLU B 1 250 ? 16.547 -43.25 -23.719 1 91.31 250 GLU B O 1
ATOM 5913 N N . ILE B 1 251 ? 15.242 -41.719 -24.703 1 91.31 251 ILE B N 1
ATOM 5914 C CA . ILE B 1 251 ? 15.617 -40.656 -23.797 1 91.31 251 ILE B CA 1
ATOM 5915 C C . ILE B 1 251 ? 15.117 -40.969 -22.391 1 91.31 251 ILE B C 1
ATOM 5917 O O . ILE B 1 251 ? 14 -41.469 -22.219 1 91.31 251 ILE B O 1
ATOM 5921 N N . PRO B 1 252 ? 15.906 -40.75 -21.328 1 93.56 252 PRO B N 1
ATOM 5922 C CA . PRO B 1 252 ? 15.562 -41.156 -19.953 1 93.56 252 PRO B CA 1
ATOM 5923 C C . PRO B 1 252 ? 14.625 -40.188 -19.266 1 93.56 252 PRO B C 1
ATOM 5925 O O . PRO B 1 252 ? 14.961 -39.656 -18.188 1 93.56 252 PRO B O 1
ATOM 5928 N N . LEU B 1 253 ? 13.508 -39.938 -19.812 1 95.19 253 LEU B N 1
ATOM 5929 C CA . LEU B 1 253 ? 12.492 -39.125 -19.172 1 95.19 253 LEU B CA 1
ATOM 5930 C C . LEU B 1 253 ? 11.867 -39.844 -17.984 1 95.19 253 LEU B C 1
ATOM 5932 O O . LEU B 1 253 ? 11.719 -41.062 -18 1 95.19 253 LEU B O 1
ATOM 5936 N N . THR B 1 254 ? 11.57 -39.062 -16.953 1 96.56 254 THR B N 1
ATOM 5937 C CA . THR B 1 254 ? 10.922 -39.594 -15.75 1 96.56 254 THR B CA 1
ATOM 5938 C C . THR B 1 254 ? 9.578 -38.906 -15.523 1 96.56 254 THR B C 1
ATOM 5940 O O . THR B 1 254 ? 9.18 -38.031 -16.297 1 96.56 254 THR B O 1
ATOM 5943 N N . SER B 1 255 ? 8.898 -39.375 -14.438 1 96.69 255 SER B N 1
ATOM 5944 C CA . SER B 1 255 ? 7.621 -38.781 -14.055 1 96.69 255 SER B CA 1
ATOM 5945 C C . SER B 1 255 ? 7.785 -37.281 -13.727 1 96.69 255 SER B C 1
ATOM 5947 O O . SER B 1 255 ? 6.91 -36.469 -14.031 1 96.69 255 SER B O 1
ATOM 5949 N N . SER B 1 256 ? 8.891 -36.938 -13.117 1 96.25 256 SER B N 1
ATOM 5950 C CA . SER B 1 256 ? 9.156 -35.562 -12.75 1 96.25 256 SER B CA 1
ATOM 5951 C C . SER B 1 256 ? 9.289 -34.688 -13.992 1 96.25 256 SER B C 1
ATOM 5953 O O . SER B 1 256 ? 8.898 -33.5 -13.969 1 96.25 256 SER B O 1
ATOM 5955 N N . HIS B 1 257 ? 9.789 -35.281 -15.031 1 97.06 257 HIS B N 1
ATOM 5956 C CA . HIS B 1 257 ? 9.93 -34.5 -16.266 1 97.06 257 HIS B CA 1
ATOM 5957 C C . HIS B 1 257 ? 8.57 -34.219 -16.891 1 97.06 257 HIS B C 1
ATOM 5959 O O . HIS B 1 257 ? 8.359 -33.156 -17.453 1 97.06 257 HIS B O 1
ATOM 5965 N N . VAL B 1 258 ? 7.711 -35.188 -16.812 1 97.81 258 VAL B N 1
ATOM 5966 C CA . VAL B 1 258 ? 6.371 -35 -17.359 1 97.81 258 VAL B CA 1
ATOM 5967 C C . VAL B 1 258 ? 5.668 -33.875 -16.609 1 97.81 258 VAL B C 1
ATOM 5969 O O . VAL B 1 258 ? 5.047 -33 -17.234 1 97.81 258 VAL B O 1
ATOM 5972 N N . LYS B 1 259 ? 5.773 -33.844 -15.297 1 97.88 259 LYS B N 1
ATOM 5973 C CA . LYS B 1 259 ? 5.199 -32.781 -14.484 1 97.88 259 LYS B CA 1
ATOM 5974 C C . LYS B 1 259 ? 5.812 -31.438 -14.844 1 97.88 259 LYS B C 1
ATOM 5976 O O . LYS B 1 259 ? 5.105 -30.422 -14.93 1 97.88 259 LYS B O 1
ATOM 5981 N N . ALA B 1 260 ? 7.082 -31.438 -15.016 1 98.31 260 ALA B N 1
ATOM 5982 C CA . ALA B 1 260 ? 7.777 -30.203 -15.383 1 98.31 260 ALA B CA 1
ATOM 5983 C C . ALA B 1 260 ? 7.324 -29.703 -16.75 1 98.31 260 ALA B C 1
ATOM 5985 O O . ALA B 1 260 ? 7.219 -28.484 -16.969 1 98.31 260 ALA B O 1
ATOM 5986 N N . ILE B 1 261 ? 7.117 -30.641 -17.703 1 98.25 261 ILE B N 1
ATOM 5987 C CA . ILE B 1 261 ? 6.633 -30.266 -19.016 1 98.25 261 ILE B CA 1
ATOM 5988 C C . ILE B 1 261 ? 5.277 -29.578 -18.891 1 98.25 261 ILE B C 1
ATOM 5990 O O . ILE B 1 261 ? 5.051 -28.516 -19.5 1 98.25 261 ILE B O 1
ATOM 5994 N N . TYR B 1 262 ? 4.398 -30.109 -18.094 1 98.56 262 TYR B N 1
ATOM 5995 C CA . TYR B 1 262 ? 3.08 -29.531 -17.875 1 98.56 262 TYR B CA 1
ATOM 5996 C C . TYR B 1 262 ? 3.188 -28.156 -17.234 1 98.56 262 TYR B C 1
ATOM 5998 O O . TYR B 1 262 ? 2.477 -27.219 -17.625 1 98.56 262 TYR B O 1
ATOM 6006 N N . ARG B 1 263 ? 4.078 -28.016 -16.328 1 98.69 263 ARG B N 1
ATOM 6007 C CA . ARG B 1 263 ? 4.273 -26.75 -15.648 1 98.69 263 ARG B CA 1
ATOM 6008 C C . ARG B 1 263 ? 4.875 -25.703 -16.594 1 98.69 263 ARG B C 1
ATOM 6010 O O . ARG B 1 263 ? 4.48 -24.531 -16.562 1 98.69 263 ARG B O 1
ATOM 6017 N N . ALA B 1 264 ? 5.836 -26.125 -17.344 1 98.62 264 ALA B N 1
ATOM 6018 C CA . ALA B 1 264 ? 6.41 -25.234 -18.344 1 98.62 264 ALA B CA 1
ATOM 6019 C C . ALA B 1 264 ? 5.344 -24.75 -19.328 1 98.62 264 ALA B C 1
ATOM 6021 O O . ALA B 1 264 ? 5.305 -23.578 -19.688 1 98.62 264 ALA B O 1
ATOM 6022 N N . CYS B 1 265 ? 4.551 -25.734 -19.75 1 98.56 265 CYS B N 1
ATOM 6023 C CA . CYS B 1 265 ? 3.424 -25.406 -20.609 1 98.56 265 CYS B CA 1
ATOM 6024 C C . CYS B 1 265 ? 2.527 -24.359 -19.969 1 98.56 265 CYS B C 1
ATOM 6026 O O . CYS B 1 265 ? 2.223 -23.328 -20.578 1 98.56 265 CYS B O 1
ATOM 6028 N N . ALA B 1 266 ? 2.156 -24.531 -18.719 1 98.81 266 ALA B N 1
ATOM 6029 C CA . ALA B 1 266 ? 1.249 -23.641 -18 1 98.81 266 ALA B CA 1
ATOM 6030 C C . ALA B 1 266 ? 1.819 -22.234 -17.906 1 98.81 266 ALA B C 1
ATOM 6032 O O . ALA B 1 266 ? 1.125 -21.25 -18.203 1 98.81 266 ALA B O 1
ATOM 6033 N N . PHE B 1 267 ? 3.035 -22.094 -17.594 1 98.81 267 PHE B N 1
ATOM 6034 C CA . PHE B 1 267 ? 3.615 -20.781 -17.359 1 98.81 267 PHE B CA 1
ATOM 6035 C C . PHE B 1 267 ? 3.881 -20.062 -18.688 1 98.81 267 PHE B C 1
ATOM 6037 O O . PHE B 1 267 ? 3.771 -18.844 -18.766 1 98.81 267 PHE B O 1
ATOM 6044 N N . GLU B 1 268 ? 4.215 -20.844 -19.719 1 98.5 268 GLU B N 1
ATOM 6045 C CA . GLU B 1 268 ? 4.363 -20.188 -21.016 1 98.5 268 GLU B CA 1
ATOM 6046 C C . GLU B 1 268 ? 3.025 -19.656 -21.516 1 98.5 268 GLU B C 1
ATOM 6048 O O . GLU B 1 268 ? 2.969 -18.578 -22.109 1 98.5 268 GLU B O 1
ATOM 6053 N N . VAL B 1 269 ? 2 -20.438 -21.266 1 98.5 269 VAL B N 1
ATOM 6054 C CA . VAL B 1 269 ? 0.669 -19.984 -21.656 1 98.5 269 VAL B CA 1
ATOM 6055 C C . VAL B 1 269 ? 0.274 -18.766 -20.828 1 98.5 269 VAL B C 1
ATOM 6057 O O . VAL B 1 269 ? -0.157 -17.75 -21.391 1 98.5 269 VAL B O 1
ATOM 6060 N N . SER B 1 270 ? 0.473 -18.797 -19.562 1 98.56 270 SER B N 1
ATOM 6061 C CA . SER B 1 270 ? -0.038 -17.781 -18.656 1 98.56 270 SER B CA 1
ATOM 6062 C C . SER B 1 270 ? 0.799 -16.5 -18.734 1 98.56 270 SER B C 1
ATOM 6064 O O . SER B 1 270 ? 0.271 -15.398 -18.594 1 98.56 270 SER B O 1
ATOM 6066 N N . VAL B 1 271 ? 2.096 -16.594 -18.953 1 98.31 271 VAL B N 1
ATOM 6067 C CA . VAL B 1 271 ? 2.965 -15.414 -18.922 1 98.31 271 VAL B CA 1
ATOM 6068 C C . VAL B 1 271 ? 3.115 -14.836 -20.312 1 98.31 271 VAL B C 1
ATOM 6070 O O . VAL B 1 271 ? 3.129 -13.617 -20.5 1 98.31 271 VAL B O 1
ATOM 6073 N N . PHE B 1 272 ? 3.154 -15.766 -21.375 1 97.44 272 PHE B N 1
ATOM 6074 C CA . PHE B 1 272 ? 3.525 -15.289 -22.703 1 97.44 272 PHE B CA 1
ATOM 6075 C C . PHE B 1 272 ? 2.4 -15.531 -23.703 1 97.44 272 PHE B C 1
ATOM 6077 O O . PHE B 1 272 ? 2.514 -15.172 -24.875 1 97.44 272 PHE B O 1
ATOM 6084 N N . SER B 1 273 ? 1.331 -16.125 -23.297 1 96.12 273 SER B N 1
ATOM 6085 C CA . SER B 1 273 ? 0.251 -16.531 -24.203 1 96.12 273 SER B CA 1
ATOM 6086 C C . SER B 1 273 ? 0.767 -17.406 -25.328 1 96.12 273 SER B C 1
ATOM 6088 O O . SER B 1 273 ? 0.4 -17.219 -26.5 1 96.12 273 SER B O 1
ATOM 6090 N N . ARG B 1 274 ? 1.62 -18.297 -24.922 1 95.94 274 ARG B N 1
ATOM 6091 C CA . ARG B 1 274 ? 2.26 -19.203 -25.875 1 95.94 274 ARG B CA 1
ATOM 6092 C C . ARG B 1 274 ? 1.961 -20.656 -25.531 1 95.94 274 ARG B C 1
ATOM 6094 O O . ARG B 1 274 ? 2.158 -21.078 -24.391 1 95.94 274 ARG B O 1
ATOM 6101 N N . ASN B 1 275 ? 1.464 -21.453 -26.516 1 96.5 275 ASN B N 1
ATOM 6102 C CA . ASN B 1 275 ? 1.188 -22.859 -26.281 1 96.5 275 ASN B CA 1
ATOM 6103 C C . ASN B 1 275 ? 1.787 -23.734 -27.375 1 96.5 275 ASN B C 1
ATOM 6105 O O . ASN B 1 275 ? 1.359 -24.875 -27.562 1 96.5 275 ASN B O 1
ATOM 6109 N N . ASP B 1 276 ? 2.797 -23.297 -28.125 1 96.56 276 ASP B N 1
ATOM 6110 C CA . ASP B 1 276 ? 3.354 -24 -29.281 1 96.56 276 ASP B CA 1
ATOM 6111 C C . ASP B 1 276 ? 4.699 -24.641 -28.953 1 96.56 276 ASP B C 1
ATOM 6113 O O . ASP B 1 276 ? 5.453 -25.016 -29.844 1 96.56 276 ASP B O 1
ATOM 6117 N N . THR B 1 277 ? 5.016 -24.766 -27.703 1 96.69 277 THR B N 1
ATOM 6118 C CA . THR B 1 277 ? 6.254 -25.406 -27.281 1 96.69 277 THR B CA 1
ATOM 6119 C C . THR B 1 277 ? 5.961 -26.609 -26.375 1 96.69 277 THR B C 1
ATOM 6121 O O . THR B 1 277 ? 5.543 -27.656 -26.859 1 96.69 277 THR B O 1
ATOM 6124 N N . TRP B 1 278 ? 6.125 -26.422 -25.078 1 97.44 278 TRP B N 1
ATOM 6125 C CA . TRP B 1 278 ? 6.043 -27.531 -24.125 1 97.44 278 TRP B CA 1
ATOM 6126 C C . TRP B 1 278 ? 4.652 -28.156 -24.156 1 97.44 278 TRP B C 1
ATOM 6128 O O . TRP B 1 278 ? 4.508 -29.359 -23.938 1 97.44 278 TRP B O 1
ATOM 6138 N N . CYS B 1 279 ? 3.666 -27.391 -24.391 1 97.94 279 CYS B N 1
ATOM 6139 C CA . CYS B 1 279 ? 2.299 -27.891 -24.422 1 97.94 279 CYS B CA 1
ATOM 6140 C C . CYS B 1 279 ? 2.121 -28.922 -25.531 1 97.94 279 CYS B C 1
ATOM 6142 O O . CYS B 1 279 ? 1.3 -29.828 -25.422 1 97.94 279 CYS B O 1
ATOM 6144 N N . THR B 1 280 ? 2.863 -28.828 -26.594 1 96.56 280 THR B N 1
ATOM 6145 C CA . THR B 1 280 ? 2.707 -29.688 -27.766 1 96.56 280 THR B CA 1
ATOM 6146 C C . THR B 1 280 ? 3.189 -31.109 -27.469 1 96.56 280 THR B C 1
ATOM 6148 O O . THR B 1 280 ? 2.904 -32.031 -28.219 1 96.56 280 THR B O 1
ATOM 6151 N N . LEU B 1 281 ? 3.904 -31.25 -26.391 1 96.19 281 LEU B N 1
ATOM 6152 C CA . LEU B 1 281 ? 4.457 -32.562 -26.062 1 96.19 281 LEU B CA 1
ATOM 6153 C C . LEU B 1 281 ? 3.432 -33.406 -25.312 1 96.19 281 LEU B C 1
ATOM 6155 O O . LEU B 1 281 ? 3.615 -34.625 -25.172 1 96.19 281 LEU B O 1
ATOM 6159 N N . LEU B 1 282 ? 2.375 -32.781 -24.938 1 97.56 282 LEU B N 1
ATOM 6160 C CA . LEU B 1 282 ? 1.35 -33.5 -24.188 1 97.56 282 LEU B CA 1
ATOM 6161 C C . LEU B 1 282 ? 0.068 -33.625 -25 1 97.56 282 LEU B C 1
ATOM 6163 O O . LEU B 1 282 ? -0.321 -32.688 -25.703 1 97.56 282 LEU B O 1
ATOM 6167 N N . GLU B 1 283 ? -0.563 -34.75 -24.922 1 96.38 283 GLU B N 1
ATOM 6168 C CA . GLU B 1 283 ? -1.874 -34.938 -25.531 1 96.38 283 GLU B CA 1
ATOM 6169 C C . GLU B 1 283 ? -2.982 -34.344 -24.672 1 96.38 283 GLU B C 1
ATOM 6171 O O . GLU B 1 283 ? -2.83 -34.25 -23.453 1 96.38 283 GLU B O 1
ATOM 6176 N N . PRO B 1 284 ? -4.117 -33.969 -25.281 1 95.31 284 PRO B N 1
ATOM 6177 C CA . PRO B 1 284 ? -5.219 -33.375 -24.531 1 95.31 284 PRO B CA 1
ATOM 6178 C C . PRO B 1 284 ? -5.637 -34.219 -23.328 1 95.31 284 PRO B C 1
ATOM 6180 O O . PRO B 1 284 ? -5.867 -33.688 -22.234 1 95.31 284 PRO B O 1
ATOM 6183 N N . GLY B 1 285 ? -5.711 -35.5 -23.516 1 93.94 285 GLY B N 1
ATOM 6184 C CA . GLY B 1 285 ? -6.066 -36.375 -22.406 1 93.94 285 GLY B CA 1
ATOM 6185 C C . GLY B 1 285 ? -5.066 -36.312 -21.266 1 93.94 285 GLY B C 1
ATOM 6186 O O . GLY B 1 285 ? -5.449 -36.375 -20.094 1 93.94 285 GLY B O 1
ATOM 6187 N N . GLU B 1 286 ? -3.777 -36.25 -21.625 1 96.06 286 GLU B N 1
ATOM 6188 C CA . GLU B 1 286 ? -2.727 -36.156 -20.625 1 96.06 286 GLU B CA 1
ATOM 6189 C C . GLU B 1 286 ? -2.809 -34.844 -19.859 1 96.06 286 GLU B C 1
ATOM 6191 O O . GLU B 1 286 ? -2.617 -34.812 -18.641 1 96.06 286 GLU B O 1
ATOM 6196 N N . ILE B 1 287 ? -3.123 -33.781 -20.562 1 96.81 287 ILE B N 1
ATOM 6197 C CA . ILE B 1 287 ? -3.281 -32.469 -19.953 1 96.81 287 ILE B CA 1
ATOM 6198 C C . ILE B 1 287 ? -4.426 -32.5 -18.938 1 96.81 287 ILE B C 1
ATOM 6200 O O . ILE B 1 287 ? -4.297 -32 -17.812 1 96.81 287 ILE B O 1
ATOM 6204 N N . MET B 1 288 ? -5.492 -33.094 -19.281 1 95.75 288 MET B N 1
ATOM 6205 C CA . MET B 1 288 ? -6.652 -33.188 -18.406 1 95.75 288 MET B CA 1
ATOM 6206 C C . MET B 1 288 ? -6.34 -34.031 -17.172 1 95.75 288 MET B C 1
ATOM 6208 O O . MET B 1 288 ? -6.809 -33.719 -16.078 1 95.75 288 MET B O 1
ATOM 6212 N N . LEU B 1 289 ? -5.574 -35.094 -17.375 1 95.06 289 LEU B N 1
ATOM 6213 C CA . LEU B 1 289 ? -5.168 -35.938 -16.25 1 95.06 289 LEU B CA 1
ATOM 6214 C C . LEU B 1 289 ? -4.246 -35.156 -15.312 1 95.06 289 LEU B C 1
ATOM 6216 O O . LEU B 1 289 ? -4.375 -35.25 -14.094 1 95.06 289 LEU B O 1
ATOM 6220 N N . LEU B 1 290 ? -3.355 -34.406 -15.867 1 96.88 290 LEU B N 1
ATOM 6221 C CA . LEU B 1 290 ? -2.438 -33.625 -15.055 1 96.88 290 LEU B CA 1
ATOM 6222 C C . LEU B 1 290 ? -3.176 -32.5 -14.344 1 96.88 290 LEU B C 1
ATOM 6224 O O . LEU B 1 290 ? -2.842 -32.156 -13.203 1 96.88 290 LEU B O 1
ATOM 6228 N N . GLU B 1 291 ? -4.137 -31.906 -14.992 1 97.06 291 GLU B N 1
ATOM 6229 C CA . GLU B 1 291 ? -5.02 -30.953 -14.336 1 97.06 291 GLU B CA 1
ATOM 6230 C C . GLU B 1 291 ? -5.688 -31.562 -13.109 1 97.06 291 GLU B C 1
ATOM 6232 O O . GLU B 1 291 ? -5.777 -30.938 -12.055 1 97.06 291 GLU B O 1
ATOM 6237 N N . TYR B 1 292 ? -6.145 -32.75 -13.281 1 96.69 292 TYR B N 1
ATOM 6238 C CA . TYR B 1 292 ? -6.797 -33.469 -12.172 1 96.69 292 TYR B CA 1
ATOM 6239 C C . TYR B 1 292 ? -5.832 -33.656 -11.008 1 96.69 292 TYR B C 1
ATOM 6241 O O . TYR B 1 292 ? -6.238 -33.562 -9.844 1 96.69 292 TYR B O 1
ATOM 6249 N N . LEU B 1 293 ? -4.613 -33.938 -11.32 1 96.25 293 LEU B N 1
ATOM 6250 C CA . LEU B 1 293 ? -3.629 -34.094 -10.258 1 96.25 293 LEU B CA 1
ATOM 6251 C C . LEU B 1 293 ? -3.545 -32.812 -9.406 1 96.25 293 LEU B C 1
ATOM 6253 O O . LEU B 1 293 ? -3.498 -32.906 -8.18 1 96.25 293 LEU B O 1
ATOM 6257 N N . ASP B 1 294 ? -3.521 -31.672 -10.094 1 95.88 294 ASP B N 1
ATOM 6258 C CA . ASP B 1 294 ? -3.516 -30.391 -9.391 1 95.88 294 ASP B CA 1
ATOM 6259 C C . ASP B 1 294 ? -4.777 -30.219 -8.555 1 95.88 294 ASP B C 1
ATOM 6261 O O . ASP B 1 294 ? -4.707 -29.797 -7.398 1 95.88 294 ASP B O 1
ATOM 6265 N N . ASP B 1 295 ? -5.891 -30.547 -9.109 1 97.12 295 ASP B N 1
ATOM 6266 C CA . ASP B 1 295 ? -7.172 -30.422 -8.422 1 97.12 295 ASP B CA 1
ATOM 6267 C C . ASP B 1 295 ? -7.242 -31.359 -7.227 1 97.12 295 ASP B C 1
ATOM 6269 O O . ASP B 1 295 ? -7.777 -31 -6.176 1 97.12 295 ASP B O 1
ATOM 6273 N N . LEU B 1 296 ? -6.723 -32.594 -7.445 1 96.19 296 LEU B N 1
ATOM 6274 C CA . LEU B 1 296 ? -6.703 -33.562 -6.367 1 96.19 296 LEU B CA 1
ATOM 6275 C C . LEU B 1 296 ? -5.918 -33.062 -5.168 1 96.19 296 LEU B C 1
ATOM 6277 O O . LEU B 1 296 ? -6.383 -33.125 -4.031 1 96.19 296 LEU B O 1
ATOM 6281 N N . LYS B 1 297 ? -4.844 -32.5 -5.426 1 96.62 297 LYS B N 1
ATOM 6282 C CA . LYS B 1 297 ? -4.016 -31.953 -4.355 1 96.62 297 LYS B CA 1
ATOM 6283 C C . LYS B 1 297 ? -4.758 -30.859 -3.6 1 96.62 297 LYS B C 1
ATOM 6285 O O . LYS B 1 297 ? -4.863 -30.906 -2.373 1 96.62 297 LYS B O 1
ATOM 6290 N N . HIS B 1 298 ? -5.328 -29.922 -4.328 1 97.06 298 HIS B N 1
ATOM 6291 C CA . HIS B 1 298 ? -5.879 -28.719 -3.707 1 97.06 298 HIS B CA 1
ATOM 6292 C C . HIS B 1 298 ? -7.273 -28.984 -3.145 1 97.06 298 HIS B C 1
ATOM 6294 O O . HIS B 1 298 ? -7.734 -28.25 -2.26 1 97.06 298 HIS B O 1
ATOM 6300 N N . TYR B 1 299 ? -7.926 -29.984 -3.697 1 96.5 299 TYR B N 1
ATOM 6301 C CA . TYR B 1 299 ? -9.156 -30.438 -3.055 1 96.5 299 TYR B CA 1
ATOM 6302 C C . TYR B 1 299 ? -8.898 -30.812 -1.603 1 96.5 299 TYR B C 1
ATOM 6304 O O . TYR B 1 299 ? -9.688 -30.469 -0.717 1 96.5 299 TYR B O 1
ATOM 6312 N N . TRP B 1 300 ? -7.844 -31.453 -1.372 1 96.06 300 TRP B N 1
ATOM 6313 C CA . TRP B 1 300 ? -7.559 -31.984 -0.041 1 96.06 300 TRP B CA 1
ATOM 6314 C C . TRP B 1 300 ? -6.871 -30.938 0.824 1 96.06 300 TRP B C 1
ATOM 6316 O O . TRP B 1 300 ? -7.207 -30.766 1.999 1 96.06 300 TRP B O 1
ATOM 6326 N N . ASP B 1 301 ? -5.984 -30.172 0.295 1 96.19 301 ASP B N 1
ATOM 6327 C CA . ASP B 1 301 ? -5.242 -29.281 1.179 1 96.19 301 ASP B CA 1
ATOM 6328 C C . ASP B 1 301 ? -5.98 -27.953 1.356 1 96.19 301 ASP B C 1
ATOM 6330 O O . ASP B 1 301 ? -5.801 -27.266 2.365 1 96.19 301 ASP B O 1
ATOM 6334 N N . LEU B 1 302 ? -6.844 -27.562 0.413 1 96.56 302 LEU B N 1
ATOM 6335 C CA . LEU B 1 302 ? -7.48 -26.25 0.511 1 96.56 302 LEU B CA 1
ATOM 6336 C C . LEU B 1 302 ? -9 -26.375 0.456 1 96.56 302 LEU B C 1
ATOM 6338 O O . LEU B 1 302 ? -9.711 -25.547 1.022 1 96.56 302 LEU B O 1
ATOM 6342 N N . GLY B 1 303 ? -9.469 -27.281 -0.299 1 96.44 303 GLY B N 1
ATOM 6343 C CA . GLY B 1 303 ? -10.898 -27.406 -0.558 1 96.44 303 GLY B CA 1
ATOM 6344 C C . GLY B 1 303 ? -11.625 -28.219 0.493 1 96.44 303 GLY B C 1
ATOM 6345 O O . GLY B 1 303 ? -11.523 -27.938 1.688 1 96.44 303 GLY B O 1
ATOM 6346 N N . TYR B 1 304 ? -12.312 -29.312 0.051 1 95.69 304 TYR B N 1
ATOM 6347 C CA . TYR B 1 304 ? -13.273 -30.016 0.896 1 95.69 304 TYR B CA 1
ATOM 6348 C C . TYR B 1 304 ? -12.656 -31.281 1.473 1 95.69 304 TYR B C 1
ATOM 6350 O O . TYR B 1 304 ? -13.336 -32.062 2.15 1 95.69 304 TYR B O 1
ATOM 6358 N N . GLY B 1 305 ? -11.398 -31.516 1.249 1 94.94 305 GLY B N 1
ATOM 6359 C CA . GLY B 1 305 ? -10.742 -32.719 1.71 1 94.94 305 GLY B CA 1
ATOM 6360 C C . GLY B 1 305 ? -10.742 -32.875 3.221 1 94.94 305 GLY B C 1
ATOM 6361 O O . GLY B 1 305 ? -11 -33.938 3.752 1 94.94 305 GLY B O 1
ATOM 6362 N N . PHE B 1 306 ? -10.383 -31.828 3.873 1 94.5 306 PHE B N 1
ATOM 6363 C CA . PHE B 1 306 ? -10.398 -31.781 5.332 1 94.5 306 PHE B CA 1
ATOM 6364 C C . PHE B 1 306 ? -11.375 -30.734 5.836 1 94.5 306 PHE B C 1
ATOM 6366 O O . PHE B 1 306 ? -11.43 -29.625 5.305 1 94.5 306 PHE B O 1
ATOM 6373 N N . ASP B 1 307 ? -12.047 -31.031 6.902 1 90.5 307 ASP B N 1
ATOM 6374 C CA . ASP B 1 307 ? -13.062 -30.141 7.461 1 90.5 307 ASP B CA 1
ATOM 6375 C C . ASP B 1 307 ? -12.445 -28.828 7.914 1 90.5 307 ASP B C 1
ATOM 6377 O O . ASP B 1 307 ? -13.086 -27.766 7.844 1 90.5 307 ASP B O 1
ATOM 6381 N N . LEU B 1 308 ? -11.25 -28.891 8.336 1 92.44 308 LEU B N 1
ATOM 6382 C CA . LEU B 1 308 ? -10.547 -27.719 8.852 1 92.44 308 LEU B CA 1
ATOM 6383 C C . LEU B 1 308 ? -10.422 -26.656 7.785 1 92.44 308 LEU B C 1
ATOM 6385 O O . LEU B 1 308 ? -10.391 -25.453 8.094 1 92.44 308 LEU B O 1
ATOM 6389 N N . ASN B 1 309 ? -10.367 -27.078 6.516 1 93.31 309 ASN B N 1
ATOM 6390 C CA . ASN B 1 309 ? -10.188 -26.125 5.422 1 93.31 309 ASN B CA 1
ATOM 6391 C C . ASN B 1 309 ? -11.328 -25.109 5.367 1 93.31 309 ASN B C 1
ATOM 6393 O O . ASN B 1 309 ? -11.094 -23.906 5.191 1 93.31 309 ASN B O 1
ATOM 6397 N N . ALA B 1 310 ? -12.531 -25.562 5.539 1 90.06 310 ALA B N 1
ATOM 6398 C CA . ALA B 1 310 ? -13.688 -24.672 5.559 1 90.06 310 ALA B CA 1
ATOM 6399 C C . ALA B 1 310 ? -13.648 -23.75 6.781 1 90.06 310 ALA B C 1
ATOM 6401 O O . ALA B 1 310 ? -14.039 -22.594 6.703 1 90.06 310 ALA B O 1
ATOM 6402 N N . LYS B 1 311 ? -13.125 -24.234 7.859 1 91.12 311 LYS B N 1
ATOM 6403 C CA . LYS B 1 311 ? -13.086 -23.469 9.109 1 91.12 311 LYS B CA 1
ATOM 6404 C C . LYS B 1 311 ? -12.039 -22.359 9.047 1 91.12 311 LYS B C 1
ATOM 6406 O O . LYS B 1 311 ? -12.234 -21.281 9.617 1 91.12 311 LYS B O 1
ATOM 6411 N N . VAL B 1 312 ? -11.047 -22.625 8.383 1 92.44 312 VAL B N 1
ATOM 6412 C CA . VAL B 1 312 ? -9.953 -21.656 8.305 1 92.44 312 VAL B CA 1
ATOM 6413 C C . VAL B 1 312 ? -10.391 -20.453 7.473 1 92.44 312 VAL B C 1
ATOM 6415 O O . VAL B 1 312 ? -9.844 -19.359 7.625 1 92.44 312 VAL B O 1
ATOM 6418 N N . GLY B 1 313 ? -11.367 -20.594 6.617 1 93.06 313 GLY B N 1
ATOM 6419 C CA . GLY B 1 313 ? -11.922 -19.484 5.848 1 93.06 313 GLY B CA 1
ATOM 6420 C C . GLY B 1 313 ? -12.867 -18.625 6.648 1 93.06 313 GLY B C 1
ATOM 6421 O O . GLY B 1 313 ? -13.375 -17.609 6.148 1 93.06 313 GLY B O 1
ATOM 6422 N N . CYS B 1 314 ? -13.039 -18.875 7.926 1 92.19 314 CYS B N 1
ATOM 6423 C CA . CYS B 1 314 ? -14.086 -18.266 8.742 1 92.19 314 CYS B CA 1
ATOM 6424 C C . CYS B 1 314 ? -13.781 -16.797 9 1 92.19 314 CYS B C 1
ATOM 6426 O O . CYS B 1 314 ? -14.695 -15.969 9.078 1 92.19 314 CYS B O 1
ATOM 6428 N N . ALA B 1 315 ? -12.484 -16.484 9.172 1 94.06 315 ALA B N 1
ATOM 6429 C CA . ALA B 1 315 ? -12.133 -15.094 9.469 1 94.06 315 ALA B CA 1
ATOM 6430 C C . ALA B 1 315 ? -12.539 -14.164 8.328 1 94.06 315 ALA B C 1
ATOM 6432 O O . ALA B 1 315 ? -13.117 -13.102 8.562 1 94.06 315 ALA B O 1
ATOM 6433 N N . LEU B 1 316 ? -12.234 -14.539 7.109 1 96.44 316 LEU B N 1
ATOM 6434 C CA . LEU B 1 316 ? -12.602 -13.734 5.945 1 96.44 316 LEU B CA 1
ATOM 6435 C C . LEU B 1 316 ? -14.117 -13.672 5.785 1 96.44 316 LEU B C 1
ATOM 6437 O O . LEU B 1 316 ? -14.664 -12.609 5.492 1 96.44 316 LEU B O 1
ATOM 6441 N N . ALA B 1 317 ? -14.797 -14.789 5.965 1 95.12 317 ALA B N 1
ATOM 6442 C CA . ALA B 1 317 ? -16.25 -14.82 5.898 1 95.12 317 ALA B CA 1
ATOM 6443 C C . ALA B 1 317 ? -16.875 -13.867 6.922 1 95.12 317 ALA B C 1
ATOM 6445 O O . ALA B 1 317 ? -17.844 -13.156 6.617 1 95.12 317 ALA B O 1
ATOM 6446 N N . THR B 1 318 ? -16.312 -13.883 8.094 1 94.88 318 THR B N 1
ATOM 6447 C CA . THR B 1 318 ? -16.781 -13.008 9.156 1 94.88 318 THR B CA 1
ATOM 6448 C C . THR B 1 318 ? -16.594 -11.547 8.781 1 94.88 318 THR B C 1
ATOM 6450 O O . THR B 1 318 ? -17.469 -10.719 9.016 1 94.88 318 THR B O 1
ATOM 6453 N N . ASP B 1 319 ? -15.453 -11.266 8.266 1 95.81 319 ASP B N 1
ATOM 6454 C CA . ASP B 1 319 ? -15.156 -9.898 7.848 1 95.81 319 ASP B CA 1
ATOM 6455 C C . ASP B 1 319 ? -16.125 -9.438 6.754 1 95.81 319 ASP B C 1
ATOM 6457 O O . ASP B 1 319 ? -16.594 -8.297 6.773 1 95.81 319 ASP B O 1
ATOM 6461 N N . VAL B 1 320 ? -16.391 -10.242 5.762 1 96.88 320 VAL B N 1
ATOM 6462 C CA . VAL B 1 320 ? -17.344 -9.945 4.691 1 96.88 320 VAL B CA 1
ATOM 6463 C C . VAL B 1 320 ? -18.719 -9.664 5.285 1 96.88 320 VAL B C 1
ATOM 6465 O O . VAL B 1 320 ? -19.359 -8.672 4.93 1 96.88 320 VAL B O 1
ATOM 6468 N N . ALA B 1 321 ? -19.156 -10.508 6.172 1 95.5 321 ALA B N 1
ATOM 6469 C CA . ALA B 1 321 ? -20.453 -10.352 6.801 1 95.5 321 ALA B CA 1
ATOM 6470 C C . ALA B 1 321 ? -20.531 -9.047 7.59 1 95.5 321 ALA B C 1
ATOM 6472 O O . ALA B 1 321 ? -21.547 -8.352 7.555 1 95.5 321 ALA B O 1
ATOM 6473 N N . LYS B 1 322 ? -19.5 -8.766 8.289 1 95.44 322 LYS B N 1
ATOM 6474 C CA . LYS B 1 322 ? -19.453 -7.547 9.086 1 95.44 322 LYS B CA 1
ATOM 6475 C C . LYS B 1 322 ? -19.578 -6.309 8.211 1 95.44 322 LYS B C 1
ATOM 6477 O O . LYS B 1 322 ? -20.312 -5.375 8.547 1 95.44 322 LYS B O 1
ATOM 6482 N N . GLU B 1 323 ? -18.891 -6.277 7.102 1 96.69 323 GLU B N 1
ATOM 6483 C CA . GLU B 1 323 ? -18.953 -5.141 6.188 1 96.69 323 GLU B CA 1
ATOM 6484 C C . GLU B 1 323 ? -20.344 -4.977 5.602 1 96.69 323 GLU B C 1
ATOM 6486 O O . GLU B 1 323 ? -20.828 -3.855 5.414 1 96.69 323 GLU B O 1
ATOM 6491 N N . LEU B 1 324 ? -20.984 -6.074 5.309 1 96.38 324 LEU B N 1
ATOM 6492 C CA . LEU B 1 324 ? -22.359 -6.023 4.812 1 96.38 324 LEU B CA 1
ATOM 6493 C C . LEU B 1 324 ? -23.297 -5.457 5.871 1 96.38 324 LEU B C 1
ATOM 6495 O O . LEU B 1 324 ? -24.109 -4.57 5.578 1 96.38 324 LEU B O 1
ATOM 6499 N N . THR B 1 325 ? -23.156 -5.961 7.059 1 94.62 325 THR B N 1
ATOM 6500 C CA . THR B 1 325 ? -24 -5.512 8.156 1 94.62 325 THR B CA 1
ATOM 6501 C C . THR B 1 325 ? -23.797 -4.02 8.422 1 94.62 325 THR B C 1
ATOM 6503 O O . THR B 1 325 ? -24.75 -3.277 8.602 1 94.62 325 THR B O 1
ATOM 6506 N N . ASP B 1 326 ? -22.531 -3.623 8.453 1 96.19 326 ASP B N 1
ATOM 6507 C CA . ASP B 1 326 ? -22.219 -2.215 8.68 1 96.19 326 ASP B CA 1
ATOM 6508 C C . ASP B 1 326 ? -22.844 -1.334 7.605 1 96.19 326 ASP B C 1
ATOM 6510 O O . ASP B 1 326 ? -23.375 -0.26 7.906 1 96.19 326 ASP B O 1
ATOM 6514 N N . ALA B 1 327 ? -22.812 -1.749 6.375 1 95.81 327 ALA B N 1
ATOM 6515 C CA . ALA B 1 327 ? -23.406 -0.997 5.273 1 95.81 327 ALA B CA 1
ATOM 6516 C C . ALA B 1 327 ? -24.922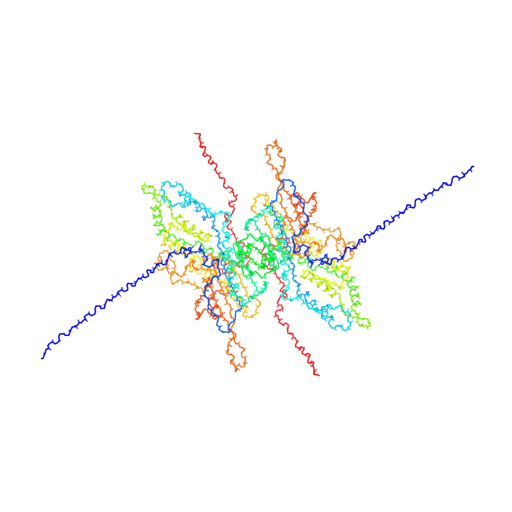 -0.91 5.426 1 95.81 327 ALA B C 1
ATOM 6518 O O . ALA B 1 327 ? -25.516 0.156 5.234 1 95.81 327 ALA B O 1
ATOM 6519 N N . ILE B 1 328 ? -25.547 -1.953 5.797 1 95.12 328 ILE B N 1
ATOM 6520 C CA . ILE B 1 328 ? -27 -2.037 5.93 1 95.12 328 ILE B CA 1
ATOM 6521 C C . ILE B 1 328 ? -27.469 -1.152 7.086 1 95.12 328 ILE B C 1
ATOM 6523 O O . ILE B 1 328 ? -28.484 -0.458 6.973 1 95.12 328 ILE B O 1
ATOM 6527 N N . GLU B 1 329 ? -26.656 -1.158 8.094 1 94.81 329 GLU B N 1
ATOM 6528 C CA . GLU B 1 329 ? -27.031 -0.428 9.305 1 94.81 329 GLU B CA 1
ATOM 6529 C C . GLU B 1 329 ? -26.562 1.019 9.25 1 94.81 329 GLU B C 1
ATOM 6531 O O . GLU B 1 329 ? -26.766 1.785 10.188 1 94.81 329 GLU B O 1
ATOM 6536 N N . GLY B 1 330 ? -25.875 1.327 8.258 1 92.56 330 GLY B N 1
ATOM 6537 C CA . GLY B 1 330 ? -25.438 2.699 8.086 1 92.56 330 GLY B CA 1
ATOM 6538 C C . GLY B 1 330 ? -24.25 3.057 8.969 1 92.56 330 GLY B C 1
ATOM 6539 O O . GLY B 1 330 ? -24.109 4.211 9.375 1 92.56 330 GLY B O 1
ATOM 6540 N N . ARG B 1 331 ? -23.531 1.943 9.305 1 92.06 331 ARG B N 1
ATOM 6541 C CA . ARG B 1 331 ? -22.328 2.168 10.102 1 92.06 331 ARG B CA 1
ATOM 6542 C C . ARG B 1 331 ? -21.109 2.439 9.211 1 92.06 331 ARG B C 1
ATOM 6544 O O . ARG B 1 331 ? -20.469 1.505 8.734 1 92.06 331 ARG B O 1
ATOM 6551 N N . GLY B 1 332 ? -20.922 3.674 8.883 1 86.31 332 GLY B N 1
ATOM 6552 C CA . GLY B 1 332 ? -19.812 4.062 8.031 1 86.31 332 GLY B CA 1
ATOM 6553 C C . GLY B 1 332 ? -20.234 4.422 6.621 1 86.31 332 GLY B C 1
ATOM 6554 O O . GLY B 1 332 ? -21.422 4.359 6.293 1 86.31 332 GLY B O 1
ATOM 6555 N N . ARG B 1 333 ? -19.266 4.789 5.789 1 88.94 333 ARG B N 1
ATOM 6556 C CA . ARG B 1 333 ? -19.562 5.277 4.449 1 88.94 333 ARG B CA 1
ATOM 6557 C C . ARG B 1 333 ? -18.906 4.398 3.387 1 88.94 333 ARG B C 1
ATOM 6559 O O . ARG B 1 333 ? -18.953 4.715 2.197 1 88.94 333 ARG B O 1
ATOM 6566 N N . THR B 1 334 ? -18.391 3.254 3.822 1 94.44 334 THR B N 1
ATOM 6567 C CA . THR B 1 334 ? -17.609 2.436 2.906 1 94.44 334 THR B CA 1
ATOM 6568 C C . THR B 1 334 ? -18.484 1.858 1.804 1 94.44 334 THR B C 1
ATOM 6570 O O . THR B 1 334 ? -19.531 1.27 2.082 1 94.44 334 THR B O 1
ATOM 6573 N N . GLN B 1 335 ? -18.078 1.999 0.572 1 94.69 335 GLN B N 1
ATOM 6574 C CA . GLN B 1 335 ? -18.844 1.524 -0.583 1 94.69 335 GLN B CA 1
ATOM 6575 C C . GLN B 1 335 ? -18.062 0.446 -1.34 1 94.69 335 GLN B C 1
ATOM 6577 O O . GLN B 1 335 ? -18.656 -0.387 -2.023 1 94.69 335 GLN B O 1
ATOM 6582 N N . GLY B 1 336 ? -16.766 0.513 -1.294 1 96.69 336 GLY B N 1
ATOM 6583 C CA . GLY B 1 336 ? -15.906 -0.477 -1.936 1 96.69 336 GLY B CA 1
ATOM 6584 C C . GLY B 1 336 ? -14.844 -1.042 -1.01 1 96.69 336 GLY B C 1
ATOM 6585 O O . GLY B 1 336 ? -14.141 -0.291 -0.336 1 96.69 336 GLY B O 1
ATOM 6586 N N . ILE B 1 337 ? -14.789 -2.342 -0.899 1 98.44 337 ILE B N 1
ATOM 6587 C CA . ILE B 1 337 ? -13.773 -3.043 -0.13 1 98.44 337 ILE B CA 1
ATOM 6588 C C . ILE B 1 337 ? -13.016 -4.012 -1.037 1 98.44 337 ILE B C 1
ATOM 6590 O O . ILE B 1 337 ? -13.602 -4.953 -1.577 1 98.44 337 ILE B O 1
ATOM 6594 N N . PHE B 1 338 ? -11.789 -3.797 -1.222 1 98.88 338 PHE B N 1
ATOM 6595 C CA . PHE B 1 338 ? -11.008 -4.566 -2.182 1 98.88 338 PHE B CA 1
ATOM 6596 C C . PHE B 1 338 ? -9.859 -5.281 -1.49 1 98.88 338 PHE B C 1
ATOM 6598 O O . PHE B 1 338 ? -8.977 -4.641 -0.916 1 98.88 338 PHE B O 1
ATOM 6605 N N . ARG B 1 339 ? -9.891 -6.617 -1.533 1 98.94 339 ARG B N 1
ATOM 6606 C CA . ARG B 1 339 ? -8.898 -7.473 -0.886 1 98.94 339 ARG B CA 1
ATOM 6607 C C . ARG B 1 339 ? -8.117 -8.281 -1.915 1 98.94 339 ARG B C 1
ATOM 6609 O O . ARG B 1 339 ? -8.703 -8.875 -2.824 1 98.94 339 ARG B O 1
ATOM 6616 N N . PHE B 1 340 ? -6.809 -8.297 -1.738 1 98.94 340 PHE B N 1
ATOM 6617 C CA . PHE B 1 340 ? -5.957 -9.023 -2.68 1 98.94 340 PHE B CA 1
ATOM 6618 C C . PHE B 1 340 ? -5.109 -10.062 -1.958 1 98.94 340 PHE B C 1
ATOM 6620 O O . PHE B 1 340 ? -4.27 -9.711 -1.126 1 98.94 340 PHE B O 1
ATOM 6627 N N . GLY B 1 341 ? -5.383 -11.266 -2.24 1 98.75 341 GLY B N 1
ATOM 6628 C CA . GLY B 1 341 ? -4.711 -12.367 -1.576 1 98.75 341 GLY B CA 1
ATOM 6629 C C . GLY B 1 341 ? -4.211 -13.43 -2.539 1 98.75 341 GLY B C 1
ATOM 6630 O O . GLY B 1 341 ? -3.611 -13.109 -3.568 1 98.75 341 GLY B O 1
ATOM 6631 N N . HIS B 1 342 ? -4.43 -14.648 -2.148 1 98.56 342 HIS B N 1
ATOM 6632 C CA . HIS B 1 342 ? -3.846 -15.797 -2.834 1 98.56 342 HIS B CA 1
ATOM 6633 C C . HIS B 1 342 ? -4.922 -16.797 -3.244 1 98.56 342 HIS B C 1
ATOM 6635 O O . HIS B 1 342 ? -6.102 -16.609 -2.945 1 98.56 342 HIS B O 1
ATOM 6641 N N . ALA B 1 343 ? -4.438 -17.797 -4.008 1 98 343 ALA B N 1
ATOM 6642 C CA . ALA B 1 343 ? -5.352 -18.891 -4.355 1 98 343 ALA B CA 1
ATOM 6643 C C . ALA B 1 343 ? -5.977 -19.5 -3.104 1 98 343 ALA B C 1
ATOM 6645 O O . ALA B 1 343 ? -7.164 -19.828 -3.086 1 98 343 ALA B O 1
ATOM 6646 N N . GLU B 1 344 ? -5.148 -19.672 -2.09 1 97.06 344 GLU B N 1
ATOM 6647 C CA . GLU B 1 344 ? -5.625 -20.25 -0.841 1 97.06 344 GLU B CA 1
ATOM 6648 C C . GLU B 1 344 ? -6.723 -19.391 -0.216 1 97.06 344 GLU B C 1
ATOM 6650 O O . GLU B 1 344 ? -7.699 -19.922 0.324 1 97.06 344 GLU B O 1
ATOM 6655 N N . THR B 1 345 ? -6.531 -18.031 -0.292 1 97.88 345 THR B N 1
ATOM 6656 C CA . THR B 1 345 ? -7.547 -17.125 0.221 1 97.88 345 THR B CA 1
ATOM 6657 C C . THR B 1 345 ? -8.898 -17.406 -0.422 1 97.88 345 THR B C 1
ATOM 6659 O O . THR B 1 345 ? -9.906 -17.562 0.276 1 97.88 345 THR B O 1
ATOM 6662 N N . ASN B 1 346 ? -8.883 -17.531 -1.714 1 97.75 346 ASN B N 1
ATOM 6663 C CA . ASN B 1 346 ? -10.109 -17.75 -2.477 1 97.75 346 ASN B CA 1
ATOM 6664 C C . ASN B 1 346 ? -10.719 -19.125 -2.189 1 97.75 346 ASN B C 1
ATOM 6666 O O . ASN B 1 346 ? -11.914 -19.234 -1.937 1 97.75 346 ASN B O 1
ATOM 6670 N N . VAL B 1 347 ? -9.914 -20.141 -2.188 1 97.69 347 VAL B N 1
ATOM 6671 C CA . VAL B 1 347 ? -10.422 -21.5 -2.109 1 97.69 347 VAL B CA 1
ATOM 6672 C C . VAL B 1 347 ? -10.938 -21.781 -0.7 1 97.69 347 VAL B C 1
ATOM 6674 O O . VAL B 1 347 ? -11.961 -22.453 -0.528 1 97.69 347 VAL B O 1
ATOM 6677 N N . PHE B 1 348 ? -10.219 -21.297 0.349 1 96.44 348 PHE B N 1
ATOM 6678 C CA . PHE B 1 348 ? -10.727 -21.438 1.711 1 96.44 348 PHE B CA 1
ATOM 6679 C C . PHE B 1 348 ? -12.078 -20.75 1.864 1 96.44 348 PHE B C 1
ATOM 6681 O O . PHE B 1 348 ? -12.977 -21.281 2.516 1 96.44 348 PHE B O 1
ATOM 6688 N N . PHE B 1 349 ? -12.195 -19.562 1.304 1 96.12 349 PHE B N 1
ATOM 6689 C CA . PHE B 1 349 ? -13.453 -18.828 1.37 1 96.12 349 PHE B CA 1
ATOM 6690 C C . PHE B 1 349 ? -14.562 -19.594 0.643 1 96.12 349 PHE B C 1
ATOM 6692 O O . PHE B 1 349 ? -15.68 -19.703 1.149 1 96.12 349 PHE B O 1
ATOM 6699 N N . MET B 1 350 ? -14.234 -20.078 -0.518 1 94.88 350 MET B N 1
ATOM 6700 C CA . MET B 1 350 ? -15.172 -20.875 -1.301 1 94.88 350 MET B CA 1
ATOM 6701 C C . MET B 1 350 ? -15.633 -22.109 -0.513 1 94.88 350 MET B C 1
ATOM 6703 O O . MET B 1 350 ? -16.828 -22.406 -0.478 1 94.88 350 MET B O 1
ATOM 6707 N N . ALA B 1 351 ? -14.672 -22.781 0.078 1 93.75 351 ALA B N 1
ATOM 6708 C CA . ALA B 1 351 ? -14.992 -23.953 0.881 1 93.75 351 ALA B CA 1
ATOM 6709 C C . ALA B 1 351 ? -15.875 -23.578 2.07 1 93.75 351 ALA B C 1
ATOM 6711 O O . ALA B 1 351 ? -16.797 -24.312 2.422 1 93.75 351 ALA B O 1
ATOM 6712 N N . ALA B 1 352 ? -15.531 -22.453 2.66 1 92.06 352 ALA B N 1
ATOM 6713 C CA . ALA B 1 352 ? -16.328 -21.969 3.787 1 92.06 352 ALA B CA 1
ATOM 6714 C C . ALA B 1 352 ? -17.766 -21.734 3.371 1 92.06 352 ALA B C 1
ATOM 6716 O O . ALA B 1 352 ? -18.688 -21.922 4.164 1 92.06 352 ALA B O 1
ATOM 6717 N N . MET B 1 353 ? -17.969 -21.375 2.123 1 91.19 353 MET B N 1
ATOM 6718 C CA . MET B 1 353 ? -19.312 -21.062 1.618 1 91.19 353 MET B CA 1
ATOM 6719 C C . MET B 1 353 ? -19.984 -22.312 1.086 1 91.19 353 MET B C 1
ATOM 6721 O O . MET B 1 353 ? -21.172 -22.281 0.734 1 91.19 353 MET B O 1
ATOM 6725 N N . GLY B 1 354 ? -19.234 -23.375 0.946 1 89.75 354 GLY B N 1
ATOM 6726 C CA . GLY B 1 354 ? -19.797 -24.625 0.452 1 89.75 354 GLY B CA 1
ATOM 6727 C C . GLY B 1 354 ? -20.047 -24.609 -1.044 1 89.75 354 GLY B C 1
ATOM 6728 O O . GLY B 1 354 ? -20.938 -25.312 -1.537 1 89.75 354 GLY B O 1
ATOM 6729 N N . LEU B 1 355 ? -19.234 -23.828 -1.744 1 93.19 355 LEU B N 1
ATOM 6730 C CA . LEU B 1 355 ? -19.438 -23.688 -3.18 1 93.19 355 LEU B CA 1
ATOM 6731 C C . LEU B 1 355 ? -18.641 -24.734 -3.955 1 93.19 355 LEU B C 1
ATOM 6733 O O . LEU B 1 355 ? -17.531 -25.078 -3.57 1 93.19 355 LEU B O 1
ATOM 6737 N N . TYR B 1 356 ? -19.297 -25.297 -5.047 1 94.62 356 TYR B N 1
ATOM 6738 C CA . TYR B 1 356 ? -18.656 -26.172 -6.02 1 94.62 356 TYR B CA 1
ATOM 6739 C C . TYR B 1 356 ? -18.156 -27.453 -5.359 1 94.62 356 TYR B C 1
ATOM 6741 O O . TYR B 1 356 ? -17.031 -27.891 -5.629 1 94.62 356 TYR B O 1
ATOM 6749 N N . ARG B 1 357 ? -18.891 -27.891 -4.449 1 93.19 357 ARG B N 1
ATOM 6750 C CA . ARG B 1 357 ? -18.578 -29.156 -3.775 1 93.19 357 ARG B CA 1
ATOM 6751 C C . ARG B 1 357 ? -19.094 -30.344 -4.578 1 93.19 357 ARG B C 1
ATOM 6753 O O . ARG B 1 357 ? -20.297 -30.422 -4.871 1 93.19 357 ARG B O 1
ATOM 6760 N N . ASP B 1 358 ? -18.234 -31.203 -4.867 1 93.38 358 ASP B N 1
ATOM 6761 C CA . ASP B 1 358 ? -18.625 -32.438 -5.555 1 93.38 358 ASP B CA 1
ATOM 6762 C C . ASP B 1 358 ? -19.438 -33.344 -4.629 1 93.38 358 ASP B C 1
ATOM 6764 O O . ASP B 1 358 ? -19.25 -33.312 -3.41 1 93.38 358 ASP B O 1
ATOM 6768 N N . LYS B 1 359 ? -20.266 -34.156 -5.266 1 90.56 359 LYS B N 1
ATOM 6769 C CA . LYS B 1 359 ? -21.047 -35.125 -4.496 1 90.56 359 LYS B CA 1
ATOM 6770 C C . LYS B 1 359 ? -20.141 -36.188 -3.871 1 90.56 359 LYS B C 1
ATOM 6772 O O . LYS B 1 359 ? -20.422 -36.688 -2.773 1 90.56 359 LYS B O 1
ATOM 6777 N N . VAL B 1 360 ? -19.125 -36.469 -4.621 1 91.5 360 VAL B N 1
ATOM 6778 C CA . VAL B 1 360 ? -18.125 -37.438 -4.145 1 91.5 360 VAL B CA 1
ATOM 6779 C C . VAL B 1 360 ? -16.75 -36.75 -4.062 1 91.5 360 VAL B C 1
ATOM 6781 O O . VAL B 1 360 ? -16.391 -35.969 -4.938 1 91.5 360 VAL B O 1
ATOM 6784 N N . PRO B 1 361 ? -16.016 -37.094 -2.967 1 93.12 361 PRO B N 1
ATOM 6785 C CA . PRO B 1 361 ? -14.672 -36.5 -2.875 1 93.12 361 PRO B CA 1
ATOM 6786 C C . PRO B 1 361 ? -13.758 -36.906 -4.027 1 93.12 361 PRO B C 1
ATOM 6788 O O . PRO B 1 361 ? -14 -37.938 -4.668 1 93.12 361 PRO B O 1
ATOM 6791 N N . LEU B 1 362 ? -12.828 -36.125 -4.285 1 95.25 362 LEU B N 1
ATOM 6792 C CA . LEU B 1 362 ? -11.836 -36.469 -5.289 1 95.25 362 LEU B CA 1
ATOM 6793 C C . LEU B 1 362 ? -10.836 -37.5 -4.73 1 95.25 362 LEU B C 1
ATOM 6795 O O . LEU B 1 362 ? -10.328 -37.312 -3.623 1 95.25 362 LEU B O 1
ATOM 6799 N N . TYR B 1 363 ? -10.578 -38.531 -5.484 1 94.88 363 TYR B N 1
ATOM 6800 C CA . TYR B 1 363 ? -9.609 -39.562 -5.109 1 94.88 363 TYR B CA 1
ATOM 6801 C C . TYR B 1 363 ? -8.688 -39.875 -6.281 1 94.88 363 TYR B C 1
ATOM 6803 O O . TYR B 1 363 ? -8.961 -39.5 -7.422 1 94.88 363 TYR B O 1
ATOM 6811 N N . ALA B 1 364 ? -7.602 -40.531 -5.887 1 93.88 364 ALA B N 1
ATOM 6812 C CA . ALA B 1 364 ? -6.645 -40.938 -6.91 1 93.88 364 ALA B CA 1
ATOM 6813 C C . ALA B 1 364 ? -7.32 -41.812 -7.961 1 93.88 364 ALA B C 1
ATOM 6815 O O . ALA B 1 364 ? -7.043 -41.688 -9.156 1 93.88 364 ALA B O 1
ATOM 6816 N N . ASN B 1 365 ? -8.234 -42.75 -7.562 1 88.62 365 ASN B N 1
ATOM 6817 C CA . ASN B 1 365 ? -8.906 -43.688 -8.461 1 88.62 365 ASN B CA 1
ATOM 6818 C C . ASN B 1 365 ? -10.32 -43.219 -8.797 1 88.62 365 ASN B C 1
ATOM 6820 O O . ASN B 1 365 ? -11.25 -44.031 -8.859 1 88.62 365 ASN B O 1
ATOM 6824 N N . SER B 1 366 ? -10.422 -41.969 -9.016 1 81.06 366 SER B N 1
ATOM 6825 C CA . SER B 1 366 ? -11.742 -41.406 -9.289 1 81.06 366 SER B CA 1
ATOM 6826 C C . SER B 1 366 ? -12.258 -41.844 -10.656 1 81.06 366 SER B C 1
ATOM 6828 O O . SER B 1 366 ? -11.477 -42.281 -11.516 1 81.06 366 SER B O 1
ATOM 6830 N N . THR B 1 367 ? -13.508 -41.75 -10.883 1 76.31 367 THR B N 1
ATOM 6831 C CA . THR B 1 367 ? -14.188 -42.125 -12.109 1 76.31 367 THR B CA 1
ATOM 6832 C C . THR B 1 367 ? -13.859 -41.156 -13.242 1 76.31 367 THR B C 1
ATOM 6834 O O . THR B 1 367 ? -13.367 -40.062 -13 1 76.31 367 THR B O 1
ATOM 6837 N N . GLU B 1 368 ? -14.109 -41.656 -14.383 1 80 368 GLU B N 1
ATOM 6838 C CA . GLU B 1 368 ? -13.953 -40.812 -15.562 1 80 368 GLU B CA 1
ATOM 6839 C C . GLU B 1 368 ? -14.82 -39.562 -15.469 1 80 368 GLU B C 1
ATOM 6841 O O . GLU B 1 368 ? -14.43 -38.5 -15.922 1 80 368 GLU B O 1
ATOM 6846 N N . ARG B 1 369 ? -15.898 -39.781 -14.852 1 77.69 369 ARG B N 1
ATOM 6847 C CA . ARG B 1 369 ? -16.797 -38.656 -14.695 1 77.69 369 ARG B CA 1
ATOM 6848 C C . ARG B 1 369 ? -16.141 -37.531 -13.883 1 77.69 369 ARG B C 1
ATOM 6850 O O . ARG B 1 369 ? -16.219 -36.375 -14.25 1 77.69 369 ARG B O 1
ATOM 6857 N N . LEU B 1 370 ? -15.492 -37.875 -12.789 1 80.81 370 LEU B N 1
ATOM 6858 C CA . LEU B 1 370 ? -14.867 -36.875 -11.938 1 80.81 370 LEU B CA 1
ATOM 6859 C C . LEU B 1 370 ? -13.641 -36.281 -12.625 1 80.81 370 LEU B C 1
ATOM 6861 O O . LEU B 1 370 ? -13.312 -35.094 -12.414 1 80.81 370 LEU B O 1
ATOM 6865 N N . LEU B 1 371 ? -13.094 -37.031 -13.422 1 77.19 371 LEU B N 1
ATOM 6866 C CA . LEU B 1 371 ? -11.922 -36.562 -14.148 1 77.19 371 LEU B CA 1
ATOM 6867 C C . LEU B 1 371 ? -12.305 -35.438 -15.109 1 77.19 371 LEU B C 1
ATOM 6869 O O . LEU B 1 371 ? -11.578 -34.469 -15.25 1 77.19 371 LEU B O 1
ATOM 6873 N N . TYR B 1 372 ? -13.547 -35.594 -15.625 1 79.06 372 TYR B N 1
ATOM 6874 C CA . TYR B 1 372 ? -13.852 -34.688 -16.734 1 79.06 372 TYR B CA 1
ATOM 6875 C C . TYR B 1 372 ? -14.953 -33.719 -16.359 1 79.06 372 TYR B C 1
ATOM 6877 O O . TYR B 1 372 ? -15.07 -32.625 -16.953 1 79.06 372 TYR B O 1
ATOM 6885 N N . ASP B 1 373 ? -15.781 -34 -15.258 1 85.69 373 ASP B N 1
ATOM 6886 C CA . ASP B 1 373 ? -16.953 -33.156 -14.992 1 85.69 373 ASP B CA 1
ATOM 6887 C C . ASP B 1 373 ? -17.031 -32.781 -13.516 1 85.69 373 ASP B C 1
ATOM 6889 O O . ASP B 1 373 ? -18.109 -32.531 -12.992 1 85.69 373 ASP B O 1
ATOM 6893 N N . ARG B 1 374 ? -15.883 -32.75 -12.875 1 93.81 374 ARG B N 1
ATOM 6894 C CA . ARG B 1 374 ? -15.891 -32.375 -11.469 1 93.81 374 ARG B CA 1
ATOM 6895 C C . ARG B 1 374 ? -16.25 -30.906 -11.289 1 93.81 374 ARG B C 1
ATOM 6897 O O . ARG B 1 374 ? -16 -30.094 -12.18 1 93.81 374 ARG B O 1
ATOM 6904 N N . GLU B 1 375 ? -16.828 -30.578 -10.148 1 94.31 375 GLU B N 1
ATOM 6905 C CA . GLU B 1 375 ? -17.141 -29.188 -9.797 1 94.31 375 GLU B CA 1
ATOM 6906 C C . GLU B 1 375 ? -15.891 -28.453 -9.32 1 94.31 375 GLU B C 1
ATOM 6908 O O . GLU B 1 375 ? -15.656 -27.297 -9.703 1 94.31 375 GLU B O 1
ATOM 6913 N N . PHE B 1 376 ? -15.125 -29.188 -8.461 1 96.31 376 PHE B N 1
ATOM 6914 C CA . PHE B 1 376 ? -13.898 -28.594 -7.945 1 96.31 376 PHE B CA 1
ATOM 6915 C C . PHE B 1 376 ? -12.805 -28.625 -9.008 1 96.31 376 PHE B C 1
ATOM 6917 O O . PHE B 1 376 ? -11.961 -29.516 -9.023 1 96.31 376 PHE B O 1
ATOM 6924 N N . ARG B 1 377 ? -12.758 -27.641 -9.859 1 96.62 377 ARG B N 1
ATOM 6925 C CA . ARG B 1 377 ? -11.805 -27.484 -10.945 1 96.62 377 ARG B CA 1
ATOM 6926 C C . ARG B 1 377 ? -11.109 -26.125 -10.891 1 96.62 377 ARG B C 1
ATOM 6928 O O . ARG B 1 377 ? -11.68 -25.109 -11.297 1 96.62 377 ARG B O 1
ATOM 6935 N N . LEU B 1 378 ? -9.898 -26.125 -10.555 1 97.44 378 LEU B N 1
ATOM 6936 C CA . LEU B 1 378 ? -9.195 -24.891 -10.227 1 97.44 378 LEU B CA 1
ATOM 6937 C C . LEU B 1 378 ? -8.977 -24.047 -11.477 1 97.44 378 LEU B C 1
ATOM 6939 O O . LEU B 1 378 ? -8.867 -22.828 -11.383 1 97.44 378 LEU B O 1
ATOM 6943 N N . SER B 1 379 ? -8.891 -24.703 -12.672 1 96.94 379 SER B N 1
ATOM 6944 C CA . SER B 1 379 ? -8.773 -23.922 -13.898 1 96.94 379 SER B CA 1
ATOM 6945 C C . SER B 1 379 ? -9.953 -22.969 -14.055 1 96.94 379 SER B C 1
ATOM 6947 O O . SER B 1 379 ? -9.812 -21.906 -14.672 1 96.94 379 SER B O 1
ATOM 6949 N N . ASP B 1 380 ? -11.062 -23.312 -13.445 1 95.31 380 ASP B N 1
ATOM 6950 C CA . ASP B 1 380 ? -12.258 -22.484 -13.477 1 95.31 380 ASP B CA 1
ATOM 6951 C C . ASP B 1 380 ? -12.391 -21.641 -12.203 1 95.31 380 ASP B C 1
ATOM 6953 O O . ASP B 1 380 ? -12.867 -20.516 -12.242 1 95.31 380 ASP B O 1
ATOM 6957 N N . LEU B 1 381 ? -11.945 -22.219 -11.156 1 97 381 LEU B N 1
ATOM 6958 C CA . LEU B 1 381 ? -12.289 -21.641 -9.859 1 97 381 LEU B CA 1
ATOM 6959 C C . LEU B 1 381 ? -11.219 -20.672 -9.391 1 97 381 LEU B C 1
ATOM 6961 O O . LEU B 1 381 ? -11.531 -19.656 -8.766 1 97 381 LEU B O 1
ATOM 6965 N N . SER B 1 382 ? -10 -21 -9.672 1 97.88 382 SER B N 1
ATOM 6966 C CA . SER B 1 382 ? -8.953 -20.172 -9.078 1 97.88 382 SER B CA 1
ATOM 6967 C C . SER B 1 382 ? -7.734 -20.078 -9.984 1 97.88 382 SER B C 1
ATOM 6969 O O . SER B 1 382 ? -6.613 -20.375 -9.562 1 97.88 382 SER B O 1
ATOM 6971 N N . PRO B 1 383 ? -7.941 -19.781 -11.305 1 98.19 383 PRO B N 1
ATOM 6972 C CA . PRO B 1 383 ? -6.781 -19.375 -12.102 1 98.19 383 PRO B CA 1
ATOM 6973 C C . PRO B 1 383 ? -6.105 -18.125 -11.555 1 98.19 383 PRO B C 1
ATOM 6975 O O . PRO B 1 383 ? -6.578 -17.531 -10.578 1 98.19 383 PRO B O 1
ATOM 6978 N N . PHE B 1 384 ? -4.984 -17.75 -12.094 1 98.62 384 PHE B N 1
ATOM 6979 C CA . PHE B 1 384 ? -4.445 -16.438 -11.75 1 98.62 384 PHE B CA 1
ATOM 6980 C C . PHE B 1 384 ? -5.508 -15.359 -11.93 1 98.62 384 PHE B C 1
ATOM 6982 O O . PHE B 1 384 ? -6.344 -15.438 -12.836 1 98.62 384 PHE B O 1
ATOM 6989 N N . ALA B 1 385 ? -5.523 -14.352 -10.977 1 98.62 385 ALA B N 1
ATOM 6990 C CA . ALA B 1 385 ? -6.406 -13.188 -11 1 98.62 385 ALA B CA 1
ATOM 6991 C C . ALA B 1 385 ? -7.855 -13.594 -10.742 1 98.62 385 ALA B C 1
ATOM 6993 O O . ALA B 1 385 ? -8.781 -12.828 -11.031 1 98.62 385 ALA B O 1
ATOM 6994 N N . ALA B 1 386 ? -8.047 -14.844 -10.297 1 98.5 386 ALA B N 1
ATOM 6995 C CA . ALA B 1 386 ? -9.391 -15.242 -9.898 1 98.5 386 ALA B CA 1
ATOM 6996 C C . ALA B 1 386 ? -9.984 -14.258 -8.898 1 98.5 386 ALA B C 1
ATOM 6998 O O . ALA B 1 386 ? -9.242 -13.602 -8.156 1 98.5 386 ALA B O 1
ATOM 6999 N N . ASN B 1 387 ? -11.305 -14.164 -8.883 1 98.56 387 ASN B N 1
ATOM 7000 C CA . ASN B 1 387 ? -11.891 -13.141 -8.031 1 98.56 387 ASN B CA 1
ATOM 7001 C C . ASN B 1 387 ? -13.344 -13.469 -7.68 1 98.56 387 ASN B C 1
ATOM 7003 O O . ASN B 1 387 ? -14.008 -14.203 -8.406 1 98.56 387 ASN B O 1
ATOM 7007 N N . TYR B 1 388 ? -13.742 -12.922 -6.539 1 98.5 388 TYR B N 1
ATOM 7008 C CA . TYR B 1 388 ? -15.125 -12.906 -6.066 1 98.5 388 TYR B CA 1
ATOM 7009 C C . TYR B 1 388 ? -15.609 -11.477 -5.844 1 98.5 388 TYR B C 1
ATOM 7011 O O . TYR B 1 388 ? -14.953 -10.695 -5.156 1 98.5 388 TYR B O 1
ATOM 7019 N N . PHE B 1 389 ? -16.703 -11.133 -6.48 1 98.5 389 PHE B N 1
ATOM 7020 C CA . PHE B 1 389 ? -17.391 -9.891 -6.164 1 98.5 389 PHE B CA 1
ATOM 7021 C C . PHE B 1 389 ? -18.656 -10.156 -5.359 1 98.5 389 PHE B C 1
ATOM 7023 O O . PHE B 1 389 ? -19.438 -11.047 -5.711 1 98.5 389 PHE B O 1
ATOM 7030 N N . ILE B 1 390 ? -18.75 -9.484 -4.289 1 98.31 390 ILE B N 1
ATOM 7031 C CA . ILE B 1 390 ? -19.969 -9.492 -3.469 1 98.31 390 ILE B CA 1
ATOM 7032 C C . ILE B 1 390 ? -20.641 -8.133 -3.531 1 98.31 390 ILE B C 1
ATOM 7034 O O . ILE B 1 390 ? -20.109 -7.137 -3.029 1 98.31 390 ILE B O 1
ATOM 7038 N N . GLU B 1 391 ? -21.812 -8.102 -4.113 1 98.06 391 GLU B N 1
ATOM 7039 C CA . GLU B 1 391 ? -22.547 -6.863 -4.367 1 98.06 391 GLU B CA 1
ATOM 7040 C C . GLU B 1 391 ? -23.766 -6.746 -3.467 1 98.06 391 GLU B C 1
ATOM 7042 O O . GLU B 1 391 ? -24.578 -7.672 -3.393 1 98.06 391 GLU B O 1
ATOM 7047 N N . LEU B 1 392 ? -23.875 -5.621 -2.826 1 97.62 392 LEU B N 1
ATOM 7048 C CA . LEU B 1 392 ? -25.031 -5.348 -1.976 1 97.62 392 LEU B CA 1
ATOM 7049 C C . LEU B 1 392 ? -25.969 -4.355 -2.641 1 97.62 392 LEU B C 1
ATOM 7051 O O . LEU B 1 392 ? -25.531 -3.299 -3.109 1 97.62 392 LEU B O 1
ATOM 7055 N N . TYR B 1 393 ? -27.219 -4.723 -2.688 1 96.38 393 TYR B N 1
ATOM 7056 C CA . TYR B 1 393 ? -28.266 -3.867 -3.221 1 96.38 393 TYR B CA 1
ATOM 7057 C C . TYR B 1 393 ? -29.297 -3.531 -2.143 1 96.38 393 TYR B C 1
ATOM 7059 O O . TYR B 1 393 ? -29.625 -4.375 -1.305 1 96.38 393 TYR B O 1
ATOM 7067 N N . THR B 1 394 ? -29.734 -2.305 -2.203 1 95.06 394 THR B N 1
ATOM 7068 C CA . THR B 1 394 ? -30.859 -1.866 -1.395 1 95.06 394 THR B CA 1
ATOM 7069 C C . THR B 1 394 ? -32.094 -1.67 -2.262 1 95.06 394 THR B C 1
ATOM 7071 O O . THR B 1 394 ? -32.031 -1.028 -3.312 1 95.06 394 THR B O 1
ATOM 7074 N N . CYS B 1 395 ? -33.219 -2.271 -1.841 1 93.5 395 CYS B N 1
ATOM 7075 C CA . CYS B 1 395 ? -34.438 -2.256 -2.652 1 93.5 395 CYS B CA 1
ATOM 7076 C C . CYS B 1 395 ? -35.594 -1.577 -1.91 1 93.5 395 CYS B C 1
ATOM 7078 O O . CYS B 1 395 ? -35.75 -1.787 -0.709 1 93.5 395 CYS B O 1
ATOM 7080 N N . ASP B 1 396 ? -36.25 -0.632 -2.625 1 83.44 396 ASP B N 1
ATOM 7081 C CA . ASP B 1 396 ? -37.438 0.033 -2.094 1 83.44 396 ASP B CA 1
ATOM 7082 C C . ASP B 1 396 ? -38.656 -0.897 -2.119 1 83.44 396 ASP B C 1
ATOM 7084 O O . ASP B 1 396 ? -38.844 -1.638 -3.084 1 83.44 396 ASP B O 1
ATOM 7088 N N . ASP B 1 397 ? -39.188 -1.325 -1.078 1 69.19 397 ASP B N 1
ATOM 7089 C CA . ASP B 1 397 ? -40.375 -2.162 -1.097 1 69.19 397 ASP B CA 1
ATOM 7090 C C . ASP B 1 397 ? -41.531 -1.467 -1.825 1 69.19 397 ASP B C 1
ATOM 7092 O O . ASP B 1 397 ? -41.812 -0.295 -1.568 1 69.19 397 ASP B O 1
ATOM 7096 N N . GLY B 1 398 ? -41.656 -1.406 -3.037 1 52.16 398 GLY B N 1
ATOM 7097 C CA . GLY B 1 398 ? -42.812 -0.928 -3.762 1 52.16 398 GLY B CA 1
ATOM 7098 C C . GLY B 1 398 ? -44.062 -0.787 -2.885 1 52.16 398 GLY B C 1
ATOM 7099 O O . GLY B 1 398 ? -45.094 -0.341 -3.348 1 52.16 398 GLY B O 1
ATOM 7100 N N . THR B 1 399 ? -44.281 -1.716 -2.092 1 45.88 399 THR B N 1
ATOM 7101 C CA . THR B 1 399 ? -45.594 -1.646 -1.431 1 45.88 399 THR B CA 1
ATOM 7102 C C . THR B 1 399 ? -45.656 -0.422 -0.523 1 45.88 399 THR B C 1
ATOM 7104 O O . THR B 1 399 ? -45.094 -0.417 0.572 1 45.88 399 THR B O 1
ATOM 7107 N N . SER B 1 400 ? -45.5 0.711 -1.157 1 40.69 400 SER B N 1
ATOM 7108 C CA . SER B 1 400 ? -46.125 1.755 -0.363 1 40.69 400 SER B CA 1
ATOM 7109 C C . SER B 1 400 ? -47.562 1.357 0.033 1 40.69 400 SER B C 1
ATOM 7111 O O . SER B 1 400 ? -48.5 1.65 -0.687 1 40.69 400 SER B O 1
ATOM 7113 N N . ASP B 1 401 ? -48 0.208 0.25 1 36.5 401 ASP B N 1
ATOM 7114 C CA . ASP B 1 401 ? -49.344 0.208 0.826 1 36.5 401 ASP B CA 1
ATOM 7115 C C . ASP B 1 401 ? -49.469 1.262 1.924 1 36.5 401 ASP B C 1
ATOM 7117 O O . ASP B 1 401 ? -48.625 1.336 2.82 1 36.5 401 ASP B O 1
ATOM 7121 N N . SER B 1 402 ? -50.312 2.383 1.646 1 38.72 402 SER B N 1
ATOM 7122 C CA . SER B 1 402 ? -50.844 3.455 2.486 1 38.72 402 SER B CA 1
ATOM 7123 C C . SER B 1 402 ? -51.031 2.992 3.93 1 38.72 402 SER B C 1
ATOM 7125 O O . SER B 1 402 ? -51.25 3.811 4.828 1 38.72 402 SER B O 1
ATOM 7127 N N . GLN B 1 403 ? -51.781 1.883 4.16 1 35.91 403 GLN B N 1
ATOM 7128 C CA . GLN B 1 403 ? -52.469 1.662 5.441 1 35.91 403 GLN B CA 1
ATOM 7129 C C . GLN B 1 403 ? -51.438 1.308 6.531 1 35.91 403 GLN B C 1
ATOM 7131 O O . GLN B 1 403 ? -51.812 1.187 7.703 1 35.91 403 GLN B O 1
ATOM 7136 N N . SER B 1 404 ? -50.531 0.389 6.379 1 35.78 404 SER B N 1
ATOM 7137 C CA . SER B 1 404 ? -49.969 0.03 7.684 1 35.78 404 SER B CA 1
ATOM 7138 C C . SER B 1 404 ? -49.094 1.143 8.234 1 35.78 404 SER B C 1
ATOM 7140 O O . SER B 1 404 ? -48.094 1.523 7.613 1 35.78 404 SER B O 1
ATOM 7142 N N . LYS B 1 405 ? -49.688 2.055 9.031 1 38.88 405 LYS B N 1
ATOM 7143 C CA . LYS B 1 405 ? -49.25 3.172 9.859 1 38.88 405 LYS B CA 1
ATOM 7144 C C . LYS B 1 405 ? -47.812 2.943 10.367 1 38.88 405 LYS B C 1
ATOM 7146 O O . LYS B 1 405 ? -47.094 3.898 10.633 1 38.88 405 LYS B O 1
ATOM 7151 N N . SER B 1 406 ? -47.688 2.023 11.273 1 38.44 406 SER B N 1
ATOM 7152 C CA . SER B 1 406 ? -46.625 2.033 12.289 1 38.44 406 SER B CA 1
ATOM 7153 C C . SER B 1 406 ? -45.281 1.638 11.703 1 38.44 406 SER B C 1
ATOM 7155 O O . SER B 1 406 ? -44.25 1.977 12.258 1 38.44 406 SER B O 1
ATOM 7157 N N . GLY B 1 407 ? -45.125 0.366 10.945 1 39.47 407 GLY B N 1
ATOM 7158 C CA . GLY B 1 407 ? -43.75 -0.091 10.773 1 39.47 407 GLY B CA 1
ATOM 7159 C C . GLY B 1 407 ? -43.125 0.431 9.508 1 39.47 407 GLY B C 1
ATOM 7160 O O . GLY B 1 407 ? -43.75 0.512 8.461 1 39.47 407 GLY B O 1
ATOM 7161 N N . GLY B 1 408 ? -42.156 1.301 9.461 1 43.16 408 GLY B N 1
ATOM 7162 C CA . GLY B 1 408 ? -41.375 1.945 8.43 1 43.16 408 GLY B CA 1
ATOM 7163 C C . GLY B 1 408 ? -41.125 1.048 7.234 1 43.16 408 GLY B C 1
ATOM 7164 O O . GLY B 1 408 ? -41.281 -0.171 7.316 1 43.16 408 GLY B O 1
ATOM 7165 N N . PRO B 1 409 ? -41.281 1.519 6.004 1 48.19 409 PRO B N 1
ATOM 7166 C CA . PRO B 1 409 ? -41 0.767 4.777 1 48.19 409 PRO B CA 1
ATOM 7167 C C . PRO B 1 409 ? -39.875 -0.235 4.945 1 48.19 409 PRO B C 1
ATOM 7169 O O . PRO B 1 409 ? -38.812 0.102 5.508 1 48.19 409 PRO B O 1
ATOM 7172 N N . THR B 1 410 ? -40.125 -1.515 5.184 1 59.25 410 THR B N 1
ATOM 7173 C CA . THR B 1 410 ? -39.125 -2.553 5.379 1 59.25 410 THR B CA 1
ATOM 7174 C C . THR B 1 410 ? -38.156 -2.602 4.199 1 59.25 410 THR B C 1
ATOM 7176 O O . THR B 1 410 ? -38.562 -2.773 3.053 1 59.25 410 THR B O 1
ATOM 7179 N N . THR B 1 411 ? -36.969 -1.946 4.066 1 70.69 411 THR B N 1
ATOM 7180 C CA . THR B 1 411 ? -35.875 -1.987 3.086 1 70.69 411 THR B CA 1
ATOM 7181 C C . THR B 1 411 ? -35.281 -3.389 2.992 1 70.69 411 THR B C 1
ATOM 7183 O O . THR B 1 411 ? -34.969 -3.996 4.012 1 70.69 411 THR B O 1
ATOM 7186 N N . LYS B 1 412 ? -35.594 -4.027 1.724 1 90.75 412 LYS B N 1
ATOM 7187 C CA . LYS B 1 412 ? -35 -5.336 1.454 1 90.75 412 LYS B CA 1
ATOM 7188 C C . LYS B 1 412 ? -33.594 -5.199 0.88 1 90.75 412 LYS B C 1
ATOM 7190 O O . LYS B 1 412 ? -33.312 -4.25 0.146 1 90.75 412 LYS B O 1
ATOM 7195 N N . HIS B 1 413 ? -32.719 -6.016 1.392 1 96.75 413 HIS B N 1
ATOM 7196 C CA . HIS B 1 413 ? -31.359 -6.039 0.878 1 96.75 413 HIS B CA 1
ATOM 7197 C C . HIS B 1 413 ? -31.078 -7.336 0.127 1 96.75 413 HIS B C 1
ATOM 7199 O O . HIS B 1 413 ? -31.5 -8.414 0.557 1 96.75 413 HIS B O 1
ATOM 7205 N N . LEU B 1 414 ? -30.484 -7.207 -1.039 1 97.38 414 LEU B N 1
ATOM 7206 C CA . LEU B 1 414 ? -30.094 -8.336 -1.876 1 97.38 414 LEU B CA 1
ATOM 7207 C C . LEU B 1 414 ? -28.578 -8.367 -2.088 1 97.38 414 LEU B C 1
ATOM 7209 O O . LEU B 1 414 ? -27.938 -7.324 -2.08 1 97.38 414 LEU B O 1
ATOM 7213 N N . VAL B 1 415 ? -28.109 -9.57 -2.217 1 97.81 415 VAL B N 1
ATOM 7214 C CA . VAL B 1 415 ? -26.688 -9.758 -2.496 1 97.81 415 VAL B CA 1
ATOM 7215 C C . VAL B 1 415 ? -26.516 -10.562 -3.787 1 97.81 415 VAL B C 1
ATOM 7217 O O . VAL B 1 415 ? -27.172 -11.578 -3.984 1 97.81 415 VAL B O 1
ATOM 7220 N N . ARG B 1 416 ? -25.703 -10.086 -4.664 1 98 416 ARG B N 1
ATOM 7221 C CA . ARG B 1 416 ? -25.266 -10.859 -5.824 1 98 416 ARG B CA 1
ATOM 7222 C C . ARG B 1 416 ? -23.812 -11.258 -5.699 1 98 416 ARG B C 1
ATOM 7224 O O . ARG B 1 416 ? -22.969 -10.438 -5.324 1 98 416 ARG B O 1
ATOM 7231 N N . PHE B 1 417 ? -23.562 -12.508 -5.938 1 97.44 417 PHE B N 1
ATOM 7232 C CA . PHE B 1 417 ? -22.219 -13.055 -5.887 1 97.44 417 PHE B CA 1
ATOM 7233 C C . PHE B 1 417 ? -21.688 -13.352 -7.289 1 97.44 417 PHE B C 1
ATOM 7235 O O . PHE B 1 417 ? -22.344 -14.07 -8.055 1 97.44 417 PHE B O 1
ATOM 7242 N N . LEU B 1 418 ? -20.547 -12.727 -7.613 1 98.12 418 LEU B N 1
ATOM 7243 C CA . LEU B 1 418 ? -19.891 -13.023 -8.883 1 98.12 418 LEU B CA 1
ATOM 7244 C C . LEU B 1 418 ? -18.625 -13.852 -8.664 1 98.12 418 LEU B C 1
ATOM 7246 O O . LEU B 1 418 ? -17.734 -13.453 -7.902 1 98.12 418 LEU B O 1
ATOM 7250 N N . MET B 1 419 ? -18.578 -15 -9.273 1 97.19 419 MET B N 1
ATOM 7251 C CA . MET B 1 419 ? -17.359 -15.82 -9.359 1 97.19 419 MET B CA 1
ATOM 7252 C C . MET B 1 419 ? -16.656 -15.609 -10.695 1 97.19 419 MET B C 1
ATOM 7254 O O . MET B 1 419 ? -17.188 -15.984 -11.742 1 97.19 419 MET B O 1
ATOM 7258 N N . ASN B 1 420 ? -15.438 -14.984 -10.602 1 97.38 420 ASN B N 1
ATOM 7259 C CA . ASN B 1 420 ? -14.711 -14.641 -11.82 1 97.38 420 ASN B CA 1
ATOM 7260 C C . ASN B 1 420 ? -15.57 -13.828 -12.781 1 97.38 420 ASN B C 1
ATOM 7262 O O . ASN B 1 420 ? -15.641 -14.133 -13.969 1 97.38 420 ASN B O 1
ATOM 7266 N N . GLU B 1 421 ? -16.312 -12.852 -12.156 1 97.62 421 GLU B N 1
ATOM 7267 C CA . GLU B 1 421 ? -17.125 -11.836 -12.82 1 97.62 421 GLU B CA 1
ATOM 7268 C C . GLU B 1 421 ? -18.359 -12.461 -13.477 1 97.62 421 GLU B C 1
ATOM 7270 O O . GLU B 1 421 ? -19.062 -11.789 -14.227 1 97.62 421 GLU B O 1
ATOM 7275 N N . LYS B 1 422 ? -18.609 -13.719 -13.172 1 96.81 422 LYS B N 1
ATOM 7276 C CA . LYS B 1 422 ? -19.828 -14.391 -13.609 1 96.81 422 LYS B CA 1
ATOM 7277 C C . LYS B 1 422 ? -20.812 -14.547 -12.453 1 96.81 422 LYS B C 1
ATOM 7279 O O . LYS B 1 422 ? -20.406 -14.859 -11.328 1 96.81 422 LYS B O 1
ATOM 7284 N N . GLU B 1 423 ? -22.094 -14.266 -12.758 1 96.69 423 GLU B N 1
ATOM 7285 C CA . GLU B 1 423 ? -23.094 -14.398 -11.703 1 96.69 423 GLU B CA 1
ATOM 7286 C C . GLU B 1 423 ? -23.266 -15.852 -11.281 1 96.69 423 GLU B C 1
ATOM 7288 O O . GLU B 1 423 ? -23.281 -16.75 -12.125 1 96.69 423 GLU B O 1
ATOM 7293 N N . GLU B 1 424 ? -23.25 -16.078 -10.047 1 94.31 424 GLU B N 1
ATOM 7294 C CA . GLU B 1 424 ? -23.391 -17.406 -9.477 1 94.31 424 GLU B CA 1
ATOM 7295 C C . GLU B 1 424 ? -24.672 -17.531 -8.656 1 94.31 424 GLU B C 1
ATOM 7297 O O . GLU B 1 424 ? -24.953 -16.688 -7.809 1 94.31 424 GLU B O 1
ATOM 7302 N N . LEU B 1 425 ? -25.5 -18.531 -9 1 94.5 425 LEU B N 1
ATOM 7303 C CA . LEU B 1 425 ? -26.641 -18.844 -8.141 1 94.5 425 LEU B CA 1
ATOM 7304 C C . LEU B 1 425 ? -26.188 -19.594 -6.891 1 94.5 425 LEU B C 1
ATOM 7306 O O . LEU B 1 425 ? -25.766 -20.75 -6.977 1 94.5 425 LEU B O 1
ATOM 7310 N N . LEU B 1 426 ? -26.25 -18.938 -5.766 1 93.69 426 LEU B N 1
ATOM 7311 C CA . LEU B 1 426 ? -25.797 -19.531 -4.516 1 93.69 426 LEU B CA 1
ATOM 7312 C C . LEU B 1 426 ? -26.781 -20.562 -3.996 1 93.69 426 LEU B C 1
ATOM 7314 O O . LEU B 1 426 ? -28 -20.375 -4.137 1 93.69 426 LEU B O 1
ATOM 7318 N N . PRO B 1 427 ? -26.203 -21.578 -3.383 1 88 427 PRO B N 1
ATOM 7319 C CA . PRO B 1 427 ? -27.125 -22.562 -2.814 1 88 427 PRO B CA 1
ATOM 7320 C C . PRO B 1 427 ? -28.109 -21.953 -1.812 1 88 427 PRO B C 1
ATOM 7322 O O . PRO B 1 427 ? -27.703 -21.188 -0.939 1 88 427 PRO B O 1
ATOM 7325 N N . GLY B 1 428 ? -29.391 -22.281 -2.016 1 89.12 428 GLY B N 1
ATOM 7326 C CA . GLY B 1 428 ? -30.406 -21.812 -1.096 1 89.12 428 GLY B CA 1
ATOM 7327 C C . GLY B 1 428 ? -31.062 -20.516 -1.544 1 89.12 428 GLY B C 1
ATOM 7328 O O . GLY B 1 428 ? -32.094 -20.125 -1.016 1 89.12 428 GLY B O 1
ATOM 7329 N N . CYS B 1 429 ? -30.531 -19.906 -2.479 1 94 429 CYS B N 1
ATOM 7330 C CA . CYS B 1 429 ? -31.078 -18.641 -2.961 1 94 429 CYS B CA 1
ATOM 7331 C C . CYS B 1 429 ? -32.031 -18.875 -4.129 1 94 429 CYS B C 1
ATOM 7333 O O . CYS B 1 429 ? -31.766 -19.734 -4.98 1 94 429 CYS B O 1
ATOM 7335 N N . PRO B 1 430 ? -33.062 -18.141 -4.215 1 94.75 430 PRO B N 1
ATOM 7336 C CA . PRO B 1 430 ? -34.062 -18.328 -5.281 1 94.75 430 PRO B CA 1
ATOM 7337 C C . PRO B 1 430 ? -33.594 -17.781 -6.629 1 94.75 430 PRO B C 1
ATOM 7339 O O . PRO B 1 430 ? -34.062 -18.203 -7.68 1 94.75 430 PRO B O 1
ATOM 7342 N N . SER B 1 431 ? -32.75 -16.828 -6.617 1 95.62 431 SER B N 1
ATOM 7343 C CA . SER B 1 431 ? -32.188 -16.219 -7.809 1 95.62 431 SER B CA 1
ATOM 7344 C C . SER B 1 431 ? -30.75 -15.734 -7.531 1 95.62 431 SER B C 1
ATOM 7346 O O . SER B 1 431 ? -30.25 -15.875 -6.418 1 95.62 431 SER B O 1
ATOM 7348 N N . VAL B 1 432 ? -30.156 -15.172 -8.555 1 96.94 432 VAL B N 1
ATOM 7349 C CA . VAL B 1 432 ? -28.781 -14.68 -8.422 1 96.94 432 VAL B CA 1
ATOM 7350 C C . VAL B 1 432 ? -28.766 -13.461 -7.504 1 96.94 432 VAL B C 1
ATOM 7352 O O . VAL B 1 432 ? -27.703 -13.078 -7.008 1 96.94 432 VAL B O 1
ATOM 7355 N N . PHE B 1 433 ? -29.891 -12.82 -7.383 1 97.31 433 PHE B N 1
ATOM 7356 C CA . PHE B 1 433 ? -30.047 -11.797 -6.359 1 97.31 433 PHE B CA 1
ATOM 7357 C C . PHE B 1 433 ? -30.594 -12.391 -5.07 1 97.31 433 PHE B C 1
ATOM 7359 O O . PHE B 1 433 ? -31.812 -12.547 -4.926 1 97.31 433 PHE B O 1
ATOM 7366 N N . CYS B 1 434 ? -29.719 -12.695 -4.176 1 96.62 434 CYS B N 1
ATOM 7367 C CA . CYS B 1 434 ? -30 -13.461 -2.967 1 96.62 434 CYS B CA 1
ATOM 7368 C C . CYS B 1 434 ? -30.391 -12.539 -1.815 1 96.62 434 CYS B C 1
ATOM 7370 O O . CYS B 1 434 ? -29.641 -11.609 -1.482 1 96.62 434 CYS B O 1
ATOM 7372 N N . PRO B 1 435 ? -31.531 -12.789 -1.188 1 95.88 435 PRO B N 1
ATOM 7373 C CA . PRO B 1 435 ? -31.828 -12.031 0.026 1 95.88 435 PRO B CA 1
ATOM 7374 C C . PRO B 1 435 ? -30.703 -12.109 1.06 1 95.88 435 PRO B C 1
ATOM 7376 O O . PRO B 1 435 ? -30.109 -13.164 1.246 1 95.88 435 PRO B O 1
ATOM 7379 N N . ILE B 1 436 ? -30.438 -11.031 1.748 1 94.69 436 ILE B N 1
ATOM 7380 C CA . ILE B 1 436 ? -29.281 -10.875 2.621 1 94.69 436 ILE B CA 1
ATOM 7381 C C . ILE B 1 436 ? -29.312 -11.945 3.709 1 94.69 436 ILE B C 1
ATOM 7383 O O . ILE B 1 436 ? -28.25 -12.445 4.113 1 94.69 436 ILE B O 1
ATOM 7387 N N . ASP B 1 437 ? -30.469 -12.297 4.188 1 91.75 437 ASP B N 1
ATOM 7388 C CA . ASP B 1 437 ? -30.562 -13.289 5.254 1 91.75 437 ASP B CA 1
ATOM 7389 C C . ASP B 1 437 ? -30.109 -14.664 4.773 1 91.75 437 ASP B C 1
ATOM 7391 O O . ASP B 1 437 ? -29.438 -15.391 5.504 1 91.75 437 ASP B O 1
ATOM 7395 N N . LEU B 1 438 ? -30.484 -14.977 3.547 1 92.56 438 LEU B N 1
ATOM 7396 C CA . LEU B 1 438 ? -30.094 -16.25 2.971 1 92.56 438 LEU B CA 1
ATOM 7397 C C . LEU B 1 438 ? -28.594 -16.266 2.654 1 92.56 438 LEU B C 1
ATOM 7399 O O . LEU B 1 438 ? -27.922 -17.281 2.857 1 92.56 438 LEU B O 1
ATOM 7403 N N . PHE B 1 439 ? -28.109 -15.195 2.182 1 93.25 439 PHE B N 1
ATOM 7404 C CA . PHE B 1 439 ? -26.688 -15.102 1.896 1 93.25 439 PHE B CA 1
ATOM 7405 C C . PHE B 1 439 ? -25.859 -15.289 3.166 1 93.25 439 PHE B C 1
ATOM 7407 O O . PHE B 1 439 ? -24.859 -16 3.162 1 93.25 439 PHE B O 1
ATOM 7414 N N . GLN B 1 440 ? -26.266 -14.617 4.207 1 88.31 440 GLN B N 1
ATOM 7415 C CA . GLN B 1 440 ? -25.547 -14.703 5.473 1 88.31 440 GLN B CA 1
ATOM 7416 C C . GLN B 1 440 ? -25.594 -16.125 6.027 1 88.31 440 GLN B C 1
ATOM 7418 O O . GLN B 1 440 ? -24.625 -16.578 6.652 1 88.31 440 GLN B O 1
ATOM 7423 N N . ARG B 1 441 ? -26.641 -16.781 5.762 1 84.31 441 ARG B N 1
ATOM 7424 C CA . ARG B 1 441 ? -26.719 -18.188 6.145 1 84.31 441 ARG B CA 1
ATOM 7425 C C . ARG B 1 441 ? -25.734 -19.031 5.336 1 84.31 441 ARG B C 1
ATOM 7427 O O . ARG B 1 441 ? -25.141 -19.984 5.863 1 84.31 441 ARG B O 1
ATOM 7434 N N . ALA B 1 442 ? -25.688 -18.641 4.133 1 83.5 442 ALA B N 1
ATOM 7435 C CA . ALA B 1 442 ? -24.75 -19.344 3.264 1 83.5 442 ALA B CA 1
ATOM 7436 C C . ALA B 1 442 ? -23.312 -19.172 3.746 1 83.5 442 ALA B C 1
ATOM 7438 O O . ALA B 1 442 ? -22.484 -20.062 3.574 1 83.5 442 ALA B O 1
ATOM 7439 N N . LEU B 1 443 ? -23.031 -17.969 4.262 1 84.94 443 LEU B N 1
ATOM 7440 C CA . LEU B 1 443 ? -21.703 -17.75 4.84 1 84.94 443 LEU B CA 1
ATOM 7441 C C . LEU B 1 443 ? -21.5 -18.641 6.07 1 84.94 443 LEU B C 1
ATOM 7443 O O . LEU B 1 443 ? -20.359 -19 6.398 1 84.94 443 LEU B O 1
ATOM 7447 N N . GLY B 1 444 ? -22.594 -19.312 6.445 1 69.5 444 GLY B N 1
ATOM 7448 C CA . GLY B 1 444 ? -22.594 -20.484 7.301 1 69.5 444 GLY B CA 1
ATOM 7449 C C . GLY B 1 444 ? -22.344 -20.156 8.758 1 69.5 444 GLY B C 1
ATOM 7450 O O . GLY B 1 444 ? -22.406 -19 9.164 1 69.5 444 GLY B O 1
ATOM 7451 N N . GLU B 1 445 ? -22.094 -21.266 9.406 1 69.31 445 GLU B N 1
ATOM 7452 C CA . GLU B 1 445 ? -21.703 -21.406 10.812 1 69.31 445 GLU B CA 1
ATOM 7453 C C . GLU B 1 445 ? -20.297 -20.875 11.055 1 69.31 445 GLU B C 1
ATOM 7455 O O . GLU B 1 445 ? -19.875 -20.75 12.203 1 69.31 445 GLU B O 1
ATOM 7460 N N . ASN B 1 446 ? -19.859 -20.359 9.844 1 73.62 446 ASN B N 1
ATOM 7461 C CA . ASN B 1 446 ? -18.469 -19.953 9.961 1 73.62 446 ASN B CA 1
ATOM 7462 C C . ASN B 1 446 ? -18.359 -18.469 10.336 1 73.62 446 ASN B C 1
ATOM 7464 O O . ASN B 1 446 ? -17.281 -18.016 10.727 1 73.62 446 ASN B O 1
ATOM 7468 N N . VAL B 1 447 ? -19.391 -17.75 10.219 1 83.56 447 VAL B N 1
ATOM 7469 C CA . VAL B 1 447 ? -19.359 -16.344 10.602 1 83.56 447 VAL B CA 1
ATOM 7470 C C . VAL B 1 447 ? -19.281 -16.234 12.117 1 83.56 447 VAL B C 1
ATOM 7472 O O . VAL B 1 447 ? -19.984 -16.953 12.844 1 83.56 447 VAL B O 1
ATOM 7475 N N . GLY B 1 448 ? -18.391 -15.43 12.531 1 82.56 448 GLY B N 1
ATOM 7476 C CA . GLY B 1 448 ? -18.266 -15.156 13.961 1 82.56 448 GLY B CA 1
ATOM 7477 C C . GLY B 1 448 ? -17.344 -16.141 14.672 1 82.56 448 GLY B C 1
ATOM 7478 O O . GLY B 1 448 ? -17.391 -16.25 15.898 1 82.56 448 GLY B O 1
ATOM 7479 N N . CYS B 1 449 ? -16.547 -16.797 13.891 1 84.81 449 CYS B N 1
ATOM 7480 C CA . CYS B 1 449 ? -15.609 -17.75 14.5 1 84.81 449 CYS B CA 1
ATOM 7481 C C . CYS B 1 449 ? -14.516 -17.016 15.266 1 84.81 449 CYS B C 1
ATOM 7483 O O . CYS B 1 449 ? -14.242 -15.844 15.016 1 84.81 449 CYS B O 1
ATOM 7485 N N . ASP B 1 450 ? -14.047 -17.75 16.25 1 86.25 450 ASP B N 1
ATOM 7486 C CA . ASP B 1 450 ? -12.82 -17.312 16.906 1 86.25 450 ASP B CA 1
ATOM 7487 C C . ASP B 1 450 ? -11.594 -17.969 16.281 1 86.25 450 ASP B C 1
ATOM 7489 O O . ASP B 1 450 ? -11.117 -18.984 16.781 1 86.25 450 ASP B O 1
ATOM 7493 N N . PHE B 1 451 ? -11.102 -17.406 15.281 1 90.25 451 PHE B N 1
ATOM 7494 C CA . PHE B 1 451 ? -10 -17.938 14.492 1 90.25 451 PHE B CA 1
ATOM 7495 C C . PHE B 1 451 ? -8.781 -18.188 15.375 1 90.25 451 PHE B C 1
ATOM 7497 O O . PHE B 1 451 ? -8.125 -19.234 15.258 1 90.25 451 PHE B O 1
ATOM 7504 N N . ALA B 1 452 ? -8.469 -17.234 16.219 1 86.5 452 ALA B N 1
ATOM 7505 C CA . ALA B 1 452 ? -7.293 -17.344 17.078 1 86.5 452 ALA B CA 1
ATOM 7506 C C . ALA B 1 452 ? -7.414 -18.531 18.031 1 86.5 452 ALA B C 1
ATOM 7508 O O . ALA B 1 452 ? -6.438 -19.25 18.266 1 86.5 452 ALA B O 1
ATOM 7509 N N . ASP B 1 453 ? -8.578 -18.719 18.531 1 87.12 453 ASP B N 1
ATOM 7510 C CA . ASP B 1 453 ? -8.82 -19.844 19.422 1 87.12 453 ASP B CA 1
ATOM 7511 C C . ASP B 1 453 ? -8.711 -21.172 18.672 1 87.12 453 ASP B C 1
ATOM 7513 O O . ASP B 1 453 ? -8.062 -22.109 19.141 1 87.12 453 ASP B O 1
ATOM 7517 N N . MET B 1 454 ? -9.305 -21.172 17.547 1 87.88 454 MET B N 1
ATOM 7518 C CA . MET B 1 454 ? -9.312 -22.391 16.734 1 87.88 454 MET B CA 1
ATOM 7519 C C . MET B 1 454 ? -7.895 -22.797 16.359 1 87.88 454 MET B C 1
ATOM 7521 O O . MET B 1 454 ? -7.555 -23.969 16.359 1 87.88 454 MET B O 1
ATOM 7525 N N . CYS B 1 455 ? -7.09 -21.797 16.094 1 90.75 455 CYS B N 1
ATOM 7526 C CA . CYS B 1 455 ? -5.746 -22.047 15.594 1 90.75 455 CYS B CA 1
ATOM 7527 C C . CYS B 1 455 ? -4.738 -22.109 16.734 1 90.75 455 CYS B C 1
ATOM 7529 O O . CYS B 1 455 ? -3.541 -22.281 16.5 1 90.75 455 CYS B O 1
ATOM 7531 N N . GLY B 1 456 ? -5.195 -21.938 17.984 1 84.38 456 GLY B N 1
ATOM 7532 C CA . GLY B 1 456 ? -4.352 -22.062 19.156 1 84.38 456 GLY B CA 1
ATOM 7533 C C . GLY B 1 456 ? -3.406 -20.891 19.344 1 84.38 456 GLY B C 1
ATOM 7534 O O . GLY B 1 456 ? -2.279 -21.078 19.812 1 84.38 456 GLY B O 1
ATOM 7535 N N . ILE B 1 457 ? -3.682 -19.734 18.891 1 79.44 457 ILE B N 1
ATOM 7536 C CA . ILE B 1 457 ? -2.764 -18.609 18.984 1 79.44 457 ILE B CA 1
ATOM 7537 C C . ILE B 1 457 ? -3.383 -17.5 19.844 1 79.44 457 ILE B C 1
ATOM 7539 O O . ILE B 1 457 ? -3.018 -16.328 19.719 1 79.44 457 ILE B O 1
ATOM 7543 N N . LYS B 1 458 ? -4.254 -18.016 20.625 1 71.81 458 LYS B N 1
ATOM 7544 C CA . LYS B 1 458 ? -4.824 -17.031 21.547 1 71.81 458 LYS B CA 1
ATOM 7545 C C . LYS B 1 458 ? -3.752 -16.438 22.453 1 71.81 458 LYS B C 1
ATOM 7547 O O . LYS B 1 458 ? -2.893 -17.172 22.953 1 71.81 458 LYS B O 1
ATOM 7552 N N . GLY B 1 459 ? -3.631 -15.156 22.594 1 62.25 459 GLY B N 1
ATOM 7553 C CA . GLY B 1 459 ? -2.627 -14.406 23.328 1 62.25 459 GLY B CA 1
ATOM 7554 C C . GLY B 1 459 ? -1.612 -13.727 22.438 1 62.25 459 GLY B C 1
ATOM 7555 O O . GLY B 1 459 ? -1.897 -13.445 21.266 1 62.25 459 GLY B O 1
ATOM 7556 N N . CYS B 1 460 ? -0.393 -13.414 22.828 1 56.94 460 CYS B N 1
ATOM 7557 C CA . CYS B 1 460 ? 0.605 -12.75 22 1 56.94 460 CYS B CA 1
ATOM 7558 C C . CYS B 1 460 ? 0.926 -13.586 20.766 1 56.94 460 CYS B C 1
ATOM 7560 O O . CYS B 1 460 ? 1.277 -14.758 20.875 1 56.94 460 CYS B O 1
ATOM 7562 N N . PRO B 1 461 ? 0.311 -13.094 19.625 1 51.03 461 PRO B N 1
ATOM 7563 C CA . PRO B 1 461 ? 0.604 -13.883 18.422 1 51.03 461 PRO B CA 1
ATOM 7564 C C . PRO B 1 461 ? 2.055 -14.359 18.375 1 51.03 461 PRO B C 1
ATOM 7566 O O . PRO B 1 461 ? 2.973 -13.586 18.641 1 51.03 461 PRO B O 1
ATOM 7569 N N . ARG B 1 462 ? 2.311 -15.633 18.641 1 45.25 462 ARG B N 1
ATOM 7570 C CA . ARG B 1 462 ? 3.617 -16.281 18.578 1 45.25 462 ARG B CA 1
ATOM 7571 C C . ARG B 1 462 ? 4.293 -16.031 17.234 1 45.25 462 ARG B C 1
ATOM 7573 O O . ARG B 1 462 ? 3.623 -15.945 16.203 1 45.25 462 ARG B O 1
ATOM 7580 N N . GLU B 1 463 ? 5.426 -15.305 17.266 1 42.62 463 GLU B N 1
ATOM 7581 C CA . GLU B 1 463 ? 6.262 -15.242 16.062 1 42.62 463 GLU B CA 1
ATOM 7582 C C . GLU B 1 463 ? 6.336 -16.594 15.375 1 42.62 463 GLU B C 1
ATOM 7584 O O . GLU B 1 463 ? 6.645 -17.609 16 1 42.62 463 GLU B O 1
ATOM 7589 N N . ALA B 1 464 ? 5.5 -16.812 14.523 1 38.38 464 ALA B N 1
ATOM 7590 C CA . ALA B 1 464 ? 5.617 -18.078 13.789 1 38.38 464 ALA B CA 1
ATOM 7591 C C . ALA B 1 464 ? 7.078 -18.391 13.477 1 38.38 464 ALA B C 1
ATOM 7593 O O . ALA B 1 464 ? 7.816 -17.531 12.992 1 38.38 464 ALA B O 1
ATOM 7594 N N . THR B 1 465 ? 7.766 -19.375 14.219 1 33.53 465 THR B N 1
ATOM 7595 C CA . THR B 1 465 ? 9.055 -19.938 13.844 1 33.53 465 THR B CA 1
ATOM 7596 C C . THR B 1 465 ? 9.094 -20.25 12.344 1 33.53 465 THR B C 1
ATOM 7598 O O . THR B 1 465 ? 8.422 -21.172 11.875 1 33.53 465 THR B O 1
ATOM 7601 N N . ARG B 1 466 ? 9.086 -19.359 11.547 1 31.61 466 ARG B N 1
ATOM 7602 C CA . ARG B 1 466 ? 9.383 -19.797 10.188 1 31.61 466 ARG B CA 1
ATOM 7603 C C . ARG B 1 466 ? 10.609 -20.703 10.156 1 31.61 466 ARG B C 1
ATOM 7605 O O . ARG B 1 466 ? 11.641 -20.391 10.75 1 31.61 466 ARG B O 1
ATOM 7612 N N . LYS B 1 467 ? 10.555 -21.953 9.812 1 28.44 467 LYS B N 1
ATOM 7613 C CA . LYS B 1 467 ? 11.727 -22.531 9.164 1 28.44 467 LYS B CA 1
ATOM 7614 C C . LYS B 1 467 ? 12.328 -21.547 8.156 1 28.44 467 LYS B C 1
ATOM 7616 O O . LYS B 1 467 ? 11.609 -20.969 7.34 1 28.44 467 LYS B O 1
ATOM 7621 N N . LYS B 1 468 ? 13.5 -20.859 8.414 1 32.69 468 LYS B N 1
ATOM 7622 C CA . LYS B 1 468 ? 14.406 -20.188 7.48 1 32.69 468 LYS B CA 1
ATOM 7623 C C . LYS B 1 468 ? 14.305 -20.797 6.082 1 32.69 468 LYS B C 1
ATOM 7625 O O . LYS B 1 468 ? 14.891 -21.828 5.809 1 32.69 468 LYS B O 1
ATOM 7630 N N . GLY B 1 469 ? 13.258 -21.016 5.566 1 24.66 469 GLY B N 1
ATOM 7631 C CA . GLY B 1 469 ? 13.445 -21.562 4.234 1 24.66 469 GLY B CA 1
ATOM 7632 C C . GLY B 1 469 ? 14.484 -20.812 3.42 1 24.66 469 GLY B C 1
ATOM 7633 O O . GLY B 1 469 ? 14.898 -19.719 3.799 1 24.66 469 GLY B O 1
ATOM 7634 N N . LEU B 1 470 ? 14.727 -21.328 2.084 1 27.2 470 LEU B N 1
ATOM 7635 C CA . LEU B 1 470 ? 15.812 -21.25 1.107 1 27.2 470 LEU B CA 1
ATOM 7636 C C . LEU B 1 470 ? 15.969 -19.812 0.598 1 27.2 470 LEU B C 1
ATOM 7638 O O . LEU B 1 470 ? 16.688 -19.578 -0.375 1 27.2 470 LEU B O 1
ATOM 7642 N N . VAL B 1 471 ? 15.469 -18.953 1.234 1 28.09 471 VAL B N 1
ATOM 7643 C CA . VAL B 1 471 ? 15.781 -17.719 0.5 1 28.09 471 VAL B CA 1
ATOM 7644 C C . VAL B 1 471 ? 17.266 -17.406 0.638 1 28.09 471 VAL B C 1
ATOM 7646 O O . VAL B 1 471 ? 17.781 -16.547 -0.074 1 28.09 471 VAL B O 1
ATOM 7649 N N . GLU B 1 472 ? 17.875 -17.906 1.666 1 29.33 472 GLU B N 1
ATOM 7650 C CA . GLU B 1 472 ? 19.266 -17.484 1.859 1 29.33 472 GLU B CA 1
ATOM 7651 C C . GLU B 1 472 ? 20.141 -17.922 0.689 1 29.33 472 GLU B C 1
ATOM 7653 O O . GLU B 1 472 ? 21.234 -17.375 0.493 1 29.33 472 GLU B O 1
ATOM 7658 N N . GLU B 1 473 ? 19.812 -19.109 0.13 1 27.3 473 GLU B N 1
ATOM 7659 C CA . GLU B 1 473 ? 20.938 -19.734 -0.57 1 27.3 473 GLU B CA 1
ATOM 7660 C C . GLU B 1 473 ? 21.234 -19.016 -1.882 1 27.3 473 GLU B C 1
ATOM 7662 O O . GLU B 1 473 ? 22.281 -19.234 -2.488 1 27.3 473 GLU B O 1
ATOM 7667 N N . PHE B 1 474 ? 20.297 -18.406 -2.453 1 26.88 474 PHE B N 1
ATOM 7668 C CA . PHE B 1 474 ? 20.625 -18.172 -3.85 1 26.88 474 PHE B CA 1
ATOM 7669 C C . PHE B 1 474 ? 21.641 -17.031 -3.98 1 26.88 474 PHE B C 1
ATOM 7671 O O . PHE B 1 474 ? 21.969 -16.609 -5.094 1 26.88 474 PHE B O 1
ATOM 7678 N N . GLY B 1 475 ? 22 -16.391 -2.902 1 26.89 475 GLY B N 1
ATOM 7679 C CA . GLY B 1 475 ? 23 -15.367 -3.172 1 26.89 475 GLY B CA 1
ATOM 7680 C C . GLY B 1 475 ? 24.375 -15.93 -3.424 1 26.89 475 GLY B C 1
ATOM 7681 O O . GLY B 1 475 ? 25.344 -15.172 -3.553 1 26.89 475 GLY B O 1
ATOM 7682 N N . LYS B 1 476 ? 24.547 -17.188 -2.936 1 29.41 476 LYS B N 1
ATOM 7683 C CA . LYS B 1 476 ? 25.906 -17.547 -3.309 1 29.41 476 LYS B CA 1
ATOM 7684 C C . LYS B 1 476 ? 26 -17.844 -4.801 1 29.41 476 LYS B C 1
ATOM 7686 O O . LYS B 1 476 ? 25.203 -18.609 -5.344 1 29.41 476 LYS B O 1
ATOM 7691 N N . LYS B 1 477 ? 26.75 -17.094 -5.5 1 27.62 477 LYS B N 1
ATOM 7692 C CA . LYS B 1 477 ? 27.125 -17.297 -6.898 1 27.62 477 LYS B CA 1
ATOM 7693 C C . LYS B 1 477 ? 27.406 -18.781 -7.184 1 27.62 477 LYS B C 1
ATOM 7695 O O . LYS B 1 477 ? 28.188 -19.422 -6.48 1 27.62 477 LYS B O 1
ATOM 7700 N N . PRO B 1 478 ? 26.438 -19.562 -7.684 1 25.14 478 PRO B N 1
ATOM 7701 C CA . PRO B 1 478 ? 27.016 -20.859 -8.07 1 25.14 478 PRO B CA 1
ATOM 7702 C C . PRO B 1 478 ? 28.375 -20.719 -8.75 1 25.14 478 PRO B C 1
ATOM 7704 O O . PRO B 1 478 ? 28.594 -19.766 -9.5 1 25.14 478 PRO B O 1
ATOM 7707 N N . GLU B 1 479 ? 29.391 -21.156 -8.078 1 25.16 479 GLU B N 1
ATOM 7708 C CA . GLU B 1 479 ? 30.656 -21.328 -8.758 1 25.16 479 GLU B CA 1
ATOM 7709 C C . GLU B 1 479 ? 30.484 -22.062 -10.086 1 25.16 479 GLU B C 1
ATOM 7711 O O . GLU B 1 479 ? 30.047 -23.203 -10.117 1 25.16 479 GLU B O 1
ATOM 7716 N N . LEU B 1 480 ? 29.984 -21.406 -11.07 1 25 480 LEU B N 1
ATOM 7717 C CA . LEU B 1 480 ? 30.141 -21.984 -12.398 1 25 480 LEU B CA 1
ATOM 7718 C C . LEU B 1 480 ? 31.516 -22.609 -12.562 1 25 480 LEU B C 1
ATOM 7720 O O . LEU B 1 480 ? 32.531 -21.938 -12.391 1 25 480 LEU B O 1
ATOM 7724 N N . ARG B 1 481 ? 31.656 -23.828 -12.234 1 24.47 481 ARG B N 1
ATOM 7725 C CA . ARG B 1 481 ? 32.812 -24.609 -12.68 1 24.47 481 ARG B CA 1
ATOM 7726 C C . ARG B 1 481 ? 33.156 -24.312 -14.141 1 24.47 481 ARG B C 1
ATOM 7728 O O . ARG B 1 481 ? 32.25 -24.25 -14.984 1 24.47 481 ARG B O 1
ATOM 7735 N N . ASP B 1 482 ? 34.25 -23.609 -14.438 1 24.95 482 ASP B N 1
ATOM 7736 C CA . ASP B 1 482 ? 35.031 -23.344 -15.633 1 24.95 482 ASP B CA 1
ATOM 7737 C C . ASP B 1 482 ? 35.25 -24.625 -16.453 1 24.95 482 ASP B C 1
ATOM 7739 O O . ASP B 1 482 ? 36.156 -25.406 -16.172 1 24.95 482 ASP B O 1
ATOM 7743 N N . SER B 1 483 ? 34.344 -25.656 -16.516 1 22.73 483 SER B N 1
ATOM 7744 C CA . SER B 1 483 ? 34.781 -26.656 -17.484 1 22.73 483 SER B CA 1
ATOM 7745 C C . SER B 1 483 ? 35 -26.031 -18.859 1 22.73 483 SER B C 1
ATOM 7747 O O . SER B 1 483 ? 34.031 -25.656 -19.531 1 22.73 483 SER B O 1
ATOM 7749 N N . VAL B 1 484 ? 36.125 -25.312 -19.125 1 25.73 484 VAL B N 1
ATOM 7750 C CA . VAL B 1 484 ? 36.781 -24.922 -20.359 1 25.73 484 VAL B CA 1
ATOM 7751 C C . VAL B 1 484 ? 36.938 -26.141 -21.266 1 25.73 484 VAL B C 1
ATOM 7753 O O . VAL B 1 484 ? 37.656 -27.094 -20.938 1 25.73 484 VAL B O 1
ATOM 7756 N N . LEU B 1 485 ? 35.938 -26.719 -21.875 1 23.16 485 LEU B N 1
ATOM 7757 C CA . LEU B 1 485 ? 36.25 -27.562 -23.031 1 23.16 485 LEU B CA 1
ATOM 7758 C C . LEU B 1 485 ? 37.125 -26.812 -24.031 1 23.16 485 LEU B C 1
ATOM 7760 O O . LEU B 1 485 ? 36.719 -25.797 -24.594 1 23.16 485 LEU B O 1
ATOM 7764 N N . VAL B 1 486 ? 38.469 -26.781 -23.734 1 24.61 486 VAL B N 1
ATOM 7765 C CA . VAL B 1 486 ? 39.594 -26.547 -24.625 1 24.61 486 VAL B CA 1
ATOM 7766 C C . VAL B 1 486 ? 39.438 -27.359 -25.906 1 24.61 486 VAL B C 1
ATOM 7768 O O . VAL B 1 486 ? 39.5 -28.578 -25.891 1 24.61 486 VAL B O 1
ATOM 7771 N N . MET B 1 487 ? 38.406 -27.078 -26.703 1 22.19 487 MET B N 1
ATOM 7772 C CA . MET B 1 487 ? 38.531 -27.609 -28.047 1 22.19 487 MET B CA 1
ATOM 7773 C C . MET B 1 487 ? 39.844 -27.203 -28.672 1 22.19 487 MET B C 1
ATOM 7775 O O . MET B 1 487 ? 40.25 -26.047 -28.625 1 22.19 487 MET B O 1
ATOM 7779 N N . GLN B 1 488 ? 40.906 -28.094 -28.641 1 26.45 488 GLN B N 1
ATOM 7780 C CA . GLN B 1 488 ? 42.125 -28.125 -29.438 1 26.45 488 GLN B CA 1
ATOM 7781 C C . GLN B 1 488 ? 41.844 -27.734 -30.891 1 26.45 488 GLN B C 1
ATOM 7783 O O . GLN B 1 488 ? 40.75 -28 -31.406 1 26.45 488 GLN B O 1
ATOM 7788 N N . PRO B 1 489 ? 42.844 -27.047 -31.516 1 27.91 489 PRO B N 1
ATOM 7789 C CA . PRO B 1 489 ? 42.844 -27 -32.969 1 27.91 489 PRO B CA 1
ATOM 7790 C C . PRO B 1 489 ? 42.75 -28.375 -33.625 1 27.91 489 PRO B C 1
ATOM 7792 O O . PRO B 1 489 ? 43.219 -29.359 -33.031 1 27.91 489 PRO B O 1
#

Secondary structure (DSSP, 8-state):
-------------------------------GGGSSGGGSPPTTTTSS-----PPPPTTEEEEEEEEEEE---BPPPHHHHHHHHHHHHHHHHTTTTB---HHHHH------GGGTTSBPHHHHHHHHHHHHHHHHHTHHHHTTPPP-TTTEEEEE-SSHHHHHHHHHHHHHHTTT-SSBTTTTB----EE---GGG-TTT-HHHH-HHHIIIIIT-HHHHHHHHHHHHHHHHHHHHHHHHHHBPTTSPPP---HHHHHHHHHHHHHHHHHH---SSGGGGS-HHHHHHHHHHHHHHHHHHTSSSSHHHHHHTHHHHHHHHHHHHHHHTT-S---EEEEEE-HHHHHHHHHHHTTT--SS---TT--HHHHHH-S--HHHHSSTT-EEEEEEEEE--S---S---SS----EEEEEEEETTEEE--TT-SSSEEEHHHHHHHHGGGTT--HHHHTT--SS---------STTGGGS-------------/-------------------------------GGGSSGGGSPPTTTTSS-----PPPPTTEEEEEEEEEEE---BPPPHHHHHHHHHHHHHHHHTTTTB---HHHHH------GGGTTSBPHHHHHHHHHHHHHHHHHTHHHHTTPPP-TTTEEEEE-SSHHHHHHHHHHHHHHTTT-SSBTTTTB----EE---GGG-TTT-HHHH-HHHIIIIIT-HHHHHHHHHHHHHHHHHHHHHHHHHHBPTTSPPP---HHHHHHHHHHHHHHHHHH---SSGGGGS-HHHHHHHHHHHHHHHHHHTSSSSHHHHHHTHHHHHHHHHHHHHHHTT-S---EEEEEE-HHHHHHHHHHHTTT--SS---TT--HHHHHH-S--HHHHSSTT-EEEEEEEEE--S---S---SS----EEEEEEEETTEEE--TT-SSSEEEHHHHHHHHGGGTT--HHHHTT--SS---------GGGGGGS-------------

Radius of gyration: 36.2 Å; Cα contacts (8 Å, |Δi|>4): 1735; chains: 2; bounding box: 121×139×115 Å

InterPro domains:
  IPR000560 Histidine phosphatase superfamily, clade-2 [PF00328] (62-420)
  IPR000560 Histidine phosphatase superfamily, clade-2 [cd07061] (61-420)
  IPR016274 Histidine acid phosphatase, eukaryotic [PIRSF000894] (18-443)
  IPR029033 Histidine phosphatase superfamily [G3DSA:3.40.50.1240] (30-449)
  IPR029033 Histidine phosphatase superfamily [SSF53254] (29-458)

Organism: Spizellomyces punctatus (strain DAOM BR117) (NCBI:txid645134)

Nearest PDB structures (foldseek):
  3k4q-assembly2_B  TM=7.718E-01  e=1.060E-23  Aspergillus niger
  1ihp-assembly1_A  TM=7.705E-01  e=1.177E-23  Aspergillus ficuum
  1qfx-assembly1_A-2  TM=8.344E-01  e=1.401E-21  Aspergillus niger
  1qfx-assembly1_B-2  TM=8.219E-01  e=2.923E-21  Aspergillus niger
  1skb-assembly1_A  TM=7.727E-01  e=2.267E-20  Aspergillus fumigatus

Sequence (978 aa):
MGPMVVLFKLALLWLLGGSSAEQGHKDPAFDVSRHLGSKGPYPYRTTMKTPPLSDPPKGCRFQQVQLIARHGTRYPSVKEILSFDKLVQIFHQHRDDVRAPSWLNDWVNPFIPEDNNILALIGEDEMYWLGKRAAKRYKELFGSKPYSPHLYKFRSSTTSRTGQSGSAFAAGFFDGKGPSGTCKYQSVYQYTIPQVMDYELMPKWSCPLWSEVVEDHPFLSSQLDEWTAEHLPKMVSRLRKAMTKPGHEEIPLTSSHVKAIYRACAFEVSVFSRNDTWCTLLEPGEIMLLEYLDDLKHYWDLGYGFDLNAKVGCALATDVAKELTDAIEGRGRTQGIFRFGHAETNVFFMAAMGLYRDKVPLYANSTERLLYDREFRLSDLSPFAANYFIELYTCDDGTSDSQSKSGGPTTKHLVRFLMNEKEELLPGCPSVFCPIDLFQRALGENVGCDFADMCGIKGCPREATRKKGLVEEFGKKPELRDSVLVMQPMGPMVVLFKLALLWLLGGSSAEQGHKDPAFDVSRHLGSKGPYPYRTTMKTPPLSDPPKGCRFQQVQLIARHGTRYPSVKEILSFDKLVQIFHQHRDDVRAPSWLNDWVNPFIPEDNNILALIGEDEMYWLGKRAAKRYKELFGSKPYSPHLYKFRSSTTSRTGQSGSAFAAGFFDGKGPSGTCKYQSVYQYTIPQVMDYELMPKWSCPLWSEVVEDHPFLSSQLDEWTAEHLPKMVSRLRKAMTKPGHEEIPLTSSHVKAIYRACAFEVSVFSRNDTWCTLLEPGEIMLLEYLDDLKHYWDLGYGFDLNAKVGCALATDVAKELTDAIEGRGRTQGIFRFGHAETNVFFMAAMGLYRDKVPLYANSTERLLYDREFRLSDLSPFAANYFIELYTCDDGTSDSQSKSGGPTTKHLVRFLMNEKEELLPGCPSVFCPIDLFQRALGENVGCDFADMCGIKGCPREATRKKGLVEEFGKKPELRDSVLVMQP